Protein 1U9Y (pdb70)

Sequence (1096 aa):
MIVVSGSQSQNLAFKVAKLLNTKLTRVEYKRFPDNEIYVRIVDEINDDEAVIINTQKNQNDAIVETILLCDALRDEGVKKITLVAPYLAYARQDKKFNPGEAISIRALAKIYSNIVDKLITINPHETHIKDFFTIPFIYGDAVPKLAEYVKDKLNDPIVLAPDKGALEFAKTASKILNAEYDYLEIAPKTLDAKDRDVFIVDDIISTGGTMATAVKLLKEQGAKKIIAACVHPVLIGDALNKLYSAGVEEVVGTDTYLSEVSKVSVAEVIVDLLMIVVSGSQSQNLAFKVAKLLNTKLTRVEYKRFPDNEIYVRIVDEINDDEAVIINTQKNQNDAIVETILLCDALRDEGVKKITLVAPYLAYARQDKKFNPGEAISIRALAKIYSNIVDKLITINPHETHIKDFFTIPFIYGDAVPKLAEYVKDKLNDPIVLAPDKGALEFAKTASKILNAEYDYLEIAPKTLDAKDRDVFIVDDIISTGGTMATAVKLLKEQGAKKIIAACVHPVLIGDALNKLYSAGVEEVVGTDTYLSEVSKVSVAEVIVDLLMIVVSGSQSQNLAFKVAKLLNTKLTRVEYKRFPDNEIYVRIVDEINDDEAVIINTQKNQNDAIVETILLCDALRDEGVKKITLVAPYLAYARQDKKFNPGEAISIRALAKIYSNIVDKLITINPHETHIKDFFTIPFIYGDAVPKLAEYVKDKLNDPIVLAPDKGALEFAKTASKILNAEYDYLEIAPKTLDAKDRDVFIVDDIISTGGTMATAVKLLKEQGAKKIIAACVHPVLIGDALNKLYSAGVEEVVGTDTYLSEVSKVSVAEVIVDLLMIVVSGSQSQNLAFKVAKLLNTKLTRVEYKRFPDNEIYVRIVDEINDDEAVIINTQKNQNDAIVETILLCDALRDEGVKKITLVAPYLAYARQDKKFNPGEAISIRALAKIYSNIVDKLITINPHETHIKDFFTIPFIYGDAVPKLAEYVKDKLNDPIVLAPDKGALEFAKTASKILNAEYDYLEIAPKTLDAKDRDVFIVDDIISTGGTMATAVKLLKEQGAKKIIAACVHPVLIGDALNKLYSAGVEEVVGTDTYLSEVSKVSVAEVIVDLL

Structure (mmCIF, N/CA/C/O backbone):
data_1U9Y
#
_entry.id   1U9Y
#
_cell.length_a   71.011
_cell.length_b   138.280
_cell.length_c   138.360
_cell.angle_alpha   90.00
_cell.angle_beta   90.00
_cell.angle_gamma   90.00
#
_symmetry.space_group_name_H-M   'P 21 21 21'
#
loop_
_entity.id
_entity.type
_entity.pdbx_description
1 polymer 'Ribose-phosphate pyrophosphokinase'
2 water water
#
loop_
_atom_site.group_PDB
_atom_site.id
_atom_site.type_symbol
_atom_site.label_atom_id
_atom_site.label_alt_id
_atom_site.label_comp_id
_atom_site.label_asym_id
_atom_site.label_entity_id
_atom_site.label_seq_id
_atom_site.pdbx_PDB_ins_code
_atom_site.Cartn_x
_atom_site.Cartn_y
_atom_site.Cartn_z
_atom_site.occupancy
_atom_site.B_iso_or_equiv
_atom_site.auth_seq_id
_atom_site.auth_comp_id
_atom_site.auth_asym_id
_atom_site.auth_atom_id
_atom_site.pdbx_PDB_model_num
ATOM 1 N N . MET A 1 1 ? -19.591 19.082 31.138 1.00 50.75 1 MET A N 1
ATOM 2 C CA . MET A 1 1 ? -18.767 20.121 31.834 1.00 50.67 1 MET A CA 1
ATOM 3 C C . MET A 1 1 ? -19.194 21.509 31.379 1.00 48.80 1 MET A C 1
ATOM 4 O O . MET A 1 1 ? -19.058 21.848 30.193 1.00 49.60 1 MET A O 1
ATOM 9 N N . ILE A 1 2 ? -19.701 22.312 32.310 1.00 45.38 2 ILE A N 1
ATOM 10 C CA . ILE A 1 2 ? -20.100 23.679 31.997 1.00 41.30 2 ILE A CA 1
ATOM 11 C C . ILE A 1 2 ? -18.851 24.573 32.065 1.00 38.98 2 ILE A C 1
ATOM 12 O O . ILE A 1 2 ? -17.934 24.327 32.862 1.00 37.67 2 ILE A O 1
ATOM 17 N N . VAL A 1 3 ? -18.811 25.594 31.217 1.00 35.73 3 VAL A N 1
ATOM 18 C CA . VAL A 1 3 ? -17.700 26.534 31.211 1.00 32.41 3 VAL A CA 1
ATOM 19 C C . VAL A 1 3 ? -18.129 27.782 31.979 1.00 31.27 3 VAL A C 1
ATOM 20 O O . VAL A 1 3 ? -19.142 28.398 31.654 1.00 30.35 3 VAL A O 1
ATOM 24 N N . VAL A 1 4 ? -17.366 28.141 33.007 1.00 29.73 4 VAL A N 1
ATOM 25 C CA . VAL A 1 4 ? -17.674 29.320 33.820 1.00 28.45 4 VAL A CA 1
ATOM 26 C C . VAL A 1 4 ? -16.695 30.456 33.506 1.00 27.65 4 VAL A C 1
ATOM 27 O O . VAL A 1 4 ? -15.489 30.340 33.739 1.00 27.60 4 VAL A O 1
ATOM 31 N N . SER A 1 5 ? -17.226 31.550 32.971 1.00 26.35 5 SER A N 1
ATOM 32 C CA . SER A 1 5 ? -16.412 32.695 32.605 1.00 26.06 5 SER A CA 1
ATOM 33 C C . SER A 1 5 ? -15.965 33.540 33.775 1.00 26.22 5 SER A C 1
ATOM 34 O O . SER A 1 5 ? -16.764 33.904 34.639 1.00 27.68 5 SER A O 1
ATOM 37 N N . GLY A 1 6 ? -14.676 33.847 33.798 1.00 24.90 6 GLY A N 1
ATOM 38 C CA . GLY A 1 6 ? -14.148 34.718 34.824 1.00 24.01 6 GLY A CA 1
ATOM 39 C C . GLY A 1 6 ? -14.261 36.073 34.158 1.00 23.21 6 GLY A C 1
ATOM 40 O O . GLY A 1 6 ? -14.357 36.140 32.942 1.00 23.51 6 GLY A O 1
ATOM 41 N N . SER A 1 7 ? -14.256 37.152 34.918 1.00 23.13 7 SER A N 1
ATOM 42 C CA . SER A 1 7 ? -14.390 38.465 34.307 1.00 23.30 7 SER A CA 1
ATOM 43 C C . SER A 1 7 ? -13.217 38.851 33.413 1.00 23.22 7 SER A C 1
ATOM 44 O O . SER A 1 7 ? -13.347 39.724 32.565 1.00 21.74 7 SER A O 1
ATOM 47 N N . GLN A 1 8 ? -12.078 38.192 33.582 1.00 23.12 8 GLN A N 1
ATOM 48 C CA . GLN A 1 8 ? -10.900 38.541 32.799 1.00 23.78 8 GLN A CA 1
ATOM 49 C C . GLN A 1 8 ? -10.612 37.702 31.558 1.00 24.46 8 GLN A C 1
ATOM 50 O O . GLN A 1 8 ? -9.709 38.015 30.800 1.00 24.21 8 GLN A O 1
ATOM 56 N N . SER A 1 9 ? -11.397 36.652 31.341 1.00 25.52 9 SER A N 1
ATOM 57 C CA . SER A 1 9 ? -11.227 35.779 30.172 1.00 25.53 9 SER A CA 1
ATOM 58 C C . SER A 1 9 ? -12.563 35.483 29.508 1.00 25.26 9 SER A C 1
ATOM 59 O O . SER A 1 9 ? -12.818 34.355 29.120 1.00 25.30 9 SER A O 1
ATOM 62 N N . GLN A 1 10 ? -13.404 36.500 29.361 1.00 24.95 10 GLN A N 1
ATOM 63 C CA . GLN A 1 10 ? -14.712 36.310 28.757 1.00 24.88 10 GLN A CA 1
ATOM 64 C C . GLN A 1 10 ? -14.691 35.830 27.322 1.00 24.81 10 GLN A C 1
ATOM 65 O O . GLN A 1 10 ? -15.521 35.021 26.935 1.00 26.33 10 GLN A O 1
ATOM 71 N N . ASN A 1 11 ? -13.748 36.313 26.528 1.00 24.68 11 ASN A N 1
ATOM 72 C CA . ASN A 1 11 ? -13.670 35.881 25.144 1.00 23.90 11 ASN A CA 1
ATOM 73 C C . ASN A 1 11 ? -13.046 34.499 25.039 1.00 23.96 11 ASN A C 1
ATOM 74 O O . ASN A 1 11 ? -13.514 33.664 24.272 1.00 25.12 11 ASN A O 1
ATOM 79 N N . LEU A 1 12 ? -11.992 34.258 25.809 1.00 23.36 12 LEU A N 1
ATOM 80 C CA . LEU A 1 12 ? -11.324 32.965 25.784 1.00 23.33 12 LEU A CA 1
ATOM 81 C C . LEU A 1 12 ? -12.264 31.844 26.245 1.00 24.31 12 LEU A C 1
ATOM 82 O O . LEU A 1 12 ? -12.304 30.772 25.633 1.00 25.69 12 LEU A O 1
ATOM 87 N N . ALA A 1 13 ? -13.025 32.094 27.308 1.00 24.09 13 ALA A N 1
ATOM 88 C CA . ALA A 1 13 ? -13.965 31.109 27.834 1.00 24.45 13 ALA A CA 1
ATOM 89 C C . ALA A 1 13 ? -15.012 30.754 26.770 1.00 24.98 13 ALA A C 1
ATOM 90 O O . ALA A 1 13 ? -15.421 29.596 26.636 1.00 24.06 13 ALA A O 1
ATOM 92 N N . PHE A 1 14 ? -15.443 31.771 26.030 1.00 24.43 14 PHE A N 1
ATOM 93 C CA . PHE A 1 14 ? -16.425 31.630 24.961 1.00 24.02 14 PHE A CA 1
ATOM 94 C C . PHE A 1 14 ? -15.865 30.751 23.848 1.00 25.06 14 PHE A C 1
ATOM 95 O O . PHE A 1 14 ? -16.526 29.828 23.384 1.00 24.60 14 PHE A O 1
ATOM 103 N N . LYS A 1 15 ? -14.642 31.055 23.422 1.00 25.86 15 LYS A N 1
ATOM 104 C CA . LYS A 1 15 ? -13.985 30.303 22.370 1.00 26.28 15 LYS A CA 1
ATOM 105 C C . LYS A 1 15 ? -13.795 28.845 22.776 1.00 26.58 15 LYS A C 1
ATOM 106 O O . LYS A 1 15 ? -13.943 27.938 21.947 1.00 27.07 15 LYS A O 1
ATOM 112 N N . VAL A 1 16 ? -13.469 28.625 24.048 1.00 26.04 16 VAL A N 1
ATOM 113 C CA . VAL A 1 16 ? -13.258 27.276 24.558 1.00 26.04 16 VAL A CA 1
ATOM 114 C C . VAL A 1 16 ? -14.563 26.503 24.601 1.00 26.35 16 VAL A C 1
ATOM 115 O O . VAL A 1 16 ? -14.630 25.360 24.167 1.00 26.90 16 VAL A O 1
ATOM 119 N N . ALA A 1 17 ? -15.602 27.137 25.122 1.00 27.01 17 ALA A N 1
ATOM 120 C CA . ALA A 1 17 ? -16.906 26.507 25.207 1.00 27.60 17 ALA A CA 1
ATOM 121 C C . ALA A 1 17 ? -17.386 26.107 23.815 1.00 28.16 17 ALA A C 1
ATOM 122 O O . ALA A 1 17 ? -17.950 25.034 23.629 1.00 28.05 17 ALA A O 1
ATOM 124 N N . LYS A 1 18 ? -17.153 26.983 22.845 1.00 29.51 18 LYS A N 1
ATOM 125 C CA . LYS A 1 18 ? -17.549 26.757 21.456 1.00 30.85 18 LYS A CA 1
ATOM 126 C C . LYS A 1 18 ? -16.835 25.520 20.919 1.00 31.29 18 LYS A C 1
ATOM 127 O O . LYS A 1 18 ? -17.444 24.702 20.231 1.00 30.71 18 LYS A O 1
ATOM 133 N N . LEU A 1 19 ? -15.545 25.392 21.233 1.00 31.25 19 LEU A N 1
ATOM 134 C CA . LEU A 1 19 ? -14.773 24.237 20.803 1.00 31.46 19 LEU A CA 1
ATOM 135 C C . LEU A 1 19 ? -15.285 22.980 21.497 1.00 32.22 19 LEU A C 1
ATOM 136 O O . LEU A 1 19 ? -15.366 21.925 20.889 1.00 32.59 19 LEU A O 1
ATOM 141 N N . LEU A 1 20 ? -15.637 23.095 22.772 1.00 33.75 20 LEU A N 1
ATOM 142 C CA . LEU A 1 20 ? -16.155 21.963 23.531 1.00 35.18 20 LEU A CA 1
ATOM 143 C C . LEU A 1 20 ? -17.623 21.757 23.181 1.00 36.77 20 LEU A C 1
ATOM 144 O O . LEU A 1 20 ? -18.279 20.854 23.705 1.00 37.11 20 LEU A O 1
ATOM 149 N N . ASN A 1 21 ? -18.138 22.603 22.294 1.00 39.06 21 ASN A N 1
ATOM 150 C CA . ASN A 1 21 ? -19.541 22.530 21.891 1.00 41.41 21 ASN A CA 1
ATOM 151 C C . ASN A 1 21 ? -20.462 22.485 23.114 1.00 42.23 21 ASN A C 1
ATOM 152 O O . ASN A 1 21 ? -21.404 21.688 23.171 1.00 42.05 21 ASN A O 1
ATOM 157 N N . THR A 1 22 ? -20.166 23.344 24.092 1.00 43.47 22 THR A N 1
ATOM 158 C CA . THR A 1 22 ? -20.937 23.445 25.333 1.00 43.68 22 THR A CA 1
ATOM 159 C C . THR A 1 22 ? -21.609 24.810 25.442 1.00 43.79 22 THR A C 1
ATOM 160 O O . THR A 1 22 ? -21.085 25.818 24.967 1.00 42.86 22 THR A O 1
ATOM 164 N N . LYS A 1 23 ? -22.779 24.827 26.069 1.00 44.40 23 LYS A N 1
ATOM 165 C CA . LYS A 1 23 ? -23.531 26.063 26.270 1.00 44.77 23 LYS A CA 1
ATOM 166 C C . LYS A 1 23 ? -22.738 26.882 27.294 1.00 43.41 23 LYS A C 1
ATOM 167 O O . LYS A 1 23 ? -22.359 26.370 28.358 1.00 43.64 23 LYS A O 1
ATOM 173 N N . LEU A 1 24 ? -22.460 28.140 26.960 1.00 41.40 24 LEU A N 1
ATOM 174 C CA . LEU A 1 24 ? -21.685 29.007 27.844 1.00 38.52 24 LEU A CA 1
ATOM 175 C C . LEU A 1 24 ? -22.563 29.536 28.971 1.00 37.03 24 LEU A C 1
ATOM 176 O O . LEU A 1 24 ? -23.537 30.259 28.728 1.00 37.27 24 LEU A O 1
ATOM 181 N N . THR A 1 25 ? -22.217 29.165 30.200 1.00 34.74 25 THR A N 1
ATOM 182 C CA . THR A 1 25 ? -22.958 29.597 31.381 1.00 33.58 25 THR A CA 1
ATOM 183 C C . THR A 1 25 ? -22.909 31.116 31.575 1.00 33.09 25 THR A C 1
ATOM 184 O O . THR A 1 25 ? -21.844 31.729 31.478 1.00 32.23 25 THR A O 1
ATOM 188 N N . ARG A 1 26 ? -24.063 31.721 31.844 1.00 31.54 26 ARG A N 1
ATOM 189 C CA . ARG A 1 26 ? -24.132 33.164 32.079 1.00 30.09 26 ARG A CA 1
ATOM 190 C C . ARG A 1 26 ? -23.658 33.460 33.505 1.00 29.75 26 ARG A C 1
ATOM 191 O O . ARG A 1 26 ? -24.240 32.981 34.483 1.00 29.20 26 ARG A O 1
ATOM 199 N N . VAL A 1 27 ? -22.590 34.235 33.621 1.00 29.50 27 VAL A N 1
ATOM 200 C CA . VAL A 1 27 ? -22.057 34.558 34.932 1.00 29.91 27 VAL A CA 1
ATOM 201 C C . VAL A 1 27 ? -22.105 36.048 35.147 1.00 31.03 27 VAL A C 1
ATOM 202 O O . VAL A 1 27 ? -21.497 36.817 34.406 1.00 31.12 27 VAL A O 1
ATOM 206 N N . GLU A 1 28 ? -22.839 36.455 36.172 1.00 31.72 28 GLU A N 1
ATOM 207 C CA . GLU A 1 28 ? -22.980 37.864 36.483 1.00 31.47 28 GLU A CA 1
ATOM 208 C C . GLU A 1 28 ? -21.747 38.367 37.231 1.00 31.17 28 GLU A C 1
ATOM 209 O O . GLU A 1 28 ? -21.296 37.746 38.199 1.00 30.61 28 GLU A O 1
ATOM 215 N N . TYR A 1 29 ? -21.196 39.483 36.766 1.00 30.86 29 TYR A N 1
ATOM 216 C CA . TYR A 1 29 ? -20.030 40.089 37.407 1.00 31.45 29 TYR A CA 1
ATOM 217 C C . TYR A 1 29 ? -20.183 41.610 37.482 1.00 31.86 29 TYR A C 1
ATOM 218 O O . TYR A 1 29 ? -20.484 42.265 36.478 1.00 31.62 29 TYR A O 1
ATOM 227 N N . LYS A 1 30 ? -19.974 42.164 38.673 1.00 31.17 30 LYS A N 1
ATOM 228 C CA . LYS A 1 30 ? -20.061 43.602 38.861 1.00 31.77 30 LYS A CA 1
ATOM 229 C C . LYS A 1 30 ? -19.325 44.020 40.120 1.00 31.83 30 LYS A C 1
ATOM 230 O O . LYS A 1 30 ? -18.782 43.187 40.837 1.00 31.77 30 LYS A O 1
ATOM 236 N N . ARG A 1 31 ? -19.293 45.322 40.375 1.00 31.97 31 ARG A N 1
ATOM 237 C CA . ARG A 1 31 ? -18.626 45.858 41.558 1.00 31.36 31 ARG A CA 1
ATOM 238 C C . ARG A 1 31 ? -19.615 46.646 42.398 1.00 31.23 31 ARG A C 1
ATOM 239 O O . ARG A 1 31 ? -20.437 47.381 41.866 1.00 30.95 31 ARG A O 1
ATOM 247 N N . PHE A 1 32 ? -19.551 46.487 43.712 1.00 31.30 32 PHE A N 1
ATOM 248 C CA . PHE A 1 32 ? -20.434 47.248 44.578 1.00 31.71 32 PHE A CA 1
ATOM 249 C C . PHE A 1 32 ? -19.838 48.651 44.610 1.00 31.40 32 PHE A C 1
ATOM 250 O O . PHE A 1 32 ? -18.751 48.881 44.086 1.00 30.43 32 PHE A O 1
ATOM 258 N N . PRO A 1 33 ? -20.553 49.617 45.198 1.00 31.97 33 PRO A N 1
ATOM 259 C CA . PRO A 1 33 ? -19.977 50.968 45.249 1.00 31.86 33 PRO A CA 1
ATOM 260 C C . PRO A 1 33 ? -18.606 50.884 45.941 1.00 31.41 33 PRO A C 1
ATOM 261 O O . PRO A 1 33 ? -17.703 51.656 45.628 1.00 31.81 33 PRO A O 1
ATOM 265 N N . ASP A 1 34 ? -18.480 49.924 46.869 1.00 30.91 34 ASP A N 1
ATOM 266 C CA . ASP A 1 34 ? -17.245 49.623 47.618 1.00 29.71 34 ASP A CA 1
ATOM 267 C C . ASP A 1 34 ? -16.089 49.388 46.669 1.00 28.31 34 ASP A C 1
ATOM 268 O O . ASP A 1 34 ? -14.950 49.771 46.927 1.00 28.03 34 ASP A O 1
ATOM 273 N N . ASN A 1 35 ? -16.429 48.665 45.612 1.00 26.50 35 ASN A N 1
ATOM 274 C CA . ASN A 1 35 ? -15.538 48.213 44.570 1.00 26.04 35 ASN A CA 1
ATOM 275 C C . ASN A 1 35 ? -15.260 46.744 44.879 1.00 24.63 35 ASN A C 1
ATOM 276 O O . ASN A 1 35 ? -14.346 46.143 44.336 1.00 25.37 35 ASN A O 1
ATOM 281 N N . GLU A 1 36 ? -16.054 46.177 45.779 1.00 24.11 36 GLU A N 1
ATOM 282 C CA . GLU A 1 36 ? -15.921 44.771 46.120 1.00 24.31 36 GLU A CA 1
ATOM 283 C C . GLU A 1 36 ? -16.517 43.995 44.959 1.00 25.03 36 GLU A C 1
ATOM 284 O O . GLU A 1 36 ? -17.433 44.474 44.285 1.00 25.68 36 GLU A O 1
ATOM 290 N N . ILE A 1 37 ? -15.991 42.799 44.724 1.00 24.44 37 ILE A N 1
ATOM 291 C CA . ILE A 1 37 ? -16.465 41.969 43.635 1.00 23.79 37 ILE A CA 1
ATOM 292 C C . ILE A 1 37 ? -17.771 41.256 43.950 1.00 23.80 37 ILE A C 1
ATOM 293 O O . ILE A 1 37 ? -17.988 40.776 45.059 1.00 24.80 37 ILE A O 1
ATOM 298 N N . TYR A 1 38 ? -18.644 41.198 42.955 1.00 24.19 38 TYR A N 1
ATOM 299 C CA . TYR A 1 38 ? -19.911 40.497 43.082 1.00 25.02 38 TYR A CA 1
ATOM 300 C C . TYR A 1 38 ? -20.001 39.523 41.925 1.00 25.61 38 TYR A C 1
ATOM 301 O O . TYR A 1 38 ? -19.931 39.930 40.770 1.00 24.18 38 TYR A O 1
ATOM 310 N N . VAL A 1 39 ? -20.125 38.237 42.231 1.00 26.90 39 VAL A N 1
ATOM 311 C CA . VAL A 1 39 ? -20.265 37.241 41.179 1.00 28.26 39 VAL A CA 1
ATOM 312 C C . VAL A 1 39 ? -21.563 36.480 41.375 1.00 30.47 39 VAL A C 1
ATOM 313 O O . VAL A 1 39 ? -22.117 36.442 42.483 1.00 29.97 39 VAL A O 1
ATOM 317 N N . ARG A 1 40 ? -22.058 35.896 40.288 1.00 32.29 40 ARG A N 1
ATOM 318 C CA . ARG A 1 40 ? -23.292 35.138 40.340 1.00 33.09 40 ARG A CA 1
ATOM 319 C C . ARG A 1 40 ? -23.544 34.260 39.122 1.00 33.73 40 ARG A C 1
ATOM 320 O O . ARG A 1 40 ? -23.634 34.742 37.985 1.00 32.77 40 ARG A O 1
ATOM 328 N N . ILE A 1 41 ? -23.662 32.963 39.387 1.00 34.73 41 ILE A N 1
ATOM 329 C CA . ILE A 1 41 ? -23.939 31.977 38.358 1.00 35.17 41 ILE A CA 1
ATOM 330 C C . ILE A 1 41 ? -25.424 32.137 38.078 1.00 35.86 41 ILE A C 1
ATOM 331 O O . ILE A 1 41 ? -26.260 31.695 38.871 1.00 35.64 41 ILE A O 1
ATOM 336 N N . VAL A 1 42 ? -25.749 32.789 36.966 1.00 37.14 42 VAL A N 1
ATOM 337 C CA . VAL A 1 42 ? -27.143 33.022 36.606 1.00 38.25 42 VAL A CA 1
ATOM 338 C C . VAL A 1 42 ? -27.859 31.767 36.134 1.00 39.34 42 VAL A C 1
ATOM 339 O O . VAL A 1 42 ? -28.871 31.388 36.701 1.00 39.38 42 VAL A O 1
ATOM 343 N N . ASP A 1 43 ? -27.335 31.123 35.098 1.00 42.10 43 ASP A N 1
ATOM 344 C CA . ASP A 1 43 ? -27.952 29.904 34.578 1.00 45.04 43 ASP A CA 1
ATOM 345 C C . ASP A 1 43 ? -28.003 28.844 35.655 1.00 47.47 43 ASP A C 1
ATOM 346 O O . ASP A 1 43 ? -27.192 28.839 36.577 1.00 47.63 43 ASP A O 1
ATOM 351 N N . GLU A 1 44 ? -28.961 27.936 35.535 1.00 50.97 44 GLU A N 1
ATOM 352 C CA . GLU A 1 44 ? -29.090 26.871 36.514 1.00 53.93 44 GLU A CA 1
ATOM 353 C C . GLU A 1 44 ? -28.070 25.794 36.198 1.00 54.69 44 GLU A C 1
ATOM 354 O O . GLU A 1 44 ? -27.856 25.445 35.030 1.00 54.37 44 GLU A O 1
ATOM 360 N N . ILE A 1 45 ? -27.437 25.277 37.245 1.00 56.37 45 ILE A N 1
ATOM 361 C CA . ILE A 1 45 ? -26.415 24.254 37.076 1.00 58.62 45 ILE A CA 1
ATOM 362 C C . ILE A 1 45 ? -26.869 22.861 37.462 1.00 60.05 45 ILE A C 1
ATOM 363 O O . ILE A 1 45 ? -27.123 22.573 38.648 1.00 60.98 45 ILE A O 1
ATOM 368 N N . ASN A 1 46 ? -26.937 21.996 36.453 1.00 60.81 46 ASN A N 1
ATOM 369 C CA . ASN A 1 46 ? -27.338 20.606 36.639 1.00 61.09 46 ASN A CA 1
ATOM 370 C C . ASN A 1 46 ? -26.035 19.799 36.740 1.00 60.66 46 ASN A C 1
ATOM 371 O O . ASN A 1 46 ? -25.782 19.124 37.751 1.00 61.14 46 ASN A O 1
ATOM 376 N N . ASP A 1 47 ? -25.209 19.899 35.698 1.00 59.37 47 ASP A N 1
ATOM 377 C CA . ASP A 1 47 ? -23.917 19.213 35.635 1.00 57.96 47 ASP A CA 1
ATOM 378 C C . ASP A 1 47 ? -23.175 19.456 36.953 1.00 56.57 47 ASP A C 1
ATOM 379 O O . ASP A 1 47 ? -23.433 20.453 37.627 1.00 57.01 47 ASP A O 1
ATOM 384 N N . ASP A 1 48 ? -22.270 18.557 37.336 1.00 54.61 48 ASP A N 1
ATOM 385 C CA . ASP A 1 48 ? -21.523 18.749 38.580 1.00 53.28 48 ASP A CA 1
ATOM 386 C C . ASP A 1 48 ? -20.011 18.871 38.368 1.00 51.81 48 ASP A C 1
ATOM 387 O O . ASP A 1 48 ? -19.210 18.587 39.281 1.00 51.50 48 ASP A O 1
ATOM 392 N N . GLU A 1 49 ? -19.635 19.295 37.161 1.00 49.08 49 GLU A N 1
ATOM 393 C CA . GLU A 1 49 ? -18.236 19.516 36.797 1.00 46.54 49 GLU A CA 1
ATOM 394 C C . GLU A 1 49 ? -18.148 20.812 36.010 1.00 43.33 49 GLU A C 1
ATOM 395 O O . GLU A 1 49 ? -18.717 20.928 34.920 1.00 42.36 49 GLU A O 1
ATOM 401 N N . ALA A 1 50 ? -17.440 21.786 36.574 1.00 39.66 50 ALA A N 1
ATOM 402 C CA . ALA A 1 50 ? -17.298 23.076 35.928 1.00 36.46 50 ALA A CA 1
ATOM 403 C C . ALA A 1 50 ? -15.849 23.403 35.682 1.00 33.76 50 ALA A C 1
ATOM 404 O O . ALA A 1 50 ? -14.967 22.891 36.364 1.00 33.09 50 ALA A O 1
ATOM 406 N N . VAL A 1 51 ? -15.618 24.267 34.700 1.00 31.10 51 VAL A N 1
ATOM 407 C CA . VAL A 1 51 ? -14.281 24.723 34.357 1.00 27.40 51 VAL A CA 1
ATOM 408 C C . VAL A 1 51 ? -14.261 26.239 34.409 1.00 25.25 51 VAL A C 1
ATOM 409 O O . VAL A 1 51 ? -14.925 26.895 33.620 1.00 24.48 51 VAL A O 1
ATOM 413 N N . ILE A 1 52 ? -13.518 26.792 35.357 1.00 23.77 52 ILE A N 1
ATOM 414 C CA . ILE A 1 52 ? -13.403 28.240 35.480 1.00 22.86 52 ILE A CA 1
ATOM 415 C C . ILE A 1 52 ? -12.233 28.683 34.616 1.00 22.23 52 ILE A C 1
ATOM 416 O O . ILE A 1 52 ? -11.135 28.153 34.732 1.00 22.54 52 ILE A O 1
ATOM 421 N N . ILE A 1 53 ? -12.477 29.645 33.738 1.00 21.33 53 ILE A N 1
ATOM 422 C CA . ILE A 1 53 ? -11.431 30.169 32.880 1.00 20.78 53 ILE A CA 1
ATOM 423 C C . ILE A 1 53 ? -11.300 31.642 33.206 1.00 20.10 53 ILE A C 1
ATOM 424 O O . ILE A 1 53 ? -12.098 32.460 32.765 1.00 19.27 53 ILE A O 1
ATOM 429 N N . ASN A 1 54 ? -10.283 31.966 33.993 1.00 19.78 54 ASN A N 1
ATOM 430 C CA . ASN A 1 54 ? -10.057 33.340 34.419 1.00 20.16 54 ASN A CA 1
ATOM 431 C C . ASN A 1 54 ? -8.560 33.620 34.570 1.00 20.03 54 ASN A C 1
ATOM 432 O O . ASN A 1 54 ? -7.914 33.180 35.521 1.00 18.49 54 ASN A O 1
ATOM 437 N N . THR A 1 55 ? -8.018 34.361 33.614 1.00 20.01 55 THR A N 1
ATOM 438 C CA . THR A 1 55 ? -6.607 34.694 33.636 1.00 21.64 55 THR A CA 1
ATOM 439 C C . THR A 1 55 ? -6.369 35.766 34.694 1.00 21.93 55 THR A C 1
ATOM 440 O O . THR A 1 55 ? -7.315 36.404 35.153 1.00 22.28 55 THR A O 1
ATOM 444 N N . GLN A 1 56 ? -5.110 35.977 35.067 1.00 21.37 56 GLN A N 1
ATOM 445 C CA . GLN A 1 56 ? -4.794 36.922 36.125 1.00 20.24 56 GLN A CA 1
ATOM 446 C C . GLN A 1 56 ? -3.975 38.164 35.796 1.00 20.66 56 GLN A C 1
ATOM 447 O O . GLN A 1 56 ? -2.985 38.435 36.466 1.00 21.55 56 GLN A O 1
ATOM 453 N N . LYS A 1 57 ? -4.383 38.923 34.781 1.00 20.15 57 LYS A N 1
ATOM 454 C CA . LYS A 1 57 ? -3.670 40.152 34.433 1.00 19.65 57 LYS A CA 1
ATOM 455 C C . LYS A 1 57 ? -3.776 41.087 35.649 1.00 20.50 57 LYS A C 1
ATOM 456 O O . LYS A 1 57 ? -2.786 41.687 36.089 1.00 20.70 57 LYS A O 1
ATOM 462 N N . ASN A 1 58 ? -4.986 41.222 36.176 1.00 19.11 58 ASN A N 1
ATOM 463 C CA . ASN A 1 58 ? -5.182 42.006 37.380 1.00 20.32 58 ASN A CA 1
ATOM 464 C C . ASN A 1 58 ? -5.138 40.921 38.441 1.00 20.24 58 ASN A C 1
ATOM 465 O O . ASN A 1 58 ? -6.147 40.333 38.796 1.00 20.21 58 ASN A O 1
ATOM 470 N N . GLN A 1 59 ? -3.929 40.656 38.910 1.00 20.21 59 GLN A N 1
ATOM 471 C CA . GLN A 1 59 ? -3.633 39.603 39.867 1.00 20.15 59 GLN A CA 1
ATOM 472 C C . GLN A 1 59 ? -4.532 39.376 41.082 1.00 19.90 59 GLN A C 1
ATOM 473 O O . GLN A 1 59 ? -5.197 38.344 41.179 1.00 20.26 59 GLN A O 1
ATOM 479 N N . ASN A 1 60 ? -4.548 40.319 42.011 1.00 18.89 60 ASN A N 1
ATOM 480 C CA . ASN A 1 60 ? -5.347 40.161 43.214 1.00 18.31 60 ASN A CA 1
ATOM 481 C C . ASN A 1 60 ? -6.841 40.069 42.968 1.00 18.76 60 ASN A C 1
ATOM 482 O O . ASN A 1 60 ? -7.547 39.436 43.745 1.00 19.81 60 ASN A O 1
ATOM 487 N N . ASP A 1 61 ? -7.327 40.697 41.899 1.00 18.87 61 ASP A N 1
ATOM 488 C CA . ASP A 1 61 ? -8.747 40.649 41.583 1.00 19.17 61 ASP A CA 1
ATOM 489 C C . ASP A 1 61 ? -9.109 39.250 41.122 1.00 19.27 61 ASP A C 1
ATOM 490 O O . ASP A 1 61 ? -10.141 38.717 41.498 1.00 20.36 61 ASP A O 1
ATOM 495 N N . ALA A 1 62 ? -8.244 38.659 40.308 1.00 18.74 62 ALA A N 1
ATOM 496 C CA . ALA A 1 62 ? -8.463 37.321 39.775 1.00 18.36 62 ALA A CA 1
ATOM 497 C C . ALA A 1 62 ? -8.480 36.269 40.875 1.00 17.49 62 ALA A C 1
ATOM 498 O O . ALA A 1 62 ? -9.263 35.323 40.834 1.00 16.64 62 ALA A O 1
ATOM 500 N N . ILE A 1 63 ? -7.601 36.440 41.852 1.00 16.88 63 ILE A N 1
ATOM 501 C CA . ILE A 1 63 ? -7.505 35.520 42.965 1.00 16.15 63 ILE A CA 1
ATOM 502 C C . ILE A 1 63 ? -8.786 35.565 43.798 1.00 18.02 63 ILE A C 1
ATOM 503 O O . ILE A 1 63 ? -9.387 34.530 44.084 1.00 18.54 63 ILE A O 1
ATOM 508 N N . VAL A 1 64 ? -9.230 36.758 44.166 1.00 17.40 64 VAL A N 1
ATOM 509 C CA . VAL A 1 64 ? -10.438 36.862 44.961 1.00 17.79 64 VAL A CA 1
ATOM 510 C C . VAL A 1 64 ? -11.676 36.448 44.180 1.00 19.30 64 VAL A C 1
ATOM 511 O O . VAL A 1 64 ? -12.543 35.760 44.713 1.00 20.15 64 VAL A O 1
ATOM 515 N N . GLU A 1 65 ? -11.765 36.858 42.921 1.00 20.24 65 GLU A N 1
ATOM 516 C CA . GLU A 1 65 ? -12.918 36.494 42.110 1.00 21.63 65 GLU A CA 1
ATOM 517 C C . GLU A 1 65 ? -13.021 34.976 41.963 1.00 22.22 65 GLU A C 1
ATOM 518 O O . GLU A 1 65 ? -14.116 34.416 41.953 1.00 22.87 65 GLU A O 1
ATOM 524 N N . THR A 1 66 ? -11.874 34.316 41.845 1.00 22.83 66 THR A N 1
ATOM 525 C CA . THR A 1 66 ? -11.837 32.863 41.699 1.00 23.19 66 THR A CA 1
ATOM 526 C C . THR A 1 66 ? -12.313 32.192 42.994 1.00 23.32 66 THR A C 1
ATOM 527 O O . THR A 1 66 ? -13.094 31.244 42.958 1.00 23.61 66 THR A O 1
ATOM 531 N N . ILE A 1 67 ? -11.844 32.702 44.130 1.00 22.61 67 ILE A N 1
ATOM 532 C CA . ILE A 1 67 ? -12.221 32.184 45.439 1.00 23.42 67 ILE A CA 1
ATOM 533 C C . ILE A 1 67 ? -13.740 32.268 45.616 1.00 24.59 67 ILE A C 1
ATOM 534 O O . ILE A 1 67 ? -14.374 31.311 46.072 1.00 24.53 67 ILE A O 1
ATOM 539 N N . LEU A 1 68 ? -14.315 33.418 45.257 1.00 24.24 68 LEU A N 1
ATOM 540 C CA . LEU A 1 68 ? -15.753 33.627 45.359 1.00 23.19 68 LEU A CA 1
ATOM 541 C C . LEU A 1 68 ? -16.529 32.715 44.411 1.00 23.44 68 LEU A C 1
ATOM 542 O O . LEU A 1 68 ? -17.556 32.165 44.793 1.00 23.77 68 LEU A O 1
ATOM 547 N N . LEU A 1 69 ? -16.047 32.554 43.179 1.00 23.64 69 LEU A N 1
ATOM 548 C CA . LEU A 1 69 ? -16.724 31.687 42.208 1.00 24.77 69 LEU A CA 1
ATOM 549 C C . LEU A 1 69 ? -16.754 30.223 42.654 1.00 25.47 69 LEU A C 1
ATOM 550 O O . LEU A 1 69 ? -17.743 29.522 42.438 1.00 25.16 69 LEU A O 1
ATOM 555 N N . CYS A 1 70 ? -15.667 29.764 43.269 1.00 24.70 70 CYS A N 1
ATOM 556 C CA . CYS A 1 70 ? -15.590 28.387 43.733 1.00 25.45 70 CYS A CA 1
ATOM 557 C C . CYS A 1 70 ? -16.623 28.148 44.819 1.00 26.94 70 CYS A C 1
ATOM 558 O O . CYS A 1 70 ? -17.306 27.116 44.838 1.00 27.74 70 CYS A O 1
ATOM 561 N N . ASP A 1 71 ? -16.740 29.110 45.726 1.00 27.01 71 ASP A N 1
ATOM 562 C CA . ASP A 1 71 ? -17.711 29.014 46.799 1.00 27.38 71 ASP A CA 1
ATOM 563 C C . ASP A 1 71 ? -19.119 28.931 46.197 1.00 28.14 71 ASP A C 1
ATOM 564 O O . ASP A 1 71 ? -19.939 28.113 46.613 1.00 28.34 71 ASP A O 1
ATOM 569 N N . ALA A 1 72 ? -19.383 29.780 45.208 1.00 28.35 72 ALA A N 1
ATOM 570 C CA . ALA A 1 72 ? -20.679 29.816 44.545 1.00 29.26 72 ALA A CA 1
ATOM 571 C C . ALA A 1 72 ? -21.002 28.504 43.834 1.00 30.47 72 ALA A C 1
ATOM 572 O O . ALA A 1 72 ? -22.144 28.047 43.847 1.00 31.23 72 ALA A O 1
ATOM 574 N N . LEU A 1 73 ? -19.996 27.900 43.213 1.00 31.30 73 LEU A N 1
ATOM 575 C CA . LEU A 1 73 ? -20.202 26.648 42.504 1.00 31.94 73 LEU A CA 1
ATOM 576 C C . LEU A 1 73 ? -20.448 25.485 43.464 1.00 32.36 73 LEU A C 1
ATOM 577 O O . LEU A 1 73 ? -21.385 24.705 43.266 1.00 32.77 73 LEU A O 1
ATOM 582 N N . ARG A 1 74 ? -19.625 25.372 44.504 1.00 32.10 74 ARG A N 1
ATOM 583 C CA . ARG A 1 74 ? -19.788 24.294 45.480 1.00 32.52 74 ARG A CA 1
ATOM 584 C C . ARG A 1 74 ? -21.171 24.354 46.106 1.00 33.96 74 ARG A C 1
ATOM 585 O O . ARG A 1 74 ? -21.853 23.342 46.241 1.00 34.28 74 ARG A O 1
ATOM 593 N N . ASP A 1 75 ? -21.573 25.561 46.490 1.00 36.98 75 ASP A N 1
ATOM 594 C CA . ASP A 1 75 ? -22.865 25.798 47.126 1.00 38.23 75 ASP A CA 1
ATOM 595 C C . ASP A 1 75 ? -24.002 25.550 46.153 1.00 38.97 75 ASP A C 1
ATOM 596 O O . ASP A 1 75 ? -25.162 25.837 46.448 1.00 40.18 75 ASP A O 1
ATOM 601 N N . GLU A 1 76 ? -23.676 25.012 44.988 1.00 38.66 76 GLU A N 1
ATOM 602 C CA . GLU A 1 76 ? -24.703 24.745 44.008 1.00 39.26 76 GLU A CA 1
ATOM 603 C C . GLU A 1 76 ? -24.610 23.328 43.464 1.00 39.15 76 GLU A C 1
ATOM 604 O O . GLU A 1 76 ? -25.174 23.019 42.418 1.00 38.77 76 GLU A O 1
ATOM 610 N N . GLY A 1 77 ? -23.872 22.480 44.174 1.00 39.39 77 GLY A N 1
ATOM 611 C CA . GLY A 1 77 ? -23.742 21.095 43.772 1.00 39.55 77 GLY A CA 1
ATOM 612 C C . GLY A 1 77 ? -22.500 20.639 43.030 1.00 39.60 77 GLY A C 1
ATOM 613 O O . GLY A 1 77 ? -22.211 19.445 43.035 1.00 40.19 77 GLY A O 1
ATOM 614 N N . VAL A 1 78 ? -21.767 21.549 42.396 1.00 39.39 78 VAL A N 1
ATOM 615 C CA . VAL A 1 78 ? -20.576 21.153 41.633 1.00 39.57 78 VAL A CA 1
ATOM 616 C C . VAL A 1 78 ? -19.566 20.331 42.444 1.00 39.90 78 VAL A C 1
ATOM 617 O O . VAL A 1 78 ? -19.042 20.799 43.459 1.00 39.91 78 VAL A O 1
ATOM 621 N N . LYS A 1 79 ? -19.296 19.108 41.986 1.00 40.10 79 LYS A N 1
ATOM 622 C CA . LYS A 1 79 ? -18.362 18.210 42.673 1.00 40.62 79 LYS A CA 1
ATOM 623 C C . LYS A 1 79 ? -16.900 18.396 42.275 1.00 40.20 79 LYS A C 1
ATOM 624 O O . LYS A 1 79 ? -15.998 18.206 43.105 1.00 39.09 79 LYS A O 1
ATOM 630 N N . LYS A 1 80 ? -16.663 18.739 41.005 1.00 38.83 80 LYS A N 1
ATOM 631 C CA . LYS A 1 80 ? -15.299 18.936 40.511 1.00 36.95 80 LYS A CA 1
ATOM 632 C C . LYS A 1 80 ? -15.136 20.288 39.815 1.00 34.94 80 LYS A C 1
ATOM 633 O O . LYS A 1 80 ? -15.884 20.622 38.890 1.00 35.37 80 LYS A O 1
ATOM 639 N N . ILE A 1 81 ? -14.168 21.072 40.275 1.00 32.26 81 ILE A N 1
ATOM 640 C CA . ILE A 1 81 ? -13.902 22.377 39.682 1.00 30.09 81 ILE A CA 1
ATOM 641 C C . ILE A 1 81 ? -12.475 22.421 39.143 1.00 29.12 81 ILE A C 1
ATOM 642 O O . ILE A 1 81 ? -11.510 22.204 39.883 1.00 26.93 81 ILE A O 1
ATOM 647 N N . THR A 1 82 ? -12.342 22.700 37.854 1.00 27.98 82 THR A N 1
ATOM 648 C CA . THR A 1 82 ? -11.024 22.806 37.245 1.00 27.65 82 THR A CA 1
ATOM 649 C C . THR A 1 82 ? -10.792 24.277 36.966 1.00 26.38 82 THR A C 1
ATOM 650 O O . THR A 1 82 ? -11.648 24.935 36.369 1.00 26.11 82 THR A O 1
ATOM 654 N N . LEU A 1 83 ? -9.655 24.801 37.418 1.00 25.05 83 LEU A N 1
ATOM 655 C CA . LEU A 1 83 ? -9.339 26.209 37.177 1.00 24.17 83 LEU A CA 1
ATOM 656 C C . LEU A 1 83 ? -8.324 26.384 36.058 1.00 23.95 83 LEU A C 1
ATOM 657 O O . LEU A 1 83 ? -7.219 25.830 36.105 1.00 23.19 83 LEU A O 1
ATOM 662 N N . VAL A 1 84 ? -8.719 27.142 35.043 1.00 23.42 84 VAL A N 1
ATOM 663 C CA . VAL A 1 84 ? -7.823 27.451 33.948 1.00 24.41 84 VAL A CA 1
ATOM 664 C C . VAL A 1 84 ? -7.429 28.924 34.093 1.00 23.99 84 VAL A C 1
ATOM 665 O O . VAL A 1 84 ? -8.252 29.825 33.931 1.00 23.88 84 VAL A O 1
ATOM 669 N N . ALA A 1 85 ? -6.172 29.150 34.452 1.00 23.75 85 ALA A N 1
ATOM 670 C CA . ALA A 1 85 ? -5.632 30.496 34.593 1.00 23.13 85 ALA A CA 1
ATOM 671 C C . ALA A 1 85 ? -4.545 30.607 33.527 1.00 22.74 85 ALA A C 1
ATOM 672 O O . ALA A 1 85 ? -3.373 30.329 33.796 1.00 22.75 85 ALA A O 1
ATOM 674 N N . PRO A 1 86 ? -4.926 30.991 32.292 1.00 22.81 86 PRO A N 1
ATOM 675 C CA . PRO A 1 86 ? -3.995 31.138 31.162 1.00 22.93 86 PRO A CA 1
ATOM 676 C C . PRO A 1 86 ? -2.689 31.770 31.625 1.00 21.89 86 PRO A C 1
ATOM 677 O O . PRO A 1 86 ? -1.621 31.218 31.430 1.00 21.50 86 PRO A O 1
ATOM 681 N N . TYR A 1 87 ? -2.795 32.943 32.228 1.00 22.52 87 TYR A N 1
ATOM 682 C CA . TYR A 1 87 ? -1.638 33.604 32.794 1.00 23.33 87 TYR A CA 1
ATOM 683 C C . TYR A 1 87 ? -1.821 33.466 34.306 1.00 22.86 87 TYR A C 1
ATOM 684 O O . TYR A 1 87 ? -2.823 33.916 34.850 1.00 22.23 87 TYR A O 1
ATOM 693 N N . LEU A 1 88 ? -0.874 32.816 34.970 1.00 23.01 88 LEU A N 1
ATOM 694 C CA . LEU A 1 88 ? -0.931 32.642 36.413 1.00 22.90 88 LEU A CA 1
ATOM 695 C C . LEU A 1 88 ? 0.020 33.648 37.057 1.00 23.43 88 LEU A C 1
ATOM 696 O O . LEU A 1 88 ? 1.214 33.682 36.741 1.00 23.72 88 LEU A O 1
ATOM 701 N N . ALA A 1 89 ? -0.521 34.474 37.947 1.00 23.39 89 ALA A N 1
ATOM 702 C CA . ALA A 1 89 ? 0.258 35.488 38.645 1.00 23.74 89 ALA A CA 1
ATOM 703 C C . ALA A 1 89 ? 0.971 34.945 39.884 1.00 24.15 89 ALA A C 1
ATOM 704 O O . ALA A 1 89 ? 0.673 33.859 40.360 1.00 23.07 89 ALA A O 1
ATOM 706 N N . TYR A 1 90 ? 1.922 35.723 40.389 1.00 26.46 90 TYR A N 1
ATOM 707 C CA . TYR A 1 90 ? 2.688 35.379 41.582 1.00 28.51 90 TYR A CA 1
ATOM 708 C C . TYR A 1 90 ? 3.406 34.042 41.489 1.00 30.93 90 TYR A C 1
ATOM 709 O O . TYR A 1 90 ? 3.766 33.458 42.510 1.00 31.16 90 TYR A O 1
ATOM 718 N N . ALA A 1 91 ? 3.629 33.563 40.270 1.00 34.35 91 ALA A N 1
ATOM 719 C CA . ALA A 1 91 ? 4.290 32.273 40.080 1.00 37.45 91 ALA A CA 1
ATOM 720 C C . ALA A 1 91 ? 5.642 32.398 39.392 1.00 40.18 91 ALA A C 1
ATOM 721 O O . ALA A 1 91 ? 6.186 31.414 38.907 1.00 39.98 91 ALA A O 1
ATOM 723 N N . ARG A 1 92 ? 6.193 33.603 39.361 1.00 44.22 92 ARG A N 1
ATOM 724 C CA . ARG A 1 92 ? 7.467 33.795 38.702 1.00 48.26 92 ARG A CA 1
ATOM 725 C C . ARG A 1 92 ? 8.641 33.151 39.424 1.00 49.92 92 ARG A C 1
ATOM 726 O O . ARG A 1 92 ? 9.547 32.617 38.777 1.00 50.97 92 ARG A O 1
ATOM 734 N N . GLN A 1 93 ? 8.633 33.176 40.755 1.00 51.43 93 GLN A N 1
ATOM 735 C CA . GLN A 1 93 ? 9.752 32.605 41.503 1.00 52.40 93 GLN A CA 1
ATOM 736 C C . GLN A 1 93 ? 9.543 31.257 42.212 1.00 51.69 93 GLN A C 1
ATOM 737 O O . GLN A 1 93 ? 8.444 30.882 42.606 1.00 51.23 93 GLN A O 1
ATOM 743 N N . ASP A 1 94 ? 10.649 30.546 42.360 1.00 52.34 94 ASP A N 1
ATOM 744 C CA . ASP A 1 94 ? 10.702 29.216 42.957 1.00 53.17 94 ASP A CA 1
ATOM 745 C C . ASP A 1 94 ? 10.984 29.272 44.451 1.00 52.39 94 ASP A C 1
ATOM 746 O O . ASP A 1 94 ? 10.560 28.395 45.207 1.00 52.30 94 ASP A O 1
ATOM 751 N N . LYS A 1 95 ? 11.711 30.301 44.871 1.00 51.80 95 LYS A N 1
ATOM 752 C CA . LYS A 1 95 ? 12.089 30.422 46.271 1.00 51.26 95 LYS A CA 1
ATOM 753 C C . LYS A 1 95 ? 12.381 31.849 46.705 1.00 49.72 95 LYS A C 1
ATOM 754 O O . LYS A 1 95 ? 12.093 32.809 45.979 1.00 49.78 95 LYS A O 1
ATOM 760 N N . LYS A 1 96 ? 12.968 31.979 47.892 1.00 47.40 96 LYS A N 1
ATOM 761 C CA . LYS A 1 96 ? 13.307 33.288 48.422 1.00 45.93 96 LYS A CA 1
ATOM 762 C C . LYS A 1 96 ? 14.664 33.754 47.906 1.00 45.20 96 LYS A C 1
ATOM 763 O O . LYS A 1 96 ? 15.570 32.950 47.716 1.00 44.53 96 LYS A O 1
ATOM 769 N N . PHE A 1 97 ? 14.790 35.056 47.677 1.00 45.07 97 PHE A N 1
ATOM 770 C CA . PHE A 1 97 ? 16.041 35.638 47.214 1.00 44.61 97 PHE A CA 1
ATOM 771 C C . PHE A 1 97 ? 16.574 36.527 48.333 1.00 44.35 97 PHE A C 1
ATOM 772 O O . PHE A 1 97 ? 17.556 37.265 48.149 1.00 44.82 97 PHE A O 1
ATOM 780 N N . ASN A 1 98 ? 15.912 36.460 49.490 1.00 42.64 98 ASN A N 1
ATOM 781 C CA . ASN A 1 98 ? 16.295 37.254 50.657 1.00 41.06 98 ASN A CA 1
ATOM 782 C C . ASN A 1 98 ? 15.563 36.729 51.859 1.00 40.05 98 ASN A C 1
ATOM 783 O O . ASN A 1 98 ? 14.437 36.234 51.753 1.00 40.12 98 ASN A O 1
ATOM 788 N N . PRO A 1 99 ? 16.196 36.818 53.029 1.00 39.15 99 PRO A N 1
ATOM 789 C CA . PRO A 1 99 ? 15.529 36.333 54.238 1.00 37.69 99 PRO A CA 1
ATOM 790 C C . PRO A 1 99 ? 14.362 37.279 54.524 1.00 36.78 99 PRO A C 1
ATOM 791 O O . PRO A 1 99 ? 14.407 38.451 54.147 1.00 35.95 99 PRO A O 1
ATOM 795 N N . GLY A 1 100 ? 13.316 36.764 55.161 1.00 35.79 100 GLY A N 1
ATOM 796 C CA . GLY A 1 100 ? 12.159 37.587 55.465 1.00 34.22 100 GLY A CA 1
ATOM 797 C C . GLY A 1 100 ? 11.149 37.657 54.331 1.00 33.30 100 GLY A C 1
ATOM 798 O O . GLY A 1 100 ? 10.066 38.231 54.481 1.00 32.95 100 GLY A O 1
ATOM 799 N N . GLU A 1 101 ? 11.503 37.079 53.187 1.00 31.85 101 GLU A N 1
ATOM 800 C CA . GLU A 1 101 ? 10.605 37.081 52.046 1.00 30.84 101 GLU A CA 1
ATOM 801 C C . GLU A 1 101 ? 9.618 35.933 52.118 1.00 30.01 101 GLU A C 1
ATOM 802 O O . GLU A 1 101 ? 9.714 35.048 52.963 1.00 29.89 101 GLU A O 1
ATOM 808 N N . ALA A 1 102 ? 8.665 35.956 51.206 1.00 28.80 102 ALA A N 1
ATOM 809 C CA . ALA A 1 102 ? 7.670 34.910 51.131 1.00 28.79 102 ALA A CA 1
ATOM 810 C C . ALA A 1 102 ? 7.865 34.218 49.795 1.00 28.42 102 ALA A C 1
ATOM 811 O O . ALA A 1 102 ? 8.570 34.720 48.927 1.00 27.20 102 ALA A O 1
ATOM 813 N N . ILE A 1 103 ? 7.274 33.043 49.649 1.00 28.66 103 ILE A N 1
ATOM 814 C CA . ILE A 1 103 ? 7.316 32.338 48.379 1.00 29.04 103 ILE A CA 1
ATOM 815 C C . ILE A 1 103 ? 5.836 32.401 47.996 1.00 28.92 103 ILE A C 1
ATOM 816 O O . ILE A 1 103 ? 5.038 31.534 48.376 1.00 29.23 103 ILE A O 1
ATOM 821 N N . SER A 1 104 ? 5.486 33.463 47.271 1.00 27.62 104 SER A N 1
ATOM 822 C CA . SER A 1 104 ? 4.109 33.731 46.871 1.00 27.58 104 SER A CA 1
ATOM 823 C C . SER A 1 104 ? 3.330 32.584 46.242 1.00 26.15 104 SER A C 1
ATOM 824 O O . SER A 1 104 ? 2.179 32.337 46.612 1.00 26.11 104 SER A O 1
ATOM 827 N N . ILE A 1 105 ? 3.948 31.871 45.307 1.00 25.74 105 ILE A N 1
ATOM 828 C CA . ILE A 1 105 ? 3.262 30.760 44.659 1.00 25.42 105 ILE A CA 1
ATOM 829 C C . ILE A 1 105 ? 3.020 29.627 45.651 1.00 25.02 105 ILE A C 1
ATOM 830 O O . ILE A 1 105 ? 2.058 28.880 45.518 1.00 25.61 105 ILE A O 1
ATOM 835 N N . ARG A 1 106 ? 3.886 29.515 46.652 1.00 24.16 106 ARG A N 1
ATOM 836 C CA . ARG A 1 106 ? 3.727 28.490 47.668 1.00 25.84 106 ARG A CA 1
ATOM 837 C C . ARG A 1 106 ? 2.455 28.764 48.483 1.00 26.58 106 ARG A C 1
ATOM 838 O O . ARG A 1 106 ? 1.633 27.865 48.699 1.00 27.23 106 ARG A O 1
ATOM 846 N N . ALA A 1 107 ? 2.305 30.013 48.926 1.00 25.31 107 ALA A N 1
ATOM 847 C CA . ALA A 1 107 ? 1.157 30.431 49.717 1.00 24.75 107 ALA A CA 1
ATOM 848 C C . ALA A 1 107 ? -0.158 30.306 48.946 1.00 25.57 107 ALA A C 1
ATOM 849 O O . ALA A 1 107 ? -1.188 29.925 49.506 1.00 25.47 107 ALA A O 1
ATOM 851 N N . LEU A 1 108 ? -0.124 30.629 47.657 1.00 25.07 108 LEU A N 1
ATOM 852 C CA . LEU A 1 108 ? -1.322 30.556 46.840 1.00 24.46 108 LEU A CA 1
ATOM 853 C C . LEU A 1 108 ? -1.653 29.126 46.413 1.00 25.48 108 LEU A C 1
ATOM 854 O O . LEU A 1 108 ? -2.827 28.774 46.257 1.00 26.09 108 LEU A O 1
ATOM 859 N N . ALA A 1 109 ? -0.624 28.300 46.229 1.00 26.47 109 ALA A N 1
ATOM 860 C CA . ALA A 1 109 ? -0.839 26.911 45.836 1.00 27.60 109 ALA A CA 1
ATOM 861 C C . ALA A 1 109 ? -1.676 26.232 46.917 1.00 27.49 109 ALA A C 1
ATOM 862 O O . ALA A 1 109 ? -2.521 25.392 46.618 1.00 26.88 109 ALA A O 1
ATOM 864 N N . LYS A 1 110 ? -1.435 26.609 48.172 1.00 28.14 110 LYS A N 1
ATOM 865 C CA . LYS A 1 110 ? -2.176 26.054 49.301 1.00 30.21 110 LYS A CA 1
ATOM 866 C C . LYS A 1 110 ? -3.654 26.371 49.186 1.00 30.10 110 LYS A C 1
ATOM 867 O O . LYS A 1 110 ? -4.503 25.515 49.433 1.00 31.34 110 LYS A O 1
ATOM 873 N N . ILE A 1 111 ? -3.965 27.599 48.803 1.00 29.14 111 ILE A N 1
ATOM 874 C CA . ILE A 1 111 ? -5.344 27.998 48.640 1.00 28.32 111 ILE A CA 1
ATOM 875 C C . ILE A 1 111 ? -5.960 27.288 47.433 1.00 28.29 111 ILE A C 1
ATOM 876 O O . ILE A 1 111 ? -7.083 26.804 47.512 1.00 28.81 111 ILE A O 1
ATOM 881 N N . TYR A 1 112 ? -5.227 27.224 46.323 1.00 28.04 112 TYR A N 1
ATOM 882 C CA . TYR A 1 112 ? -5.722 26.559 45.113 1.00 28.45 112 TYR A CA 1
ATOM 883 C C . TYR A 1 112 ? -6.030 25.086 45.353 1.00 28.92 112 TYR A C 1
ATOM 884 O O . TYR A 1 112 ? -7.067 24.581 44.932 1.00 28.17 112 TYR A O 1
ATOM 893 N N . SER A 1 113 ? -5.120 24.410 46.042 1.00 29.84 113 SER A N 1
ATOM 894 C CA . SER A 1 113 ? -5.256 22.989 46.342 1.00 31.29 113 SER A CA 1
ATOM 895 C C . SER A 1 113 ? -6.480 22.712 47.198 1.00 32.70 113 SER A C 1
ATOM 896 O O . SER A 1 113 ? -6.970 21.582 47.265 1.00 33.03 113 SER A O 1
ATOM 899 N N . ASN A 1 114 ? -6.976 23.756 47.845 1.00 33.76 114 ASN A N 1
ATOM 900 C CA . ASN A 1 114 ? -8.137 23.643 48.714 1.00 34.13 114 ASN A CA 1
ATOM 901 C C . ASN A 1 114 ? -9.436 24.013 48.010 1.00 33.35 114 ASN A C 1
ATOM 902 O O . ASN A 1 114 ? -10.474 23.412 48.289 1.00 32.86 114 ASN A O 1
ATOM 907 N N . ILE A 1 115 ? -9.403 24.971 47.083 1.00 32.76 115 ILE A N 1
ATOM 908 C CA . ILE A 1 115 ? -10.651 25.358 46.407 1.00 31.27 115 ILE A CA 1
ATOM 909 C C . ILE A 1 115 ? -10.932 24.725 45.041 1.00 30.45 115 ILE A C 1
ATOM 910 O O . ILE A 1 115 ? -12.076 24.724 44.587 1.00 29.73 115 ILE A O 1
ATOM 915 N N . VAL A 1 116 ? -9.904 24.196 44.384 1.00 30.35 116 VAL A N 1
ATOM 916 C CA . VAL A 1 116 ? -10.112 23.532 43.097 1.00 30.73 116 VAL A CA 1
ATOM 917 C C . VAL A 1 116 ? -9.461 22.151 43.073 1.00 30.63 116 VAL A C 1
ATOM 918 O O . VAL A 1 116 ? -8.553 21.873 43.842 1.00 31.62 116 VAL A O 1
ATOM 922 N N . ASP A 1 117 ? -9.939 21.294 42.182 1.00 30.80 117 ASP A N 1
ATOM 923 C CA . ASP A 1 117 ? -9.446 19.936 42.066 1.00 31.40 117 ASP A CA 1
ATOM 924 C C . ASP A 1 117 ? -8.363 19.805 41.015 1.00 32.66 117 ASP A C 1
ATOM 925 O O . ASP A 1 117 ? -7.643 18.806 40.974 1.00 34.12 117 ASP A O 1
ATOM 930 N N . LYS A 1 118 ? -8.237 20.815 40.166 1.00 32.90 118 LYS A N 1
ATOM 931 C CA . LYS A 1 118 ? -7.245 20.784 39.103 1.00 32.78 118 LYS A CA 1
ATOM 932 C C . LYS A 1 118 ? -6.933 22.194 38.632 1.00 31.79 118 LYS A C 1
ATOM 933 O O . LYS A 1 118 ? -7.820 23.044 38.540 1.00 31.77 118 LYS A O 1
ATOM 939 N N . LEU A 1 119 ? -5.668 22.445 38.333 1.00 30.93 119 LEU A N 1
ATOM 940 C C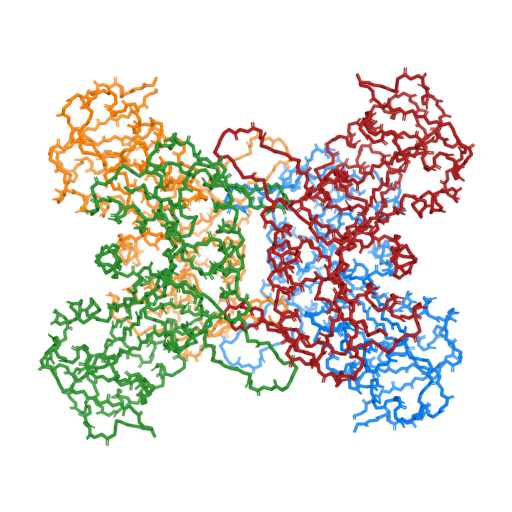A . LEU A 1 119 ? -5.262 23.761 37.870 1.00 30.03 119 LEU A CA 1
ATOM 941 C C . LEU A 1 119 ? -4.485 23.668 36.562 1.00 29.13 119 LEU A C 1
ATOM 942 O O . LEU A 1 119 ? -3.515 22.925 36.460 1.00 29.53 119 LEU A O 1
ATOM 947 N N . ILE A 1 120 ? -4.929 24.417 35.562 1.00 27.32 120 ILE A N 1
ATOM 948 C CA . ILE A 1 120 ? -4.268 24.447 34.264 1.00 26.61 120 ILE A CA 1
ATOM 949 C C . ILE A 1 120 ? -3.746 25.860 33.981 1.00 26.32 120 ILE A C 1
ATOM 950 O O . ILE A 1 120 ? -4.409 26.851 34.284 1.00 26.71 120 ILE A O 1
ATOM 955 N N . THR A 1 121 ? -2.551 25.958 33.418 1.00 25.48 121 THR A N 1
ATOM 956 C CA . THR A 1 121 ? -1.997 27.262 33.090 1.00 25.74 121 THR A CA 1
ATOM 957 C C . THR A 1 121 ? -1.150 27.122 31.829 1.00 26.09 121 THR A C 1
ATOM 958 O O . THR A 1 121 ? -0.724 26.020 31.486 1.00 25.87 121 THR A O 1
ATOM 962 N N . ILE A 1 122 ? -0.930 28.227 31.127 1.00 26.02 122 ILE A N 1
ATOM 963 C CA . ILE A 1 122 ? -0.149 28.181 29.899 1.00 26.08 122 ILE A CA 1
ATOM 964 C C . ILE A 1 122 ? 1.255 28.761 30.072 1.00 27.22 122 ILE A C 1
ATOM 965 O O . ILE A 1 122 ? 1.430 29.860 30.593 1.00 26.63 122 ILE A O 1
ATOM 970 N N . ASN A 1 123 ? 2.250 28.004 29.625 1.00 28.05 123 ASN A N 1
ATOM 971 C CA . ASN A 1 123 ? 3.647 28.412 29.700 1.00 28.47 123 ASN A CA 1
ATOM 972 C C . ASN A 1 123 ? 4.088 29.110 30.978 1.00 30.10 123 ASN A C 1
ATOM 973 O O . ASN A 1 123 ? 4.371 30.302 30.972 1.00 30.20 123 ASN A O 1
ATOM 978 N N . PRO A 1 124 ? 4.163 28.371 32.095 1.00 32.16 124 PRO A N 1
ATOM 979 C CA . PRO A 1 124 ? 4.590 28.948 33.372 1.00 33.27 124 PRO A CA 1
ATOM 980 C C . PRO A 1 124 ? 6.056 29.297 33.218 1.00 34.80 124 PRO A C 1
ATOM 981 O O . PRO A 1 124 ? 6.758 28.678 32.426 1.00 35.15 124 PRO A O 1
ATOM 985 N N . HIS A 1 125 ? 6.533 30.277 33.963 1.00 37.74 125 HIS A N 1
ATOM 986 C CA . HIS A 1 125 ? 7.935 30.637 33.845 1.00 41.43 125 HIS A CA 1
ATOM 987 C C . HIS A 1 125 ? 8.770 29.552 34.503 1.00 43.64 125 HIS A C 1
ATOM 988 O O . HIS A 1 125 ? 9.777 29.105 33.959 1.00 44.97 125 HIS A O 1
ATOM 995 N N . GLU A 1 126 ? 8.332 29.122 35.679 1.00 45.98 126 GLU A N 1
ATOM 996 C CA . GLU A 1 126 ? 9.032 28.106 36.463 1.00 47.07 126 GLU A CA 1
ATOM 997 C C . GLU A 1 126 ? 8.187 26.834 36.516 1.00 47.36 126 GLU A C 1
ATOM 998 O O . GLU A 1 126 ? 7.101 26.813 37.108 1.00 47.35 126 GLU A O 1
ATOM 1004 N N . THR A 1 127 ? 8.676 25.769 35.899 1.00 47.54 127 THR A N 1
ATOM 1005 C CA . THR A 1 127 ? 7.944 24.508 35.903 1.00 47.26 127 THR A CA 1
ATOM 1006 C C . THR A 1 127 ? 7.899 23.833 37.273 1.00 46.64 127 THR A C 1
ATOM 1007 O O . THR A 1 127 ? 6.996 23.042 37.543 1.00 45.96 127 THR A O 1
ATOM 1011 N N . HIS A 1 128 ? 8.855 24.145 38.143 1.00 46.29 128 HIS A N 1
ATOM 1012 C CA . HIS A 1 128 ? 8.894 23.505 39.453 1.00 46.21 128 HIS A CA 1
ATOM 1013 C C . HIS A 1 128 ? 7.848 23.979 40.450 1.00 45.00 128 HIS A C 1
ATOM 1014 O O . HIS A 1 128 ? 7.620 23.311 41.462 1.00 44.55 128 HIS A O 1
ATOM 1021 N N . ILE A 1 129 ? 7.197 25.107 40.177 1.00 43.14 129 ILE A N 1
ATOM 1022 C CA . ILE A 1 129 ? 6.195 25.600 41.108 1.00 41.29 129 ILE A CA 1
ATOM 1023 C C . ILE A 1 129 ? 5.135 24.529 41.387 1.00 41.22 129 ILE A C 1
ATOM 1024 O O . ILE A 1 129 ? 4.442 24.582 42.405 1.00 41.35 129 ILE A O 1
ATOM 1029 N N . LYS A 1 130 ? 5.015 23.544 40.504 1.00 40.51 130 LYS A N 1
ATOM 1030 C CA . LYS A 1 130 ? 4.021 22.487 40.707 1.00 40.99 130 LYS A CA 1
ATOM 1031 C C . LYS A 1 130 ? 4.273 21.682 41.979 1.00 40.03 130 LYS A C 1
ATOM 1032 O O . LYS A 1 130 ? 3.360 21.070 42.532 1.00 40.11 130 LYS A O 1
ATOM 1038 N N . ASP A 1 131 ? 5.512 21.679 42.447 1.00 39.00 131 ASP A N 1
ATOM 1039 C CA . ASP A 1 131 ? 5.846 20.924 43.644 1.00 37.93 131 ASP A CA 1
ATOM 1040 C C . ASP A 1 131 ? 5.099 21.425 44.872 1.00 36.10 131 ASP A C 1
ATOM 1041 O O . ASP A 1 131 ? 4.975 20.707 45.863 1.00 36.99 131 ASP A O 1
ATOM 1046 N N . PHE A 1 132 ? 4.587 22.650 44.805 1.00 33.85 132 PHE A N 1
ATOM 1047 C CA . PHE A 1 132 ? 3.864 23.239 45.925 1.00 30.66 132 PHE A CA 1
ATOM 1048 C C . PHE A 1 132 ? 2.386 22.869 45.924 1.00 31.04 132 PHE A C 1
ATOM 1049 O O . PHE A 1 132 ? 1.688 23.086 46.909 1.00 31.65 132 PHE A O 1
ATOM 1057 N N . PHE A 1 133 ? 1.905 22.309 44.822 1.00 30.47 133 PHE A N 1
ATOM 1058 C CA . PHE A 1 133 ? 0.500 21.934 44.719 1.00 30.28 133 PHE A CA 1
ATOM 1059 C C . PHE A 1 133 ? 0.219 20.502 45.156 1.00 30.14 133 PHE A C 1
ATOM 1060 O O . PHE A 1 133 ? 1.050 19.622 44.971 1.00 31.80 133 PHE A O 1
ATOM 1068 N N . THR A 1 134 ? -0.954 20.276 45.740 1.00 28.94 134 THR A N 1
ATOM 1069 C CA . THR A 1 134 ? -1.349 18.944 46.165 1.00 28.40 134 THR A CA 1
ATOM 1070 C C . THR A 1 134 ? -2.550 18.509 45.333 1.00 28.38 134 THR A C 1
ATOM 1071 O O . THR A 1 134 ? -3.325 17.636 45.725 1.00 28.64 134 THR A O 1
ATOM 1075 N N . ILE A 1 135 ? -2.706 19.157 44.185 1.00 27.66 135 ILE A N 1
ATOM 1076 C CA . ILE A 1 135 ? -3.753 18.808 43.235 1.00 26.44 135 ILE A CA 1
ATOM 1077 C C . ILE A 1 135 ? -3.021 18.791 41.903 1.00 26.45 135 ILE A C 1
ATOM 1078 O O . ILE A 1 135 ? -1.906 19.307 41.805 1.00 26.10 135 ILE A O 1
ATOM 1083 N N . PRO A 1 136 ? -3.624 18.191 40.866 1.00 26.16 136 PRO A N 1
ATOM 1084 C CA . PRO A 1 136 ? -3.001 18.128 39.540 1.00 26.22 136 PRO A CA 1
ATOM 1085 C C . PRO A 1 136 ? -2.667 19.526 38.998 1.00 27.18 136 PRO A C 1
ATOM 1086 O O . PRO A 1 136 ? -3.520 20.411 38.938 1.00 27.65 136 PRO A O 1
ATOM 1090 N N . PHE A 1 137 ? -1.420 19.725 38.606 1.00 28.41 137 PHE A N 1
ATOM 1091 C CA . PHE A 1 137 ? -0.988 21.005 38.060 1.00 29.09 137 PHE A CA 1
ATOM 1092 C C . PHE A 1 137 ? -0.549 20.788 36.617 1.00 29.45 137 PHE A C 1
ATOM 1093 O O . PHE A 1 137 ? 0.572 20.356 36.358 1.00 30.24 137 PHE A O 1
ATOM 1101 N N . ILE A 1 138 ? -1.446 21.094 35.684 1.00 31.02 138 ILE A N 1
ATOM 1102 C CA . ILE A 1 138 ? -1.199 20.910 34.260 1.00 31.89 138 ILE A CA 1
ATOM 1103 C C . ILE A 1 138 ? -0.818 22.215 33.563 1.00 33.16 138 ILE A C 1
ATOM 1104 O O . ILE A 1 138 ? -1.403 23.266 33.832 1.00 32.86 138 ILE A O 1
ATOM 1109 N N . TYR A 1 139 ? 0.166 22.140 32.669 1.00 34.12 139 TYR A N 1
ATOM 1110 C CA . TYR A 1 139 ? 0.599 23.305 31.913 1.00 35.33 139 TYR A CA 1
ATOM 1111 C C . TYR A 1 139 ? 0.694 22.997 30.422 1.00 35.24 139 TYR A C 1
ATOM 1112 O O . TYR A 1 139 ? 1.272 21.990 30.012 1.00 36.00 139 TYR A O 1
ATOM 1121 N N . GLY A 1 140 ? 0.088 23.864 29.613 1.00 34.52 140 GLY A N 1
ATOM 1122 C CA . GLY A 1 140 ? 0.108 23.685 28.173 1.00 32.52 140 GLY A CA 1
ATOM 1123 C C . GLY A 1 140 ? 1.131 24.624 27.569 1.00 32.08 140 GLY A C 1
ATOM 1124 O O . GLY A 1 140 ? 1.581 25.567 28.232 1.00 32.87 140 GLY A O 1
ATOM 1125 N N . ASP A 1 141 ? 1.512 24.363 26.322 1.00 30.57 141 ASP A N 1
ATOM 1126 C CA . ASP A 1 141 ? 2.487 25.190 25.626 1.00 29.22 141 ASP A CA 1
ATOM 1127 C C . ASP A 1 141 ? 1.868 25.858 24.399 1.00 28.30 141 ASP A C 1
ATOM 1128 O O . ASP A 1 141 ? 1.303 25.196 23.521 1.00 28.10 141 ASP A O 1
ATOM 1133 N N . ALA A 1 142 ? 1.977 27.181 24.349 1.00 27.35 142 ALA A N 1
ATOM 1134 C CA . ALA A 1 142 ? 1.421 27.947 23.247 1.00 25.87 142 ALA A CA 1
ATOM 1135 C C . ALA A 1 142 ? 2.475 28.364 22.219 1.00 24.73 142 ALA A C 1
ATOM 1136 O O . ALA A 1 142 ? 2.139 28.965 21.205 1.00 23.53 142 ALA A O 1
ATOM 1138 N N . VAL A 1 143 ? 3.742 28.045 22.478 1.00 23.85 143 VAL A N 1
ATOM 1139 C CA . VAL A 1 143 ? 4.807 28.396 21.541 1.00 24.16 143 VAL A CA 1
ATOM 1140 C C . VAL A 1 143 ? 4.527 27.848 20.132 1.00 25.26 143 VAL A C 1
ATOM 1141 O O . VAL A 1 143 ? 4.750 28.537 19.144 1.00 25.39 143 VAL A O 1
ATOM 1145 N N . PRO A 1 144 ? 4.043 26.597 20.023 1.00 25.91 144 PRO A N 1
ATOM 1146 C CA . PRO A 1 144 ? 3.752 26.044 18.701 1.00 25.87 144 PRO A CA 1
ATOM 1147 C C . PRO A 1 144 ? 2.795 26.926 17.901 1.00 26.57 144 PRO A C 1
ATOM 1148 O O . PRO A 1 144 ? 2.939 27.068 16.690 1.00 26.86 144 PRO A O 1
ATOM 1152 N N . LYS A 1 145 ? 1.823 27.515 18.590 1.00 27.44 145 LYS A N 1
ATOM 1153 C CA . LYS A 1 145 ? 0.842 28.383 17.955 1.00 28.61 145 LYS A CA 1
ATOM 1154 C C . LYS A 1 145 ? 1.475 29.691 17.494 1.00 28.64 145 LYS A C 1
ATOM 1155 O O . LYS A 1 145 ? 1.057 30.276 16.502 1.00 29.46 145 LYS A O 1
ATOM 1161 N N . LEU A 1 146 ? 2.477 30.158 18.220 1.00 27.71 146 LEU A N 1
ATOM 1162 C CA . LEU A 1 146 ? 3.138 31.388 17.843 1.00 27.49 146 LEU A CA 1
ATOM 1163 C C . LEU A 1 146 ? 3.954 31.111 16.592 1.00 27.65 146 LEU A C 1
ATOM 1164 O O . LEU A 1 146 ? 3.948 31.895 15.643 1.00 27.23 146 LEU A O 1
ATOM 1169 N N . ALA A 1 147 ? 4.645 29.977 16.599 1.00 28.86 147 ALA A N 1
ATOM 1170 C CA . ALA A 1 147 ? 5.480 29.569 15.478 1.00 29.13 147 ALA A CA 1
ATOM 1171 C C . ALA A 1 147 ? 4.641 29.472 14.214 1.00 29.90 147 ALA A C 1
ATOM 1172 O O . ALA A 1 147 ? 5.041 29.954 13.159 1.00 29.57 147 ALA A O 1
ATOM 1174 N N . GLU A 1 148 ? 3.468 28.857 14.332 1.00 31.27 148 GLU A N 1
ATOM 1175 C CA . GLU A 1 148 ? 2.571 28.701 13.197 1.00 32.89 148 GLU A CA 1
ATOM 1176 C C . GLU A 1 148 ? 2.101 30.046 12.638 1.00 32.48 148 GLU A C 1
ATOM 1177 O O . GLU A 1 148 ? 1.792 30.158 11.452 1.00 33.26 148 GLU A O 1
ATOM 1183 N N . TYR A 1 149 ? 2.080 31.069 13.488 1.00 31.74 149 TYR A N 1
ATOM 1184 C CA . TYR A 1 149 ? 1.645 32.403 13.085 1.00 31.11 149 TYR A CA 1
ATOM 1185 C C . TYR A 1 149 ? 2.678 33.144 12.235 1.00 32.57 149 TYR A C 1
ATOM 1186 O O . TYR A 1 149 ? 2.321 33.956 11.379 1.00 32.69 149 TYR A O 1
ATOM 1195 N N . VAL A 1 150 ? 3.955 32.860 12.467 1.00 33.80 150 VAL A N 1
ATOM 1196 C CA . VAL A 1 150 ? 5.022 33.542 11.751 1.00 35.91 150 VAL A CA 1
ATOM 1197 C C . VAL A 1 150 ? 5.648 32.827 10.556 1.00 38.23 150 VAL A C 1
ATOM 1198 O O . VAL A 1 150 ? 6.222 33.482 9.682 1.00 38.10 150 VAL A O 1
ATOM 1202 N N . LYS A 1 151 ? 5.551 31.498 10.503 1.00 40.66 151 LYS A N 1
ATOM 1203 C CA . LYS A 1 151 ? 6.154 30.750 9.389 1.00 43.07 151 LYS A CA 1
ATOM 1204 C C . LYS A 1 151 ? 5.612 31.298 8.078 1.00 42.60 151 LYS A C 1
ATOM 1205 O O . LYS A 1 151 ? 6.204 31.178 7.009 1.00 41.64 151 LYS A O 1
ATOM 1211 N N . ASP A 1 152 ? 4.459 31.915 8.211 1.00 43.39 152 ASP A N 1
ATOM 1212 C CA . ASP A 1 152 ? 3.748 32.528 7.117 1.00 44.12 152 ASP A CA 1
ATOM 1213 C C . ASP A 1 152 ? 4.429 33.844 6.670 1.00 44.11 152 ASP A C 1
ATOM 1214 O O . ASP A 1 152 ? 4.377 34.198 5.498 1.00 43.02 152 ASP A O 1
ATOM 1219 N N . LYS A 1 153 ? 5.081 34.557 7.597 1.00 43.33 153 LYS A N 1
ATOM 1220 C CA . LYS A 1 153 ? 5.697 35.839 7.258 1.00 42.00 153 LYS A CA 1
ATOM 1221 C C . LYS A 1 153 ? 7.196 36.046 7.515 1.00 42.34 153 LYS A C 1
ATOM 1222 O O . LYS A 1 153 ? 7.659 37.180 7.702 1.00 41.24 153 LYS A O 1
ATOM 1228 N N . LEU A 1 154 ? 7.957 34.960 7.532 1.00 42.43 154 LEU A N 1
ATOM 1229 C CA . LEU A 1 154 ? 9.403 35.056 7.710 1.00 42.95 154 LEU A CA 1
ATOM 1230 C C . LEU A 1 154 ? 10.076 34.167 6.667 1.00 43.68 154 LEU A C 1
ATOM 1231 O O . LEU A 1 154 ? 9.595 33.070 6.364 1.00 43.79 154 LEU A O 1
ATOM 1236 N N . ASN A 1 155 ? 11.185 34.648 6.115 1.00 44.28 155 ASN A N 1
ATOM 1237 C CA . ASN A 1 155 ? 11.902 33.914 5.080 1.00 44.96 155 ASN A CA 1
ATOM 1238 C C . ASN A 1 155 ? 13.116 33.173 5.631 1.00 44.47 155 ASN A C 1
ATOM 1239 O O . ASN A 1 155 ? 14.143 33.781 5.928 1.00 44.52 155 ASN A O 1
ATOM 1244 N N . ASP A 1 156 ? 12.991 31.856 5.769 1.00 44.14 156 ASP A N 1
ATOM 1245 C CA . ASP A 1 156 ? 14.084 31.029 6.283 1.00 43.65 156 ASP A CA 1
ATOM 1246 C C . ASP A 1 156 ? 14.717 31.748 7.468 1.00 42.58 156 ASP A C 1
ATOM 1247 O O . ASP A 1 156 ? 15.883 32.139 7.429 1.00 41.81 156 ASP A O 1
ATOM 1252 N N . PRO A 1 157 ? 13.945 31.931 8.547 1.00 42.02 157 PRO A N 1
ATOM 1253 C CA . PRO A 1 157 ? 14.431 32.614 9.747 1.00 40.51 157 PRO A CA 1
ATOM 1254 C C . PRO A 1 157 ? 15.279 31.785 10.699 1.00 39.09 157 PRO A C 1
ATOM 1255 O O . PRO A 1 157 ? 15.305 30.558 10.644 1.00 38.66 157 PRO A O 1
ATOM 1259 N N . ILE A 1 158 ? 15.966 32.498 11.579 1.00 38.36 158 ILE A N 1
ATOM 1260 C CA . ILE A 1 158 ? 16.787 31.913 12.630 1.00 37.78 158 ILE A CA 1
ATOM 1261 C C . ILE A 1 158 ? 15.930 32.143 13.871 1.00 36.64 158 ILE A C 1
ATOM 1262 O O . ILE A 1 158 ? 15.498 33.269 14.119 1.00 37.05 158 ILE A O 1
ATOM 1267 N N . VAL A 1 159 ? 15.662 31.102 14.641 1.00 34.47 159 VAL A N 1
ATOM 1268 C CA . VAL A 1 159 ? 14.859 31.291 15.839 1.00 33.74 159 VAL A CA 1
ATOM 1269 C C . VAL A 1 159 ? 15.774 31.540 17.026 1.00 33.23 159 VAL A C 1
ATOM 1270 O O . VAL A 1 159 ? 16.596 30.701 17.357 1.00 34.45 159 VAL A O 1
ATOM 1274 N N . LEU A 1 160 ? 15.633 32.698 17.663 1.00 32.88 160 LEU A N 1
ATOM 1275 C CA . LEU A 1 160 ? 16.482 33.043 18.799 1.00 33.16 160 LEU A CA 1
ATOM 1276 C C . LEU A 1 160 ? 15.790 33.166 20.142 1.00 33.35 160 LEU A C 1
ATOM 1277 O O . LEU A 1 160 ? 14.671 33.663 20.234 1.00 34.26 160 LEU A O 1
ATOM 1282 N N . ALA A 1 161 ? 16.470 32.721 21.187 1.00 32.78 161 ALA A N 1
ATOM 1283 C CA . ALA A 1 161 ? 15.949 32.854 22.541 1.00 34.23 161 ALA A CA 1
ATOM 1284 C C . ALA A 1 161 ? 16.704 34.076 23.096 1.00 35.77 161 ALA A C 1
ATOM 1285 O O . ALA A 1 161 ? 17.927 34.175 22.954 1.00 34.51 161 ALA A O 1
ATOM 1287 N N . PRO A 1 162 ? 15.982 35.032 23.716 1.00 37.37 162 PRO A N 1
ATOM 1288 C CA . PRO A 1 162 ? 16.577 36.249 24.285 1.00 37.87 162 PRO A CA 1
ATOM 1289 C C . PRO A 1 162 ? 17.732 35.960 25.250 1.00 38.81 162 PRO A C 1
ATOM 1290 O O . PRO A 1 162 ? 18.603 36.815 25.476 1.00 37.79 162 PRO A O 1
ATOM 1294 N N . ASP A 1 163 ? 17.712 34.754 25.820 1.00 39.89 163 ASP A N 1
ATOM 1295 C CA . ASP A 1 163 ? 18.743 34.278 26.738 1.00 40.95 163 ASP A CA 1
ATOM 1296 C C . ASP A 1 163 ? 18.696 32.757 26.822 1.00 40.94 163 ASP A C 1
ATOM 1297 O O . ASP A 1 163 ? 17.777 32.130 26.298 1.00 40.79 163 ASP A O 1
ATOM 1302 N N . LYS A 1 164 ? 19.687 32.161 27.472 1.00 41.85 164 LYS A N 1
ATOM 1303 C CA . LYS A 1 164 ? 19.744 30.707 27.585 1.00 42.57 164 LYS A CA 1
ATOM 1304 C C . LYS A 1 164 ? 18.453 30.136 28.184 1.00 41.65 164 LYS A C 1
ATOM 1305 O O . LYS A 1 164 ? 17.944 29.111 27.715 1.00 41.49 164 LYS A O 1
ATOM 1311 N N . GLY A 1 165 ? 17.922 30.820 29.198 1.00 40.87 165 GLY A N 1
ATOM 1312 C CA . GLY A 1 165 ? 16.703 30.378 29.857 1.00 40.76 165 GLY A CA 1
ATOM 1313 C C . GLY A 1 165 ? 15.551 30.002 28.940 1.00 40.65 165 GLY A C 1
ATOM 1314 O O . GLY A 1 165 ? 14.812 29.052 29.218 1.00 40.20 165 GLY A O 1
ATOM 1315 N N . ALA A 1 166 ? 15.407 30.736 27.840 1.00 39.42 166 ALA A N 1
ATOM 1316 C CA . ALA A 1 166 ? 14.332 30.489 26.885 1.00 39.23 166 ALA A CA 1
ATOM 1317 C C . ALA A 1 166 ? 14.723 29.622 25.693 1.00 38.89 166 ALA A C 1
ATOM 1318 O O . ALA A 1 166 ? 14.022 29.614 24.678 1.00 38.40 166 ALA A O 1
ATOM 1320 N N . LEU A 1 167 ? 15.825 28.888 25.804 1.00 38.73 167 LEU A N 1
ATOM 1321 C CA . LEU A 1 167 ? 16.267 28.064 24.690 1.00 38.91 167 LEU A CA 1
ATOM 1322 C C . LEU A 1 167 ? 15.230 27.048 24.231 1.00 38.51 167 LEU A C 1
ATOM 1323 O O . LEU A 1 167 ? 15.117 26.761 23.046 1.00 37.74 167 LEU A O 1
ATOM 1328 N N . GLU A 1 168 ? 14.454 26.513 25.161 1.00 39.19 168 GLU A N 1
ATOM 1329 C CA . GLU A 1 168 ? 13.458 25.512 24.791 1.00 40.03 168 GLU A CA 1
ATOM 1330 C C . GLU A 1 168 ? 12.339 26.033 23.913 1.00 38.66 168 GLU A C 1
ATOM 1331 O O . GLU A 1 168 ? 11.826 25.318 23.051 1.00 38.45 168 GLU A O 1
ATOM 1337 N N . PHE A 1 169 ? 11.960 27.281 24.133 1.00 37.23 169 PHE A N 1
ATOM 1338 C CA . PHE A 1 169 ? 10.908 27.891 23.347 1.00 35.95 169 PHE A CA 1
ATOM 1339 C C . PHE A 1 169 ? 11.423 28.018 21.927 1.00 35.82 169 PHE A C 1
ATOM 1340 O O . PHE A 1 169 ? 10.710 27.709 20.964 1.00 35.56 169 PHE A O 1
ATOM 1348 N N . ALA A 1 170 ? 12.676 28.450 21.803 1.00 35.29 170 ALA A N 1
ATOM 1349 C CA . ALA A 1 170 ? 13.300 28.604 20.495 1.00 35.21 170 ALA A CA 1
ATOM 1350 C C . ALA A 1 170 ? 13.380 27.250 19.801 1.00 34.93 170 ALA A C 1
ATOM 1351 O O . ALA A 1 170 ? 13.103 27.143 18.610 1.00 34.77 170 ALA A O 1
ATOM 1353 N N . LYS A 1 171 ? 13.747 26.214 20.548 1.00 35.24 171 LYS A N 1
ATOM 1354 C CA . LYS A 1 171 ? 13.846 24.882 19.970 1.00 36.84 171 LYS A CA 1
ATOM 1355 C C . LYS A 1 171 ? 12.482 24.397 19.482 1.00 36.10 171 LYS A C 1
ATOM 1356 O O . LYS A 1 171 ? 12.359 23.886 18.365 1.00 37.71 171 LYS A O 1
ATOM 1362 N N . THR A 1 172 ? 11.460 24.563 20.318 1.00 34.23 172 THR A N 1
ATOM 1363 C CA . THR A 1 172 ? 10.103 24.157 19.961 1.00 33.21 172 THR A CA 1
ATOM 1364 C C . THR A 1 172 ? 9.658 24.825 18.668 1.00 33.44 172 THR A C 1
ATOM 1365 O O . THR A 1 172 ? 9.244 24.163 17.719 1.00 33.10 172 THR A O 1
ATOM 1369 N N . ALA A 1 173 ? 9.739 26.149 18.639 1.00 34.34 173 ALA A N 1
ATOM 1370 C CA . ALA A 1 173 ? 9.349 26.906 17.455 1.00 35.67 173 ALA A CA 1
ATOM 1371 C C . ALA A 1 173 ? 10.220 26.486 16.282 1.00 36.28 173 ALA A C 1
ATOM 1372 O O . ALA A 1 173 ? 9.739 26.338 15.152 1.00 36.59 173 ALA A O 1
ATOM 1374 N N . SER A 1 174 ? 11.504 26.293 16.572 1.00 36.74 174 SER A N 1
ATOM 1375 C CA . SER A 1 174 ? 12.495 25.901 15.583 1.00 37.60 174 SER A CA 1
ATOM 1376 C C . SER A 1 174 ? 12.068 24.665 14.805 1.00 38.18 174 SER A C 1
ATOM 1377 O O . SER A 1 174 ? 12.173 24.616 13.576 1.00 38.41 174 SER A O 1
ATOM 1380 N N . LYS A 1 175 ? 11.583 23.665 15.529 1.00 38.68 175 LYS A N 1
ATOM 1381 C CA . LYS A 1 175 ? 11.137 22.438 14.906 1.00 39.50 175 LYS A CA 1
ATOM 1382 C C . LYS A 1 175 ? 9.974 22.683 13.939 1.00 39.64 175 LYS A C 1
ATOM 1383 O O . LYS A 1 175 ? 9.988 22.198 12.807 1.00 40.21 175 LYS A O 1
ATOM 1389 N N . ILE A 1 176 ? 8.982 23.452 14.380 1.00 39.12 176 ILE A N 1
ATOM 1390 C CA . ILE A 1 176 ? 7.814 23.755 13.558 1.00 38.65 176 ILE A CA 1
ATOM 1391 C C . ILE A 1 176 ? 8.150 24.560 12.307 1.00 39.06 176 ILE A C 1
ATOM 1392 O O . ILE A 1 176 ? 7.486 24.424 11.277 1.00 39.08 176 ILE A O 1
ATOM 1397 N N . LEU A 1 177 ? 9.178 25.395 12.399 1.00 39.53 177 LEU A N 1
ATOM 1398 C CA . LEU A 1 177 ? 9.594 26.221 11.266 1.00 41.06 177 LEU A CA 1
ATOM 1399 C C . LEU A 1 177 ? 10.701 25.577 10.407 1.00 41.95 177 LEU A C 1
ATOM 1400 O O . LEU A 1 177 ? 11.063 26.108 9.356 1.00 42.56 177 LEU A O 1
ATOM 1405 N N . ASN A 1 178 ? 11.232 24.439 10.853 1.00 43.17 178 ASN A N 1
ATOM 1406 C CA . ASN A 1 178 ? 12.301 23.747 10.131 1.00 45.30 178 ASN A CA 1
ATOM 1407 C C . ASN A 1 178 ? 13.477 24.714 9.987 1.00 45.35 178 ASN A C 1
ATOM 1408 O O . ASN A 1 178 ? 14.127 24.785 8.943 1.00 45.73 178 ASN A O 1
ATOM 1413 N N . ALA A 1 179 ? 13.746 25.460 11.048 1.00 44.82 179 ALA A N 1
ATOM 1414 C CA . ALA A 1 179 ? 14.822 26.439 11.032 1.00 44.83 179 ALA A CA 1
ATOM 1415 C C . ALA A 1 179 ? 15.855 26.112 12.087 1.00 44.36 179 ALA A C 1
ATOM 1416 O O . ALA A 1 179 ? 15.651 25.225 12.899 1.00 44.22 179 ALA A O 1
ATOM 1418 N N . GLU A 1 180 ? 16.969 26.834 12.067 1.00 44.40 180 GLU A N 1
ATOM 1419 C CA . GLU A 1 180 ? 18.028 26.634 13.050 1.00 44.59 180 GLU A CA 1
ATOM 1420 C C . GLU A 1 180 ? 17.645 27.482 14.254 1.00 44.14 180 GLU A C 1
ATOM 1421 O O . GLU A 1 180 ? 16.793 28.368 14.149 1.00 43.55 180 GLU A O 1
ATOM 1427 N N . TYR A 1 181 ? 18.270 27.224 15.396 1.00 43.81 181 TYR A N 1
ATOM 1428 C CA . TYR A 1 181 ? 17.971 28.008 16.583 1.00 43.45 181 TYR A CA 1
ATOM 1429 C C . TYR A 1 181 ? 19.201 28.176 17.468 1.00 43.37 181 TYR A C 1
ATOM 1430 O O . TYR A 1 181 ? 20.134 27.373 17.430 1.00 43.52 181 TYR A O 1
ATOM 1439 N N . ASP A 1 182 ? 19.191 29.229 18.275 1.00 43.10 182 ASP A N 1
ATOM 1440 C CA . ASP A 1 182 ? 20.308 29.535 19.147 1.00 42.57 182 ASP A CA 1
ATOM 1441 C C . ASP A 1 182 ? 19.783 30.465 20.242 1.00 43.06 182 ASP A C 1
ATOM 1442 O O . ASP A 1 182 ? 18.570 30.638 20.389 1.00 42.40 182 ASP A O 1
ATOM 1447 N N . TYR A 1 183 ? 20.693 31.071 20.998 1.00 43.59 183 TYR A N 1
ATOM 1448 C CA . TYR A 1 183 ? 20.308 31.977 22.068 1.00 44.83 183 TYR A CA 1
ATOM 1449 C C . TYR A 1 183 ? 21.416 32.995 22.342 1.00 45.57 183 TYR A C 1
ATOM 1450 O O . TYR A 1 183 ? 22.602 32.666 22.272 1.00 46.06 183 TYR A O 1
ATOM 1459 N N . LEU A 1 184 ? 21.039 34.230 22.661 1.00 45.98 184 LEU A N 1
ATOM 1460 C CA . LEU A 1 184 ? 22.034 35.260 22.956 1.00 46.28 184 LEU A CA 1
ATOM 1461 C C . LEU A 1 184 ? 22.707 34.879 24.282 1.00 46.89 184 LEU A C 1
ATOM 1462 O O . LEU A 1 184 ? 22.023 34.472 25.225 1.00 46.66 184 LEU A O 1
ATOM 1467 N N . GLU A 1 185 ? 24.037 34.995 24.353 1.00 47.60 185 GLU A N 1
ATOM 1468 C CA . GLU A 1 185 ? 24.768 34.638 25.572 1.00 48.37 185 GLU A CA 1
ATOM 1469 C C . GLU A 1 185 ? 25.086 35.845 26.455 1.00 48.02 185 GLU A C 1
ATOM 1470 O O . GLU A 1 185 ? 25.627 36.854 25.983 1.00 46.78 185 GLU A O 1
ATOM 1476 N N . ILE A 1 196 ? 27.412 40.281 24.487 1.00 46.61 196 ILE A N 1
ATOM 1477 C CA . ILE A 1 196 ? 26.087 39.807 24.073 1.00 47.76 196 ILE A CA 1
ATOM 1478 C C . ILE A 1 196 ? 25.996 39.550 22.571 1.00 47.07 196 ILE A C 1
ATOM 1479 O O . ILE A 1 196 ? 26.313 40.433 21.779 1.00 46.28 196 ILE A O 1
ATOM 1484 N N . ALA A 1 197 ? 25.542 38.348 22.204 1.00 46.79 197 ALA A N 1
ATOM 1485 C CA . ALA A 1 197 ? 25.366 37.935 20.805 1.00 46.49 197 ALA A CA 1
ATOM 1486 C C . ALA A 1 197 ? 24.970 36.463 20.768 1.00 45.90 197 ALA A C 1
ATOM 1487 O O . ALA A 1 197 ? 25.102 35.752 21.775 1.00 46.65 197 ALA A O 1
ATOM 1489 N N . PRO A 1 198 ? 24.459 35.985 19.623 1.00 45.07 198 PRO A N 1
ATOM 1490 C CA . PRO A 1 198 ? 24.085 34.571 19.595 1.00 45.48 198 PRO A CA 1
ATOM 1491 C C . PRO A 1 198 ? 25.302 33.703 19.903 1.00 45.84 198 PRO A C 1
ATOM 1492 O O . PRO A 1 198 ? 26.416 34.028 19.485 1.00 46.34 198 PRO A O 1
ATOM 1496 N N . LYS A 1 199 ? 25.086 32.614 20.640 1.00 45.98 199 LYS A N 1
ATOM 1497 C CA . LYS A 1 199 ? 26.172 31.718 21.026 1.00 46.19 199 LYS A CA 1
ATOM 1498 C C . LYS A 1 199 ? 26.915 31.115 19.847 1.00 45.72 199 LYS A C 1
ATOM 1499 O O . LYS A 1 199 ? 28.139 30.982 19.878 1.00 46.16 199 LYS A O 1
ATOM 1505 N N . THR A 1 200 ? 26.175 30.768 18.800 1.00 45.09 200 THR A N 1
ATOM 1506 C CA . THR A 1 200 ? 26.759 30.100 17.645 1.00 44.03 200 THR A CA 1
ATOM 1507 C C . THR A 1 200 ? 26.407 30.680 16.287 1.00 43.96 200 THR A C 1
ATOM 1508 O O . THR A 1 200 ? 27.289 30.909 15.467 1.00 43.97 200 THR A O 1
ATOM 1512 N N . LEU A 1 201 ? 25.115 30.893 16.044 1.00 43.83 201 LEU A N 1
ATOM 1513 C CA . LEU A 1 201 ? 24.656 31.392 14.754 1.00 43.00 201 LEU A CA 1
ATOM 1514 C C . LEU A 1 201 ? 25.038 32.836 14.503 1.00 42.93 201 LEU A C 1
ATOM 1515 O O . LEU A 1 201 ? 25.549 33.521 15.392 1.00 43.38 201 LEU A O 1
ATOM 1520 N N . ASP A 1 202 ? 24.787 33.288 13.277 1.00 42.71 202 ASP A N 1
ATOM 1521 C CA . ASP A 1 202 ? 25.105 34.646 12.852 1.00 42.15 202 ASP A CA 1
ATOM 1522 C C . ASP A 1 202 ? 23.898 35.175 12.084 1.00 42.11 202 ASP A C 1
ATOM 1523 O O . ASP A 1 202 ? 23.431 34.544 11.131 1.00 42.70 202 ASP A O 1
ATOM 1528 N N . ALA A 1 203 ? 23.404 36.338 12.499 1.00 41.68 203 ALA A N 1
ATOM 1529 C CA . ALA A 1 203 ? 22.226 36.953 11.892 1.00 40.90 203 ALA A CA 1
ATOM 1530 C C . ALA A 1 203 ? 22.445 37.785 10.629 1.00 40.50 203 ALA A C 1
ATOM 1531 O O . ALA A 1 203 ? 21.487 38.315 10.070 1.00 39.54 203 ALA A O 1
ATOM 1533 N N . LYS A 1 204 ? 23.688 37.913 10.180 1.00 40.97 204 LYS A N 1
ATOM 1534 C CA . LYS A 1 204 ? 23.973 38.697 8.977 1.00 42.04 204 LYS A CA 1
ATOM 1535 C C . LYS A 1 204 ? 23.052 38.256 7.836 1.00 41.76 204 LYS A C 1
ATOM 1536 O O . LYS A 1 204 ? 22.976 37.071 7.501 1.00 41.59 204 LYS A O 1
ATOM 1542 N N . ASP A 1 205 ? 22.333 39.219 7.271 1.00 41.60 205 ASP A N 1
ATOM 1543 C CA . ASP A 1 205 ? 21.390 38.983 6.169 1.00 42.13 205 ASP A CA 1
ATOM 1544 C C . ASP A 1 205 ? 20.360 37.873 6.373 1.00 41.10 205 ASP A C 1
ATOM 1545 O O . ASP A 1 205 ? 20.038 37.130 5.445 1.00 41.12 205 ASP A O 1
ATOM 1550 N N . ARG A 1 206 ? 19.816 37.775 7.577 1.00 40.23 206 ARG A N 1
ATOM 1551 C CA . ARG A 1 206 ? 18.820 36.751 7.858 1.00 38.15 206 ARG A CA 1
ATOM 1552 C C . ARG A 1 206 ? 17.583 37.237 8.616 1.00 36.10 206 ARG A C 1
ATOM 1553 O O . ARG A 1 206 ? 17.645 38.198 9.386 1.00 35.35 206 ARG A O 1
ATOM 1561 N N . ASP A 1 207 ? 16.457 36.575 8.365 1.00 34.48 207 ASP A N 1
ATOM 1562 C CA . ASP A 1 207 ? 15.222 36.906 9.050 1.00 34.08 207 ASP A CA 1
ATOM 1563 C C . ASP A 1 207 ? 15.336 36.284 10.431 1.00 33.79 207 ASP A C 1
ATOM 1564 O O . ASP A 1 207 ? 15.947 35.231 10.589 1.00 33.20 207 ASP A O 1
ATOM 1569 N N . VAL A 1 208 ? 14.759 36.938 11.436 1.00 34.16 208 VAL A N 1
ATOM 1570 C CA . VAL A 1 208 ? 14.840 36.437 12.801 1.00 32.77 208 VAL A CA 1
ATOM 1571 C C . VAL A 1 208 ? 13.520 36.370 13.567 1.00 32.54 208 VAL A C 1
ATOM 1572 O O . VAL A 1 208 ? 12.706 37.296 13.538 1.00 33.06 208 VAL A O 1
ATOM 1576 N N . PHE A 1 209 ? 13.327 35.252 14.259 1.00 32.00 209 PHE A N 1
ATOM 1577 C CA . PHE A 1 209 ? 12.142 35.030 15.073 1.00 30.91 209 PHE A CA 1
ATOM 1578 C C . PHE A 1 209 ? 12.613 34.923 16.519 1.00 30.30 209 PHE A C 1
ATOM 1579 O O . PHE A 1 209 ? 13.155 33.903 16.929 1.00 29.96 209 PHE A O 1
ATOM 1587 N N . ILE A 1 210 ? 12.442 35.997 17.278 1.00 29.43 210 ILE A N 1
ATOM 1588 C CA . ILE A 1 210 ? 12.837 35.996 18.675 1.00 29.66 210 ILE A CA 1
ATOM 1589 C C . ILE A 1 210 ? 11.611 35.550 19.455 1.00 29.50 210 ILE A C 1
ATOM 1590 O O . ILE A 1 210 ? 10.536 36.122 19.304 1.00 29.27 210 ILE A O 1
ATOM 1595 N N . VAL A 1 211 ? 11.768 34.521 20.279 1.00 29.22 211 VAL A N 1
ATOM 1596 C CA . VAL A 1 211 ? 10.643 34.012 21.048 1.00 30.26 211 VAL A CA 1
ATOM 1597 C C . VAL A 1 211 ? 10.991 33.795 22.513 1.00 30.66 211 VAL A C 1
ATOM 1598 O O . VAL A 1 211 ? 12.062 33.286 22.846 1.00 32.70 211 VAL A O 1
ATOM 1602 N N . ASP A 1 212 ? 10.075 34.189 23.385 1.00 29.78 212 ASP A N 1
ATOM 1603 C CA . ASP A 1 212 ? 10.269 34.053 24.814 1.00 29.37 212 ASP A CA 1
ATOM 1604 C C . ASP A 1 212 ? 8.892 33.802 25.409 1.00 28.79 212 ASP A C 1
ATOM 1605 O O . ASP A 1 212 ? 7.894 33.856 24.703 1.00 27.34 212 ASP A O 1
ATOM 1610 N N . ASP A 1 213 ? 8.829 33.509 26.699 1.00 28.78 213 ASP A N 1
ATOM 1611 C CA . ASP A 1 213 ? 7.538 33.279 27.321 1.00 28.76 213 ASP A CA 1
ATOM 1612 C C . ASP A 1 213 ? 6.903 34.613 27.750 1.00 29.31 213 ASP A C 1
ATOM 1613 O O . ASP A 1 213 ? 5.685 34.780 27.663 1.00 29.23 213 ASP A O 1
ATOM 1618 N N . ILE A 1 214 ? 7.729 35.571 28.174 1.00 29.23 214 ILE A N 1
ATOM 1619 C CA . ILE A 1 214 ? 7.221 36.866 28.610 1.00 30.12 214 ILE A CA 1
ATOM 1620 C C . ILE A 1 214 ? 8.048 38.044 28.117 1.00 31.31 214 ILE A C 1
ATOM 1621 O O . ILE A 1 214 ? 9.252 37.938 27.897 1.00 32.48 214 ILE A O 1
ATOM 1626 N N . ILE A 1 215 ? 7.370 39.172 27.960 1.00 32.70 215 ILE A N 1
ATOM 1627 C CA . ILE A 1 215 ? 7.982 40.436 27.576 1.00 33.69 215 ILE A CA 1
ATOM 1628 C C . ILE A 1 215 ? 7.268 41.469 28.449 1.00 34.70 215 ILE A C 1
ATOM 1629 O O . ILE A 1 215 ? 6.130 41.846 28.168 1.00 34.89 215 ILE A O 1
ATOM 1634 N N . SER A 1 216 ? 7.928 41.888 29.526 1.00 36.62 216 SER A N 1
ATOM 1635 C CA . SER A 1 216 ? 7.371 42.871 30.466 1.00 38.53 216 SER A CA 1
ATOM 1636 C C . SER A 1 216 ? 7.798 44.276 30.102 1.00 38.75 216 SER A C 1
ATOM 1637 O O . SER A 1 216 ? 7.067 45.035 29.472 1.00 38.89 216 SER A O 1
ATOM 1640 N N . THR A 1 217 ? 9.007 44.588 30.552 1.00 39.52 217 THR A N 1
ATOM 1641 C CA . THR A 1 217 ? 9.685 45.858 30.363 1.00 39.63 217 THR A CA 1
ATOM 1642 C C . THR A 1 217 ? 10.120 46.075 28.920 1.00 39.62 217 THR A C 1
ATOM 1643 O O . THR A 1 217 ? 10.065 47.196 28.407 1.00 39.50 217 THR A O 1
ATOM 1647 N N . GLY A 1 218 ? 10.571 45.001 28.280 1.00 39.56 218 GLY A N 1
ATOM 1648 C CA . GLY A 1 218 ? 11.023 45.098 26.908 1.00 40.91 218 GLY A CA 1
ATOM 1649 C C . GLY A 1 218 ? 12.526 45.290 26.747 1.00 41.72 218 GLY A C 1
ATOM 1650 O O . GLY A 1 218 ? 13.032 45.204 25.626 1.00 41.63 218 GLY A O 1
ATOM 1651 N N . GLY A 1 219 ? 13.243 45.548 27.846 1.00 42.92 219 GLY A N 1
ATOM 1652 C CA . GLY A 1 219 ? 14.689 45.740 27.771 1.00 43.36 219 GLY A CA 1
ATOM 1653 C C . GLY A 1 219 ? 15.442 44.587 27.113 1.00 43.63 219 GLY A C 1
ATOM 1654 O O . GLY A 1 219 ? 16.150 44.784 26.121 1.00 42.56 219 GLY A O 1
ATOM 1655 N N . THR A 1 220 ? 15.296 43.388 27.679 1.00 44.29 220 THR A N 1
ATOM 1656 C CA . THR A 1 220 ? 15.930 42.183 27.152 1.00 45.83 220 THR A CA 1
ATOM 1657 C C . THR A 1 220 ? 15.677 42.102 25.649 1.00 47.05 220 THR A C 1
ATOM 1658 O O . THR A 1 220 ? 16.598 41.913 24.848 1.00 47.69 220 THR A O 1
ATOM 1662 N N . MET A 1 221 ? 14.411 42.243 25.281 1.00 47.80 221 MET A N 1
ATOM 1663 C CA . MET A 1 221 ? 14.006 42.214 23.889 1.00 48.37 221 MET A CA 1
ATOM 1664 C C . MET A 1 221 ? 14.610 43.349 23.051 1.00 47.79 221 MET A C 1
ATOM 1665 O O . MET A 1 221 ? 15.359 43.090 22.105 1.00 47.87 221 MET A O 1
ATOM 1670 N N . ALA A 1 222 ? 14.281 44.596 23.392 1.00 46.76 222 ALA A N 1
ATOM 1671 C CA . ALA A 1 222 ? 14.770 45.760 22.650 1.00 45.66 222 ALA A CA 1
ATOM 1672 C C . ALA A 1 222 ? 16.265 45.692 22.439 1.00 45.26 222 ALA A C 1
ATOM 1673 O O . ALA A 1 222 ? 16.777 46.093 21.393 1.00 45.07 222 ALA A O 1
ATOM 1675 N N . THR A 1 223 ? 16.963 45.184 23.443 1.00 45.24 223 THR A N 1
ATOM 1676 C CA . THR A 1 223 ? 18.408 45.052 23.382 1.00 45.40 223 THR A CA 1
ATOM 1677 C C . THR A 1 223 ? 18.799 44.069 22.272 1.00 44.72 223 THR A C 1
ATOM 1678 O O . THR A 1 223 ? 19.587 44.390 21.373 1.00 44.29 223 THR A O 1
ATOM 1682 N N . ALA A 1 224 ? 18.233 42.871 22.339 1.00 43.55 224 ALA A N 1
ATOM 1683 C CA . ALA A 1 224 ? 18.495 41.847 21.338 1.00 42.43 224 ALA A CA 1
ATOM 1684 C C . ALA A 1 224 ? 18.228 42.364 19.913 1.00 41.76 224 ALA A C 1
ATOM 1685 O O . ALA A 1 224 ? 19.013 42.118 18.999 1.00 41.50 224 ALA A O 1
ATOM 1687 N N . VAL A 1 225 ? 17.121 43.081 19.732 1.00 40.56 225 VAL A N 1
ATOM 1688 C CA . VAL A 1 225 ? 16.751 43.611 18.425 1.00 39.67 225 VAL A CA 1
ATOM 1689 C C . VAL A 1 225 ? 17.737 44.632 17.875 1.00 39.98 225 VAL A C 1
ATOM 1690 O O . VAL A 1 225 ? 18.121 44.561 16.710 1.00 38.50 225 VAL A O 1
ATOM 1694 N N . LYS A 1 226 ? 18.130 45.593 18.703 1.00 41.33 226 LYS A N 1
ATOM 1695 C CA . LYS A 1 226 ? 19.079 46.610 18.260 1.00 42.70 226 LYS A CA 1
ATOM 1696 C C . LYS A 1 226 ? 20.382 45.943 17.797 1.00 42.32 226 LYS A C 1
ATOM 1697 O O . LYS A 1 226 ? 20.896 46.241 16.713 1.00 41.83 226 LYS A O 1
ATOM 1703 N N . LEU A 1 227 ? 20.897 45.025 18.611 1.00 41.82 227 LEU A N 1
ATOM 1704 C CA . LEU A 1 227 ? 22.117 44.306 18.272 1.00 42.18 227 LEU A CA 1
ATOM 1705 C C . LEU A 1 227 ? 21.950 43.544 16.956 1.00 41.47 227 LEU A C 1
ATOM 1706 O O . LEU A 1 227 ? 22.697 43.768 15.995 1.00 41.09 227 LEU A O 1
ATOM 1711 N N . LEU A 1 228 ? 20.968 42.647 16.922 1.00 40.05 228 LEU A N 1
ATOM 1712 C CA . LEU A 1 228 ? 20.692 41.859 15.732 1.00 39.22 228 LEU A CA 1
ATOM 1713 C C . LEU A 1 228 ? 20.620 42.739 14.491 1.00 38.90 228 LEU A C 1
ATOM 1714 O O . LEU A 1 228 ? 21.116 42.365 13.430 1.00 38.40 228 LEU A O 1
ATOM 1719 N N . LYS A 1 229 ? 19.994 43.903 14.614 1.00 38.85 229 LYS A N 1
ATOM 1720 C CA . LYS A 1 229 ? 19.905 44.808 13.477 1.00 39.47 229 LYS A CA 1
ATOM 1721 C C . LYS A 1 229 ? 21.317 45.208 13.061 1.00 40.63 229 LYS A C 1
ATOM 1722 O O . LYS A 1 229 ? 21.639 45.291 11.878 1.00 40.30 229 LYS A O 1
ATOM 1728 N N . GLU A 1 230 ? 22.167 45.434 14.051 1.00 41.92 230 GLU A N 1
ATOM 1729 C CA . GLU A 1 230 ? 23.539 45.820 13.780 1.00 43.77 230 GLU A CA 1
ATOM 1730 C C . GLU A 1 230 ? 24.349 44.711 13.139 1.00 43.35 230 GLU A C 1
ATOM 1731 O O . GLU A 1 230 ? 25.298 44.971 12.395 1.00 43.89 230 GLU A O 1
ATOM 1737 N N . GLN A 1 231 ? 23.979 43.473 13.437 1.00 42.12 231 GLN A N 1
ATOM 1738 C CA . GLN A 1 231 ? 24.662 42.325 12.874 1.00 40.04 231 GLN A CA 1
ATOM 1739 C C . GLN A 1 231 ? 24.071 42.037 11.497 1.00 39.20 231 GLN A C 1
ATOM 1740 O O . GLN A 1 231 ? 24.279 40.974 10.928 1.00 38.52 231 GLN A O 1
ATOM 1746 N N . GLY A 1 232 ? 23.324 43.007 10.978 1.00 38.32 232 GLY A N 1
ATOM 1747 C CA . GLY A 1 232 ? 22.717 42.876 9.668 1.00 38.51 232 GLY A CA 1
ATOM 1748 C C . GLY A 1 232 ? 21.519 41.953 9.570 1.00 39.34 232 GLY A C 1
ATOM 1749 O O . GLY A 1 232 ? 21.343 41.272 8.550 1.00 39.13 232 GLY A O 1
ATOM 1750 N N . ALA A 1 233 ? 20.694 41.911 10.618 1.00 39.67 233 ALA A N 1
ATOM 1751 C CA . ALA A 1 233 ? 19.502 41.058 10.597 1.00 38.72 233 ALA A CA 1
ATOM 1752 C C . ALA A 1 233 ? 18.495 41.725 9.681 1.00 38.32 233 ALA A C 1
ATOM 1753 O O . ALA A 1 233 ? 18.454 42.949 9.573 1.00 37.45 233 ALA A O 1
ATOM 1755 N N . LYS A 1 234 ? 17.683 40.928 9.011 1.00 38.46 234 LYS A N 1
ATOM 1756 C CA . LYS A 1 234 ? 16.689 41.504 8.125 1.00 39.01 234 LYS A CA 1
ATOM 1757 C C . LYS A 1 234 ? 15.352 41.698 8.856 1.00 37.64 234 LYS A C 1
ATOM 1758 O O . LYS A 1 234 ? 15.263 42.505 9.790 1.00 37.08 234 LYS A O 1
ATOM 1764 N N . LYS A 1 235 ? 14.316 40.979 8.438 1.00 36.17 235 LYS A N 1
ATOM 1765 C CA . LYS A 1 235 ? 13.013 41.104 9.089 1.00 34.81 235 LYS A CA 1
ATOM 1766 C C . LYS A 1 235 ? 13.013 40.373 10.446 1.00 33.03 235 LYS A C 1
ATOM 1767 O O . LYS A 1 235 ? 13.320 39.181 10.526 1.00 31.25 235 LYS A O 1
ATOM 1773 N N . ILE A 1 236 ? 12.689 41.108 11.511 1.00 31.59 236 ILE A N 1
ATOM 1774 C CA . ILE A 1 236 ? 12.659 40.549 12.864 1.00 29.77 236 ILE A CA 1
ATOM 1775 C C . ILE A 1 236 ? 11.265 40.579 13.474 1.00 29.07 236 ILE A C 1
ATOM 1776 O O . ILE A 1 236 ? 10.620 41.625 13.527 1.00 28.33 236 ILE A O 1
ATOM 1781 N N . ILE A 1 237 ? 10.805 39.417 13.925 1.00 27.83 237 ILE A N 1
ATOM 1782 C CA . ILE A 1 237 ? 9.514 39.317 14.575 1.00 26.48 237 ILE A CA 1
ATOM 1783 C C . ILE A 1 237 ? 9.752 38.815 15.987 1.00 25.92 237 ILE A C 1
ATOM 1784 O O . ILE A 1 237 ? 10.472 37.849 16.202 1.00 26.55 237 ILE A O 1
ATOM 1789 N N . ALA A 1 238 ? 9.156 39.499 16.950 1.00 25.54 238 ALA A N 1
ATOM 1790 C CA . ALA A 1 238 ? 9.274 39.123 18.350 1.00 24.37 238 ALA A CA 1
ATOM 1791 C C . ALA A 1 238 ? 7.934 38.580 18.850 1.00 23.95 238 ALA A C 1
ATOM 1792 O O . ALA A 1 238 ? 6.899 39.243 18.743 1.00 22.72 238 ALA A O 1
ATOM 1794 N N . ALA A 1 239 ? 7.962 37.362 19.378 1.00 23.87 239 ALA A N 1
ATOM 1795 C CA . ALA A 1 239 ? 6.754 36.738 19.907 1.00 24.30 239 ALA A CA 1
ATOM 1796 C C . ALA A 1 239 ? 6.950 36.301 21.359 1.00 23.71 239 ALA A C 1
ATOM 1797 O O . ALA A 1 239 ? 8.054 35.979 21.786 1.00 23.11 239 ALA A O 1
ATOM 1799 N N . CYS A 1 240 ? 5.864 36.322 22.114 1.00 23.21 240 CYS A N 1
ATOM 1800 C CA . CYS A 1 240 ? 5.884 35.907 23.506 1.00 23.87 240 CYS A CA 1
ATOM 1801 C C . CYS A 1 240 ? 4.517 35.314 23.819 1.00 23.32 240 CYS A C 1
ATOM 1802 O O . CYS A 1 240 ? 3.546 35.578 23.108 1.00 23.85 240 CYS A O 1
ATOM 1805 N N . VAL A 1 241 ? 4.432 34.504 24.866 1.00 22.56 241 VAL A N 1
ATOM 1806 C CA . VAL A 1 241 ? 3.151 33.926 25.215 1.00 22.08 241 VAL A CA 1
ATOM 1807 C C . VAL A 1 241 ? 2.346 34.937 26.021 1.00 22.32 241 VAL A C 1
ATOM 1808 O O . VAL A 1 241 ? 1.178 35.180 25.743 1.00 22.75 241 VAL A O 1
ATOM 1812 N N . HIS A 1 242 ? 2.989 35.545 27.005 1.00 21.18 242 HIS A N 1
ATOM 1813 C CA . HIS A 1 242 ? 2.324 36.516 27.853 1.00 20.16 242 HIS A CA 1
ATOM 1814 C C . HIS A 1 242 ? 2.810 37.920 27.545 1.00 19.82 242 HIS A C 1
ATOM 1815 O O . HIS A 1 242 ? 3.837 38.361 28.056 1.00 20.80 242 HIS A O 1
ATOM 1822 N N . PRO A 1 243 ? 2.068 38.644 26.696 1.00 19.22 243 PRO A N 1
ATOM 1823 C CA . PRO A 1 243 ? 2.419 40.009 26.308 1.00 18.55 243 PRO A CA 1
ATOM 1824 C C . PRO A 1 243 ? 2.083 41.038 27.373 1.00 19.38 243 PRO A C 1
ATOM 1825 O O . PRO A 1 243 ? 1.201 41.869 27.185 1.00 19.39 243 PRO A O 1
ATOM 1829 N N . VAL A 1 244 ? 2.800 40.979 28.490 1.00 21.09 244 VAL A N 1
ATOM 1830 C CA . VAL A 1 244 ? 2.576 41.906 29.596 1.00 22.04 244 VAL A CA 1
ATOM 1831 C C . VAL A 1 244 ? 2.822 43.344 29.148 1.00 23.58 244 VAL A C 1
ATOM 1832 O O . VAL A 1 244 ? 2.101 44.263 29.568 1.00 24.52 244 VAL A O 1
ATOM 1836 N N . LEU A 1 245 ? 3.834 43.517 28.294 1.00 22.87 245 LEU A N 1
ATOM 1837 C CA . LEU A 1 245 ? 4.199 44.807 27.704 1.00 22.74 245 LEU A CA 1
ATOM 1838 C C . LEU A 1 245 ? 3.832 46.048 28.527 1.00 23.39 245 LEU A C 1
ATOM 1839 O O . LEU A 1 245 ? 2.927 46.812 28.184 1.00 24.06 245 LEU A O 1
ATOM 1844 N N . ILE A 1 246 ? 4.570 46.248 29.605 1.00 23.62 246 ILE A N 1
ATOM 1845 C CA . ILE A 1 246 ? 4.350 47.356 30.507 1.00 23.27 246 ILE A CA 1
ATOM 1846 C C . ILE A 1 246 ? 4.798 48.688 29.951 1.00 23.65 246 ILE A C 1
ATOM 1847 O O . ILE A 1 246 ? 5.817 48.783 29.272 1.00 25.21 246 ILE A O 1
ATOM 1852 N N . GLY A 1 247 ? 4.027 49.721 30.264 1.00 22.90 247 GLY A N 1
ATOM 1853 C CA . GLY A 1 247 ? 4.355 51.062 29.832 1.00 22.60 247 GLY A CA 1
ATOM 1854 C C . GLY A 1 247 ? 4.612 51.257 28.356 1.00 23.10 247 GLY A C 1
ATOM 1855 O O . GLY A 1 247 ? 3.754 50.976 27.527 1.00 24.03 247 GLY A O 1
ATOM 1856 N N . ASP A 1 248 ? 5.798 51.748 28.025 1.00 23.13 248 ASP A N 1
ATOM 1857 C CA . ASP A 1 248 ? 6.142 52.009 26.635 1.00 23.93 248 ASP A CA 1
ATOM 1858 C C . ASP A 1 248 ? 6.911 50.871 25.992 1.00 24.40 248 ASP A C 1
ATOM 1859 O O . ASP A 1 248 ? 7.630 51.074 25.023 1.00 25.01 248 ASP A O 1
ATOM 1864 N N . ALA A 1 249 ? 6.748 49.670 26.534 1.00 24.37 249 ALA A N 1
ATOM 1865 C CA . ALA A 1 249 ? 7.426 48.488 26.022 1.00 23.84 249 ALA A CA 1
ATOM 1866 C C . ALA A 1 249 ? 7.309 48.324 24.502 1.00 23.90 249 ALA A C 1
ATOM 1867 O O . ALA A 1 249 ? 8.316 48.133 23.815 1.00 23.39 249 ALA A O 1
ATOM 1869 N N . LEU A 1 250 ? 6.089 48.400 23.975 1.00 23.91 250 LEU A N 1
ATOM 1870 C CA . LEU A 1 250 ? 5.881 48.250 22.540 1.00 24.68 250 LEU A CA 1
ATOM 1871 C C . LEU A 1 250 ? 6.607 49.289 21.703 1.00 24.54 250 LEU A C 1
ATOM 1872 O O . LEU A 1 250 ? 7.184 48.959 20.673 1.00 24.14 250 LEU A O 1
ATOM 1877 N N . ASN A 1 251 ? 6.572 50.544 22.135 1.00 24.76 251 ASN A N 1
ATOM 1878 C CA . ASN A 1 251 ? 7.248 51.598 21.396 1.00 26.80 251 ASN A CA 1
ATOM 1879 C C . ASN A 1 251 ? 8.742 51.354 21.390 1.00 26.58 251 ASN A C 1
ATOM 1880 O O . ASN A 1 251 ? 9.417 51.628 20.404 1.00 26.05 251 ASN A O 1
ATOM 1885 N N . LYS A 1 252 ? 9.241 50.834 22.505 1.00 27.37 252 LYS A N 1
ATOM 1886 C CA . LYS A 1 252 ? 10.655 50.529 22.677 1.00 28.01 252 LYS A CA 1
ATOM 1887 C C . LYS A 1 252 ? 11.091 49.493 21.629 1.00 28.45 252 LYS A C 1
ATOM 1888 O O . LYS A 1 252 ? 12.100 49.669 20.944 1.00 28.55 252 LYS A O 1
ATOM 1894 N N . LEU A 1 253 ? 10.317 48.419 21.497 1.00 27.96 253 LEU A N 1
ATOM 1895 C CA . LEU A 1 253 ? 10.621 47.364 20.529 1.00 27.23 253 LEU A CA 1
ATOM 1896 C C . LEU A 1 253 ? 10.514 47.832 19.079 1.00 27.29 253 LEU A C 1
ATOM 1897 O O . LEU A 1 253 ? 11.385 47.534 18.256 1.00 27.34 253 LEU A O 1
ATOM 1902 N N . TYR A 1 254 ? 9.439 48.548 18.766 1.00 26.22 254 TYR A N 1
ATOM 1903 C CA . TYR A 1 254 ? 9.225 49.058 17.422 1.00 27.01 254 TYR A CA 1
ATOM 1904 C C . TYR A 1 254 ? 10.367 49.977 16.987 1.00 28.47 254 TYR A C 1
ATOM 1905 O O . TYR A 1 254 ? 10.805 49.930 15.835 1.00 28.32 254 TYR A O 1
ATOM 1914 N N . SER A 1 255 ? 10.847 50.809 17.912 1.00 29.61 255 SER A N 1
ATOM 1915 C CA . SER A 1 255 ? 11.940 51.733 17.627 1.00 29.68 255 SER A CA 1
ATOM 1916 C C . SER A 1 255 ? 13.231 50.966 17.417 1.00 29.38 255 SER A C 1
ATOM 1917 O O . SER A 1 255 ? 14.028 51.323 16.559 1.00 29.19 255 SER A O 1
ATOM 1920 N N . ALA A 1 256 ? 13.439 49.918 18.208 1.00 29.15 256 ALA A N 1
ATOM 1921 C CA . ALA A 1 256 ? 14.641 49.113 18.069 1.00 29.28 256 ALA A CA 1
ATOM 1922 C C . ALA A 1 256 ? 14.638 48.543 16.659 1.00 30.10 256 ALA A C 1
ATOM 1923 O O . ALA A 1 256 ? 15.675 48.133 16.146 1.00 30.41 256 ALA A O 1
ATOM 1925 N N . GLY A 1 257 ? 13.456 48.519 16.041 1.00 30.83 257 GLY A N 1
ATOM 1926 C CA . GLY A 1 257 ? 13.338 48.021 14.686 1.00 29.96 257 GLY A CA 1
ATOM 1927 C C . GLY A 1 257 ? 12.639 46.700 14.433 1.00 30.08 257 GLY A C 1
ATOM 1928 O O . GLY A 1 257 ? 12.862 46.122 13.379 1.00 29.57 257 GLY A O 1
ATOM 1929 N N . VAL A 1 258 ? 11.810 46.200 15.349 1.00 30.84 258 VAL A N 1
ATOM 1930 C CA . VAL A 1 258 ? 11.128 44.930 15.066 1.00 31.48 258 VAL A CA 1
ATOM 1931 C C . VAL A 1 258 ? 10.061 45.132 14.002 1.00 31.65 258 VAL A C 1
ATOM 1932 O O . VAL A 1 258 ? 9.443 46.189 13.909 1.00 30.92 258 VAL A O 1
ATOM 1936 N N . GLU A 1 259 ? 9.863 44.100 13.197 1.00 32.32 259 GLU A N 1
ATOM 1937 C CA . GLU A 1 259 ? 8.884 44.128 12.126 1.00 33.68 259 GLU A CA 1
ATOM 1938 C C . GLU A 1 259 ? 7.483 43.988 12.710 1.00 32.43 259 GLU A C 1
ATOM 1939 O O . GLU A 1 259 ? 6.514 44.537 12.181 1.00 32.40 259 GLU A O 1
ATOM 1945 N N . GLU A 1 260 ? 7.393 43.235 13.802 1.00 30.59 260 GLU A N 1
ATOM 1946 C CA . GLU A 1 260 ? 6.129 42.994 14.470 1.00 29.32 260 GLU A CA 1
ATOM 1947 C C . GLU A 1 260 ? 6.312 42.294 15.810 1.00 27.83 260 GLU A C 1
ATOM 1948 O O . GLU A 1 260 ? 7.269 41.559 16.017 1.00 27.96 260 GLU A O 1
ATOM 1954 N N . VAL A 1 261 ? 5.397 42.571 16.727 1.00 26.27 261 VAL A N 1
ATOM 1955 C CA . VAL A 1 261 ? 5.383 41.938 18.035 1.00 24.39 261 VAL A CA 1
ATOM 1956 C C . VAL A 1 261 ? 4.034 41.224 18.110 1.00 23.41 261 VAL A C 1
ATOM 1957 O O . VAL A 1 261 ? 3.004 41.789 17.758 1.00 23.12 261 VAL A O 1
ATOM 1961 N N . VAL A 1 262 ? 4.049 39.969 18.531 1.00 21.63 262 VAL A N 1
ATOM 1962 C CA . VAL A 1 262 ? 2.822 39.207 18.626 1.00 21.18 262 VAL A CA 1
ATOM 1963 C C . VAL A 1 262 ? 2.775 38.409 19.914 1.00 20.72 262 VAL A C 1
ATOM 1964 O O . VAL A 1 262 ? 3.785 37.863 20.350 1.00 21.21 262 VAL A O 1
ATOM 1968 N N . GLY A 1 263 ? 1.595 38.365 20.524 1.00 19.87 263 GLY A N 1
ATOM 1969 C CA . GLY A 1 263 ? 1.409 37.619 21.757 1.00 19.00 263 GLY A CA 1
ATOM 1970 C C . GLY A 1 263 ? 0.130 36.810 21.691 1.00 19.52 263 GLY A C 1
ATOM 1971 O O . GLY A 1 263 ? -0.531 36.761 20.653 1.00 19.18 263 GLY A O 1
ATOM 1972 N N . THR A 1 264 ? -0.227 36.164 22.792 1.00 20.15 264 THR A N 1
ATOM 1973 C CA . THR A 1 264 ? -1.446 35.369 22.826 1.00 21.27 264 THR A CA 1
ATOM 1974 C C . THR A 1 264 ? -2.497 36.062 23.691 1.00 22.06 264 THR A C 1
ATOM 1975 O O . THR A 1 264 ? -2.256 37.131 24.246 1.00 21.64 264 THR A O 1
ATOM 1979 N N . ASP A 1 265 ? -3.662 35.440 23.803 1.00 22.92 265 ASP A N 1
ATOM 1980 C CA . ASP A 1 265 ? -4.735 35.998 24.600 1.00 23.44 265 ASP A CA 1
ATOM 1981 C C . ASP A 1 265 ? -4.775 35.501 26.056 1.00 24.75 265 ASP A C 1
ATOM 1982 O O . ASP A 1 265 ? -5.845 35.432 26.659 1.00 25.71 265 ASP A O 1
ATOM 1987 N N . THR A 1 266 ? -3.616 35.152 26.615 1.00 24.47 266 THR A N 1
ATOM 1988 C CA . THR A 1 266 ? -3.564 34.730 28.017 1.00 24.70 266 THR A CA 1
ATOM 1989 C C . THR A 1 266 ? -3.536 36.010 28.839 1.00 24.17 266 THR A C 1
ATOM 1990 O O . THR A 1 266 ? -3.977 36.040 29.976 1.00 23.97 266 THR A O 1
ATOM 1994 N N . TYR A 1 267 ? -3.004 37.066 28.233 1.00 24.36 267 TYR A N 1
ATOM 1995 C CA . TYR A 1 267 ? -2.862 38.373 28.873 1.00 23.65 267 TYR A CA 1
ATOM 1996 C C . TYR A 1 267 ? -3.202 39.428 27.822 1.00 23.22 267 TYR A C 1
ATOM 1997 O O . TYR A 1 267 ? -2.524 39.539 26.803 1.00 22.82 267 TYR A O 1
ATOM 2006 N N . LEU A 1 268 ? -4.243 40.208 28.084 1.00 23.14 268 LEU A N 1
ATOM 2007 C CA . LEU A 1 268 ? -4.693 41.229 27.150 1.00 23.25 268 LEU A CA 1
ATOM 2008 C C . LEU A 1 268 ? -3.697 42.349 26.827 1.00 23.67 268 LEU A C 1
ATOM 2009 O O . LEU A 1 268 ? -3.227 43.076 27.711 1.00 22.94 268 LEU A O 1
ATOM 2014 N N . SER A 1 269 ? -3.389 42.480 25.540 1.00 23.61 269 SER A N 1
ATOM 2015 C CA . SER A 1 269 ? -2.478 43.513 25.060 1.00 23.66 269 SER A CA 1
ATOM 2016 C C . SER A 1 269 ? -2.939 43.946 23.679 1.00 23.56 269 SER A C 1
ATOM 2017 O O . SER A 1 269 ? -3.842 43.344 23.110 1.00 24.84 269 SER A O 1
ATOM 2020 N N . GLU A 1 270 ? -2.314 44.986 23.142 1.00 23.88 270 GLU A N 1
ATOM 2021 C CA . GLU A 1 270 ? -2.656 45.480 21.821 1.00 22.66 270 GLU A CA 1
ATOM 2022 C C . GLU A 1 270 ? -2.205 44.522 20.740 1.00 22.11 270 GLU A C 1
ATOM 2023 O O . GLU A 1 270 ? -2.515 44.727 19.577 1.00 22.96 270 GLU A O 1
ATOM 2029 N N . VAL A 1 271 ? -1.475 43.476 21.119 1.00 22.10 271 VAL A N 1
ATOM 2030 C CA . VAL A 1 271 ? -0.997 42.494 20.147 1.00 22.28 271 VAL A CA 1
ATOM 2031 C C . VAL A 1 271 ? -1.351 41.037 20.473 1.00 23.28 271 VAL A C 1
ATOM 2032 O O . VAL A 1 271 ? -0.694 40.114 19.998 1.00 24.74 271 VAL A O 1
ATOM 2036 N N . SER A 1 272 ? -2.378 40.832 21.284 1.00 23.72 272 SER A N 1
ATOM 2037 C CA . SER A 1 272 ? -2.816 39.485 21.632 1.00 23.90 272 SER A CA 1
ATOM 2038 C C . SER A 1 272 ? -3.565 38.884 20.435 1.00 25.01 272 SER A C 1
ATOM 2039 O O . SER A 1 272 ? -4.779 38.722 20.466 1.00 23.58 272 SER A O 1
ATOM 2042 N N . LYS A 1 273 ? -2.818 38.557 19.384 1.00 26.56 273 LYS A N 1
ATOM 2043 C CA . LYS A 1 273 ? -3.361 38.001 18.144 1.00 26.68 273 LYS A CA 1
ATOM 2044 C C . LYS A 1 273 ? -3.605 36.493 18.130 1.00 26.80 273 LYS A C 1
ATOM 2045 O O . LYS A 1 273 ? -4.552 36.028 17.510 1.00 28.25 273 LYS A O 1
ATOM 2051 N N . VAL A 1 274 ? -2.742 35.730 18.788 1.00 26.28 274 VAL A N 1
ATOM 2052 C CA . VAL A 1 274 ? -2.881 34.283 18.801 1.00 25.89 274 VAL A CA 1
ATOM 2053 C C . VAL A 1 274 ? -3.717 33.797 19.982 1.00 26.03 274 VAL A C 1
ATOM 2054 O O . VAL A 1 274 ? -3.578 34.293 21.090 1.00 27.00 274 VAL A O 1
ATOM 2058 N N . SER A 1 275 ? -4.592 32.830 19.734 1.00 25.62 275 SER A N 1
ATOM 2059 C CA . SER A 1 275 ? -5.445 32.279 20.784 1.00 25.63 275 SER A CA 1
ATOM 2060 C C . SER A 1 275 ? -4.901 30.975 21.365 1.00 25.43 275 SER A C 1
ATOM 2061 O O . SER A 1 275 ? -4.254 30.185 20.667 1.00 24.51 275 SER A O 1
ATOM 2064 N N . VAL A 1 276 ? -5.170 30.752 22.649 1.00 24.46 276 VAL A N 1
ATOM 2065 C CA . VAL A 1 276 ? -4.717 29.539 23.317 1.00 23.84 276 VAL A CA 1
ATOM 2066 C C . VAL A 1 276 ? -5.905 28.621 23.584 1.00 23.53 276 VAL A C 1
ATOM 2067 O O . VAL A 1 276 ? -5.788 27.620 24.285 1.00 25.46 276 VAL A O 1
ATOM 2071 N N . ALA A 1 277 ? -7.049 28.969 23.008 1.00 22.86 277 ALA A N 1
ATOM 2072 C CA . ALA A 1 277 ? -8.265 28.195 23.182 1.00 23.63 277 ALA A CA 1
ATOM 2073 C C . ALA A 1 277 ? -8.056 26.711 22.896 1.00 24.74 277 ALA A C 1
ATOM 2074 O O . ALA A 1 277 ? -8.376 25.865 23.721 1.00 23.75 277 ALA A O 1
ATOM 2076 N N . GLU A 1 278 ? -7.524 26.400 21.717 1.00 26.73 278 GLU A N 1
ATOM 2077 C CA . GLU A 1 278 ? -7.281 25.018 21.344 1.00 28.00 278 GLU A CA 1
ATOM 2078 C C . GLU A 1 278 ? -6.320 24.351 22.316 1.00 27.67 278 GLU A C 1
ATOM 2079 O O . GLU A 1 278 ? -6.509 23.194 22.684 1.00 28.19 278 GLU A O 1
ATOM 2085 N N . VAL A 1 279 ? -5.293 25.087 22.728 1.00 26.79 279 VAL A N 1
ATOM 2086 C CA . VAL A 1 279 ? -4.291 24.562 23.644 1.00 26.48 279 VAL A CA 1
ATOM 2087 C C . VAL A 1 279 ? -4.938 24.155 24.954 1.00 27.29 279 VAL A C 1
ATOM 2088 O O . VAL A 1 279 ? -4.577 23.136 25.547 1.00 26.72 279 VAL A O 1
ATOM 2092 N N . ILE A 1 280 ? -5.902 24.963 25.392 1.00 27.30 280 ILE A N 1
ATOM 2093 C CA . ILE A 1 280 ? -6.627 24.709 26.632 1.00 27.78 280 ILE A CA 1
ATOM 2094 C C . ILE A 1 280 ? -7.575 23.525 26.453 1.00 27.79 280 ILE A C 1
ATOM 2095 O O . ILE A 1 280 ? -7.665 22.653 27.313 1.00 28.09 280 ILE A O 1
ATOM 2100 N N . VAL A 1 281 ? -8.274 23.496 25.330 1.00 28.26 281 VAL A N 1
ATOM 2101 C CA . VAL A 1 281 ? -9.207 22.420 25.060 1.00 30.41 281 VAL A CA 1
ATOM 2102 C C . VAL A 1 281 ? -8.538 21.054 25.122 1.00 32.43 281 VAL A C 1
ATOM 2103 O O . VAL A 1 281 ? -9.148 20.088 25.581 1.00 33.32 281 VAL A O 1
ATOM 2107 N N . ASP A 1 282 ? -7.283 20.971 24.683 1.00 33.87 282 ASP A N 1
ATOM 2108 C CA . ASP A 1 282 ? -6.566 19.700 24.698 1.00 35.31 282 ASP A CA 1
ATOM 2109 C C . ASP A 1 282 ? -6.144 19.238 26.071 1.00 34.64 282 ASP A C 1
ATOM 2110 O O . ASP A 1 282 ? -5.857 18.068 26.258 1.00 35.35 282 ASP A O 1
ATOM 2115 N N . LEU A 1 283 ? -6.096 20.155 27.027 1.00 34.31 283 LEU A N 1
ATOM 2116 C CA . LEU A 1 283 ? -5.688 19.817 28.383 1.00 34.52 283 LEU A CA 1
ATOM 2117 C C . LEU A 1 283 ? -6.896 19.480 29.252 1.00 35.45 283 LEU A C 1
ATOM 2118 O O . LEU A 1 283 ? -6.752 19.090 30.423 1.00 36.13 283 LEU A O 1
ATOM 2123 N N . LEU A 1 284 ? -8.088 19.629 28.681 1.00 35.22 284 LEU A N 1
ATOM 2124 C CA . LEU A 1 284 ? -9.313 19.347 29.418 1.00 35.81 284 LEU A CA 1
ATOM 2125 C C . LEU A 1 284 ? -9.722 17.882 29.299 1.00 36.97 284 LEU A C 1
ATOM 2126 O O . LEU A 1 284 ? -8.937 17.100 28.719 1.00 39.20 284 LEU A O 1
ATOM 2132 N N . MET B 1 1 ? 5.636 39.604 71.641 1.00 49.39 1 MET B N 1
ATOM 2133 C CA . MET B 1 1 ? 4.822 39.674 70.382 1.00 50.43 1 MET B CA 1
ATOM 2134 C C . MET B 1 1 ? 5.274 40.846 69.508 1.00 49.32 1 MET B C 1
ATOM 2135 O O . MET B 1 1 ? 5.162 42.013 69.915 1.00 50.54 1 MET B O 1
ATOM 2140 N N . ILE B 1 2 ? 5.772 40.543 68.311 1.00 47.47 2 ILE B N 1
ATOM 2141 C CA . ILE B 1 2 ? 6.214 41.583 67.383 1.00 44.03 2 ILE B CA 1
ATOM 2142 C C . ILE B 1 2 ? 4.992 42.051 66.603 1.00 41.94 2 ILE B C 1
ATOM 2143 O O . ILE B 1 2 ? 4.089 41.258 66.316 1.00 41.90 2 ILE B O 1
ATOM 2148 N N . VAL B 1 3 ? 4.967 43.336 66.273 1.00 39.14 3 VAL B N 1
ATOM 2149 C CA . VAL B 1 3 ? 3.874 43.919 65.502 1.00 36.28 3 VAL B CA 1
ATOM 2150 C C . VAL B 1 3 ? 4.309 44.013 64.040 1.00 35.02 3 VAL B C 1
ATOM 2151 O O . VAL B 1 3 ? 5.331 44.624 63.725 1.00 34.23 3 VAL B O 1
ATOM 2155 N N . VAL B 1 4 ? 3.537 43.396 63.151 1.00 33.60 4 VAL B N 1
ATOM 2156 C CA . VAL B 1 4 ? 3.846 43.410 61.725 1.00 32.13 4 VAL B CA 1
ATOM 2157 C C . VAL B 1 4 ? 2.884 44.333 60.988 1.00 30.96 4 VAL B C 1
ATOM 2158 O O . VAL B 1 4 ? 1.679 44.085 60.935 1.00 30.79 4 VAL B O 1
ATOM 2162 N N . SER B 1 5 ? 3.428 45.403 60.425 1.00 30.75 5 SER B N 1
ATOM 2163 C CA . SER B 1 5 ? 2.627 46.380 59.697 1.00 30.60 5 SER B CA 1
ATOM 2164 C C . SER B 1 5 ? 2.188 45.915 58.325 1.00 30.13 5 SER B C 1
ATOM 2165 O O . SER B 1 5 ? 2.990 45.411 57.535 1.00 31.32 5 SER B O 1
ATOM 2168 N N . GLY B 1 6 ? 0.903 46.091 58.051 1.00 28.09 6 GLY B N 1
ATOM 2169 C CA . GLY B 1 6 ? 0.380 45.778 56.742 1.00 26.59 6 GLY B CA 1
ATOM 2170 C C . GLY B 1 6 ? 0.527 47.110 56.034 1.00 25.43 6 GLY B C 1
ATOM 2171 O O . GLY B 1 6 ? 0.642 48.141 56.697 1.00 24.78 6 GLY B O 1
ATOM 2172 N N . SER B 1 7 ? 0.531 47.116 54.709 1.00 25.11 7 SER B N 1
ATOM 2173 C CA . SER B 1 7 ? 0.699 48.373 53.986 1.00 23.56 7 SER B CA 1
ATOM 2174 C C . SER B 1 7 ? -0.456 49.346 54.187 1.00 22.50 7 SER B C 1
ATOM 2175 O O . SER B 1 7 ? -0.294 50.542 53.992 1.00 22.50 7 SER B O 1
ATOM 2178 N N . GLN B 1 8 ? -1.613 48.845 54.598 1.00 21.12 8 GLN B N 1
ATOM 2179 C CA . GLN B 1 8 ? -2.768 49.705 54.769 1.00 22.11 8 GLN B CA 1
ATOM 2180 C C . GLN B 1 8 ? -3.053 50.238 56.178 1.00 23.31 8 GLN B C 1
ATOM 2181 O O . GLN B 1 8 ? -3.959 51.053 56.357 1.00 23.31 8 GLN B O 1
ATOM 2187 N N . SER B 1 9 ? -2.279 49.795 57.167 1.00 23.91 9 SER B N 1
ATOM 2188 C CA . SER B 1 9 ? -2.446 50.248 58.552 1.00 23.61 9 SER B CA 1
ATOM 2189 C C . SER B 1 9 ? -1.096 50.585 59.183 1.00 24.24 9 SER B C 1
ATOM 2190 O O . SER B 1 9 ? -0.831 50.229 60.327 1.00 25.20 9 SER B O 1
ATOM 2193 N N . GLN B 1 10 ? -0.242 51.274 58.442 1.00 23.89 10 GLN B N 1
ATOM 2194 C CA . GLN B 1 10 ? 1.070 51.624 58.955 1.00 23.66 10 GLN B CA 1
ATOM 2195 C C . GLN B 1 10 ? 1.056 52.517 60.187 1.00 24.34 10 GLN B C 1
ATOM 2196 O O . GLN B 1 10 ? 1.878 52.337 61.079 1.00 24.88 10 GLN B O 1
ATOM 2202 N N . ASN B 1 11 ? 0.125 53.466 60.255 1.00 24.98 11 ASN B N 1
ATOM 2203 C CA . ASN B 1 11 ? 0.058 54.349 61.408 1.00 25.11 11 ASN B CA 1
ATOM 2204 C C . ASN B 1 11 ? -0.595 53.653 62.597 1.00 25.87 11 ASN B C 1
ATOM 2205 O O . ASN B 1 11 ? -0.147 53.796 63.733 1.00 26.71 11 ASN B O 1
ATOM 2210 N N . LEU B 1 12 ? -1.646 52.891 62.335 1.00 25.62 12 LEU B N 1
ATOM 2211 C CA . LEU B 1 12 ? -2.340 52.182 63.398 1.00 25.52 12 LEU B CA 1
ATOM 2212 C C . LEU B 1 12 ? -1.433 51.131 64.047 1.00 26.41 12 LEU B C 1
ATOM 2213 O O . LEU B 1 12 ? -1.419 50.980 65.272 1.00 26.17 12 LEU B O 1
ATOM 2218 N N . ALA B 1 13 ? -0.674 50.412 63.224 1.00 26.99 13 ALA B N 1
ATOM 2219 C CA . ALA B 1 13 ? 0.247 49.391 63.720 1.00 26.87 13 ALA B CA 1
ATOM 2220 C C . ALA B 1 13 ? 1.295 50.042 64.627 1.00 26.79 13 ALA B C 1
ATOM 2221 O O . ALA B 1 13 ? 1.678 49.479 65.650 1.00 26.94 13 ALA B O 1
ATOM 2223 N N . PHE B 1 14 ? 1.752 51.226 64.228 1.00 26.04 14 PHE B N 1
ATOM 2224 C CA . PHE B 1 14 ? 2.737 51.990 64.974 1.00 26.35 14 PHE B CA 1
ATOM 2225 C C . PHE B 1 14 ? 2.178 52.394 66.342 1.00 27.08 14 PHE B C 1
ATOM 2226 O O . PHE B 1 14 ? 2.827 52.221 67.372 1.00 26.96 14 PHE B O 1
ATOM 2234 N N . LYS B 1 15 ? 0.970 52.943 66.337 1.00 27.26 15 LYS B N 1
ATOM 2235 C CA . LYS B 1 15 ? 0.317 53.373 67.562 1.00 27.86 15 LYS B CA 1
ATOM 2236 C C . LYS B 1 15 ? 0.094 52.206 68.516 1.00 28.42 15 LYS B C 1
ATOM 2237 O O . LYS B 1 15 ? 0.230 52.353 69.740 1.00 28.69 15 LYS B O 1
ATOM 2243 N N . VAL B 1 16 ? -0.250 51.051 67.954 1.00 27.71 16 VAL B N 1
ATOM 2244 C CA . VAL B 1 16 ? -0.484 49.854 68.752 1.00 27.30 16 VAL B CA 1
ATOM 2245 C C . VAL B 1 16 ? 0.811 49.352 69.361 1.00 27.37 16 VAL B C 1
ATOM 2246 O O . VAL B 1 16 ? 0.867 49.040 70.547 1.00 27.36 16 VAL B O 1
ATOM 2250 N N . ALA B 1 17 ? 1.855 49.283 68.545 1.00 28.32 17 ALA B N 1
ATOM 2251 C CA . ALA B 1 17 ? 3.154 48.820 69.005 1.00 28.91 17 ALA B CA 1
ATOM 2252 C C . ALA B 1 17 ? 3.629 49.711 70.148 1.00 30.28 17 ALA B C 1
ATOM 2253 O O . ALA B 1 17 ? 4.166 49.228 71.139 1.00 30.18 17 ALA B O 1
ATOM 2255 N N . LYS B 1 18 ? 3.408 51.013 69.999 1.00 31.92 18 LYS B N 1
ATOM 2256 C CA . LYS B 1 18 ? 3.819 51.998 70.989 1.00 33.41 18 LYS B CA 1
ATOM 2257 C C . LYS B 1 18 ? 3.114 51.713 72.301 1.00 34.08 18 LYS B C 1
ATOM 2258 O O . LYS B 1 18 ? 3.726 51.754 73.374 1.00 35.39 18 LYS B O 1
ATOM 2264 N N . LEU B 1 19 ? 1.823 51.419 72.216 1.00 33.76 19 LEU B N 1
ATOM 2265 C CA . LEU B 1 19 ? 1.050 51.117 73.409 1.00 33.60 19 LEU B CA 1
ATOM 2266 C C . LEU B 1 19 ? 1.526 49.814 74.033 1.00 34.62 19 LEU B C 1
ATOM 2267 O O . LEU B 1 19 ? 1.573 49.687 75.252 1.00 35.63 19 LEU B O 1
ATOM 2272 N N . LEU B 1 20 ? 1.876 48.840 73.200 1.00 35.30 20 LEU B N 1
ATOM 2273 C CA . LEU B 1 20 ? 2.360 47.554 73.698 1.00 35.80 20 LEU B CA 1
ATOM 2274 C C . LEU B 1 20 ? 3.834 47.689 74.072 1.00 36.69 20 LEU B C 1
ATOM 2275 O O . LEU B 1 20 ? 4.469 46.730 74.505 1.00 36.42 20 LEU B O 1
ATOM 2280 N N . ASN B 1 21 ? 4.370 48.890 73.901 1.00 38.37 21 ASN B N 1
ATOM 2281 C CA . ASN B 1 21 ? 5.771 49.150 74.192 1.00 40.33 21 ASN B CA 1
ATOM 2282 C C . ASN B 1 21 ? 6.674 48.110 73.517 1.00 40.43 21 ASN B C 1
ATOM 2283 O O . ASN B 1 21 ? 7.605 47.588 74.129 1.00 39.37 21 ASN B O 1
ATOM 2288 N N . THR B 1 22 ? 6.377 47.822 72.250 1.00 41.21 22 THR B N 1
ATOM 2289 C CA . THR B 1 22 ? 7.133 46.865 71.451 1.00 41.41 22 THR B CA 1
ATOM 2290 C C . THR B 1 22 ? 7.828 47.559 70.287 1.00 42.05 22 THR B C 1
ATOM 2291 O O . THR B 1 22 ? 7.329 48.552 69.737 1.00 42.22 22 THR B O 1
ATOM 2295 N N . LYS B 1 23 ? 8.991 47.034 69.916 1.00 42.70 23 LYS B N 1
ATOM 2296 C CA . LYS B 1 23 ? 9.756 47.581 68.801 1.00 43.30 23 LYS B CA 1
ATOM 2297 C C . LYS B 1 23 ? 8.960 47.236 67.530 1.00 41.97 23 LYS B C 1
ATOM 2298 O O . LYS B 1 23 ? 8.571 46.072 67.315 1.00 41.85 23 LYS B O 1
ATOM 2304 N N . LEU B 1 24 ? 8.694 48.248 66.709 1.00 39.32 24 LEU B N 1
ATOM 2305 C CA . LEU B 1 24 ? 7.935 48.037 65.479 1.00 37.93 24 LEU B CA 1
ATOM 2306 C C . LEU B 1 24 ? 8.812 47.404 64.389 1.00 37.79 24 LEU B C 1
ATOM 2307 O O . LEU B 1 24 ? 9.800 48.010 63.943 1.00 37.57 24 LEU B O 1
ATOM 2312 N N . THR B 1 25 ? 8.446 46.189 63.974 1.00 36.85 25 THR B N 1
ATOM 2313 C CA . THR B 1 25 ? 9.178 45.454 62.942 1.00 36.54 25 THR B CA 1
ATOM 2314 C C . THR B 1 25 ? 9.146 46.159 61.592 1.00 35.79 25 THR B C 1
ATOM 2315 O O . THR B 1 25 ? 8.083 46.574 61.133 1.00 36.88 25 THR B O 1
ATOM 2319 N N . ARG B 1 26 ? 10.303 46.283 60.952 1.00 34.42 26 ARG B N 1
ATOM 2320 C CA . ARG B 1 26 ? 10.391 46.928 59.644 1.00 33.89 26 ARG B CA 1
ATOM 2321 C C . ARG B 1 26 ? 9.897 45.952 58.576 1.00 34.52 26 ARG B C 1
ATOM 2322 O O . ARG B 1 26 ? 10.482 44.875 58.384 1.00 34.86 26 ARG B O 1
ATOM 2330 N N . VAL B 1 27 ? 8.817 46.317 57.888 1.00 33.87 27 VAL B N 1
ATOM 2331 C CA . VAL B 1 27 ? 8.280 45.450 56.849 1.00 32.74 27 VAL B CA 1
ATOM 2332 C C . VAL B 1 27 ? 8.346 46.121 55.502 1.00 31.83 27 VAL B C 1
ATOM 2333 O O . VAL B 1 27 ? 7.733 47.162 55.296 1.00 32.31 27 VAL B O 1
ATOM 2337 N N . GLU B 1 28 ? 9.095 45.517 54.588 1.00 31.21 28 GLU B N 1
ATOM 2338 C CA . GLU B 1 28 ? 9.243 46.066 53.248 1.00 31.45 28 GLU B CA 1
ATOM 2339 C C . GLU B 1 28 ? 7.997 45.781 52.400 1.00 31.15 28 GLU B C 1
ATOM 2340 O O . GLU B 1 28 ? 7.500 44.653 52.355 1.00 29.83 28 GLU B O 1
ATOM 2346 N N . TYR B 1 29 ? 7.481 46.819 51.750 1.00 31.22 29 TYR B N 1
ATOM 2347 C CA . TYR B 1 29 ? 6.314 46.676 50.885 1.00 32.00 29 TYR B CA 1
ATOM 2348 C C . TYR B 1 29 ? 6.484 47.485 49.610 1.00 31.65 29 TYR B C 1
ATOM 2349 O O . TYR B 1 29 ? 6.803 48.672 49.661 1.00 32.26 29 TYR B O 1
ATOM 2358 N N . LYS B 1 30 ? 6.269 46.843 48.469 1.00 31.59 30 LYS B N 1
ATOM 2359 C CA . LYS B 1 30 ? 6.384 47.525 47.183 1.00 31.85 30 LYS B CA 1
ATOM 2360 C C . LYS B 1 30 ? 5.641 46.758 46.103 1.00 31.02 30 LYS B C 1
ATOM 2361 O O . LYS B 1 30 ? 5.087 45.689 46.359 1.00 30.85 30 LYS B O 1
ATOM 2367 N N . ARG B 1 31 ? 5.623 47.312 44.898 1.00 30.29 31 ARG B N 1
ATOM 2368 C CA . ARG B 1 31 ? 4.944 46.673 43.778 1.00 30.03 31 ARG B CA 1
ATOM 2369 C C . ARG B 1 31 ? 5.927 46.423 42.654 1.00 30.18 31 ARG B C 1
ATOM 2370 O O . ARG B 1 31 ? 6.760 47.268 42.363 1.00 31.11 31 ARG B O 1
ATOM 2378 N N . PHE B 1 32 ? 5.847 45.259 42.027 1.00 30.32 32 PHE B N 1
ATOM 2379 C CA . PHE B 1 32 ? 6.733 44.981 40.904 1.00 30.52 32 PHE B CA 1
ATOM 2380 C C . PHE B 1 32 ? 6.154 45.778 39.737 1.00 30.63 32 PHE B C 1
ATOM 2381 O O . PHE B 1 32 ? 5.064 46.353 39.842 1.00 29.30 32 PHE B O 1
ATOM 2389 N N . PRO B 1 33 ? 6.880 45.843 38.613 1.00 30.89 33 PRO B N 1
ATOM 2390 C CA . PRO B 1 33 ? 6.324 46.595 37.482 1.00 30.93 33 PRO B CA 1
ATOM 2391 C C . PRO B 1 33 ? 4.940 46.021 37.151 1.00 30.98 33 PRO B C 1
ATOM 2392 O O . PRO B 1 33 ? 4.047 46.750 36.723 1.00 32.18 33 PRO B O 1
ATOM 2396 N N . ASP B 1 34 ? 4.792 44.712 37.372 1.00 30.79 34 ASP B N 1
ATOM 2397 C CA . ASP B 1 34 ? 3.546 43.953 37.174 1.00 29.68 34 ASP B CA 1
ATOM 2398 C C . ASP B 1 34 ? 2.403 44.622 37.910 1.00 28.47 34 ASP B C 1
ATOM 2399 O O . ASP B 1 34 ? 1.270 44.684 37.438 1.00 26.58 34 ASP B O 1
ATOM 2404 N N . ASN B 1 35 ? 2.747 45.039 39.121 1.00 27.47 35 ASN B N 1
ATOM 2405 C CA . ASN B 1 35 ? 1.862 45.648 40.094 1.00 27.10 35 ASN B CA 1
ATOM 2406 C C . ASN B 1 35 ? 1.561 44.553 41.106 1.00 26.38 35 ASN B C 1
ATOM 2407 O O . ASN B 1 35 ? 0.646 44.669 41.911 1.00 26.99 35 ASN B O 1
ATOM 2412 N N . GLU B 1 36 ? 2.336 43.471 41.044 1.00 25.75 36 GLU B N 1
ATOM 2413 C CA . GLU B 1 36 ? 2.179 42.381 41.998 1.00 24.88 36 GLU B CA 1
ATOM 2414 C C . GLU B 1 36 ? 2.783 42.872 43.301 1.00 24.49 36 GLU B C 1
ATOM 2415 O O . GLU B 1 36 ? 3.723 43.679 43.301 1.00 22.91 36 GLU B O 1
ATOM 2421 N N . ILE B 1 37 ? 2.233 42.391 44.407 1.00 23.89 37 ILE B N 1
ATOM 2422 C CA . ILE B 1 37 ? 2.709 42.781 45.723 1.00 23.98 37 ILE B CA 1
ATOM 2423 C C . ILE B 1 37 ? 3.996 42.071 46.116 1.00 24.23 37 ILE B C 1
ATOM 2424 O O . ILE B 1 37 ? 4.189 40.892 45.834 1.00 23.87 37 ILE B O 1
ATOM 2429 N N . TYR B 1 38 ? 4.882 42.824 46.754 1.00 25.23 38 TYR B N 1
ATOM 2430 C CA . TYR B 1 38 ? 6.133 42.296 47.260 1.00 25.70 38 TYR B CA 1
ATOM 2431 C C . TYR B 1 38 ? 6.214 42.669 48.730 1.00 26.28 38 TYR B C 1
ATOM 2432 O O . TYR B 1 38 ? 6.160 43.853 49.078 1.00 25.36 38 TYR B O 1
ATOM 2441 N N . VAL B 1 39 ? 6.316 41.670 49.595 1.00 26.75 39 VAL B N 1
ATOM 2442 C CA . VAL B 1 39 ? 6.457 41.949 51.013 1.00 28.38 39 VAL B CA 1
ATOM 2443 C C . VAL B 1 39 ? 7.747 41.337 51.533 1.00 30.16 39 VAL B C 1
ATOM 2444 O O . VAL B 1 39 ? 8.289 40.404 50.935 1.00 30.98 39 VAL B O 1
ATOM 2448 N N . ARG B 1 40 ? 8.247 41.878 52.638 1.00 31.19 40 ARG B N 1
ATOM 2449 C CA . ARG B 1 40 ? 9.470 41.367 53.231 1.00 32.87 40 ARG B CA 1
ATOM 2450 C C . ARG B 1 40 ? 9.735 41.837 54.657 1.00 34.00 40 ARG B C 1
ATOM 2451 O O . ARG B 1 40 ? 9.873 43.041 54.923 1.00 34.19 40 ARG B O 1
ATOM 2459 N N . ILE B 1 41 ? 9.807 40.870 55.568 1.00 33.99 41 ILE B N 1
ATOM 2460 C CA . ILE B 1 41 ? 10.089 41.138 56.970 1.00 33.89 41 ILE B CA 1
ATOM 2461 C C . ILE B 1 41 ? 11.579 41.437 57.000 1.00 35.50 41 ILE B C 1
ATOM 2462 O O . ILE B 1 41 ? 12.393 40.522 56.896 1.00 36.42 41 ILE B O 1
ATOM 2467 N N . VAL B 1 42 ? 11.936 42.713 57.116 1.00 36.99 42 VAL B N 1
ATOM 2468 C CA . VAL B 1 42 ? 13.339 43.114 57.130 1.00 39.18 42 VAL B CA 1
ATOM 2469 C C . VAL B 1 42 ? 14.063 42.775 58.425 1.00 41.58 42 VAL B C 1
ATOM 2470 O O . VAL B 1 42 ? 15.090 42.104 58.397 1.00 41.57 42 VAL B O 1
ATOM 2474 N N . ASP B 1 43 ? 13.537 43.247 59.554 1.00 44.42 43 ASP B N 1
ATOM 2475 C CA . ASP B 1 43 ? 14.138 42.953 60.851 1.00 47.04 43 ASP B CA 1
ATOM 2476 C C . ASP B 1 43 ? 14.150 41.453 61.098 1.00 49.01 43 ASP B C 1
ATOM 2477 O O . ASP B 1 43 ? 13.315 40.721 60.578 1.00 48.36 43 ASP B O 1
ATOM 2482 N N . GLU B 1 44 ? 15.096 41.002 61.908 1.00 52.19 44 GLU B N 1
ATOM 2483 C CA . GLU B 1 44 ? 15.190 39.589 62.219 1.00 55.56 44 GLU B CA 1
ATOM 2484 C C . GLU B 1 44 ? 14.151 39.245 63.276 1.00 55.96 44 GLU B C 1
ATOM 2485 O O . GLU B 1 44 ? 13.939 40.005 64.221 1.00 55.80 44 GLU B O 1
ATOM 2491 N N . ILE B 1 45 ? 13.494 38.107 63.097 1.00 57.01 45 ILE B N 1
ATOM 2492 C CA . ILE B 1 45 ? 12.462 37.679 64.024 1.00 58.95 45 ILE B CA 1
ATOM 2493 C C . ILE B 1 45 ? 12.895 36.537 64.923 1.00 60.80 45 ILE B C 1
ATOM 2494 O O . ILE B 1 45 ? 13.130 35.399 64.456 1.00 61.77 45 ILE B O 1
ATOM 2499 N N . ASN B 1 46 ? 12.971 36.849 66.215 1.00 61.61 46 ASN B N 1
ATOM 2500 C CA . ASN B 1 46 ? 13.354 35.884 67.238 1.00 62.08 46 ASN B CA 1
ATOM 2501 C C . ASN B 1 46 ? 12.041 35.360 67.837 1.00 61.74 46 ASN B C 1
ATOM 2502 O O . ASN B 1 46 ? 11.777 34.138 67.817 1.00 61.97 46 ASN B O 1
ATOM 2507 N N . ASP B 1 47 ? 11.225 36.289 68.354 1.00 60.22 47 ASP B N 1
ATOM 2508 C CA . ASP B 1 47 ? 9.921 35.963 68.941 1.00 58.64 47 ASP B CA 1
ATOM 2509 C C . ASP B 1 47 ? 9.156 35.041 67.970 1.00 56.66 47 ASP B C 1
ATOM 2510 O O . ASP B 1 47 ? 9.413 35.063 66.762 1.00 56.22 47 ASP B O 1
ATOM 2515 N N . ASP B 1 48 ? 8.238 34.222 68.479 1.00 54.43 48 ASP B N 1
ATOM 2516 C CA . ASP B 1 48 ? 7.482 33.336 67.595 1.00 52.68 48 ASP B CA 1
ATOM 2517 C C . ASP B 1 48 ? 5.978 33.607 67.607 1.00 50.76 48 ASP B C 1
ATOM 2518 O O . ASP B 1 48 ? 5.169 32.725 67.296 1.00 50.25 48 ASP B O 1
ATOM 2523 N N . GLU B 1 49 ? 5.617 34.836 67.965 1.00 48.57 49 GLU B N 1
ATOM 2524 C CA . GLU B 1 49 ? 4.221 35.283 67.993 1.00 46.90 49 GLU B CA 1
ATOM 2525 C C . GLU B 1 49 ? 4.151 36.681 67.389 1.00 44.71 49 GLU B C 1
ATOM 2526 O O . GLU B 1 49 ? 4.722 37.638 67.924 1.00 45.74 49 GLU B O 1
ATOM 2532 N N . ALA B 1 50 ? 3.467 36.799 66.260 1.00 41.57 50 ALA B N 1
ATOM 2533 C CA . ALA B 1 50 ? 3.356 38.087 65.596 1.00 38.62 50 ALA B CA 1
ATOM 2534 C C . ALA B 1 50 ? 1.908 38.510 65.477 1.00 36.83 50 ALA B C 1
ATOM 2535 O O . ALA B 1 50 ? 0.988 37.686 65.532 1.00 36.28 50 ALA B O 1
ATOM 2537 N N . VAL B 1 51 ? 1.712 39.812 65.332 1.00 34.14 51 VAL B N 1
ATOM 2538 C CA . VAL B 1 51 ? 0.382 40.359 65.158 1.00 31.46 51 VAL B CA 1
ATOM 2539 C C . VAL B 1 51 ? 0.388 41.196 63.886 1.00 30.33 51 VAL B C 1
ATOM 2540 O O . VAL B 1 51 ? 1.089 42.202 63.811 1.00 30.34 51 VAL B O 1
ATOM 2544 N N . ILE B 1 52 ? -0.369 40.762 62.881 1.00 27.98 52 ILE B N 1
ATOM 2545 C CA . ILE B 1 52 ? -0.466 41.499 61.630 1.00 27.52 52 ILE B CA 1
ATOM 2546 C C . ILE B 1 52 ? -1.619 42.488 61.747 1.00 26.84 52 ILE B C 1
ATOM 2547 O O . ILE B 1 52 ? -2.734 42.109 62.077 1.00 27.13 52 ILE B O 1
ATOM 2552 N N . ILE B 1 53 ? -1.340 43.760 61.492 1.00 25.46 53 ILE B N 1
ATOM 2553 C CA . ILE B 1 53 ? -2.374 44.780 61.554 1.00 23.43 53 ILE B CA 1
ATOM 2554 C C . ILE B 1 53 ? -2.482 45.365 60.160 1.00 21.77 53 ILE B C 1
ATOM 2555 O O . ILE B 1 53 ? -1.660 46.176 59.743 1.00 19.84 53 ILE B O 1
ATOM 2560 N N . ASN B 1 54 ? -3.502 44.923 59.435 1.00 21.65 54 ASN B N 1
ATOM 2561 C CA . ASN B 1 54 ? -3.717 45.374 58.071 1.00 22.14 54 ASN B CA 1
ATOM 2562 C C . ASN B 1 54 ? -5.212 45.455 57.757 1.00 22.81 54 ASN B C 1
ATOM 2563 O O . ASN B 1 54 ? -5.879 44.443 57.568 1.00 22.09 54 ASN B O 1
ATOM 2568 N N . THR B 1 55 ? -5.733 46.677 57.711 1.00 23.50 55 THR B N 1
ATOM 2569 C CA . THR B 1 55 ? -7.142 46.886 57.413 1.00 24.27 55 THR B CA 1
ATOM 2570 C C . THR B 1 55 ? -7.380 46.641 55.923 1.00 24.31 55 THR B C 1
ATOM 2571 O O . THR B 1 55 ? -6.434 46.610 55.137 1.00 25.18 55 THR B O 1
ATOM 2575 N N . GLN B 1 56 ? -8.640 46.489 55.529 1.00 23.48 56 GLN B N 1
ATOM 2576 C CA . GLN B 1 56 ? -8.946 46.181 54.143 1.00 22.49 56 GLN B CA 1
ATOM 2577 C C . GLN B 1 56 ? -9.741 47.185 53.318 1.00 22.88 56 GLN B C 1
ATOM 2578 O O . GLN B 1 56 ? -10.726 46.816 52.691 1.00 22.96 56 GLN B O 1
ATOM 2584 N N . LYS B 1 57 ? -9.323 48.448 53.311 1.00 22.74 57 LYS B N 1
ATOM 2585 C CA . LYS B 1 57 ? -10.013 49.452 52.501 1.00 22.05 57 LYS B CA 1
ATOM 2586 C C . LYS B 1 57 ? -9.905 49.002 51.027 1.00 21.90 57 LYS B C 1
ATOM 2587 O O . LYS B 1 57 ? -10.881 49.018 50.291 1.00 21.27 57 LYS B O 1
ATOM 2593 N N . ASN B 1 58 ? -8.702 48.626 50.603 1.00 21.64 58 ASN B N 1
ATOM 2594 C CA . ASN B 1 58 ? -8.509 48.102 49.261 1.00 22.16 58 ASN B CA 1
ATOM 2595 C C . ASN B 1 58 ? -8.585 46.611 49.539 1.00 22.44 58 ASN B C 1
ATOM 2596 O O . ASN B 1 58 ? -7.588 45.962 49.837 1.00 23.29 58 ASN B O 1
ATOM 2601 N N . GLN B 1 59 ? -9.804 46.097 49.467 1.00 20.97 59 GLN B N 1
ATOM 2602 C CA . GLN B 1 59 ? -10.113 44.718 49.777 1.00 20.06 59 GLN B CA 1
ATOM 2603 C C . GLN B 1 59 ? -9.233 43.588 49.261 1.00 19.76 59 GLN B C 1
ATOM 2604 O O . GLN B 1 59 ? -8.585 42.906 50.045 1.00 19.45 59 GLN B O 1
ATOM 2610 N N . ASN B 1 60 ? -9.216 43.372 47.953 1.00 19.43 60 ASN B N 1
ATOM 2611 C CA . ASN B 1 60 ? -8.431 42.277 47.393 1.00 18.36 60 ASN B CA 1
ATOM 2612 C C . ASN B 1 60 ? -6.934 42.396 47.624 1.00 18.56 60 ASN B C 1
ATOM 2613 O O . ASN B 1 60 ? -6.241 41.383 47.721 1.00 18.14 60 ASN B O 1
ATOM 2618 N N . ASP B 1 61 ? -6.433 43.624 47.719 1.00 17.86 61 ASP B N 1
ATOM 2619 C CA . ASP B 1 61 ? -5.012 43.827 47.963 1.00 19.35 61 ASP B CA 1
ATOM 2620 C C . ASP B 1 61 ? -4.665 43.393 49.381 1.00 20.17 61 ASP B C 1
ATOM 2621 O O . ASP B 1 61 ? -3.640 42.763 49.610 1.00 21.51 61 ASP B O 1
ATOM 2626 N N . ALA B 1 62 ? -5.529 43.734 50.328 1.00 20.06 62 ALA B N 1
ATOM 2627 C CA . ALA B 1 62 ? -5.326 43.385 51.729 1.00 20.38 62 ALA B CA 1
ATOM 2628 C C . ALA B 1 62 ? -5.329 41.875 51.944 1.00 20.40 62 ALA B C 1
ATOM 2629 O O . ALA B 1 62 ? -4.549 41.343 52.742 1.00 20.36 62 ALA B O 1
ATOM 2631 N N . ILE B 1 63 ? -6.213 41.190 51.231 1.00 19.68 63 ILE B N 1
ATOM 2632 C CA . ILE B 1 63 ? -6.334 39.747 51.336 1.00 18.43 63 ILE B CA 1
ATOM 2633 C C . ILE B 1 63 ? -5.063 39.063 50.830 1.00 19.82 63 ILE B C 1
ATOM 2634 O O . ILE B 1 63 ? -4.483 38.222 51.520 1.00 19.52 63 ILE B O 1
ATOM 2639 N N . VAL B 1 64 ? -4.609 39.438 49.641 1.00 20.46 64 VAL B N 1
ATOM 2640 C CA . VAL B 1 64 ? -3.410 38.829 49.096 1.00 20.54 64 VAL B CA 1
ATOM 2641 C C . VAL B 1 64 ? -2.171 39.216 49.893 1.00 22.03 64 VAL B C 1
ATOM 2642 O O . VAL B 1 64 ? -1.312 38.369 50.157 1.00 22.69 64 VAL B O 1
ATOM 2646 N N . GLU B 1 65 ? -2.069 40.483 50.283 1.00 21.66 65 GLU B N 1
ATOM 2647 C CA . GLU B 1 65 ? -0.918 40.915 51.054 1.00 22.45 65 GLU B CA 1
ATOM 2648 C C . GLU B 1 65 ? -0.833 40.139 52.368 1.00 23.37 65 GLU B C 1
ATOM 2649 O O . GLU B 1 65 ? 0.251 39.779 52.812 1.00 24.85 65 GLU B O 1
ATOM 2655 N N . THR B 1 66 ? -1.982 39.885 52.983 1.00 23.21 66 THR B N 1
ATOM 2656 C CA . THR B 1 66 ? -2.038 39.156 54.245 1.00 23.12 66 THR B CA 1
ATOM 2657 C C . THR B 1 66 ? -1.592 37.704 54.048 1.00 24.73 66 THR B C 1
ATOM 2658 O O . THR B 1 66 ? -0.826 37.165 54.854 1.00 24.60 66 THR B O 1
ATOM 2662 N N . ILE B 1 67 ? -2.070 37.083 52.969 1.00 24.54 67 ILE B N 1
ATOM 2663 C CA . ILE B 1 67 ? -1.706 35.707 52.633 1.00 23.55 67 ILE B CA 1
ATOM 2664 C C . ILE B 1 67 ? -0.183 35.585 52.475 1.00 23.78 67 ILE B C 1
ATOM 2665 O O . ILE B 1 67 ? 0.432 34.657 52.998 1.00 23.43 67 ILE B O 1
ATOM 2670 N N . LEU B 1 68 ? 0.415 36.534 51.761 1.00 23.63 68 LEU B N 1
ATOM 2671 C CA . LEU B 1 68 ? 1.854 36.539 51.537 1.00 22.67 68 LEU B CA 1
ATOM 2672 C C . LEU B 1 68 ? 2.641 36.761 52.828 1.00 23.39 68 LEU B C 1
ATOM 2673 O O . LEU B 1 68 ? 3.657 36.117 53.054 1.00 23.28 68 LEU B O 1
ATOM 2678 N N . LEU B 1 69 ? 2.174 37.674 53.674 1.00 24.14 69 LEU B N 1
ATOM 2679 C CA . LEU B 1 69 ? 2.842 37.961 54.940 1.00 24.36 69 LEU B CA 1
ATOM 2680 C C . LEU B 1 69 ? 2.830 36.746 55.875 1.00 25.25 69 LEU B C 1
ATOM 2681 O O . LEU B 1 69 ? 3.803 36.486 56.583 1.00 25.14 69 LEU B O 1
ATOM 2686 N N . CYS B 1 70 ? 1.724 36.013 55.890 1.00 25.04 70 CYS B N 1
ATOM 2687 C CA . CYS B 1 70 ? 1.622 34.841 56.747 1.00 26.35 70 CYS B CA 1
ATOM 2688 C C . CYS B 1 70 ? 2.645 33.797 56.316 1.00 27.72 70 CYS B C 1
ATOM 2689 O O . CYS B 1 70 ? 3.311 33.184 57.149 1.00 27.35 70 CYS B O 1
ATOM 2692 N N . ASP B 1 71 ? 2.767 33.606 55.008 1.00 29.12 71 ASP B N 1
ATOM 2693 C CA . ASP B 1 71 ? 3.722 32.653 54.469 1.00 29.30 71 ASP B CA 1
ATOM 2694 C C . ASP B 1 71 ? 5.138 33.069 54.885 1.00 29.36 71 ASP B C 1
ATOM 2695 O O . ASP B 1 71 ? 5.944 32.237 55.302 1.00 29.80 71 ASP B O 1
ATOM 2700 N N . ALA B 1 72 ? 5.428 34.362 54.772 1.00 29.22 72 ALA B N 1
ATOM 2701 C CA . ALA B 1 72 ? 6.737 34.901 55.125 1.00 29.86 72 ALA B CA 1
ATOM 2702 C C . ALA B 1 72 ? 7.055 34.727 56.617 1.00 30.85 72 ALA B C 1
ATOM 2703 O O . ALA B 1 72 ? 8.194 34.437 56.987 1.00 30.16 72 ALA B O 1
ATOM 2705 N N . LEU B 1 73 ? 6.050 34.912 57.470 1.00 31.17 73 LEU B N 1
ATOM 2706 C CA . LEU B 1 73 ? 6.243 34.756 58.904 1.00 31.15 73 LEU B CA 1
ATOM 2707 C C . LEU B 1 73 ? 6.449 33.287 59.296 1.00 32.65 73 LEU B C 1
ATOM 2708 O O . LEU B 1 73 ? 7.360 32.978 60.064 1.00 33.67 73 LEU B O 1
ATOM 2713 N N . ARG B 1 74 ? 5.614 32.387 58.776 1.00 32.90 74 ARG B N 1
ATOM 2714 C CA . ARG B 1 74 ? 5.742 30.968 59.093 1.00 33.17 74 ARG B CA 1
ATOM 2715 C C . ARG B 1 74 ? 7.120 30.471 58.686 1.00 34.75 74 ARG B C 1
ATOM 2716 O O . ARG B 1 74 ? 7.783 29.755 59.443 1.00 35.64 74 ARG B O 1
ATOM 2724 N N . ASP B 1 75 ? 7.538 30.858 57.483 1.00 36.50 75 ASP B N 1
ATOM 2725 C CA . ASP B 1 75 ? 8.817 30.436 56.919 1.00 37.93 75 ASP B CA 1
ATOM 2726 C C . ASP B 1 75 ? 9.957 31.063 57.684 1.00 39.09 75 ASP B C 1
ATOM 2727 O O . ASP B 1 75 ? 11.121 30.993 57.271 1.00 39.91 75 ASP B O 1
ATOM 2732 N N . GLU B 1 76 ? 9.627 31.683 58.807 1.00 39.85 76 GLU B N 1
ATOM 2733 C CA . GLU B 1 76 ? 10.658 32.323 59.599 1.00 40.81 76 GLU B CA 1
ATOM 2734 C C . GLU B 1 76 ? 10.560 31.953 61.066 1.00 40.44 76 GLU B C 1
ATOM 2735 O O . GLU B 1 76 ? 11.143 32.613 61.926 1.00 40.66 76 GLU B O 1
ATOM 2741 N N . GLY B 1 77 ? 9.800 30.900 61.346 1.00 39.81 77 GLY B N 1
ATOM 2742 C CA . GLY B 1 77 ? 9.675 30.432 62.709 1.00 38.91 77 GLY B CA 1
ATOM 2743 C C . GLY B 1 77 ? 8.446 30.791 63.508 1.00 39.41 77 GLY B C 1
ATOM 2744 O O . GLY B 1 77 ? 8.159 30.100 64.480 1.00 39.71 77 GLY B O 1
ATOM 2745 N N . VAL B 1 78 ? 7.722 31.838 63.124 1.00 38.89 78 VAL B N 1
ATOM 2746 C CA . VAL B 1 78 ? 6.530 32.257 63.870 1.00 38.66 78 VAL B CA 1
ATOM 2747 C C . VAL B 1 78 ? 5.494 31.149 64.063 1.00 38.21 78 VAL B C 1
ATOM 2748 O O . VAL B 1 78 ? 4.952 30.625 63.098 1.00 38.16 78 VAL B O 1
ATOM 2752 N N . LYS B 1 79 ? 5.213 30.814 65.321 1.00 38.78 79 LYS B N 1
ATOM 2753 C CA . LYS B 1 79 ? 4.260 29.753 65.654 1.00 38.47 79 LYS B CA 1
ATOM 2754 C C . LYS B 1 79 ? 2.809 30.215 65.719 1.00 37.33 79 LYS B C 1
ATOM 2755 O O . LYS B 1 79 ? 1.901 29.464 65.366 1.00 36.77 79 LYS B O 1
ATOM 2761 N N . LYS B 1 80 ? 2.591 31.439 66.194 1.00 36.09 80 LYS B N 1
ATOM 2762 C CA . LYS B 1 80 ? 1.239 31.981 66.310 1.00 34.65 80 LYS B CA 1
ATOM 2763 C C . LYS B 1 80 ? 1.110 33.336 65.603 1.00 33.30 80 LYS B C 1
ATOM 2764 O O . LYS B 1 80 ? 1.899 34.260 65.851 1.00 31.87 80 LYS B O 1
ATOM 2770 N N . ILE B 1 81 ? 0.126 33.440 64.710 1.00 31.48 81 ILE B N 1
ATOM 2771 C CA . ILE B 1 81 ? -0.112 34.681 63.975 1.00 31.11 81 ILE B CA 1
ATOM 2772 C C . ILE B 1 81 ? -1.522 35.167 64.231 1.00 30.75 81 ILE B C 1
ATOM 2773 O O . ILE B 1 81 ? -2.488 34.454 63.971 1.00 31.31 81 ILE B O 1
ATOM 2778 N N . THR B 1 82 ? -1.639 36.379 64.754 1.00 29.88 82 THR B N 1
ATOM 2779 C CA . THR B 1 82 ? -2.944 36.965 65.009 1.00 28.85 82 THR B CA 1
ATOM 2780 C C . THR B 1 82 ? -3.143 38.064 63.975 1.00 28.23 82 THR B C 1
ATOM 2781 O O . THR B 1 82 ? -2.283 38.926 63.797 1.00 28.32 82 THR B O 1
ATOM 2785 N N . LEU B 1 83 ? -4.271 38.018 63.280 1.00 27.00 83 LEU B N 1
ATOM 2786 C CA . LEU B 1 83 ? -4.572 39.032 62.275 1.00 25.85 83 LEU B CA 1
ATOM 2787 C C . LEU B 1 83 ? -5.577 40.059 62.779 1.00 24.99 83 LEU B C 1
ATOM 2788 O O . LEU B 1 83 ? -6.681 39.717 63.199 1.00 24.27 83 LEU B O 1
ATOM 2793 N N . VAL B 1 84 ? -5.172 41.320 62.745 1.00 24.43 84 VAL B N 1
ATOM 2794 C CA . VAL B 1 84 ? -6.045 42.402 63.137 1.00 23.98 84 VAL B CA 1
ATOM 2795 C C . VAL B 1 84 ? -6.415 43.155 61.857 1.00 24.29 84 VAL B C 1
ATOM 2796 O O . VAL B 1 84 ? -5.583 43.813 61.232 1.00 24.75 84 VAL B O 1
ATOM 2800 N N . ALA B 1 85 ? -7.668 43.006 61.453 1.00 24.34 85 ALA B N 1
ATOM 2801 C CA . ALA B 1 85 ? -8.198 43.680 60.279 1.00 24.48 85 ALA B CA 1
ATOM 2802 C C . ALA B 1 85 ? -9.268 44.641 60.800 1.00 24.13 85 ALA B C 1
ATOM 2803 O O . ALA B 1 85 ? -10.446 44.289 60.848 1.00 23.83 85 ALA B O 1
ATOM 2805 N N . PRO B 1 86 ? -8.862 45.861 61.208 1.00 24.25 86 PRO B N 1
ATOM 2806 C CA . PRO B 1 86 ? -9.775 46.882 61.737 1.00 24.46 86 PRO B CA 1
ATOM 2807 C C . PRO B 1 86 ? -11.062 46.889 60.929 1.00 24.73 86 PRO B C 1
ATOM 2808 O O . PRO B 1 86 ? -12.153 46.741 61.473 1.00 25.59 86 PRO B O 1
ATOM 2812 N N . TYR B 1 87 ? -10.931 47.076 59.624 1.00 24.10 87 TYR B N 1
ATOM 2813 C CA . TYR B 1 87 ? -12.090 47.020 58.756 1.00 25.18 87 TYR B CA 1
ATOM 2814 C C . TYR B 1 87 ? -11.956 45.707 57.987 1.00 24.70 87 TYR B C 1
ATOM 2815 O O . TYR B 1 87 ? -10.977 45.498 57.282 1.00 25.08 87 TYR B O 1
ATOM 2824 N N . LEU B 1 88 ? -12.928 44.820 58.139 1.00 24.66 88 LEU B N 1
ATOM 2825 C CA . LEU B 1 88 ? -12.894 43.543 57.437 1.00 24.93 88 LEU B CA 1
ATOM 2826 C C . LEU B 1 88 ? -13.834 43.604 56.235 1.00 24.61 88 LEU B C 1
ATOM 2827 O O . LEU B 1 88 ? -15.027 43.869 56.377 1.00 23.13 88 LEU B O 1
ATOM 2832 N N . ALA B 1 89 ? -13.280 43.371 55.050 1.00 24.32 89 ALA B N 1
ATOM 2833 C CA . ALA B 1 89 ? -14.058 43.410 53.820 1.00 25.15 89 ALA B CA 1
ATOM 2834 C C . ALA B 1 89 ? -14.781 42.098 53.534 1.00 25.92 89 ALA B C 1
ATOM 2835 O O . ALA B 1 89 ? -14.494 41.068 54.139 1.00 26.74 89 ALA B O 1
ATOM 2837 N N . TYR B 1 90 ? -15.725 42.153 52.604 1.00 26.70 90 TYR B N 1
ATOM 2838 C CA . TYR B 1 90 ? -16.506 40.991 52.202 1.00 28.70 90 TYR B CA 1
ATOM 2839 C C . TYR B 1 90 ? -17.243 40.307 53.345 1.00 30.53 90 TYR B C 1
ATOM 2840 O O . TYR B 1 90 ? -17.629 39.143 53.228 1.00 30.61 90 TYR B O 1
ATOM 2849 N N . ALA B 1 91 ? -17.457 41.027 54.440 1.00 33.23 91 ALA B N 1
ATOM 2850 C CA . ALA B 1 91 ? -18.136 40.452 55.599 1.00 35.75 91 ALA B CA 1
ATOM 2851 C C . ALA B 1 91 ? -19.482 41.101 55.882 1.00 38.21 91 ALA B C 1
ATOM 2852 O O . ALA B 1 91 ? -20.041 40.930 56.959 1.00 39.69 91 ALA B O 1
ATOM 2854 N N . ARG B 1 92 ? -20.015 41.835 54.917 1.00 41.68 92 ARG B N 1
ATOM 2855 C CA . ARG B 1 92 ? -21.287 42.500 55.128 1.00 45.43 92 ARG B CA 1
ATOM 2856 C C . ARG B 1 92 ? -22.490 41.565 55.237 1.00 47.02 92 ARG B C 1
ATOM 2857 O O . ARG B 1 92 ? -23.399 41.812 56.035 1.00 47.52 92 ARG B O 1
ATOM 2865 N N . GLN B 1 93 ? -22.498 40.487 54.460 1.00 48.48 93 GLN B N 1
ATOM 2866 C CA . GLN B 1 93 ? -23.635 39.578 54.483 1.00 49.77 93 GLN B CA 1
ATOM 2867 C C . GLN B 1 93 ? -23.453 38.221 55.161 1.00 49.79 93 GLN B C 1
ATOM 2868 O O . GLN B 1 93 ? -22.356 37.668 55.238 1.00 50.00 93 GLN B O 1
ATOM 2874 N N . ASP B 1 94 ? -24.573 37.705 55.651 1.00 50.19 94 ASP B N 1
ATOM 2875 C CA . ASP B 1 94 ? -24.645 36.450 56.390 1.00 50.36 94 ASP B CA 1
ATOM 2876 C C . ASP B 1 94 ? -24.942 35.265 55.476 1.00 49.60 94 ASP B C 1
ATOM 2877 O O . ASP B 1 94 ? -24.549 34.125 55.751 1.00 49.07 94 ASP B O 1
ATOM 2882 N N . LYS B 1 95 ? -25.653 35.539 54.390 1.00 48.61 95 LYS B N 1
ATOM 2883 C CA . LYS B 1 95 ? -26.051 34.477 53.483 1.00 47.90 95 LYS B CA 1
ATOM 2884 C C . LYS B 1 95 ? -26.335 34.960 52.064 1.00 46.44 95 LYS B C 1
ATOM 2885 O O . LYS B 1 95 ? -26.029 36.098 51.708 1.00 45.77 95 LYS B O 1
ATOM 2891 N N . LYS B 1 96 ? -26.926 34.079 51.260 1.00 45.42 96 LYS B N 1
ATOM 2892 C CA . LYS B 1 96 ? -27.261 34.406 49.884 1.00 44.30 96 LYS B CA 1
ATOM 2893 C C . LYS B 1 96 ? -28.598 35.116 49.786 1.00 43.61 96 LYS B C 1
ATOM 2894 O O . LYS B 1 96 ? -29.524 34.821 50.543 1.00 43.44 96 LYS B O 1
ATOM 2900 N N . PHE B 1 97 ? -28.693 36.060 48.858 1.00 43.05 97 PHE B N 1
ATOM 2901 C CA . PHE B 1 97 ? -29.929 36.804 48.646 1.00 43.19 97 PHE B CA 1
ATOM 2902 C C . PHE B 1 97 ? -30.466 36.421 47.276 1.00 42.52 97 PHE B C 1
ATOM 2903 O O . PHE B 1 97 ? -31.428 37.000 46.781 1.00 43.09 97 PHE B O 1
ATOM 2911 N N . ASN B 1 98 ? -29.824 35.439 46.661 1.00 41.65 98 ASN B N 1
ATOM 2912 C CA . ASN B 1 98 ? -30.217 34.959 45.336 1.00 40.34 98 ASN B CA 1
ATOM 2913 C C . ASN B 1 98 ? -29.507 33.650 45.062 1.00 39.55 98 ASN B C 1
ATOM 2914 O O . ASN B 1 98 ? -28.379 33.429 45.516 1.00 39.58 98 ASN B O 1
ATOM 2919 N N . PRO B 1 99 ? -30.159 32.756 44.317 1.00 38.55 99 PRO B N 1
ATOM 2920 C CA . PRO B 1 99 ? -29.516 31.475 44.014 1.00 38.26 99 PRO B CA 1
ATOM 2921 C C . PRO B 1 99 ? -28.328 31.752 43.086 1.00 37.02 99 PRO B C 1
ATOM 2922 O O . PRO B 1 99 ? -28.344 32.733 42.340 1.00 37.23 99 PRO B O 1
ATOM 2926 N N . GLY B 1 100 ? -27.299 30.909 43.149 1.00 35.66 100 GLY B N 1
ATOM 2927 C CA . GLY B 1 100 ? -26.124 31.120 42.317 1.00 33.77 100 GLY B CA 1
ATOM 2928 C C . GLY B 1 100 ? -25.094 32.073 42.923 1.00 33.09 100 GLY B C 1
ATOM 2929 O O . GLY B 1 100 ? -24.004 32.263 42.376 1.00 31.96 100 GLY B O 1
ATOM 2930 N N . GLU B 1 101 ? -25.437 32.688 44.050 1.00 31.59 101 GLU B N 1
ATOM 2931 C CA . GLU B 1 101 ? -24.523 33.606 44.700 1.00 30.66 101 GLU B CA 1
ATOM 2932 C C . GLU B 1 101 ? -23.559 32.848 45.592 1.00 31.12 101 GLU B C 1
ATOM 2933 O O . GLU B 1 101 ? -23.680 31.633 45.802 1.00 32.09 101 GLU B O 1
ATOM 2939 N N . ALA B 1 102 ? -22.598 33.586 46.122 1.00 29.26 102 ALA B N 1
ATOM 2940 C CA . ALA B 1 102 ? -21.625 33.022 47.024 1.00 28.16 102 ALA B CA 1
ATOM 2941 C C . ALA B 1 102 ? -21.809 33.709 48.371 1.00 27.69 102 ALA B C 1
ATOM 2942 O O . ALA B 1 102 ? -22.499 34.720 48.474 1.00 28.49 102 ALA B O 1
ATOM 2944 N N . ILE B 1 103 ? -21.230 33.135 49.412 1.00 27.51 103 ILE B N 1
ATOM 2945 C CA . ILE B 1 103 ? -21.266 33.764 50.713 1.00 27.73 103 ILE B CA 1
ATOM 2946 C C . ILE B 1 103 ? -19.780 34.088 50.885 1.00 28.22 103 ILE B C 1
ATOM 2947 O O . ILE B 1 103 ? -18.999 33.268 51.370 1.00 27.65 103 ILE B O 1
ATOM 2952 N N . SER B 1 104 ? -19.404 35.286 50.437 1.00 28.14 104 SER B N 1
ATOM 2953 C CA . SER B 1 104 ? -18.020 35.750 50.464 1.00 29.11 104 SER B CA 1
ATOM 2954 C C . SER B 1 104 ? -17.251 35.596 51.784 1.00 29.49 104 SER B C 1
ATOM 2955 O O . SER B 1 104 ? -16.087 35.166 51.782 1.00 29.53 104 SER B O 1
ATOM 2958 N N . ILE B 1 105 ? -17.880 35.942 52.905 1.00 29.10 105 ILE B N 1
ATOM 2959 C CA . ILE B 1 105 ? -17.197 35.819 54.179 1.00 28.91 105 ILE B CA 1
ATOM 2960 C C . ILE B 1 105 ? -16.973 34.347 54.527 1.00 29.20 105 ILE B C 1
ATOM 2961 O O . ILE B 1 105 ? -16.006 34.004 55.214 1.00 29.39 105 ILE B O 1
ATOM 2966 N N . ARG B 1 106 ? -17.856 33.478 54.035 1.00 28.77 106 ARG B N 1
ATOM 2967 C CA . ARG B 1 106 ? -17.734 32.039 54.271 1.00 28.51 106 ARG B CA 1
ATOM 2968 C C . ARG B 1 106 ? -16.481 31.501 53.578 1.00 28.66 106 ARG B C 1
ATOM 2969 O O . ARG B 1 106 ? -15.691 30.763 54.175 1.00 30.22 106 ARG B O 1
ATOM 2977 N N . ALA B 1 107 ? -16.306 31.882 52.317 1.00 27.31 107 ALA B N 1
ATOM 2978 C CA . ALA B 1 107 ? -15.158 31.456 51.525 1.00 26.29 107 ALA B CA 1
ATOM 2979 C C . ALA B 1 107 ? -13.843 31.984 52.091 1.00 26.32 107 ALA B C 1
ATOM 2980 O O . ALA B 1 107 ? -12.837 31.281 52.112 1.00 26.46 107 ALA B O 1
ATOM 2982 N N . LEU B 1 108 ? -13.852 33.225 52.560 1.00 26.06 108 LEU B N 1
ATOM 2983 C CA . LEU B 1 108 ? -12.641 33.822 53.104 1.00 25.35 108 LEU B CA 1
ATOM 2984 C C . LEU B 1 108 ? -12.331 33.327 54.516 1.00 25.86 108 LEU B C 1
ATOM 2985 O O . LEU B 1 108 ? -11.165 33.200 54.893 1.00 25.35 108 LEU B O 1
ATOM 2990 N N . ALA B 1 109 ? -13.370 33.038 55.292 1.00 26.76 109 ALA B N 1
ATOM 2991 C CA . ALA B 1 109 ? -13.170 32.540 56.648 1.00 28.73 109 ALA B CA 1
ATOM 2992 C C . ALA B 1 109 ? -12.350 31.248 56.578 1.00 29.26 109 ALA B C 1
ATOM 2993 O O . ALA B 1 109 ? -11.502 30.985 57.439 1.00 28.98 109 ALA B O 1
ATOM 2995 N N . LYS B 1 110 ? -12.606 30.452 55.540 1.00 29.93 110 LYS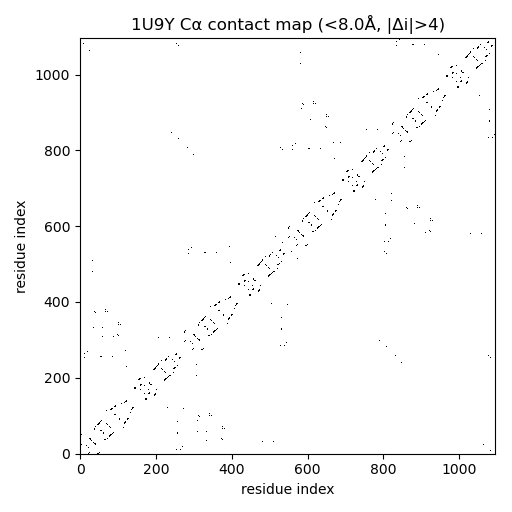 B N 1
ATOM 2996 C CA . LYS B 1 110 ? -11.889 29.197 55.332 1.00 31.38 110 LYS B CA 1
ATOM 2997 C C . LYS B 1 110 ? -10.406 29.445 55.148 1.00 30.64 110 LYS B C 1
ATOM 2998 O O . LYS B 1 110 ? -9.572 28.723 55.695 1.00 31.57 110 LYS B O 1
ATOM 3004 N N . ILE B 1 111 ? -10.074 30.473 54.385 1.00 29.70 111 ILE B N 1
ATOM 3005 C CA . ILE B 1 111 ? -8.683 30.809 54.167 1.00 28.87 111 ILE B CA 1
ATOM 3006 C C . ILE B 1 111 ? -8.075 31.378 55.456 1.00 29.28 111 ILE B C 1
ATOM 3007 O O . ILE B 1 111 ? -6.965 31.014 55.833 1.00 30.50 111 ILE B O 1
ATOM 3012 N N . TYR B 1 112 ? -8.801 32.257 56.139 1.00 28.58 112 TYR B N 1
ATOM 3013 C CA . TYR B 1 112 ? -8.300 32.846 57.382 1.00 28.59 112 TYR B CA 1
ATOM 3014 C C . TYR B 1 112 ? -8.020 31.801 58.456 1.00 29.25 112 TYR B C 1
ATOM 3015 O O . TYR B 1 112 ? -6.993 31.857 59.142 1.00 28.02 112 TYR B O 1
ATOM 3024 N N . SER B 1 113 ? -8.948 30.856 58.597 1.00 29.49 113 SER B N 1
ATOM 3025 C CA . SER B 1 113 ? -8.826 29.780 59.578 1.00 30.75 113 SER B CA 1
ATOM 3026 C C . SER B 1 113 ? -7.604 28.906 59.316 1.00 31.12 113 SER B C 1
ATOM 3027 O O . SER B 1 113 ? -7.116 28.212 60.204 1.00 30.88 113 SER B O 1
ATOM 3030 N N . ASN B 1 114 ? -7.114 28.953 58.087 1.00 31.91 114 ASN B N 1
ATOM 3031 C CA . ASN B 1 114 ? -5.961 28.164 57.695 1.00 33.09 114 ASN B CA 1
ATOM 3032 C C . ASN B 1 114 ? -4.646 28.939 57.804 1.00 32.44 114 ASN B C 1
ATOM 3033 O O . ASN B 1 114 ? -3.624 28.353 58.137 1.00 33.26 114 ASN B O 1
ATOM 3038 N N . ILE B 1 115 ? -4.650 30.246 57.558 1.00 31.73 115 ILE B N 1
ATOM 3039 C CA . ILE B 1 115 ? -3.385 30.984 57.639 1.00 30.35 115 ILE B CA 1
ATOM 3040 C C . ILE B 1 115 ? -3.105 31.718 58.950 1.00 29.09 115 ILE B C 1
ATOM 3041 O O . ILE B 1 115 ? -1.962 32.048 59.235 1.00 27.51 115 ILE B O 1
ATOM 3046 N N . VAL B 1 116 ? -4.133 31.975 59.750 1.00 29.36 116 VAL B N 1
ATOM 3047 C CA . VAL B 1 116 ? -3.909 32.636 61.035 1.00 30.40 116 VAL B CA 1
ATOM 3048 C C . VAL B 1 116 ? -4.581 31.862 62.169 1.00 30.98 116 VAL B C 1
ATOM 3049 O O . VAL B 1 116 ? -5.504 31.079 61.944 1.00 30.25 116 VAL B O 1
ATOM 3053 N N . ASP B 1 117 ? -4.098 32.088 63.385 1.00 32.00 117 ASP B N 1
ATOM 3054 C CA . ASP B 1 117 ? -4.613 31.405 64.564 1.00 33.01 117 ASP B CA 1
ATOM 3055 C C . ASP B 1 117 ? -5.687 32.202 65.284 1.00 32.93 117 ASP B C 1
ATOM 3056 O O . ASP B 1 117 ? -6.413 31.664 66.115 1.00 33.13 117 ASP B O 1
ATOM 3061 N N . LYS B 1 118 ? -5.789 33.485 64.956 1.00 33.28 118 LYS B N 1
ATOM 3062 C CA . LYS B 1 118 ? -6.765 34.354 65.592 1.00 32.88 118 LYS B CA 1
ATOM 3063 C C . LYS B 1 118 ? -7.051 35.562 64.710 1.00 32.05 118 LYS B C 1
ATOM 3064 O O . LYS B 1 118 ? -6.143 36.119 64.083 1.00 32.65 118 LYS B O 1
ATOM 3070 N N . LEU B 1 119 ? -8.311 35.972 64.670 1.00 30.53 119 LEU B N 1
ATOM 3071 C CA . LEU B 1 119 ? -8.704 37.113 63.866 1.00 29.55 119 LEU B CA 1
ATOM 3072 C C . LEU B 1 119 ? -9.457 38.139 64.701 1.00 28.95 119 LEU B C 1
ATOM 3073 O O . LEU B 1 119 ? -10.426 37.809 65.378 1.00 28.56 119 LEU B O 1
ATOM 3078 N N . ILE B 1 120 ? -9.002 39.383 64.648 1.00 28.34 120 ILE B N 1
ATOM 3079 C CA . ILE B 1 120 ? -9.640 40.472 65.379 1.00 28.66 120 ILE B CA 1
ATOM 3080 C C . ILE B 1 120 ? -10.137 41.524 64.382 1.00 29.00 120 ILE B C 1
ATOM 3081 O O . ILE B 1 120 ? -9.462 41.827 63.400 1.00 30.41 120 ILE B O 1
ATOM 3086 N N . THR B 1 121 ? -11.327 42.061 64.619 1.00 27.69 121 THR B N 1
ATOM 3087 C CA . THR B 1 121 ? -11.862 43.101 63.754 1.00 25.96 121 THR B CA 1
ATOM 3088 C C . THR B 1 121 ? -12.705 44.068 64.593 1.00 25.03 121 THR B C 1
ATOM 3089 O O . THR B 1 121 ? -13.166 43.720 65.666 1.00 24.22 121 THR B O 1
ATOM 3093 N N . ILE B 1 122 ? -12.881 45.290 64.112 1.00 25.29 122 ILE B N 1
ATOM 3094 C CA . ILE B 1 122 ? -13.642 46.284 64.854 1.00 26.07 122 ILE B CA 1
ATOM 3095 C C . ILE B 1 122 ? -15.034 46.512 64.279 1.00 27.63 122 ILE B C 1
ATOM 3096 O O . ILE B 1 122 ? -15.199 46.744 63.078 1.00 27.55 122 ILE B O 1
ATOM 3101 N N . ASN B 1 123 ? -16.034 46.445 65.153 1.00 28.70 123 ASN B N 1
ATOM 3102 C CA . ASN B 1 123 ? -17.428 46.651 64.779 1.00 29.43 123 ASN B CA 1
ATOM 3103 C C . ASN B 1 123 ? -17.870 46.029 63.462 1.00 31.15 123 ASN B C 1
ATOM 3104 O O . ASN B 1 123 ? -18.108 46.740 62.485 1.00 30.77 123 ASN B O 1
ATOM 3109 N N . PRO B 1 124 ? -17.995 44.689 63.422 1.00 32.76 124 PRO B N 1
ATOM 3110 C CA . PRO B 1 124 ? -18.427 43.996 62.203 1.00 34.03 124 PRO B CA 1
ATOM 3111 C C . PRO B 1 124 ? -19.883 44.362 61.984 1.00 34.89 124 PRO B C 1
ATOM 3112 O O . PRO B 1 124 ? -20.596 44.668 62.934 1.00 35.42 124 PRO B O 1
ATOM 3116 N N . HIS B 1 125 ? -20.339 44.342 60.746 1.00 36.69 125 HIS B N 1
ATOM 3117 C CA . HIS B 1 125 ? -21.736 44.660 60.505 1.00 39.07 125 HIS B CA 1
ATOM 3118 C C . HIS B 1 125 ? -22.624 43.499 60.982 1.00 40.64 125 HIS B C 1
ATOM 3119 O O . HIS B 1 125 ? -23.673 43.709 61.596 1.00 41.49 125 HIS B O 1
ATOM 3126 N N . GLU B 1 126 ? -22.191 42.276 60.683 1.00 41.81 126 GLU B N 1
ATOM 3127 C CA . GLU B 1 126 ? 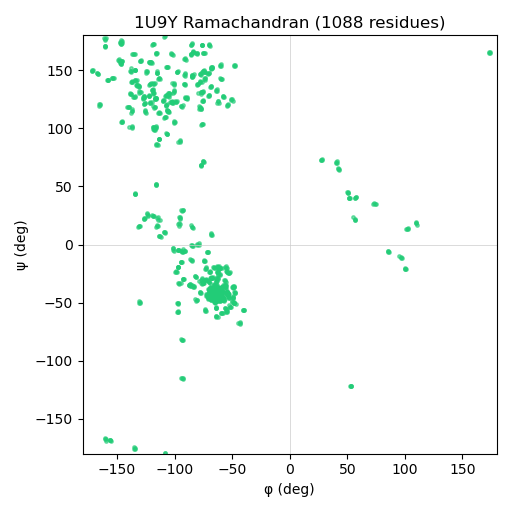-22.914 41.062 61.043 1.00 42.55 126 GLU B CA 1
ATOM 3128 C C . GLU B 1 126 ? -22.099 40.274 62.058 1.00 43.19 126 GLU B C 1
ATOM 3129 O O . GLU B 1 126 ? -21.015 39.774 61.735 1.00 43.84 126 GLU B O 1
ATOM 3135 N N . THR B 1 127 ? -22.612 40.155 63.279 1.00 43.21 127 THR B N 1
ATOM 3136 C CA . THR B 1 127 ? -21.899 39.423 64.315 1.00 43.56 127 THR B CA 1
ATOM 3137 C C . THR B 1 127 ? -21.873 37.922 64.073 1.00 43.74 127 THR B C 1
ATOM 3138 O O . THR B 1 127 ? -20.976 37.233 64.558 1.00 44.71 127 THR B O 1
ATOM 3142 N N . HIS B 1 128 ? -22.836 37.413 63.314 1.00 44.03 128 HIS B N 1
ATOM 3143 C CA . HIS B 1 128 ? -22.892 35.972 63.063 1.00 46.37 128 HIS B CA 1
ATOM 3144 C C . HIS B 1 128 ? -21.854 35.405 62.099 1.00 46.52 128 HIS B C 1
ATOM 3145 O O . HIS B 1 128 ? -21.658 34.188 62.054 1.00 47.06 128 HIS B O 1
ATOM 3152 N N . ILE B 1 129 ? -21.169 36.266 61.350 1.00 46.49 129 ILE B N 1
ATOM 3153 C CA . ILE B 1 129 ? -20.169 35.770 60.418 1.00 45.94 129 ILE B CA 1
ATOM 3154 C C . ILE B 1 129 ? -19.126 34.902 61.128 1.00 46.40 129 ILE B C 1
ATOM 3155 O O . ILE B 1 129 ? -18.451 34.098 60.482 1.00 46.05 129 ILE B O 1
ATOM 3160 N N . LYS B 1 130 ? -19.004 35.043 62.451 1.00 47.05 130 LYS B N 1
ATOM 3161 C CA . LYS B 1 130 ? -18.019 34.255 63.213 1.00 47.20 130 LYS B CA 1
ATOM 3162 C C . LYS B 1 130 ? -18.311 32.749 63.138 1.00 46.08 130 LYS B C 1
ATOM 3163 O O . LYS B 1 130 ? -17.419 31.912 63.312 1.00 45.36 130 LYS B O 1
ATOM 3169 N N . ASP B 1 131 ? -19.560 32.402 62.866 1.00 45.00 131 ASP B N 1
ATOM 3170 C CA . ASP B 1 131 ? -19.921 30.993 62.787 1.00 44.72 131 ASP B CA 1
ATOM 3171 C C . ASP B 1 131 ? -19.180 30.256 61.667 1.00 43.22 131 ASP B C 1
ATOM 3172 O O . ASP B 1 131 ? -19.077 29.024 61.680 1.00 43.23 131 ASP B O 1
ATOM 3177 N N . PHE B 1 132 ? -18.655 31.008 60.701 1.00 41.27 132 PHE B N 1
ATOM 3178 C CA . PHE B 1 132 ? -17.942 30.415 59.573 1.00 37.19 132 PHE B CA 1
ATOM 3179 C C . PHE B 1 132 ? -16.472 30.163 59.886 1.00 37.24 132 PHE B C 1
ATOM 3180 O O . PHE B 1 132 ? -15.799 29.452 59.145 1.00 37.84 132 PHE B O 1
ATOM 3188 N N . PHE B 1 133 ? -15.972 30.743 60.977 1.00 36.35 133 PHE B N 1
ATOM 3189 C CA . PHE B 1 133 ? -14.566 30.578 61.343 1.00 35.11 133 PHE B CA 1
ATOM 3190 C C . PHE B 1 133 ? -14.317 29.392 62.255 1.00 34.86 133 PHE B C 1
ATOM 3191 O O . PHE B 1 133 ? -15.165 29.039 63.067 1.00 36.63 133 PHE B O 1
ATOM 3199 N N . THR B 1 134 ? -13.155 28.770 62.115 1.00 33.98 134 THR B N 1
ATOM 3200 C CA . THR B 1 134 ? -12.793 27.640 62.969 1.00 32.51 134 THR B CA 1
ATOM 3201 C C . THR B 1 134 ? -11.587 28.036 63.810 1.00 32.31 134 THR B C 1
ATOM 3202 O O . THR B 1 134 ? -10.819 27.190 64.262 1.00 32.24 134 THR B O 1
ATOM 3206 N N . ILE B 1 135 ? -11.419 29.344 63.977 1.00 31.47 135 ILE B N 1
ATOM 3207 C CA . ILE B 1 135 ? -10.352 29.900 64.802 1.00 30.39 135 ILE B CA 1
ATOM 3208 C C . ILE B 1 135 ? -11.064 30.984 65.581 1.00 30.38 135 ILE B C 1
ATOM 3209 O O . ILE B 1 135 ? -12.178 31.378 65.219 1.00 30.45 135 ILE B O 1
ATOM 3214 N N . PRO B 1 136 ? -10.449 31.472 66.663 1.00 30.19 136 PRO B N 1
ATOM 3215 C CA . PRO B 1 136 ? -11.053 32.528 67.479 1.00 31.45 136 PRO B CA 1
ATOM 3216 C C . PRO B 1 136 ? -11.342 33.785 66.646 1.00 32.41 136 PRO B C 1
ATOM 3217 O O . PRO B 1 136 ? -10.460 34.298 65.963 1.00 32.33 136 PRO B O 1
ATOM 3221 N N . PHE B 1 137 ? -12.579 34.265 66.703 1.00 34.09 137 PHE B N 1
ATOM 3222 C CA . PHE B 1 137 ? -12.978 35.457 65.967 1.00 35.24 137 PHE B CA 1
ATOM 3223 C C . PHE B 1 137 ? -13.415 36.509 66.978 1.00 35.66 137 PHE B C 1
ATOM 3224 O O . PHE B 1 137 ? -14.550 36.495 67.453 1.00 35.50 137 PHE B O 1
ATOM 3232 N N . ILE B 1 138 ? -12.504 37.422 67.292 1.00 36.87 138 ILE B N 1
ATOM 3233 C CA . ILE B 1 138 ? -12.755 38.482 68.263 1.00 38.40 138 ILE B CA 1
ATOM 3234 C C . ILE B 1 138 ? -13.097 39.817 67.598 1.00 39.14 138 ILE B C 1
ATOM 3235 O O . ILE B 1 138 ? -12.483 40.199 66.601 1.00 38.98 138 ILE B O 1
ATOM 3240 N N . TYR B 1 139 ? -14.078 40.523 68.157 1.00 40.15 139 TYR B N 1
ATOM 3241 C CA . TYR B 1 139 ? -14.470 41.832 67.641 1.00 40.94 139 TYR B CA 1
ATOM 3242 C C . TYR B 1 139 ? -14.536 42.863 68.762 1.00 39.79 139 TYR B C 1
ATOM 3243 O O . TYR B 1 139 ? -15.107 42.606 69.820 1.00 40.46 139 TYR B O 1
ATOM 3252 N N . GLY B 1 140 ? -13.907 44.017 68.531 1.00 38.45 140 GLY B N 1
ATOM 3253 C CA . GLY B 1 140 ? -13.902 45.095 69.504 1.00 35.69 140 GLY B CA 1
ATOM 3254 C C . GLY B 1 140 ? -14.915 46.150 69.087 1.00 35.17 140 GLY B C 1
ATOM 3255 O O . GLY B 1 140 ? -15.357 46.162 67.931 1.00 34.51 140 GLY B O 1
ATOM 3256 N N . ASP B 1 141 ? -15.290 47.027 70.021 1.00 33.84 141 ASP B N 1
ATOM 3257 C CA . ASP B 1 141 ? -16.259 48.088 69.751 1.00 32.03 141 ASP B CA 1
ATOM 3258 C C . ASP B 1 141 ? -15.618 49.459 69.903 1.00 31.42 141 ASP B C 1
ATOM 3259 O O . ASP B 1 141 ? -15.034 49.783 70.942 1.00 32.73 141 ASP B O 1
ATOM 3264 N N . ALA B 1 142 ? -15.726 50.270 68.860 1.00 30.16 142 ALA B N 1
ATOM 3265 C CA . ALA B 1 142 ? -15.133 51.601 68.882 1.00 28.82 142 ALA B CA 1
ATOM 3266 C C . ALA B 1 142 ? -16.153 52.699 69.157 1.00 28.20 142 ALA B C 1
ATOM 3267 O O . ALA B 1 142 ? -15.786 53.864 69.303 1.00 27.97 142 ALA B O 1
ATOM 3269 N N . VAL B 1 143 ? -17.430 52.333 69.243 1.00 28.01 143 VAL B N 1
ATOM 3270 C CA . VAL B 1 143 ? -18.479 53.315 69.508 1.00 27.22 143 VAL B CA 1
ATOM 3271 C C . VAL B 1 143 ? -18.179 54.137 70.770 1.00 27.91 143 VAL B C 1
ATOM 3272 O O . VAL B 1 143 ? -18.361 55.349 70.781 1.00 27.33 143 VAL B O 1
ATOM 3276 N N . PRO B 1 144 ? -17.709 53.488 71.849 1.00 28.63 144 PRO B N 1
ATOM 3277 C CA . PRO B 1 144 ? -17.404 54.242 73.068 1.00 29.03 144 PRO B CA 1
ATOM 3278 C C . PRO B 1 144 ? -16.413 55.381 72.821 1.00 29.37 144 PRO B C 1
ATOM 3279 O O . PRO B 1 144 ? -16.516 56.452 73.420 1.00 30.15 144 PRO B O 1
ATOM 3283 N N . LYS B 1 145 ? -15.450 55.144 71.935 1.00 30.12 145 LYS B N 1
ATOM 3284 C CA . LYS B 1 145 ? -14.445 56.155 71.602 1.00 29.38 145 LYS B CA 1
ATOM 3285 C C . LYS B 1 145 ? -15.050 57.295 70.799 1.00 28.46 145 LYS B C 1
ATOM 3286 O O . LYS B 1 145 ? -14.606 58.432 70.890 1.00 26.99 145 LYS B O 1
ATOM 3292 N N . LEU B 1 146 ? -16.059 56.991 69.998 1.00 28.03 146 LEU B N 1
ATOM 3293 C CA . LEU B 1 146 ? -16.703 58.034 69.215 1.00 28.45 146 LEU B CA 1
ATOM 3294 C C . LEU B 1 146 ? -17.508 58.915 70.166 1.00 28.34 146 LEU B C 1
ATOM 3295 O O . LEU B 1 146 ? -17.471 60.141 70.077 1.00 27.83 146 LEU B O 1
ATOM 3300 N N . ALA B 1 147 ? -18.222 58.268 71.083 1.00 28.52 147 ALA B N 1
ATOM 3301 C CA . ALA B 1 147 ? -19.043 58.954 72.066 1.00 28.43 147 ALA B CA 1
ATOM 3302 C C . ALA B 1 147 ? -18.175 59.914 72.862 1.00 29.56 147 ALA B C 1
ATOM 3303 O O . ALA B 1 147 ? -18.531 61.077 73.049 1.00 29.43 147 ALA B O 1
ATOM 3305 N N . GLU B 1 148 ? -17.027 59.425 73.320 1.00 30.54 148 GLU B N 1
ATOM 3306 C CA . GLU B 1 148 ? -16.104 60.243 74.096 1.00 32.79 148 GLU B CA 1
ATOM 3307 C C . GLU B 1 148 ? -15.593 61.463 73.323 1.00 33.32 148 GLU B C 1
ATOM 3308 O O . GLU B 1 148 ? -15.221 62.481 73.918 1.00 34.92 148 GLU B O 1
ATOM 3314 N N . TYR B 1 149 ? -15.595 61.373 71.999 1.00 32.51 149 TYR B N 1
ATOM 3315 C CA . TYR B 1 149 ? -15.129 62.462 71.157 1.00 31.46 149 TYR B CA 1
ATOM 3316 C C . TYR B 1 149 ? -16.141 63.592 71.039 1.00 32.34 149 TYR B C 1
ATOM 3317 O O . TYR B 1 149 ? -15.760 64.750 70.873 1.00 32.12 149 TYR B O 1
ATOM 3326 N N . VAL B 1 150 ? -17.425 63.260 71.123 1.00 33.63 150 VAL B N 1
ATOM 3327 C CA . VAL B 1 150 ? -18.473 64.267 70.974 1.00 35.02 150 VAL B CA 1
ATOM 3328 C C . VAL B 1 150 ? -19.090 64.841 72.249 1.00 36.87 150 VAL B C 1
ATOM 3329 O O . VAL B 1 150 ? -19.632 65.944 72.216 1.00 37.15 150 VAL B O 1
ATOM 3333 N N . LYS B 1 151 ? -19.024 64.112 73.362 1.00 39.52 151 LYS B N 1
ATOM 3334 C CA . LYS B 1 151 ? -19.623 64.603 74.616 1.00 43.26 151 LYS B CA 1
ATOM 3335 C C . LYS B 1 151 ? -19.067 65.974 74.936 1.00 43.00 151 LYS B C 1
ATOM 3336 O O . LYS B 1 151 ? -19.664 66.772 75.653 1.00 42.42 151 LYS B O 1
ATOM 3342 N N . ASP B 1 152 ? -17.900 66.207 74.369 1.00 43.66 152 ASP B N 1
ATOM 3343 C CA . ASP B 1 152 ? -17.156 67.436 74.496 1.00 43.91 152 ASP B CA 1
ATOM 3344 C C . ASP B 1 152 ? -17.805 68.570 73.680 1.00 43.71 152 ASP B C 1
ATOM 3345 O O . ASP B 1 152 ? -17.715 69.740 74.067 1.00 43.30 152 ASP B O 1
ATOM 3350 N N . LYS B 1 153 ? -18.470 68.230 72.566 1.00 42.42 153 LYS B N 1
ATOM 3351 C CA . LYS B 1 153 ? -19.066 69.252 71.704 1.00 41.16 153 LYS B CA 1
ATOM 3352 C C . LYS B 1 153 ? -20.557 69.190 71.371 1.00 40.75 153 LYS B C 1
ATOM 3353 O O . LYS B 1 153 ? -20.992 69.681 70.325 1.00 39.34 153 LYS B O 1
ATOM 3359 N N . LEU B 1 154 ? -21.344 68.592 72.255 1.00 40.96 154 LEU B N 1
ATOM 3360 C CA . LEU B 1 154 ? -22.789 68.538 72.061 1.00 40.95 154 LEU B CA 1
ATOM 3361 C C . LEU B 1 154 ? -23.451 68.896 73.386 1.00 41.95 154 LEU B C 1
ATOM 3362 O O . LEU B 1 154 ? -22.969 68.505 74.461 1.00 42.85 154 LEU B O 1
ATOM 3367 N N . ASN B 1 155 ? -24.547 69.648 73.313 1.00 42.31 155 ASN B N 1
ATOM 3368 C CA . ASN B 1 155 ? -25.269 70.081 74.505 1.00 42.15 155 ASN B CA 1
ATOM 3369 C C . ASN B 1 155 ? -26.508 69.225 74.764 1.00 41.29 155 ASN B C 1
ATOM 3370 O O . ASN B 1 155 ? -27.516 69.353 74.059 1.00 40.81 155 ASN B O 1
ATOM 3375 N N . ASP B 1 156 ? -26.423 68.352 75.777 1.00 40.34 156 ASP B N 1
ATOM 3376 C CA . ASP B 1 156 ? -27.533 67.468 76.139 1.00 39.38 156 ASP B CA 1
ATOM 3377 C C . ASP B 1 156 ? -28.146 66.926 74.845 1.00 39.17 156 ASP B C 1
ATOM 3378 O O . ASP B 1 156 ? -29.292 67.228 74.499 1.00 38.35 156 ASP B O 1
ATOM 3383 N N . PRO B 1 157 ? -27.380 66.116 74.107 1.00 38.17 157 PRO B N 1
ATOM 3384 C CA . PRO B 1 157 ? -27.871 65.557 72.850 1.00 37.06 157 PRO B CA 1
ATOM 3385 C C . PRO B 1 157 ? -28.751 64.318 72.971 1.00 36.77 157 PRO B C 1
ATOM 3386 O O . PRO B 1 157 ? -28.807 63.667 74.013 1.00 36.35 157 PRO B O 1
ATOM 3390 N N . ILE B 1 158 ? -29.437 64.021 71.873 1.00 35.85 158 ILE B N 1
ATOM 3391 C CA . ILE B 1 158 ? -30.284 62.845 71.741 1.00 34.85 158 ILE B CA 1
ATOM 3392 C C . ILE B 1 158 ? -29.431 61.962 70.842 1.00 33.97 158 ILE B C 1
ATOM 3393 O O . ILE B 1 158 ? -28.972 62.420 69.794 1.00 33.65 158 ILE B O 1
ATOM 3398 N N . VAL B 1 159 ? -29.193 60.720 71.238 1.00 33.07 159 VAL B N 1
ATOM 3399 C CA . VAL B 1 159 ? -28.401 59.836 70.401 1.00 32.02 159 VAL B CA 1
ATOM 3400 C C . VAL B 1 159 ? -29.328 59.025 69.514 1.00 31.61 159 VAL B C 1
ATOM 3401 O O . VAL B 1 159 ? -30.155 58.269 70.006 1.00 31.51 159 VAL B O 1
ATOM 3405 N N . LEU B 1 160 ? -29.188 59.190 68.204 1.00 31.61 160 LEU B N 1
ATOM 3406 C CA . LEU B 1 160 ? -30.032 58.476 67.257 1.00 33.08 160 LEU B CA 1
ATOM 3407 C C . LEU B 1 160 ? -29.349 57.433 66.392 1.00 33.60 160 LEU B C 1
ATOM 3408 O O . LEU B 1 160 ? -28.217 57.617 65.948 1.00 32.65 160 LEU B O 1
ATOM 3413 N N . ALA B 1 161 ? -30.056 56.337 66.146 1.00 34.68 161 ALA B N 1
ATOM 3414 C CA . ALA B 1 161 ? -29.553 55.296 65.261 1.00 35.97 161 ALA B CA 1
ATOM 3415 C C . ALA B 1 161 ? -30.299 55.558 63.945 1.00 36.77 161 ALA B C 1
ATOM 3416 O O . ALA B 1 161 ? -31.514 55.743 63.958 1.00 35.98 161 ALA B O 1
ATOM 3418 N N . PRO B 1 162 ? -29.579 55.596 62.799 1.00 38.16 162 PRO B N 1
ATOM 3419 C CA . PRO B 1 162 ? -30.173 55.844 61.473 1.00 38.15 162 PRO B CA 1
ATOM 3420 C C . PRO B 1 162 ? -31.345 54.903 61.162 1.00 37.69 162 PRO B C 1
ATOM 3421 O O . PRO B 1 162 ? -32.224 55.219 60.354 1.00 37.00 162 PRO B O 1
ATOM 3425 N N . ASP B 1 163 ? -31.336 53.745 61.811 1.00 37.30 163 ASP B N 1
ATOM 3426 C CA . ASP B 1 163 ? -32.382 52.748 61.657 1.00 39.27 163 ASP B CA 1
ATOM 3427 C C . ASP B 1 163 ? -32.361 51.787 62.844 1.00 39.92 163 ASP B C 1
ATOM 3428 O O . ASP B 1 163 ? -31.444 51.807 63.652 1.00 39.49 163 ASP B O 1
ATOM 3433 N N . LYS B 1 164 ? -33.377 50.945 62.955 1.00 41.78 164 LYS B N 1
ATOM 3434 C CA . LYS B 1 164 ? -33.451 50.012 64.073 1.00 43.18 164 LYS B CA 1
ATOM 3435 C C . LYS B 1 164 ? -32.186 49.159 64.202 1.00 43.95 164 LYS B C 1
ATOM 3436 O O . LYS B 1 164 ? -31.699 48.917 65.313 1.00 43.74 164 LYS B O 1
ATOM 3442 N N . GLY B 1 165 ? -31.653 48.709 63.064 1.00 44.27 165 GLY B N 1
ATOM 3443 C CA . GLY B 1 165 ? -30.458 47.880 63.073 1.00 42.58 165 GLY B CA 1
ATOM 3444 C C . GLY B 1 165 ? -29.300 48.409 63.907 1.00 41.75 165 GLY B C 1
ATOM 3445 O O . GLY B 1 165 ? -28.576 47.632 64.530 1.00 40.65 165 GLY B O 1
ATOM 3446 N N . ALA B 1 166 ? -29.127 49.730 63.932 1.00 41.06 166 ALA B N 1
ATOM 3447 C CA . ALA B 1 166 ? -28.025 50.347 64.679 1.00 39.91 166 ALA B CA 1
ATOM 3448 C C . ALA B 1 166 ? -28.408 50.822 66.077 1.00 39.06 166 ALA B C 1
ATOM 3449 O O . ALA B 1 166 ? -27.680 51.601 66.691 1.00 38.21 166 ALA B O 1
ATOM 3451 N N . LEU B 1 167 ? -29.536 50.354 66.592 1.00 38.99 167 LEU B N 1
ATOM 3452 C CA . LEU B 1 167 ? -29.976 50.788 67.913 1.00 38.97 167 LEU B CA 1
ATOM 3453 C C . LEU B 1 167 ? -28.946 50.541 69.024 1.00 39.29 167 LEU B C 1
ATOM 3454 O O . LEU B 1 167 ? -28.828 51.335 69.961 1.00 38.10 167 LEU B O 1
ATOM 3459 N N . GLU B 1 168 ? -28.197 49.450 68.927 1.00 39.88 168 GLU B N 1
ATOM 3460 C CA . GLU B 1 168 ? -27.211 49.151 69.956 1.00 39.89 168 GLU B CA 1
ATOM 3461 C C . GLU B 1 168 ? -26.073 50.153 70.029 1.00 39.14 168 GLU B C 1
ATOM 3462 O O . GLU B 1 168 ? -25.552 50.440 71.112 1.00 38.98 168 GLU B O 1
ATOM 3468 N N . PHE B 1 169 ? -25.676 50.678 68.878 1.00 37.61 169 PHE B N 1
ATOM 3469 C CA . PHE B 1 169 ? -24.611 51.653 68.853 1.00 36.54 169 PHE B CA 1
ATOM 3470 C C . PHE B 1 169 ? -25.114 52.887 69.586 1.00 35.59 169 PHE B C 1
ATOM 3471 O O . PHE B 1 169 ? -24.415 53.464 70.411 1.00 34.59 169 PHE B O 1
ATOM 3479 N N . ALA B 1 170 ? -26.351 53.273 69.295 1.00 35.77 170 ALA B N 1
ATOM 3480 C CA . ALA B 1 170 ? -26.946 54.446 69.924 1.00 34.90 170 ALA B CA 1
ATOM 3481 C C . ALA B 1 170 ? -27.022 54.246 71.432 1.00 34.63 170 ALA B C 1
ATOM 3482 O O . ALA B 1 170 ? -26.709 55.144 72.203 1.00 32.90 170 ALA B O 1
ATOM 3484 N N . LYS B 1 171 ? -27.430 53.054 71.850 1.00 35.87 171 LYS B N 1
ATOM 3485 C CA . LYS B 1 171 ? -27.542 52.753 73.271 1.00 36.41 171 LYS B CA 1
ATOM 3486 C C . LYS B 1 171 ? -26.173 52.837 73.949 1.00 36.25 171 LYS B C 1
ATOM 3487 O O . LYS B 1 171 ? -26.029 53.449 75.011 1.00 36.06 171 LYS B O 1
ATOM 3493 N N . THR B 1 172 ? -25.166 52.225 73.332 1.00 35.77 172 THR B N 1
ATOM 3494 C CA . THR B 1 172 ? -23.812 52.248 73.877 1.00 34.33 172 THR B CA 1
ATOM 3495 C C . THR B 1 172 ? -23.343 53.683 74.069 1.00 34.55 172 THR B C 1
ATOM 3496 O O . THR B 1 172 ? -22.923 54.067 75.155 1.00 34.66 172 THR B O 1
ATOM 3500 N N . ALA B 1 173 ? -23.409 54.474 73.007 1.00 34.43 173 ALA B N 1
ATOM 3501 C CA . ALA B 1 173 ? -22.987 55.864 73.073 1.00 35.15 173 ALA B CA 1
ATOM 3502 C C . ALA B 1 173 ? -23.842 56.598 74.085 1.00 36.35 173 ALA B C 1
ATOM 3503 O O . ALA B 1 173 ? -23.344 57.428 74.858 1.00 35.34 173 ALA B O 1
ATOM 3505 N N . SER B 1 174 ? -25.133 56.275 74.073 1.00 37.57 174 SER B N 1
ATOM 3506 C CA . SER B 1 174 ? -26.104 56.893 74.964 1.00 38.41 174 SER B CA 1
ATOM 3507 C C . SER B 1 174 ? -25.677 56.790 76.418 1.00 39.66 174 SER B C 1
ATOM 3508 O O . SER B 1 174 ? -25.761 57.757 77.185 1.00 39.42 174 SER B O 1
ATOM 3511 N N . LYS B 1 175 ? -25.211 55.610 76.802 1.00 40.39 175 LYS B N 1
ATOM 3512 C CA . LYS B 1 175 ? -24.788 55.400 78.176 1.00 41.62 175 LYS B CA 1
ATOM 3513 C C . LYS B 1 175 ? -23.608 56.307 78.545 1.00 41.74 175 LYS B C 1
ATOM 3514 O O . LYS B 1 175 ? -23.604 56.944 79.603 1.00 42.72 175 LYS B O 1
ATOM 3520 N N . ILE B 1 176 ? -22.615 56.381 77.664 1.00 41.35 176 ILE B N 1
ATOM 3521 C CA . ILE B 1 176 ? -21.428 57.203 77.903 1.00 40.20 176 ILE B CA 1
ATOM 3522 C C . ILE B 1 176 ? -21.733 58.702 77.982 1.00 40.97 176 ILE B C 1
ATOM 3523 O O . ILE B 1 176 ? -21.076 59.447 78.706 1.00 39.96 176 ILE B O 1
ATOM 3528 N N . LEU B 1 177 ? -22.738 59.142 77.238 1.00 42.11 177 LEU B N 1
ATOM 3529 C CA . LEU B 1 177 ? -23.123 60.550 77.227 1.00 41.81 177 LEU B CA 1
ATOM 3530 C C . LEU B 1 177 ? -24.221 60.880 78.248 1.00 42.92 177 LEU B C 1
ATOM 3531 O O . LEU B 1 177 ? -24.567 62.050 78.424 1.00 43.90 177 LEU B O 1
ATOM 3536 N N . ASN B 1 178 ? -24.773 59.861 78.909 1.00 42.98 178 ASN B N 1
ATOM 3537 C CA . ASN B 1 178 ? -25.849 60.082 79.878 1.00 43.20 178 ASN B CA 1
ATOM 3538 C C . ASN B 1 178 ? -27.006 60.792 79.177 1.00 42.89 178 ASN B C 1
ATOM 3539 O O . ASN B 1 178 ? -27.620 61.700 79.738 1.00 42.87 178 ASN B O 1
ATOM 3544 N N . ALA B 1 179 ? -27.289 60.370 77.947 1.00 42.95 179 ALA B N 1
ATOM 3545 C CA . ALA B 1 179 ? -28.354 60.957 77.148 1.00 42.85 179 ALA B CA 1
ATOM 3546 C C . ALA B 1 179 ? -29.404 59.918 76.810 1.00 42.85 179 ALA B C 1
ATOM 3547 O O . ALA B 1 179 ? -29.212 58.739 77.078 1.00 44.19 179 ALA B O 1
ATOM 3549 N N . GLU B 1 180 ? -30.508 60.363 76.215 1.00 43.22 180 GLU B N 1
ATOM 3550 C CA . GLU B 1 180 ? -31.589 59.465 75.804 1.00 43.07 180 GLU B CA 1
ATOM 3551 C C . GLU B 1 180 ? -31.209 58.962 74.411 1.00 42.47 180 GLU B C 1
ATOM 3552 O O . GLU B 1 180 ? -30.354 59.553 73.746 1.00 41.23 180 GLU B O 1
ATOM 3558 N N . TYR B 1 181 ? -31.844 57.885 73.964 1.00 41.94 181 TYR B N 1
ATOM 3559 C CA . TYR B 1 181 ? -31.554 57.360 72.642 1.00 41.69 181 TYR B CA 1
ATOM 3560 C C . TYR B 1 181 ? -32.793 56.756 71.993 1.00 41.81 181 TYR B C 1
ATOM 3561 O O . TYR B 1 181 ? -33.726 56.336 72.678 1.00 42.24 181 TYR B O 1
ATOM 3570 N N . ASP B 1 182 ? -32.788 56.714 70.664 1.00 41.74 182 ASP B N 1
ATOM 3571 C CA . ASP B 1 182 ? -33.917 56.202 69.905 1.00 41.97 182 ASP B CA 1
ATOM 3572 C C . ASP B 1 182 ? -33.391 55.832 68.512 1.00 42.29 182 ASP B C 1
ATOM 3573 O O . ASP B 1 182 ? -32.176 55.774 68.297 1.00 40.89 182 ASP B O 1
ATOM 3578 N N . TYR B 1 183 ? -34.303 55.593 67.572 1.00 42.84 183 TYR B N 1
ATOM 3579 C CA . TYR B 1 183 ? -33.920 55.240 66.216 1.00 44.24 183 TYR B CA 1
ATOM 3580 C C . TYR B 1 183 ? -35.019 55.636 65.242 1.00 44.90 183 TYR B C 1
ATOM 3581 O O . TYR B 1 183 ? -36.204 55.533 65.571 1.00 44.85 183 TYR B O 1
ATOM 3590 N N . LEU B 1 184 ? -34.632 56.090 64.050 1.00 45.23 184 LEU B N 1
ATOM 3591 C CA . LEU B 1 184 ? -35.611 56.474 63.044 1.00 45.99 184 LEU B CA 1
ATOM 3592 C C . LEU B 1 184 ? -36.301 55.184 62.587 1.00 47.15 184 LEU B C 1
ATOM 3593 O O . LEU B 1 184 ? -35.627 54.166 62.391 1.00 47.20 184 LEU B O 1
ATOM 3598 N N . GLU B 1 185 ? -37.630 55.218 62.443 1.00 48.29 185 GLU B N 1
ATOM 3599 C CA . GLU B 1 185 ? -38.389 54.031 62.024 1.00 49.21 185 GLU B CA 1
ATOM 3600 C C . GLU B 1 185 ? -38.706 54.011 60.525 1.00 48.99 185 GLU B C 1
ATOM 3601 O O . GLU B 1 185 ? -39.229 54.984 59.977 1.00 48.93 185 GLU B O 1
ATOM 3607 N N . ILE B 1 196 ? -40.927 58.174 58.033 1.00 44.72 196 ILE B N 1
ATOM 3608 C CA . ILE B 1 196 ? -39.609 58.244 58.661 1.00 45.27 196 ILE B CA 1
ATOM 3609 C C . ILE B 1 196 ? -39.520 59.326 59.733 1.00 44.90 196 ILE B C 1
ATOM 3610 O O . ILE B 1 196 ? -39.841 60.487 59.480 1.00 44.96 196 ILE B O 1
ATOM 3615 N N . ALA B 1 197 ? -39.063 58.924 60.919 1.00 44.72 197 ALA B N 1
ATOM 3616 C CA . ALA B 1 197 ? -38.879 59.815 62.072 1.00 43.92 197 ALA B CA 1
ATOM 3617 C C . ALA B 1 197 ? -38.489 58.983 63.304 1.00 43.46 197 ALA B C 1
ATOM 3618 O O . ALA B 1 197 ? -38.599 57.749 63.301 1.00 43.10 197 ALA B O 1
ATOM 3620 N N . PRO B 1 198 ? -37.994 59.639 64.365 1.00 42.90 198 PRO B N 1
ATOM 3621 C CA . PRO B 1 198 ? -37.634 58.830 65.530 1.00 42.55 198 PRO B CA 1
ATOM 3622 C C . PRO B 1 198 ? -38.867 58.101 66.053 1.00 43.58 198 PRO B C 1
ATOM 3623 O O . PRO B 1 198 ? -39.977 58.642 66.022 1.00 44.18 198 PRO B O 1
ATOM 3627 N N . LYS B 1 199 ? -38.675 56.867 66.519 1.00 43.77 199 LYS B N 1
ATOM 3628 C CA . LYS B 1 199 ? -39.779 56.054 67.018 1.00 44.52 199 LYS B CA 1
ATOM 3629 C C . LYS B 1 199 ? -40.517 56.681 68.201 1.00 44.51 199 LYS B C 1
ATOM 3630 O O . LYS B 1 199 ? -41.747 56.608 68.290 1.00 44.56 199 LYS B O 1
ATOM 3636 N N . THR B 1 200 ? -39.763 57.304 69.101 1.00 43.90 200 THR B N 1
ATOM 3637 C CA . THR B 1 200 ? -40.338 57.882 70.306 1.00 42.94 200 THR B CA 1
ATOM 3638 C C . THR B 1 200 ? -39.956 59.316 70.628 1.00 42.52 200 THR B C 1
ATOM 3639 O O . THR B 1 200 ? -40.823 60.132 70.930 1.00 42.76 200 THR B O 1
ATOM 3643 N N . LEU B 1 201 ? -38.659 59.614 70.592 1.00 41.57 201 LEU B N 1
ATOM 3644 C CA . LEU B 1 201 ? -38.175 60.949 70.922 1.00 40.72 201 LEU B CA 1
ATOM 3645 C C . LEU B 1 201 ? -38.527 62.002 69.890 1.00 40.71 201 LEU B C 1
ATOM 3646 O O . LEU B 1 201 ? -39.034 61.683 68.812 1.00 41.40 201 LEU B O 1
ATOM 3651 N N . ASP B 1 202 ? -38.256 63.257 70.236 1.00 40.06 202 ASP B N 1
ATOM 3652 C CA . ASP B 1 202 ? -38.544 64.393 69.370 1.00 41.00 202 ASP B CA 1
ATOM 3653 C C . ASP B 1 202 ? -37.319 65.307 69.371 1.00 40.28 202 ASP B C 1
ATOM 3654 O O . ASP B 1 202 ? -36.834 65.703 70.433 1.00 40.24 202 ASP B O 1
ATOM 3659 N N . ALA B 1 203 ? -36.836 65.648 68.179 1.00 39.23 203 ALA B N 1
ATOM 3660 C CA . ALA B 1 203 ? -35.644 66.472 68.032 1.00 39.15 203 ALA B CA 1
ATOM 3661 C C . ALA B 1 203 ? -35.832 67.992 68.061 1.00 39.22 203 ALA B C 1
ATOM 3662 O O . ALA B 1 203 ? -34.860 68.748 67.942 1.00 37.71 203 ALA B O 1
ATOM 3664 N N . LYS B 1 204 ? -37.069 68.446 68.213 1.00 39.98 204 LYS B N 1
ATOM 3665 C CA . LYS B 1 204 ? -37.324 69.881 68.274 1.00 41.23 204 LYS B CA 1
ATOM 3666 C C . LYS B 1 204 ? -36.391 70.526 69.314 1.00 40.97 204 LYS B C 1
ATOM 3667 O O . LYS B 1 204 ? -36.345 70.108 70.473 1.00 40.06 204 LYS B O 1
ATOM 3673 N N . ASP B 1 205 ? -35.638 71.529 68.872 1.00 41.22 205 ASP B N 1
ATOM 3674 C CA . ASP B 1 205 ? -34.688 72.279 69.706 1.00 42.29 205 ASP B CA 1
ATOM 3675 C C . ASP B 1 205 ? -33.679 71.459 70.497 1.00 40.70 205 ASP B C 1
ATOM 3676 O O . ASP B 1 205 ? -33.366 71.790 71.642 1.00 40.77 205 ASP B O 1
ATOM 3681 N N . ARG B 1 206 ? -33.149 70.408 69.881 1.00 38.54 206 ARG B N 1
ATOM 3682 C CA . ARG B 1 206 ? -32.179 69.565 70.554 1.00 35.87 206 ARG B CA 1
ATOM 3683 C C . ARG B 1 206 ? -30.969 69.205 69.716 1.00 34.42 206 ARG B C 1
ATOM 3684 O O . ARG B 1 206 ? -31.051 69.138 68.487 1.00 32.71 206 ARG B O 1
ATOM 3692 N N . ASP B 1 207 ? -29.839 69.010 70.394 1.00 33.47 207 ASP B N 1
ATOM 3693 C CA . ASP B 1 207 ? -28.599 68.619 69.732 1.00 32.82 207 ASP B CA 1
ATOM 3694 C C . ASP B 1 207 ? -28.738 67.136 69.446 1.00 32.37 207 ASP B C 1
ATOM 3695 O O . ASP B 1 207 ? -29.386 66.408 70.213 1.00 32.18 207 ASP B O 1
ATOM 3700 N N . VAL B 1 208 ? -28.154 66.688 68.337 1.00 31.26 208 VAL B N 1
ATOM 3701 C CA . VAL B 1 208 ? -28.262 65.287 67.962 1.00 30.97 208 VAL B CA 1
ATOM 3702 C C . VAL B 1 208 ? -26.951 64.596 67.592 1.00 30.87 208 VAL B C 1
ATOM 3703 O O . VAL B 1 208 ? -26.114 65.139 66.876 1.00 30.07 208 VAL B O 1
ATOM 3707 N N . PHE B 1 209 ? -26.793 63.379 68.098 1.00 29.85 209 PHE B N 1
ATOM 3708 C CA . PHE B 1 209 ? -25.622 62.566 67.817 1.00 28.47 209 PHE B CA 1
ATOM 3709 C C . PHE B 1 209 ? -26.105 61.332 67.063 1.00 28.18 209 PHE B C 1
ATOM 3710 O O . PHE B 1 209 ? -26.653 60.410 67.658 1.00 28.15 209 PHE B O 1
ATOM 3718 N N . ILE B 1 210 ? -25.938 61.338 65.746 1.00 27.83 210 ILE B N 1
ATOM 3719 C CA . ILE B 1 210 ? -26.344 60.203 64.928 1.00 28.71 210 ILE B CA 1
ATOM 3720 C C . ILE B 1 210 ? -25.139 59.276 64.856 1.00 28.29 210 ILE B C 1
ATOM 3721 O O . ILE B 1 210 ? -24.042 59.701 64.507 1.00 28.03 210 ILE B O 1
ATOM 3726 N N . VAL B 1 211 ? -25.332 58.015 65.209 1.00 27.30 211 VAL B N 1
ATOM 3727 C CA . VAL B 1 211 ? -24.225 57.082 65.187 1.00 28.48 211 VAL B CA 1
ATOM 3728 C C . VAL B 1 211 ? -24.591 55.776 64.509 1.00 29.05 211 VAL B C 1
ATOM 3729 O O . VAL B 1 211 ? -25.660 55.227 64.729 1.00 29.85 211 VAL B O 1
ATOM 3733 N N . ASP B 1 212 ? -23.685 55.292 63.673 1.00 29.84 212 ASP B N 1
ATOM 3734 C CA . ASP B 1 212 ? -23.886 54.045 62.949 1.00 30.53 212 ASP B CA 1
ATOM 3735 C C . ASP B 1 212 ? -22.524 53.376 62.815 1.00 30.38 212 ASP B C 1
ATOM 3736 O O . ASP B 1 212 ? -21.512 53.939 63.212 1.00 30.64 212 ASP B O 1
ATOM 3741 N N . ASP B 1 213 ? -22.483 52.169 62.276 1.00 30.12 213 ASP B N 1
ATOM 3742 C CA . ASP B 1 213 ? -21.205 51.495 62.130 1.00 30.10 213 ASP B CA 1
ATOM 3743 C C . ASP B 1 213 ? -20.555 51.892 60.811 1.00 30.46 213 ASP B C 1
ATOM 3744 O O . ASP B 1 213 ? -19.336 52.029 60.729 1.00 30.67 213 ASP B O 1
ATOM 3749 N N . ILE B 1 214 ? -21.374 52.105 59.785 1.00 31.66 214 ILE B N 1
ATOM 3750 C CA . ILE B 1 214 ? -20.861 52.491 58.476 1.00 32.41 214 ILE B CA 1
ATOM 3751 C C . ILE B 1 214 ? -21.678 53.577 57.792 1.00 33.12 214 ILE B C 1
ATOM 3752 O O . ILE B 1 214 ? -22.894 53.678 57.970 1.00 33.19 214 ILE B O 1
ATOM 3757 N N . ILE B 1 215 ? -20.975 54.374 56.995 1.00 34.63 215 ILE B N 1
ATOM 3758 C CA . ILE B 1 215 ? -21.556 55.437 56.184 1.00 35.95 215 ILE B CA 1
ATOM 3759 C C . ILE B 1 215 ? -20.834 55.309 54.833 1.00 37.30 215 ILE B C 1
ATOM 3760 O O . ILE B 1 215 ? -19.680 55.735 54.693 1.00 37.90 215 ILE B O 1
ATOM 3765 N N . SER B 1 216 ? -21.501 54.685 53.860 1.00 38.61 216 SER B N 1
ATOM 3766 C CA . SER B 1 216 ? -20.936 54.473 52.523 1.00 39.79 216 SER B CA 1
ATOM 3767 C C . SER B 1 216 ? -21.336 55.592 51.589 1.00 40.24 216 SER B C 1
ATOM 3768 O O . SER B 1 216 ? -20.579 56.529 51.344 1.00 40.06 216 SER B O 1
ATOM 3771 N N . THR B 1 217 ? -22.551 55.434 51.068 1.00 41.56 217 THR B N 1
ATOM 3772 C CA . THR B 1 217 ? -23.211 56.340 50.136 1.00 41.90 217 THR B CA 1
ATOM 3773 C C . THR B 1 217 ? -23.622 57.652 50.791 1.00 41.91 217 THR B C 1
ATOM 3774 O O . THR B 1 217 ? -23.535 58.719 50.177 1.00 41.57 217 THR B O 1
ATOM 3778 N N . GLY B 1 218 ? -24.092 57.556 52.031 1.00 42.14 218 GLY B N 1
ATOM 3779 C CA . GLY B 1 218 ? -24.521 58.738 52.746 1.00 42.89 218 GLY B CA 1
ATOM 3780 C C . GLY B 1 218 ? -26.018 58.998 52.690 1.00 43.76 218 GLY B C 1
ATOM 3781 O O . GLY B 1 218 ? -26.507 59.852 53.428 1.00 44.52 218 GLY B O 1
ATOM 3782 N N . GLY B 1 219 ? -26.746 58.276 51.834 1.00 44.19 219 GLY B N 1
ATOM 3783 C CA . GLY B 1 219 ? -28.191 58.470 51.721 1.00 44.68 219 GLY B CA 1
ATOM 3784 C C . GLY B 1 219 ? -28.951 58.345 53.035 1.00 45.10 219 GLY B C 1
ATOM 3785 O O . GLY B 1 219 ? -29.643 59.262 53.466 1.00 44.22 219 GLY B O 1
ATOM 3786 N N . THR B 1 220 ? -28.825 57.190 53.671 1.00 46.84 220 THR B N 1
ATOM 3787 C CA . THR B 1 220 ? -29.473 56.938 54.953 1.00 48.37 220 THR B CA 1
ATOM 3788 C C . THR B 1 220 ? -29.190 58.116 55.887 1.00 49.05 220 THR B C 1
ATOM 3789 O O . THR B 1 220 ? -30.106 58.670 56.517 1.00 49.59 220 THR B O 1
ATOM 3793 N N . MET B 1 221 ? -27.913 58.483 55.971 1.00 48.82 221 MET B N 1
ATOM 3794 C CA . MET B 1 221 ? -27.484 59.586 56.813 1.00 48.61 221 MET B CA 1
ATOM 3795 C C . MET B 1 221 ? -28.051 60.933 56.385 1.00 47.51 221 MET B C 1
ATOM 3796 O O . MET B 1 221 ? -28.773 61.570 57.149 1.00 48.35 221 MET B O 1
ATOM 3801 N N . ALA B 1 222 ? -27.723 61.367 55.168 1.00 46.06 222 ALA B N 1
ATOM 3802 C CA . ALA B 1 222 ? -28.183 62.660 54.654 1.00 44.51 222 ALA B CA 1
ATOM 3803 C C . ALA B 1 222 ? -29.675 62.824 54.831 1.00 43.46 222 ALA B C 1
ATOM 3804 O O . ALA B 1 222 ? -30.166 63.914 55.121 1.00 43.77 222 ALA B O 1
ATOM 3806 N N . THR B 1 223 ? -30.394 61.726 54.664 1.00 42.99 223 THR B N 1
ATOM 3807 C CA . THR B 1 223 ? -31.849 61.723 54.811 1.00 42.50 223 THR B CA 1
ATOM 3808 C C . THR B 1 223 ? -32.242 62.066 56.253 1.00 41.07 223 THR B C 1
ATOM 3809 O O . THR B 1 223 ? -33.014 62.983 56.505 1.00 40.00 223 THR B O 1
ATOM 3813 N N . ALA B 1 224 ? -31.690 61.312 57.189 1.00 40.21 224 ALA B N 1
ATOM 3814 C CA . ALA B 1 224 ? -31.955 61.524 58.594 1.00 39.78 224 ALA B CA 1
ATOM 3815 C C . ALA B 1 224 ? -31.666 62.964 59.006 1.00 39.14 224 ALA B C 1
ATOM 3816 O O . ALA B 1 224 ? -32.441 63.552 59.762 1.00 39.34 224 ALA B O 1
ATOM 3818 N N . VAL B 1 225 ? -30.558 63.522 58.509 1.00 37.79 225 VAL B N 1
ATOM 3819 C CA . VAL B 1 225 ? -30.151 64.887 58.842 1.00 36.94 225 VAL B CA 1
ATOM 3820 C C . VAL B 1 225 ? -31.116 65.939 58.329 1.00 37.21 225 VAL B C 1
ATOM 3821 O O . VAL B 1 225 ? -31.497 66.846 59.069 1.00 36.94 225 VAL B O 1
ATOM 3825 N N . LYS B 1 226 ? -31.506 65.826 57.062 1.00 38.16 226 LYS B N 1
ATOM 3826 C CA . LYS B 1 226 ? -32.436 66.786 56.485 1.00 39.46 226 LYS B CA 1
ATOM 3827 C C . LYS B 1 226 ? -33.733 66.811 57.285 1.00 39.17 226 LYS B C 1
ATOM 3828 O O . LYS B 1 226 ? -34.222 67.880 57.647 1.00 39.61 226 LYS B O 1
ATOM 3834 N N . LEU B 1 227 ? -34.269 65.630 57.576 1.00 38.74 227 LEU B N 1
ATOM 3835 C CA . LEU B 1 227 ? -35.497 65.509 58.351 1.00 39.02 227 LEU B CA 1
ATOM 3836 C C . LEU B 1 227 ? -35.331 66.133 59.729 1.00 38.17 227 LEU B C 1
ATOM 3837 O O . LEU B 1 227 ? -36.070 67.056 60.095 1.00 38.25 227 LEU B O 1
ATOM 3842 N N . LEU B 1 228 ? -34.359 65.625 60.483 1.00 36.61 228 LEU B N 1
ATOM 3843 C CA . LEU B 1 228 ? -34.076 66.137 61.816 1.00 35.90 228 LEU B CA 1
ATOM 3844 C C . LEU B 1 228 ? -33.988 67.664 61.827 1.00 35.51 228 LEU B C 1
ATOM 3845 O O . LEU B 1 228 ? -34.494 68.314 62.734 1.00 34.55 228 LEU B O 1
ATOM 3850 N N . LYS B 1 229 ? -33.340 68.232 60.818 1.00 36.02 229 LYS B N 1
ATOM 3851 C CA . LYS B 1 229 ? -33.225 69.676 60.736 1.00 37.80 229 LYS B CA 1
ATOM 3852 C C . LYS B 1 229 ? -34.621 70.279 60.644 1.00 39.58 229 LYS B C 1
ATOM 3853 O O . LYS B 1 229 ? -34.916 71.318 61.248 1.00 38.71 229 LYS B O 1
ATOM 3859 N N . GLU B 1 230 ? -35.485 69.605 59.898 1.00 41.07 230 GLU B N 1
ATOM 3860 C CA . GLU B 1 230 ? -36.843 70.073 59.720 1.00 43.85 230 GLU B CA 1
ATOM 3861 C C . GLU B 1 230 ? -37.669 69.971 60.984 1.00 43.55 230 GLU B C 1
ATOM 3862 O O . GLU B 1 230 ? -38.616 70.733 61.185 1.00 43.83 230 GLU B O 1
ATOM 3868 N N . GLN B 1 231 ? -37.316 69.010 61.826 1.00 43.31 231 GLN B N 1
ATOM 3869 C CA . GLN B 1 231 ? -38.011 68.817 63.087 1.00 43.11 231 GLN B CA 1
ATOM 3870 C C . GLN B 1 231 ? -37.407 69.758 64.129 1.00 42.76 231 GLN B C 1
ATOM 3871 O O . GLN B 1 231 ? -37.628 69.600 65.331 1.00 43.53 231 GLN B O 1
ATOM 3877 N N . GLY B 1 232 ? -36.639 70.732 63.646 1.00 41.49 232 GLY B N 1
ATOM 3878 C CA . GLY B 1 232 ? -36.016 71.705 64.520 1.00 41.04 232 GLY B CA 1
ATOM 3879 C C . GLY B 1 232 ? -34.826 71.214 65.318 1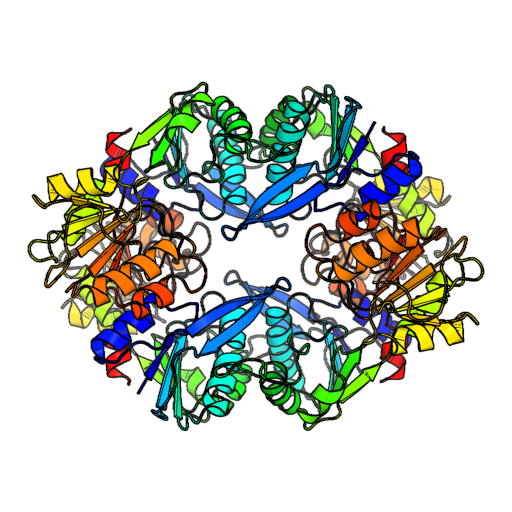.00 40.71 232 GLY B C 1
ATOM 3880 O O . GLY B 1 232 ? -34.642 71.631 66.460 1.00 41.17 232 GLY B O 1
ATOM 3881 N N . ALA B 1 233 ? -34.018 70.330 64.743 1.00 39.89 233 ALA B N 1
ATOM 3882 C CA . ALA B 1 233 ? -32.845 69.836 65.456 1.00 39.01 233 ALA B CA 1
ATOM 3883 C C . ALA B 1 233 ? -31.817 70.946 65.436 1.00 38.52 233 ALA B C 1
ATOM 3884 O O . ALA B 1 233 ? -31.769 71.727 64.491 1.00 38.17 233 ALA B O 1
ATOM 3886 N N . LYS B 1 234 ? -31.000 71.027 66.477 1.00 38.43 234 LYS B N 1
ATOM 3887 C CA . LYS B 1 234 ? -29.986 72.064 66.527 1.00 38.48 234 LYS B CA 1
ATOM 3888 C C . LYS B 1 234 ? -28.663 71.546 65.953 1.00 37.76 234 LYS B C 1
ATOM 3889 O O . LYS B 1 234 ? -28.591 71.223 64.763 1.00 37.65 234 LYS B O 1
ATOM 3895 N N . LYS B 1 235 ? -27.623 71.457 66.778 1.00 36.46 235 LYS B N 1
ATOM 3896 C CA . LYS B 1 235 ? -26.329 70.978 66.307 1.00 34.94 235 LYS B CA 1
ATOM 3897 C C . LYS B 1 235 ? -26.356 69.456 66.128 1.00 33.72 235 LYS B C 1
ATOM 3898 O O . LYS B 1 235 ? -26.677 68.716 67.060 1.00 33.70 235 LYS B O 1
ATOM 3904 N N . ILE B 1 236 ? -26.038 68.997 64.917 1.00 31.56 236 ILE B N 1
ATOM 3905 C CA . ILE B 1 236 ? -26.031 67.571 64.602 1.00 29.01 236 ILE B CA 1
ATOM 3906 C C . ILE B 1 236 ? -24.644 67.058 64.232 1.00 28.29 236 ILE B C 1
ATOM 3907 O O . ILE B 1 236 ? -23.989 67.593 63.338 1.00 28.31 236 ILE B O 1
ATOM 3912 N N . ILE B 1 237 ? -24.200 66.016 64.928 1.00 26.96 237 ILE B N 1
ATOM 3913 C CA . ILE B 1 237 ? -22.921 65.394 64.632 1.00 25.33 237 ILE B CA 1
ATOM 3914 C C . ILE B 1 237 ? -23.174 63.947 64.226 1.00 24.05 237 ILE B C 1
ATOM 3915 O O . ILE B 1 237 ? -23.899 63.217 64.892 1.00 22.57 237 ILE B O 1
ATOM 3920 N N . ALA B 1 238 ? -22.583 63.553 63.108 1.00 23.81 238 ALA B N 1
ATOM 3921 C CA . ALA B 1 238 ? -22.730 62.202 62.596 1.00 23.07 238 ALA B CA 1
ATOM 3922 C C . ALA B 1 238 ? -21.413 61.452 62.747 1.00 22.52 238 ALA B C 1
ATOM 3923 O O . ALA B 1 238 ? -20.373 61.888 62.267 1.00 21.76 238 ALA B O 1
ATOM 3925 N N . ALA B 1 239 ? -21.465 60.323 63.441 1.00 23.06 239 ALA B N 1
ATOM 3926 C CA . ALA B 1 239 ? -20.278 59.504 63.648 1.00 23.81 239 ALA B CA 1
ATOM 3927 C C . ALA B 1 239 ? -20.494 58.072 63.163 1.00 23.59 239 ALA B C 1
ATOM 3928 O O . ALA B 1 239 ? -21.606 57.542 63.198 1.00 22.54 239 ALA B O 1
ATOM 3930 N N . CYS B 1 240 ? -19.414 57.461 62.697 1.00 23.50 240 CYS B N 1
ATOM 3931 C CA . CYS B 1 240 ? -19.447 56.088 62.221 1.00 24.59 240 CYS B CA 1
ATOM 3932 C C . CYS B 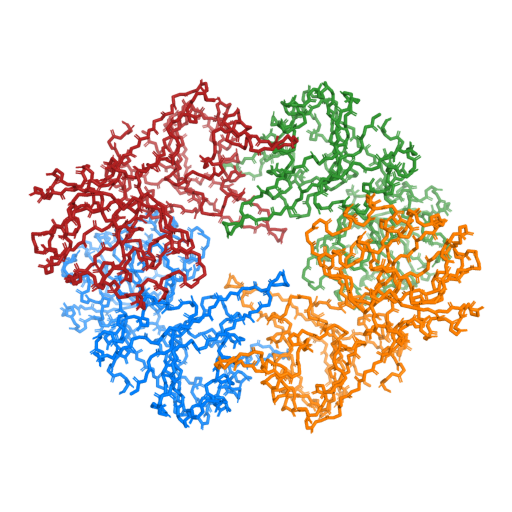1 240 ? -18.099 55.469 62.534 1.00 24.40 240 CYS B C 1
ATOM 3933 O O . CYS B 1 240 ? -17.120 56.186 62.733 1.00 25.11 240 CYS B O 1
ATOM 3936 N N . VAL B 1 241 ? -18.043 54.143 62.604 1.00 23.68 241 VAL B N 1
ATOM 3937 C CA . VAL B 1 241 ? -16.778 53.491 62.880 1.00 22.92 241 VAL B CA 1
ATOM 3938 C C . VAL B 1 241 ? -15.984 53.409 61.582 1.00 22.24 241 VAL B C 1
ATOM 3939 O O . VAL B 1 241 ? -14.818 53.781 61.538 1.00 22.27 241 VAL B O 1
ATOM 3943 N N . HIS B 1 242 ? -16.632 52.950 60.521 1.00 19.93 242 HIS B N 1
ATOM 3944 C CA . HIS B 1 242 ? -15.967 52.812 59.236 1.00 19.43 242 HIS B CA 1
ATOM 3945 C C . HIS B 1 242 ? -16.418 53.891 58.261 1.00 19.50 242 HIS B C 1
ATOM 3946 O O . HIS B 1 242 ? -17.442 53.753 57.600 1.00 18.87 242 HIS B O 1
ATOM 3953 N N . PRO B 1 243 ? -15.650 54.990 58.168 1.00 18.62 243 PRO B N 1
ATOM 3954 C CA . PRO B 1 243 ? -15.971 56.104 57.276 1.00 18.68 243 PRO B CA 1
ATOM 3955 C C . PRO B 1 243 ? -15.636 55.825 55.817 1.00 20.08 243 PRO B C 1
ATOM 3956 O O . PRO B 1 243 ? -14.739 56.434 55.245 1.00 21.73 243 PRO B O 1
ATOM 3960 N N . VAL B 1 244 ? -16.376 54.906 55.214 1.00 20.60 244 VAL B N 1
ATOM 3961 C CA . VAL B 1 244 ? -16.149 54.539 53.828 1.00 20.82 244 VAL B CA 1
ATOM 3962 C C . VAL B 1 244 ? -16.357 55.743 52.932 1.00 22.13 244 VAL B C 1
ATOM 3963 O O . VAL B 1 244 ? -15.619 55.938 51.971 1.00 22.39 244 VAL B O 1
ATOM 3967 N N . LEU B 1 245 ? -17.359 56.548 53.273 1.00 23.62 245 LEU B N 1
ATOM 3968 C CA . LEU B 1 245 ? -17.702 57.783 52.563 1.00 24.87 245 LEU B CA 1
ATOM 3969 C C . LEU B 1 245 ? -17.335 57.820 51.077 1.00 26.13 245 LEU B C 1
ATOM 3970 O O . LEU B 1 245 ? -16.411 58.528 50.654 1.00 27.64 245 LEU B O 1
ATOM 3975 N N . ILE B 1 246 ? -18.088 57.069 50.288 1.00 26.26 246 ILE B N 1
ATOM 3976 C CA . ILE B 1 246 ? -17.866 56.975 48.859 1.00 25.76 246 ILE B CA 1
ATOM 3977 C C . ILE B 1 246 ? -18.283 58.211 48.089 1.00 25.58 246 ILE B C 1
ATOM 3978 O O . ILE B 1 246 ? -19.299 58.835 48.385 1.00 25.87 246 ILE B O 1
ATOM 3983 N N . GLY B 1 247 ? -17.485 58.544 47.083 1.00 25.22 247 GLY B N 1
ATOM 3984 C CA . GLY B 1 247 ? -17.780 59.682 46.237 1.00 25.93 247 GLY B CA 1
ATOM 3985 C C . GLY B 1 247 ? -18.015 61.007 46.928 1.00 25.70 247 GLY B C 1
ATOM 3986 O O . GLY B 1 247 ? -17.145 61.506 47.635 1.00 26.34 247 GLY B O 1
ATOM 3987 N N . ASP B 1 248 ? -19.191 61.587 46.713 1.00 25.57 248 ASP B N 1
ATOM 3988 C CA . ASP B 1 248 ? -19.517 62.877 47.303 1.00 24.90 248 ASP B CA 1
ATOM 3989 C C . ASP B 1 248 ? -20.290 62.759 48.609 1.00 24.49 248 ASP B C 1
ATOM 3990 O O . ASP B 1 248 ? -20.978 63.688 49.018 1.00 25.25 248 ASP B O 1
ATOM 3995 N N . ALA B 1 249 ? -20.158 61.617 49.268 1.00 23.69 249 ALA B N 1
ATOM 3996 C CA . ALA B 1 249 ? -20.855 61.365 50.517 1.00 23.05 249 ALA B CA 1
ATOM 3997 C C . ALA B 1 249 ? -20.719 62.506 51.529 1.00 23.13 249 ALA B C 1
ATOM 3998 O O . ALA B 1 249 ? -21.717 62.974 52.074 1.00 22.01 249 ALA B O 1
ATOM 4000 N N . LEU B 1 250 ? -19.491 62.952 51.780 1.00 23.44 250 LEU B N 1
ATOM 4001 C CA . LEU B 1 250 ? -19.265 64.030 52.736 1.00 24.40 250 LEU B CA 1
ATOM 4002 C C . LEU B 1 250 ? -19.972 65.327 52.376 1.00 25.41 250 LEU B C 1
ATOM 4003 O O . LEU B 1 250 ? -20.557 65.972 53.240 1.00 24.45 250 LEU B O 1
ATOM 4008 N N . ASN B 1 251 ? -19.919 65.714 51.106 1.00 26.49 251 ASN B N 1
ATOM 4009 C CA . ASN B 1 251 ? -20.575 66.940 50.672 1.00 27.06 251 ASN B CA 1
ATOM 4010 C C . ASN B 1 251 ? -22.077 66.822 50.868 1.00 27.54 251 ASN B C 1
ATOM 4011 O O . ASN B 1 251 ? -22.746 67.794 51.218 1.00 27.32 251 ASN B O 1
ATOM 4016 N N . LYS B 1 252 ? -22.590 65.618 50.637 1.00 27.44 252 LYS B N 1
ATOM 4017 C CA . LYS B 1 252 ? -24.004 65.320 50.779 1.00 27.73 252 LYS B CA 1
ATOM 4018 C C . LYS B 1 252 ? -24.442 65.580 52.223 1.00 27.05 252 LYS B C 1
ATOM 4019 O O . LYS B 1 252 ? -25.438 66.252 52.463 1.00 26.59 252 LYS B O 1
ATOM 4025 N N . LEU B 1 253 ? -23.681 65.058 53.178 1.00 27.27 253 LEU B N 1
ATOM 4026 C CA . LEU B 1 253 ? -23.990 65.234 54.594 1.00 28.45 253 LEU B CA 1
ATOM 4027 C C . LEU B 1 253 ? -23.865 66.686 55.062 1.00 28.84 253 LEU B C 1
ATOM 4028 O O . LEU B 1 253 ? -24.733 67.194 55.779 1.00 30.07 253 LEU B O 1
ATOM 4033 N N . TYR B 1 254 ? -22.779 67.343 54.667 1.00 28.25 254 TYR B N 1
ATOM 4034 C CA . TYR B 1 254 ? -22.539 68.730 55.034 1.00 27.58 254 TYR B CA 1
ATOM 4035 C C . TYR B 1 254 ? -23.664 69.634 54.521 1.00 28.66 254 TYR B C 1
ATOM 4036 O O . TYR B 1 254 ? -24.095 70.568 55.212 1.00 28.38 254 TYR B O 1
ATOM 4045 N N . SER B 1 255 ? -24.137 69.358 53.309 1.00 28.67 255 SER B N 1
ATOM 4046 C CA . SER B 1 255 ? -25.213 70.149 52.723 1.00 29.76 255 SER B CA 1
ATOM 4047 C C . SER B 1 255 ? -26.511 69.903 53.465 1.00 30.10 255 SER B C 1
ATOM 4048 O O . SER B 1 255 ? -27.293 70.827 53.668 1.00 31.52 255 SER B O 1
ATOM 4051 N N . ALA B 1 256 ? -26.742 68.656 53.860 1.00 29.73 256 ALA B N 1
ATOM 4052 C CA . ALA B 1 256 ? -27.951 68.319 54.593 1.00 29.39 256 ALA B CA 1
ATOM 4053 C C . ALA B 1 256 ? -27.943 69.139 55.882 1.00 30.05 256 ALA B C 1
ATOM 4054 O O . ALA B 1 256 ? -28.979 69.334 56.525 1.00 30.29 256 ALA B O 1
ATOM 4056 N N . GLY B 1 257 ? -26.757 69.607 56.257 1.00 30.17 257 GLY B N 1
ATOM 4057 C CA . GLY B 1 257 ? -26.629 70.422 57.445 1.00 29.80 257 GLY B CA 1
ATOM 4058 C C . GLY B 1 257 ? -25.932 69.860 58.666 1.00 29.72 257 GLY B C 1
ATOM 4059 O O . GLY B 1 257 ? -26.126 70.406 59.739 1.00 30.01 257 GLY B O 1
ATOM 4060 N N . VAL B 1 258 ? -25.129 68.803 58.551 1.00 30.23 258 VAL B N 1
ATOM 4061 C CA . VAL B 1 258 ? -24.459 68.287 59.753 1.00 31.19 258 VAL B CA 1
ATOM 4062 C C . VAL B 1 258 ? -23.372 69.241 60.211 1.00 30.53 258 VAL B C 1
ATOM 4063 O O . VAL B 1 258 ? -22.728 69.893 59.405 1.00 29.93 258 VAL B O 1
ATOM 4067 N N . GLU B 1 259 ? -23.184 69.307 61.520 1.00 30.47 259 GLU B N 1
ATOM 4068 C CA . GLU B 1 259 ? -22.188 70.173 62.124 1.00 30.86 259 GLU B CA 1
ATOM 4069 C C . GLU B 1 259 ? -20.808 69.582 61.905 1.00 29.36 259 GLU B C 1
ATOM 4070 O O . GLU B 1 259 ? -19.825 70.297 61.757 1.00 28.15 259 GLU B O 1
ATOM 4076 N N . GLU B 1 260 ? -20.748 68.259 61.892 1.00 28.86 260 GLU B N 1
ATOM 4077 C CA . GLU B 1 260 ? -19.489 67.558 61.700 1.00 28.00 260 GLU B CA 1
ATOM 4078 C C . GLU B 1 260 ? -19.692 66.058 61.511 1.00 27.07 260 GLU B C 1
ATOM 4079 O O . GLU B 1 260 ? -20.651 65.472 62.018 1.00 26.66 260 GLU B O 1
ATOM 4085 N N . VAL B 1 261 ? -18.789 65.455 60.742 1.00 26.05 261 VAL B N 1
ATOM 4086 C CA . VAL B 1 261 ? -18.803 64.019 60.498 1.00 24.24 261 VAL B CA 1
ATOM 4087 C C . VAL B 1 261 ? -17.476 63.524 61.045 1.00 23.13 261 VAL B C 1
ATOM 4088 O O . VAL B 1 261 ? -16.442 64.136 60.812 1.00 23.45 261 VAL B O 1
ATOM 4092 N N . VAL B 1 262 ? -17.512 62.443 61.810 1.00 22.31 262 VAL B N 1
ATOM 4093 C CA . VAL B 1 262 ? -16.291 61.900 62.389 1.00 21.96 262 VAL B CA 1
ATOM 4094 C C . VAL B 1 262 ? -16.272 60.384 62.292 1.00 21.05 262 VAL B C 1
ATOM 4095 O O . VAL B 1 262 ? -17.294 59.728 62.469 1.00 20.97 262 VAL B O 1
ATOM 4099 N N . GLY B 1 263 ? -15.097 59.844 61.978 1.00 20.28 263 GLY B N 1
ATOM 4100 C CA . GLY B 1 263 ? -14.929 58.409 61.855 1.00 19.89 263 GLY B CA 1
ATOM 4101 C C . GLY B 1 263 ? -13.670 57.973 62.566 1.00 20.74 263 GLY B C 1
ATOM 4102 O O . GLY B 1 263 ? -13.006 58.779 63.217 1.00 20.54 263 GLY B O 1
ATOM 4103 N N . THR B 1 264 ? -13.339 56.693 62.460 1.00 21.87 264 THR B N 1
ATOM 4104 C CA . THR B 1 264 ? -12.133 56.168 63.101 1.00 22.16 264 THR B CA 1
ATOM 4105 C C . THR B 1 264 ? -11.090 55.838 62.042 1.00 23.40 264 THR B C 1
ATOM 4106 O O . THR B 1 264 ? -11.330 56.002 60.842 1.00 23.70 264 THR B O 1
ATOM 4110 N N . ASP B 1 265 ? -9.932 55.372 62.488 1.00 23.99 265 ASP B N 1
ATOM 4111 C CA . ASP B 1 265 ? -8.859 55.038 61.575 1.00 24.56 265 ASP B CA 1
ATOM 4112 C C . ASP B 1 265 ? -8.843 53.573 61.135 1.00 25.56 265 ASP B C 1
ATOM 4113 O O . ASP B 1 265 ? -7.780 53.027 60.850 1.00 26.73 265 ASP B O 1
ATOM 4118 N N . THR B 1 266 ? -10.015 52.938 61.084 1.00 25.46 266 THR B N 1
ATOM 4119 C CA . THR B 1 266 ? -10.098 51.551 60.618 1.00 26.43 266 THR B CA 1
ATOM 4120 C C . THR B 1 266 ? -10.120 51.614 59.094 1.00 26.10 266 THR B C 1
ATOM 4121 O O . THR B 1 266 ? -9.706 50.683 58.414 1.00 26.68 266 THR B O 1
ATOM 4125 N N . TYR B 1 267 ? -10.614 52.732 58.579 1.00 25.48 267 TYR B N 1
ATOM 4126 C CA . TYR B 1 267 ? -10.745 52.955 57.149 1.00 25.10 267 TYR B CA 1
ATOM 4127 C C . TYR B 1 267 ? -10.378 54.416 56.910 1.00 25.46 267 TYR B C 1
ATOM 4128 O O . TYR B 1 267 ? -11.036 55.320 57.422 1.00 25.59 267 TYR B O 1
ATOM 4137 N N . LEU B 1 268 ? -9.328 54.642 56.125 1.00 25.28 268 LEU B N 1
ATOM 4138 C CA . LEU B 1 268 ? -8.860 55.992 55.842 1.00 24.27 268 LEU B CA 1
ATOM 4139 C C . LEU B 1 268 ? -9.840 56.916 55.113 1.00 23.93 268 LEU B C 1
ATOM 4140 O O . LEU B 1 268 ? -10.319 56.611 54.023 1.00 24.02 268 LEU B O 1
ATOM 4145 N N . SER B 1 269 ? -10.125 58.056 55.738 1.00 23.72 269 SER B N 1
ATOM 4146 C CA . SER B 1 269 ? -11.010 59.073 55.170 1.00 23.57 269 SER B CA 1
ATOM 4147 C C . SER B 1 269 ? -10.513 60.443 55.612 1.00 23.40 269 SER B C 1
ATOM 4148 O O . SER B 1 269 ? -9.589 60.551 56.408 1.00 23.36 269 SER B O 1
ATOM 4151 N N . GLU B 1 270 ? -11.128 61.490 55.088 1.00 24.56 270 GLU B N 1
ATOM 4152 C CA . GLU B 1 270 ? -10.761 62.848 55.456 1.00 24.42 270 GLU B CA 1
ATOM 4153 C C . GLU B 1 270 ? -11.216 63.173 56.873 1.00 24.01 270 GLU B C 1
ATOM 4154 O O . GLU B 1 270 ? -10.883 64.227 57.400 1.00 23.60 270 GLU B O 1
ATOM 4160 N N . VAL B 1 271 ? -11.969 62.268 57.492 1.00 23.31 271 VAL B N 1
ATOM 4161 C CA . VAL B 1 271 ? -12.447 62.501 58.851 1.00 24.45 271 VAL B CA 1
ATOM 4162 C C . VAL B 1 271 ? -12.125 61.384 59.846 1.00 26.05 271 VAL B C 1
ATOM 4163 O O . VAL B 1 271 ? -12.799 61.250 60.871 1.00 26.55 271 VAL B O 1
ATOM 4167 N N . SER B 1 272 ? -11.104 60.585 59.547 1.00 27.07 272 SER B N 1
ATOM 4168 C CA . SER B 1 272 ? -10.684 59.512 60.439 1.00 27.37 272 SER B CA 1
ATOM 4169 C C . SER B 1 272 ? -9.934 60.127 61.625 1.00 27.49 272 SER B C 1
ATOM 4170 O O . SER B 1 272 ? -8.719 59.996 61.736 1.00 27.55 272 SER B O 1
ATOM 4173 N N . LYS B 1 273 ? -10.673 60.795 62.507 1.00 28.08 273 LYS B N 1
ATOM 4174 C CA . LYS B 1 273 ? -10.119 61.469 63.678 1.00 27.88 273 LYS B CA 1
ATOM 4175 C C . LYS B 1 273 ? -9.887 60.601 64.912 1.00 27.66 273 LYS B C 1
ATOM 4176 O O . LYS B 1 273 ? -8.926 60.802 65.643 1.00 28.71 273 LYS B O 1
ATOM 4182 N N . VAL B 1 274 ? -10.771 59.649 65.156 1.00 26.78 274 VAL B N 1
ATOM 4183 C CA . VAL B 1 274 ? -10.653 58.809 66.333 1.00 26.27 274 VAL B CA 1
ATOM 4184 C C . VAL B 1 274 ? -9.853 57.548 66.045 1.00 27.00 274 VAL B C 1
ATOM 4185 O O . VAL B 1 274 ? -10.016 56.936 64.999 1.00 28.12 274 VAL B O 1
ATOM 4189 N N . SER B 1 275 ? -8.977 57.171 66.971 1.00 26.73 275 SER B N 1
ATOM 4190 C CA . SER B 1 275 ? -8.162 55.978 66.808 1.00 26.21 275 SER B CA 1
ATOM 4191 C C . SER B 1 275 ? -8.740 54.759 67.525 1.00 25.69 275 SER B C 1
ATOM 4192 O O . SER B 1 275 ? -9.403 54.881 68.549 1.00 25.60 275 SER B O 1
ATOM 4195 N N . VAL B 1 276 ? -8.487 53.580 66.972 1.00 25.50 276 VAL B N 1
ATOM 4196 C CA . VAL B 1 276 ? -8.968 52.341 67.573 1.00 25.99 276 VAL B CA 1
ATOM 4197 C C . VAL B 1 276 ? -7.794 51.564 68.161 1.00 26.25 276 VAL B C 1
ATOM 4198 O O . VAL B 1 276 ? -7.938 50.410 68.552 1.00 27.16 276 VAL B O 1
ATOM 4202 N N . ALA B 1 277 ? -6.638 52.218 68.234 1.00 25.58 277 ALA B N 1
ATOM 4203 C CA . ALA B 1 277 ? -5.438 51.601 68.771 1.00 26.00 277 ALA B CA 1
ATOM 4204 C C . ALA B 1 277 ? -5.674 50.982 70.141 1.00 27.86 277 ALA B C 1
ATOM 4205 O O . ALA B 1 277 ? -5.380 49.801 70.346 1.00 28.28 277 ALA B O 1
ATOM 4207 N N . GLU B 1 278 ? -6.200 51.773 71.077 1.00 29.29 278 GLU B N 1
ATOM 4208 C CA . GLU B 1 278 ? -6.453 51.279 72.428 1.00 30.41 278 GLU B CA 1
ATOM 4209 C C . GLU B 1 278 ? -7.443 50.127 72.414 1.00 30.62 278 GLU B C 1
ATOM 4210 O O . GLU B 1 278 ? -7.291 49.152 73.157 1.00 31.14 278 GLU B O 1
ATOM 4216 N N . VAL B 1 279 ? -8.458 50.238 71.564 1.00 30.02 279 VAL B N 1
ATOM 4217 C CA . VAL B 1 279 ? -9.475 49.203 71.455 1.00 29.70 279 VAL B CA 1
ATOM 4218 C C . VAL B 1 279 ? -8.840 47.881 71.030 1.00 30.38 279 VAL B C 1
ATOM 4219 O O . VAL B 1 279 ? -9.208 46.816 71.529 1.00 30.37 279 VAL B O 1
ATOM 4223 N N . ILE B 1 280 ? -7.884 47.964 70.107 1.00 30.55 280 ILE B N 1
ATOM 4224 C CA . ILE B 1 280 ? -7.177 46.793 69.607 1.00 31.14 280 ILE B CA 1
ATOM 4225 C C . ILE B 1 280 ? -6.244 46.235 70.690 1.00 32.62 280 ILE B C 1
ATOM 4226 O O . ILE B 1 280 ? -6.194 45.029 70.922 1.00 32.75 280 ILE B O 1
ATOM 4231 N N . VAL B 1 281 ? -5.510 47.118 71.356 1.00 33.13 281 VAL B N 1
ATOM 4232 C CA . VAL B 1 281 ? -4.590 46.702 72.400 1.00 34.08 281 VAL B CA 1
ATOM 4233 C C . VAL B 1 281 ? -5.287 45.879 73.480 1.00 36.12 281 VAL B C 1
ATOM 4234 O O . VAL B 1 281 ? -4.702 44.941 74.024 1.00 36.65 281 VAL B O 1
ATOM 4238 N N . ASP B 1 282 ? -6.538 46.209 73.786 1.00 37.88 282 ASP B N 1
ATOM 4239 C CA . ASP B 1 282 ? -7.269 45.472 74.814 1.00 39.60 282 ASP B CA 1
ATOM 4240 C C . ASP B 1 282 ? -7.710 44.083 74.383 1.00 40.03 282 ASP B C 1
ATOM 4241 O O . ASP B 1 282 ? -7.985 43.223 75.222 1.00 40.88 282 ASP B O 1
ATOM 4246 N N . LEU B 1 283 ? -7.784 43.855 73.079 1.00 39.37 283 LEU B N 1
ATOM 4247 C CA . LEU B 1 283 ? -8.210 42.558 72.580 1.00 39.08 283 LEU B CA 1
ATOM 4248 C C . LEU B 1 283 ? -7.023 41.625 72.365 1.00 39.44 283 LEU B C 1
ATOM 4249 O O . LEU B 1 283 ? -7.197 40.448 72.039 1.00 39.92 283 LEU B O 1
ATOM 4254 N N . LEU B 1 284 ? -5.815 42.151 72.553 1.00 39.56 284 LEU B N 1
ATOM 4255 C CA . LEU B 1 284 ? -4.604 41.359 72.364 1.00 39.84 284 LEU B CA 1
ATOM 4256 C C . LEU B 1 284 ? -4.225 40.584 73.621 1.00 41.25 284 LEU B C 1
ATOM 4257 O O . LEU B 1 284 ? -5.015 40.621 74.596 1.00 42.24 284 LEU B O 1
ATOM 4263 N N . MET C 1 1 ? -19.285 85.006 48.229 1.00 49.83 1 MET C N 1
ATOM 4264 C CA . MET C 1 1 ? -18.472 83.971 47.522 1.00 50.14 1 MET C CA 1
ATOM 4265 C C . MET C 1 1 ? -18.931 82.586 47.956 1.00 48.16 1 MET C C 1
ATOM 4266 O O . MET C 1 1 ? -18.835 82.247 49.143 1.00 49.25 1 MET C O 1
ATOM 4271 N N . ILE C 1 2 ? -19.413 81.786 47.008 1.00 44.62 2 ILE C N 1
ATOM 4272 C CA . ILE C 1 2 ? -19.841 80.424 47.316 1.00 40.96 2 ILE C CA 1
ATOM 4273 C C . ILE C 1 2 ? -18.612 79.511 47.261 1.00 38.03 2 ILE C C 1
ATOM 4274 O O . ILE C 1 2 ? -17.701 79.738 46.461 1.00 37.69 2 ILE C O 1
ATOM 4279 N N . VAL C 1 3 ? -18.590 78.494 48.120 1.00 34.77 3 VAL C N 1
ATOM 4280 C CA . VAL C 1 3 ? -17.497 77.534 48.153 1.00 31.42 3 VAL C CA 1
ATOM 4281 C C . VAL C 1 3 ? -17.918 76.293 47.376 1.00 30.03 3 VAL C C 1
ATOM 4282 O O . VAL C 1 3 ? -18.936 75.679 47.679 1.00 29.29 3 VAL C O 1
ATOM 4286 N N . VAL C 1 4 ? -17.140 75.936 46.362 1.00 28.62 4 VAL C N 1
ATOM 4287 C CA . VAL C 1 4 ? -17.439 74.758 45.551 1.00 28.09 4 VAL C CA 1
ATOM 4288 C C . VAL C 1 4 ? -16.477 73.605 45.883 1.00 28.06 4 VAL C C 1
ATOM 4289 O O . VAL C 1 4 ? -15.263 73.700 45.665 1.00 27.19 4 VAL C O 1
ATOM 4293 N N . SER C 1 5 ? -17.030 72.523 46.425 1.00 27.06 5 SER C N 1
ATOM 4294 C CA . SER C 1 5 ? -16.242 71.358 46.798 1.00 26.24 5 SER C CA 1
ATOM 4295 C C . SER C 1 5 ? -15.791 70.507 45.632 1.00 26.62 5 SER C C 1
ATOM 4296 O O . SER C 1 5 ? -16.580 70.145 44.758 1.00 27.61 5 SER C O 1
ATOM 4299 N N . GLY C 1 6 ? -14.505 70.190 45.625 1.00 25.80 6 GLY C N 1
ATOM 4300 C CA . GLY C 1 6 ? -13.971 69.314 44.612 1.00 24.16 6 GLY C CA 1
ATOM 4301 C C . GLY C 1 6 ? -14.118 67.962 45.285 1.00 23.76 6 GLY C C 1
ATOM 4302 O O . GLY C 1 6 ? -14.244 67.901 46.505 1.00 22.82 6 GLY C O 1
ATOM 4303 N N . SER C 1 7 ? -14.100 66.878 44.524 1.00 23.96 7 SER C N 1
ATOM 4304 C CA . SER C 1 7 ? -14.263 65.561 45.122 1.00 22.71 7 SER C CA 1
ATOM 4305 C C . SER C 1 7 ? -13.110 65.155 46.029 1.00 22.08 7 SER C C 1
ATOM 4306 O O . SER C 1 7 ? -13.264 64.274 46.868 1.00 21.66 7 SER C O 1
ATOM 4309 N N . GLN C 1 8 ? -11.960 65.801 45.882 1.00 21.01 8 GLN C N 1
ATOM 4310 C CA . GLN C 1 8 ? -10.815 65.438 46.693 1.00 21.45 8 GLN C CA 1
ATOM 4311 C C . GLN C 1 8 ? -10.546 66.275 47.946 1.00 22.82 8 GLN C C 1
ATOM 4312 O O . GLN C 1 8 ? -9.653 65.943 48.728 1.00 23.29 8 GLN C O 1
ATOM 4318 N N . SER C 1 9 ? -11.325 67.339 48.148 1.00 22.45 9 SER C N 1
ATOM 4319 C CA . SER C 1 9 ? -11.172 68.208 49.318 1.00 22.62 9 SER C CA 1
ATOM 4320 C C . SER C 1 9 ? -12.520 68.518 49.959 1.00 22.35 9 SER C C 1
ATOM 4321 O O . SER C 1 9 ? -12.791 69.655 50.329 1.00 22.35 9 SER C O 1
ATOM 4324 N N . GLN C 1 10 ? -13.360 67.506 50.104 1.00 21.91 10 GLN C N 1
ATOM 4325 C CA . GLN C 1 10 ? -14.677 67.715 50.676 1.00 22.38 10 GLN C CA 1
ATOM 4326 C C . GLN C 1 10 ? -14.686 68.197 52.115 1.00 22.66 10 GLN C C 1
ATOM 4327 O O . GLN C 1 10 ? -15.526 69.011 52.488 1.00 24.08 10 GLN C O 1
ATOM 4333 N N . ASN C 1 11 ? -13.756 67.718 52.926 1.00 22.48 11 ASN C N 1
ATOM 4334 C CA . ASN C 1 11 ? -13.704 68.150 54.309 1.00 21.58 11 ASN C CA 1
ATOM 4335 C C . ASN C 1 11 ? -13.062 69.526 54.422 1.00 21.99 11 ASN C C 1
ATOM 4336 O O . ASN C 1 11 ? -13.512 70.370 55.192 1.00 23.57 11 ASN C O 1
ATOM 4341 N N . LEU C 1 12 ? -12.007 69.756 53.658 1.00 21.13 12 LEU C N 1
ATOM 4342 C CA . LEU C 1 12 ? -11.323 71.033 53.705 1.00 21.68 12 LEU C CA 1
ATOM 4343 C C . LEU C 1 12 ? -12.229 72.168 53.220 1.00 22.10 12 LEU C C 1
ATOM 4344 O O . LEU C 1 12 ? -12.240 73.259 53.795 1.00 21.72 12 LEU C O 1
ATOM 4349 N N . ALA C 1 13 ? -12.991 71.906 52.166 1.00 22.27 13 ALA C N 1
ATOM 4350 C CA . ALA C 1 13 ? -13.902 72.904 51.618 1.00 23.45 13 ALA C CA 1
ATOM 4351 C C . ALA C 1 13 ? -14.962 73.271 52.656 1.00 23.70 13 ALA C C 1
ATOM 4352 O O . ALA C 1 13 ? -15.363 74.429 52.783 1.00 22.65 13 ALA C O 1
ATOM 4354 N N . PHE C 1 14 ? -15.414 72.260 53.385 1.00 23.80 14 PHE C N 1
ATOM 4355 C CA . PHE C 1 14 ? -16.412 72.414 54.432 1.00 24.04 14 PHE C CA 1
ATOM 4356 C C . PHE C 1 14 ? -15.861 73.290 55.558 1.00 24.64 14 PHE C C 1
ATOM 4357 O O . PHE C 1 14 ? -16.518 74.229 56.010 1.00 24.09 14 PHE C O 1
ATOM 4365 N N . LYS C 1 15 ? -14.653 72.968 56.011 1.00 25.54 15 LYS C N 1
ATOM 4366 C CA . LYS C 1 15 ? -14.001 73.723 57.075 1.00 26.11 15 LYS C CA 1
ATOM 4367 C C . LYS C 1 15 ? -13.787 75.181 56.674 1.00 26.35 15 LYS C C 1
ATOM 4368 O O . LYS C 1 15 ? -13.947 76.087 57.493 1.00 28.31 15 LYS C O 1
ATOM 4374 N N . VAL C 1 16 ? -13.432 75.403 55.414 1.00 25.28 16 VAL C N 1
ATOM 4375 C CA . VAL C 1 16 ? -13.202 76.749 54.912 1.00 24.76 16 VAL C CA 1
ATOM 4376 C C . VAL C 1 16 ? -14.506 77.534 54.857 1.00 25.89 16 VAL C C 1
ATOM 4377 O O . VAL C 1 16 ? -14.582 78.675 55.313 1.00 25.16 16 VAL C O 1
ATOM 4381 N N . ALA C 1 17 ? -15.533 76.910 54.297 1.00 27.06 17 ALA C N 1
ATOM 4382 C CA . ALA C 1 17 ? -16.840 77.536 54.190 1.00 28.39 17 ALA C CA 1
ATOM 4383 C C . ALA C 1 17 ? -17.342 77.946 55.572 1.00 29.31 17 ALA C C 1
ATOM 4384 O O . ALA C 1 17 ? -17.916 79.018 55.742 1.00 29.28 17 ALA C O 1
ATOM 4386 N N . LYS C 1 18 ? -17.117 77.077 56.552 1.00 30.55 18 LYS C N 1
ATOM 4387 C CA . LYS C 1 18 ? -17.538 77.311 57.926 1.00 31.38 18 LYS C CA 1
ATOM 4388 C C . LYS C 1 18 ? -16.830 78.539 58.460 1.00 31.21 18 LYS C C 1
ATOM 4389 O O . LYS C 1 18 ? -17.444 79.380 59.106 1.00 30.76 18 LYS C O 1
ATOM 4395 N N . LEU C 1 19 ? -15.536 78.645 58.185 1.00 31.40 19 LEU C N 1
ATOM 4396 C CA . LEU C 1 19 ? -14.765 79.801 58.626 1.00 32.06 19 LEU C CA 1
ATOM 4397 C C . LEU C 1 19 ? -15.248 81.067 57.918 1.00 32.08 19 LEU C C 1
ATOM 4398 O O . LEU C 1 19 ? -15.333 82.124 58.523 1.00 32.30 19 LEU C O 1
ATOM 4403 N N . LEU C 1 20 ? -15.564 80.956 56.635 1.00 33.16 20 LEU C N 1
ATOM 4404 C CA . LEU C 1 20 ? -16.055 82.096 55.871 1.00 34.44 20 LEU C CA 1
ATOM 4405 C C . LEU C 1 20 ? -17.526 82.314 56.185 1.00 36.34 20 LEU C C 1
ATOM 4406 O O . LEU C 1 20 ? -18.161 83.212 55.632 1.00 36.24 20 LEU C O 1
ATOM 4411 N N . ASN C 1 21 ? -18.065 81.482 57.068 1.00 38.76 21 ASN C N 1
ATOM 4412 C CA . ASN C 1 21 ? -19.472 81.568 57.436 1.00 41.55 21 ASN C CA 1
ATOM 4413 C C . ASN C 1 21 ? -20.358 81.622 56.182 1.00 42.74 21 ASN C C 1
ATOM 4414 O O . ASN C 1 21 ? -21.289 82.437 56.090 1.00 43.91 21 ASN C O 1
ATOM 4419 N N . THR C 1 22 ? -20.051 80.755 55.218 1.00 43.28 22 THR C N 1
ATOM 4420 C CA . THR C 1 22 ? -20.807 80.664 53.973 1.00 43.32 22 THR C CA 1
ATOM 4421 C C . THR C 1 22 ? -21.502 79.309 53.863 1.00 43.72 22 THR C C 1
ATOM 4422 O O . THR C 1 22 ? -21.016 78.293 54.377 1.00 42.70 22 THR C O 1
ATOM 4426 N N . LYS C 1 23 ? -22.647 79.305 53.190 1.00 44.48 23 LYS C N 1
ATOM 4427 C CA . LYS C 1 23 ? -23.415 78.080 52.982 1.00 45.30 23 LYS C CA 1
ATOM 4428 C C . LYS C 1 23 ? -22.613 77.245 51.976 1.00 43.86 23 LYS C C 1
ATOM 4429 O O . LYS C 1 23 ? -22.221 77.738 50.908 1.00 44.82 23 LYS C O 1
ATOM 4435 N N . LEU C 1 24 ? -22.349 75.993 52.324 1.00 41.09 24 LEU C N 1
ATOM 4436 C CA . LEU C 1 24 ? -21.576 75.124 51.448 1.00 38.54 24 LEU C CA 1
ATOM 4437 C C . LEU C 1 24 ? -22.442 74.606 50.298 1.00 37.37 24 LEU C C 1
ATOM 4438 O O . LEU C 1 24 ? -23.435 73.899 50.518 1.00 37.95 24 LEU C O 1
ATOM 4443 N N . THR C 1 25 ? -22.062 74.962 49.075 1.00 34.90 25 THR C N 1
ATOM 4444 C CA . THR C 1 25 ? -22.782 74.535 47.876 1.00 33.35 25 THR C CA 1
ATOM 4445 C C . THR C 1 25 ? -22.747 73.018 47.673 1.00 31.87 25 THR C C 1
ATOM 4446 O O . THR C 1 25 ? -21.690 72.392 47.781 1.00 32.15 25 THR C O 1
ATOM 4450 N N . ARG C 1 26 ? -23.903 72.431 47.379 1.00 29.82 26 ARG C N 1
ATOM 4451 C CA . ARG C 1 26 ? -23.995 70.996 47.139 1.00 27.62 26 ARG C CA 1
ATOM 4452 C C . ARG C 1 26 ? -23.489 70.698 45.729 1.00 27.98 26 ARG C C 1
ATOM 4453 O O . ARG C 1 26 ? -24.056 71.178 44.742 1.00 27.37 26 ARG C O 1
ATOM 4461 N N . VAL C 1 27 ? -22.417 69.915 45.635 1.00 27.46 27 VAL C N 1
ATOM 4462 C CA . VAL C 1 27 ? -21.858 69.573 44.338 1.00 26.90 27 VAL C CA 1
ATOM 4463 C C . VAL C 1 27 ? -21.920 68.081 44.107 1.00 27.15 27 VAL C C 1
ATOM 4464 O O . VAL C 1 27 ? -21.316 67.305 44.833 1.00 26.76 27 VAL C O 1
ATOM 4468 N N . GLU C 1 28 ? -22.658 67.686 43.081 1.00 28.46 28 GLU C N 1
ATOM 4469 C CA . GLU C 1 28 ? -22.803 66.281 42.755 1.00 29.42 28 GLU C CA 1
ATOM 4470 C C . GLU C 1 28 ? -21.551 65.761 42.039 1.00 29.33 28 GLU C C 1
ATOM 4471 O O . GLU C 1 28 ? -21.058 66.379 41.098 1.00 28.65 28 GLU C O 1
ATOM 4477 N N . TYR C 1 29 ? -21.031 64.634 42.505 1.00 30.15 29 TYR C N 1
ATOM 4478 C CA . TYR C 1 29 ? -19.860 64.015 41.895 1.00 30.86 29 TYR C CA 1
ATOM 4479 C C . TYR C 1 29 ? -20.035 62.496 41.818 1.00 31.28 29 TYR C C 1
ATOM 4480 O O . TYR C 1 29 ? -20.383 61.840 42.799 1.00 31.09 29 TYR C O 1
ATOM 4489 N N . LYS C 1 30 ? -19.796 61.941 40.639 1.00 31.99 30 LYS C N 1
ATOM 4490 C CA . LYS C 1 30 ? -19.902 60.505 40.448 1.00 32.94 30 LYS C CA 1
ATOM 4491 C C . LYS C 1 30 ? -19.147 60.084 39.190 1.00 32.58 30 LYS C C 1
ATOM 4492 O O . LYS C 1 30 ? -18.594 60.921 38.476 1.00 31.64 30 LYS C O 1
ATOM 4498 N N . ARG C 1 31 ? -19.122 58.780 38.935 1.00 31.56 31 ARG C N 1
ATOM 4499 C CA . ARG C 1 31 ? -18.436 58.239 37.778 1.00 30.39 31 ARG C CA 1
ATOM 4500 C C . ARG C 1 31 ? -19.408 57.465 36.924 1.00 29.87 31 ARG C C 1
ATOM 4501 O O . ARG C 1 31 ? -20.228 56.731 37.442 1.00 30.36 31 ARG C O 1
ATOM 4509 N N . PHE C 1 32 ? -19.330 57.629 35.613 1.00 30.44 32 PHE C N 1
ATOM 4510 C CA . PHE C 1 32 ? -20.204 56.870 34.734 1.00 31.11 32 PHE C CA 1
ATOM 4511 C C . PHE C 1 32 ? -19.613 55.461 34.710 1.00 31.04 32 PHE C C 1
ATOM 4512 O O . PHE C 1 32 ? -18.522 55.224 35.248 1.00 29.70 32 PHE C O 1
ATOM 4520 N N . PRO C 1 33 ? -20.325 54.504 34.104 1.00 30.87 33 PRO C N 1
ATOM 4521 C CA . PRO C 1 33 ? -19.770 53.147 34.057 1.00 31.25 33 PRO C CA 1
ATOM 4522 C C . PRO C 1 33 ? -18.390 53.206 33.400 1.00 30.99 33 PRO C C 1
ATOM 4523 O O . PRO C 1 33 ? -17.513 52.408 33.721 1.00 32.01 33 PRO C O 1
ATOM 4527 N N . ASP C 1 34 ? -18.227 54.163 32.480 1.00 31.15 34 ASP C N 1
ATOM 4528 C CA . ASP C 1 34 ? -16.975 54.440 31.750 1.00 30.63 34 ASP C CA 1
ATOM 4529 C C . ASP C 1 34 ? -15.839 54.667 32.730 1.00 29.52 34 ASP C C 1
ATOM 4530 O O . ASP C 1 34 ? -14.701 54.282 32.502 1.00 29.28 34 ASP C O 1
ATOM 4535 N N . ASN C 1 35 ? -16.196 55.387 33.783 1.00 27.78 35 ASN C N 1
ATOM 4536 C CA . ASN C 1 35 ? -15.319 55.831 34.841 1.00 26.59 35 ASN C CA 1
ATOM 4537 C C . ASN C 1 35 ? -15.014 57.300 34.532 1.00 25.71 35 ASN C C 1
ATOM 4538 O O . ASN C 1 35 ? -14.100 57.893 35.102 1.00 25.68 35 ASN C O 1
ATOM 4543 N N . GLU C 1 36 ? -15.781 57.878 33.608 1.00 24.35 36 GLU C N 1
ATOM 4544 C CA . GLU C 1 36 ? -15.626 59.289 33.278 1.00 24.02 36 GLU C CA 1
ATOM 4545 C C . GLU C 1 36 ? -16.239 60.072 34.423 1.00 23.09 36 GLU C C 1
ATOM 4546 O O . GLU C 1 36 ? -17.187 59.617 35.053 1.00 23.13 36 GLU C O 1
ATOM 4552 N N . ILE C 1 37 ? -15.686 61.246 34.690 1.00 22.05 37 ILE C N 1
ATOM 4553 C CA . ILE C 1 37 ? -16.178 62.088 35.762 1.00 21.41 37 ILE C CA 1
ATOM 4554 C C . ILE C 1 37 ? -17.474 62.821 35.409 1.00 21.56 37 ILE C C 1
ATOM 4555 O O . ILE C 1 37 ? -17.659 63.302 34.290 1.00 21.43 37 ILE C O 1
ATOM 4560 N N . TYR C 1 38 ? -18.375 62.886 36.381 1.00 21.32 38 TYR C N 1
ATOM 4561 C CA . TYR C 1 38 ? -19.620 63.607 36.226 1.00 22.52 38 TYR C CA 1
ATOM 4562 C C . TYR C 1 38 ? -19.717 64.588 37.381 1.00 23.30 38 TYR C C 1
ATOM 4563 O O . TYR C 1 38 ? -19.669 64.190 38.538 1.00 22.56 38 TYR C O 1
ATOM 4572 N N . VAL C 1 39 ? -19.831 65.871 37.074 1.00 24.43 39 VAL C N 1
ATOM 4573 C CA . VAL C 1 39 ? -19.979 66.859 38.125 1.00 25.69 39 VAL C CA 1
ATOM 4574 C C . VAL C 1 39 ? -21.263 67.636 37.918 1.00 27.42 39 VAL C C 1
ATOM 4575 O O . VAL C 1 39 ? -21.785 67.701 36.805 1.00 27.72 39 VAL C O 1
ATOM 4579 N N . ARG C 1 40 ? -21.777 68.214 38.998 1.00 28.79 40 ARG C N 1
ATOM 4580 C CA . ARG C 1 40 ? -22.994 68.995 38.918 1.00 29.84 40 ARG C CA 1
ATOM 4581 C C . ARG C 1 40 ? -23.264 69.889 40.121 1.00 30.06 40 ARG C C 1
ATOM 4582 O O . ARG C 1 40 ? -23.385 69.412 41.247 1.00 29.25 40 ARG C O 1
ATOM 4590 N N . ILE C 1 41 ? -23.357 71.189 39.855 1.00 30.47 41 ILE C N 1
ATOM 4591 C CA . ILE C 1 41 ? -23.648 72.184 40.875 1.00 31.13 41 ILE C CA 1
ATOM 4592 C C . ILE C 1 41 ? -25.143 72.034 41.122 1.00 32.56 41 ILE C C 1
ATOM 4593 O O . ILE C 1 41 ? -25.959 72.462 40.309 1.00 32.20 41 ILE C O 1
ATOM 4598 N N . VAL C 1 42 ? -25.501 71.399 42.233 1.00 34.41 42 VAL C N 1
ATOM 4599 C CA . VAL C 1 42 ? -26.903 71.178 42.558 1.00 36.23 42 VAL C CA 1
ATOM 4600 C C . VAL C 1 42 ? -27.621 72.437 43.028 1.00 37.59 42 VAL C C 1
ATOM 4601 O O . VAL C 1 42 ? -28.629 72.825 42.452 1.00 36.66 42 VAL C O 1
ATOM 4605 N N . ASP C 1 43 ? -27.111 73.069 44.077 1.00 40.74 43 ASP C N 1
ATOM 4606 C CA . ASP C 1 43 ? -27.731 74.288 44.578 1.00 44.50 43 ASP C CA 1
ATOM 4607 C C . ASP C 1 43 ? -27.746 75.348 43.489 1.00 47.24 43 ASP C C 1
ATOM 4608 O O . ASP C 1 43 ? -26.914 75.333 42.579 1.00 47.65 43 ASP C O 1
ATOM 4613 N N . GLU C 1 44 ? -28.687 76.279 43.590 1.00 50.51 44 GLU C N 1
ATOM 4614 C CA . GLU C 1 44 ? -28.777 77.354 42.611 1.00 53.17 44 GLU C CA 1
ATOM 4615 C C . GLU C 1 44 ? -27.758 78.419 42.952 1.00 53.85 44 GLU C C 1
ATOM 4616 O O . GLU C 1 44 ? -27.564 78.758 44.125 1.00 53.58 44 GLU C O 1
ATOM 4622 N N . ILE C 1 45 ? -27.089 78.926 41.922 1.00 55.47 45 ILE C N 1
ATOM 4623 C CA . ILE C 1 45 ? -26.058 79.932 42.120 1.00 57.14 45 ILE C CA 1
ATOM 4624 C C . ILE C 1 45 ? -26.488 81.328 41.712 1.00 58.29 45 ILE C C 1
ATOM 4625 O O . ILE C 1 45 ? -26.715 81.610 40.528 1.00 58.35 45 ILE C O 1
ATOM 4630 N N . ASN C 1 46 ? -26.568 82.197 42.713 1.00 59.30 46 ASN C N 1
ATOM 4631 C CA . ASN C 1 46 ? -26.942 83.590 42.518 1.00 60.14 46 ASN C CA 1
ATOM 4632 C C . ASN C 1 46 ? -25.623 84.376 42.446 1.00 59.57 46 ASN C C 1
ATOM 4633 O O . ASN C 1 46 ? -25.339 85.041 41.446 1.00 59.77 46 ASN C O 1
ATOM 4638 N N . ASP C 1 47 ? -24.821 84.269 43.505 1.00 58.78 47 ASP C N 1
ATOM 4639 C CA . ASP C 1 47 ? -23.518 84.933 43.600 1.00 57.59 47 ASP C CA 1
ATOM 4640 C C . ASP C 1 47 ? -22.741 84.682 42.296 1.00 56.13 47 ASP C C 1
ATOM 4641 O O . ASP C 1 47 ? -22.987 83.689 41.609 1.00 56.12 47 ASP C O 1
ATOM 4646 N N . ASP C 1 48 ? -21.820 85.571 41.942 1.00 54.08 48 ASP C N 1
ATOM 4647 C CA . ASP C 1 48 ? -21.049 85.373 40.713 1.00 52.87 48 ASP C CA 1
ATOM 4648 C C . ASP C 1 48 ? -19.536 85.240 40.950 1.00 51.33 48 ASP C C 1
ATOM 4649 O O . ASP C 1 48 ? -18.718 85.525 40.050 1.00 49.95 48 ASP C O 1
ATOM 4654 N N . GLU C 1 49 ? -19.186 84.812 42.168 1.00 48.59 49 GLU C N 1
ATOM 4655 C CA . GLU C 1 49 ? -17.806 84.572 42.573 1.00 45.52 49 GLU C CA 1
ATOM 4656 C C . GLU C 1 49 ? -17.754 83.267 43.357 1.00 42.74 49 GLU C C 1
ATOM 4657 O O . GLU C 1 49 ? -18.345 83.148 44.439 1.00 42.84 49 GLU C O 1
ATOM 4663 N N . ALA C 1 50 ? -17.057 82.282 42.801 1.00 38.52 50 ALA C N 1
ATOM 4664 C CA . ALA C 1 50 ? -16.947 80.994 43.452 1.00 34.98 50 ALA C CA 1
ATOM 4665 C C . ALA C 1 50 ? -15.502 80.650 43.736 1.00 32.18 50 ALA C C 1
ATOM 4666 O O . ALA C 1 50 ? -14.587 81.164 43.097 1.00 31.44 50 ALA C O 1
ATOM 4668 N N . VAL C 1 51 ? -15.312 79.778 44.716 1.00 29.36 51 VAL C N 1
ATOM 4669 C CA . VAL C 1 51 ? -13.990 79.314 45.080 1.00 26.80 51 VAL C CA 1
ATOM 4670 C C . VAL C 1 51 ? -14.006 77.795 45.024 1.00 25.06 51 VAL C C 1
ATOM 4671 O O . VAL C 1 51 ? -14.732 77.155 45.777 1.00 23.31 51 VAL C O 1
ATOM 4675 N N . ILE C 1 52 ? -13.225 77.229 44.109 1.00 23.39 52 ILE C N 1
ATOM 4676 C CA . ILE C 1 52 ? -13.129 75.781 43.982 1.00 21.48 52 ILE C CA 1
ATOM 4677 C C . ILE C 1 52 ? -11.986 75.324 44.873 1.00 21.01 52 ILE C C 1
ATOM 4678 O O . ILE C 1 52 ? -10.876 75.839 44.786 1.00 22.17 52 ILE C O 1
ATOM 4683 N N . ILE C 1 53 ? -12.265 74.370 45.745 1.00 20.44 53 ILE C N 1
ATOM 4684 C CA . ILE C 1 53 ? -11.237 73.833 46.618 1.00 19.83 53 ILE C CA 1
ATOM 4685 C C . ILE C 1 53 ? -11.109 72.357 46.284 1.00 19.33 53 ILE C C 1
ATOM 4686 O O . ILE C 1 53 ? -11.930 71.539 46.700 1.00 18.32 53 ILE C O 1
ATOM 4691 N N . ASN C 1 54 ? -10.082 72.031 45.508 1.00 18.34 54 ASN C N 1
ATOM 4692 C CA . ASN C 1 54 ? -9.861 70.658 45.094 1.00 19.60 54 ASN C CA 1
ATOM 4693 C C . ASN C 1 54 ? -8.369 70.348 44.993 1.00 20.13 54 ASN C C 1
ATOM 4694 O O . ASN C 1 54 ? -7.698 70.777 44.068 1.00 21.04 54 ASN C O 1
ATOM 4699 N N . THR C 1 55 ? -7.858 69.599 45.961 1.00 20.24 55 THR C N 1
ATOM 4700 C CA . THR C 1 55 ? -6.452 69.238 45.973 1.00 20.46 55 THR C CA 1
ATOM 4701 C C . THR C 1 55 ? -6.203 68.164 44.909 1.00 21.03 55 THR C C 1
ATOM 4702 O O . THR C 1 55 ? -7.144 67.540 44.424 1.00 20.84 55 THR C O 1
ATOM 4706 N N . GLN C 1 56 ? -4.939 67.935 44.565 1.00 21.16 56 GLN C N 1
ATOM 4707 C CA . GLN C 1 56 ? -4.617 66.986 43.511 1.00 21.06 56 GLN C CA 1
ATOM 4708 C C . GLN C 1 56 ? -3.822 65.725 43.853 1.00 21.11 56 GLN C C 1
ATOM 4709 O O . GLN C 1 56 ? -2.828 65.434 43.196 1.00 20.83 56 GLN C O 1
ATOM 4715 N N . LYS C 1 57 ? -4.262 64.969 44.858 1.00 20.30 57 LYS C N 1
ATOM 4716 C CA . LYS C 1 57 ? -3.569 63.739 45.223 1.00 18.80 57 LYS C CA 1
ATOM 4717 C C . LYS C 1 57 ? -3.657 62.803 44.013 1.00 19.29 57 LYS C C 1
ATOM 4718 O O . LYS C 1 57 ? -2.676 62.182 43.612 1.00 17.95 57 LYS C O 1
ATOM 4724 N N . ASN C 1 58 ? -4.850 62.690 43.446 1.00 19.71 58 ASN C N 1
ATOM 4725 C CA . ASN C 1 58 ? -5.033 61.893 42.243 1.00 20.54 58 ASN C CA 1
ATOM 4726 C C . ASN C 1 58 ? -4.961 62.968 41.182 1.00 20.68 58 ASN C C 1
ATOM 4727 O O . ASN C 1 58 ? -5.961 63.556 40.800 1.00 21.12 58 ASN C O 1
ATOM 4732 N N . GLN C 1 59 ? -3.738 63.220 40.742 1.00 21.01 59 GLN C N 1
ATOM 4733 C CA . GLN C 1 59 ? -3.409 64.271 39.793 1.00 21.04 59 GLN C CA 1
ATOM 4734 C C . GLN C 1 59 ? -4.277 64.520 38.573 1.00 20.49 59 GLN C C 1
ATOM 4735 O O . GLN C 1 59 ? -4.926 65.558 38.472 1.00 18.94 59 GLN C O 1
ATOM 4741 N N . ASN C 1 60 ? -4.282 63.578 37.640 1.00 20.84 60 ASN C N 1
ATOM 4742 C CA . ASN C 1 60 ? -5.056 63.747 36.422 1.00 19.68 60 ASN C CA 1
ATOM 4743 C C . ASN C 1 60 ? -6.553 63.859 36.639 1.00 19.88 60 ASN C C 1
ATOM 4744 O O . ASN C 1 60 ? -7.239 64.508 35.858 1.00 21.34 60 ASN C O 1
ATOM 4749 N N . ASP C 1 61 ? -7.064 63.242 37.700 1.00 19.48 61 ASP C N 1
ATOM 4750 C CA . ASP C 1 61 ? -8.492 63.311 37.979 1.00 18.78 61 ASP C CA 1
ATOM 4751 C C . ASP C 1 61 ? -8.850 64.715 38.429 1.00 18.85 61 ASP C C 1
ATOM 4752 O O . ASP C 1 61 ? -9.869 65.255 38.037 1.00 18.09 61 ASP C O 1
ATOM 4757 N N . ALA C 1 62 ? -7.987 65.298 39.252 1.00 18.62 62 ALA C N 1
ATOM 4758 C CA . ALA C 1 62 ? -8.194 66.635 39.794 1.00 18.72 62 ALA C CA 1
ATOM 4759 C C . ALA C 1 62 ? -8.184 67.692 38.703 1.00 18.45 62 ALA C C 1
ATOM 4760 O O . ALA C 1 62 ? -8.963 68.646 38.739 1.00 17.70 62 ALA C O 1
ATOM 4762 N N . ILE C 1 63 ? -7.286 67.514 37.739 1.00 18.36 63 ILE C N 1
ATOM 4763 C CA . ILE C 1 63 ? -7.155 68.432 36.624 1.00 16.68 63 ILE C CA 1
ATOM 4764 C C . ILE C 1 63 ? -8.415 68.399 35.759 1.00 17.82 63 ILE C C 1
ATOM 4765 O O . ILE C 1 63 ? -8.986 69.437 35.448 1.00 18.48 63 ILE C O 1
ATOM 4770 N N . VAL C 1 64 ? -8.869 67.211 35.389 1.00 17.47 64 VAL C N 1
ATOM 4771 C CA . VAL C 1 64 ? -10.060 67.121 34.568 1.00 17.97 64 VAL C CA 1
ATOM 4772 C C . VAL C 1 64 ? -11.308 67.559 35.317 1.00 18.13 64 VAL C C 1
ATOM 4773 O O . VAL C 1 64 ? -12.138 68.265 34.765 1.00 18.19 64 VAL C O 1
ATOM 4777 N N . GLU C 1 65 ? -11.443 67.148 36.570 1.00 19.65 65 GLU C N 1
ATOM 4778 C CA . GLU C 1 65 ? -12.610 67.529 37.357 1.00 20.28 65 GLU C CA 1
ATOM 4779 C C . GLU C 1 65 ? -12.691 69.053 37.504 1.00 20.63 65 GLU C C 1
ATOM 4780 O O . GLU C 1 65 ? -13.770 69.634 37.467 1.00 20.56 65 GLU C O 1
ATOM 4786 N N . THR C 1 66 ? -11.541 69.694 37.661 1.00 21.18 66 THR C N 1
ATOM 4787 C CA . THR C 1 66 ? -11.484 71.141 37.801 1.00 21.72 66 THR C CA 1
ATOM 4788 C C . THR C 1 66 ? -11.919 71.819 36.501 1.00 22.20 66 THR C C 1
ATOM 4789 O O . THR C 1 66 ? -12.689 72.783 36.522 1.00 22.26 66 THR C O 1
ATOM 4793 N N . ILE C 1 67 ? -11.429 71.304 35.374 1.00 21.67 67 ILE C N 1
ATOM 4794 C CA . ILE C 1 67 ? -11.776 71.824 34.055 1.00 20.73 67 ILE C CA 1
ATOM 4795 C C . ILE C 1 67 ? -13.295 71.766 33.855 1.00 21.63 67 ILE C C 1
ATOM 4796 O O . ILE C 1 67 ? -13.904 72.739 33.421 1.00 22.51 67 ILE C O 1
ATOM 4801 N N . LEU C 1 68 ? -13.897 70.622 34.179 1.00 21.46 68 LEU C N 1
ATOM 4802 C CA . LEU C 1 68 ? -15.332 70.432 34.051 1.00 20.27 68 LEU C CA 1
ATOM 4803 C C . LEU C 1 68 ? -16.124 71.348 34.980 1.00 20.41 68 LEU C C 1
ATOM 4804 O O . LEU C 1 68 ? -17.140 71.896 34.578 1.00 19.88 68 LEU C O 1
ATOM 4809 N N . LEU C 1 69 ? -15.666 71.510 36.219 1.00 21.37 69 LEU C N 1
ATOM 4810 C CA . LEU C 1 69 ? -16.347 72.384 37.182 1.00 22.31 69 LEU C CA 1
ATOM 4811 C C . LEU C 1 69 ? -16.345 73.852 36.736 1.00 22.88 69 LEU C C 1
ATOM 4812 O O . LEU C 1 69 ? -17.325 74.562 36.920 1.00 23.08 69 LEU C O 1
ATOM 4817 N N . CYS C 1 70 ? -15.240 74.303 36.152 1.00 23.44 70 CYS C N 1
ATOM 4818 C CA . CYS C 1 70 ? -15.141 75.681 35.696 1.00 24.14 70 CYS C CA 1
ATOM 4819 C C . CYS C 1 70 ? -16.148 75.930 34.581 1.00 25.11 70 CYS C C 1
ATOM 4820 O O . CYS C 1 70 ? -16.811 76.966 34.541 1.00 24.38 70 CYS C O 1
ATOM 4823 N N . ASP C 1 71 ? -16.260 74.969 33.676 1.00 25.71 71 ASP C N 1
ATOM 4824 C CA . ASP C 1 71 ? -17.200 75.079 32.580 1.00 26.82 71 ASP C CA 1
ATOM 4825 C C . ASP C 1 71 ? -18.612 75.181 33.155 1.00 27.79 71 ASP C C 1
ATOM 4826 O O . ASP C 1 71 ? -19.408 76.018 32.729 1.00 29.08 71 ASP C O 1
ATOM 4831 N N . ALA C 1 72 ? -18.911 74.333 34.136 1.00 27.70 72 ALA C N 1
ATOM 4832 C CA . ALA C 1 72 ? -20.224 74.313 34.769 1.00 27.11 72 ALA C CA 1
ATOM 4833 C C . ALA C 1 72 ? -20.549 75.627 35.469 1.00 27.45 72 ALA C C 1
ATOM 4834 O O . ALA C 1 72 ? -21.677 76.099 35.418 1.00 27.79 72 ALA C O 1
ATOM 4836 N N . LEU C 1 73 ? -19.561 76.212 36.130 1.00 28.17 73 LEU C N 1
ATOM 4837 C CA . LEU C 1 73 ? -19.761 77.469 36.833 1.00 28.86 73 LEU C CA 1
ATOM 4838 C C . LEU C 1 73 ? -19.968 78.640 35.866 1.00 29.82 73 LEU C C 1
ATOM 4839 O O . LEU C 1 73 ? -20.880 79.447 36.052 1.00 29.10 73 LEU C O 1
ATOM 4844 N N . ARG C 1 74 ? -19.131 78.730 34.834 1.00 31.07 74 ARG C N 1
ATOM 4845 C CA . ARG C 1 74 ? -19.247 79.807 33.857 1.00 31.58 74 ARG C CA 1
ATOM 4846 C C . ARG C 1 74 ? -20.605 79.770 33.197 1.00 33.20 74 ARG C C 1
ATOM 4847 O O . ARG C 1 74 ? -21.258 80.801 33.037 1.00 33.95 74 ARG C O 1
ATOM 4855 N N . ASP C 1 75 ? -21.020 78.565 32.816 1.00 35.59 75 ASP C N 1
ATOM 4856 C CA . ASP C 1 75 ? -22.297 78.352 32.140 1.00 37.18 75 ASP C CA 1
ATOM 4857 C C . ASP C 1 75 ? -23.448 78.616 33.085 1.00 38.65 75 ASP C C 1
ATOM 4858 O O . ASP C 1 75 ? -24.609 78.345 32.761 1.00 40.38 75 ASP C O 1
ATOM 4863 N N . GLU C 1 76 ? -23.136 79.146 34.259 1.00 39.01 76 GLU C N 1
ATOM 4864 C CA . GLU C 1 76 ? -24.177 79.426 35.221 1.00 39.43 76 GLU C CA 1
ATOM 4865 C C . GLU C 1 76 ? -24.082 80.844 35.771 1.00 38.77 76 GLU C C 1
ATOM 4866 O O . GLU C 1 76 ? -24.672 81.166 36.805 1.00 38.50 76 GLU C O 1
ATOM 4872 N N . GLY C 1 77 ? -23.317 81.681 35.079 1.00 37.96 77 GLY C N 1
ATOM 4873 C CA . GLY C 1 77 ? -23.195 83.065 35.482 1.00 37.45 77 GLY C CA 1
ATOM 4874 C C . GLY C 1 77 ? -21.974 83.506 36.259 1.00 37.94 77 GLY C C 1
ATOM 4875 O O . GLY C 1 77 ? -21.690 84.703 36.271 1.00 37.92 77 GLY C O 1
ATOM 4876 N N . VAL C 1 78 ? -21.256 82.584 36.905 1.00 37.48 78 VAL C N 1
ATOM 4877 C CA . VAL C 1 78 ? -20.075 82.960 37.692 1.00 37.40 78 VAL C CA 1
ATOM 4878 C C . VAL C 1 78 ? -19.039 83.785 36.903 1.00 37.42 78 VAL C C 1
ATOM 4879 O O . VAL C 1 78 ? -18.515 83.333 35.886 1.00 37.48 78 VAL C O 1
ATOM 4883 N N . LYS C 1 79 ? -18.749 84.995 37.385 1.00 37.28 79 LYS C N 1
ATOM 4884 C CA . LYS C 1 79 ? -17.804 85.890 36.720 1.00 37.49 79 LYS C CA 1
ATOM 4885 C C . LYS C 1 79 ? -16.359 85.687 37.134 1.00 36.49 79 LYS C C 1
ATOM 4886 O O . LYS C 1 79 ? -15.451 85.865 36.321 1.00 35.83 79 LYS C O 1
ATOM 4892 N N . LYS C 1 80 ? -16.147 85.340 38.401 1.00 35.38 80 LYS C N 1
ATOM 4893 C CA . LYS C 1 80 ? -14.801 85.115 38.924 1.00 34.43 80 LYS C CA 1
ATOM 4894 C C . LYS C 1 80 ? -14.679 83.755 39.623 1.00 32.78 80 LYS C C 1
ATOM 4895 O O . LYS C 1 80 ? -15.461 83.430 40.516 1.00 32.80 80 LYS C O 1
ATOM 4901 N N . ILE C 1 81 ? -13.701 82.959 39.203 1.00 31.00 81 ILE C N 1
ATOM 4902 C CA . ILE C 1 81 ? -13.471 81.648 39.798 1.00 28.12 81 ILE C CA 1
ATOM 4903 C C . ILE C 1 81 ? -12.063 81.597 40.355 1.00 27.93 81 ILE C C 1
ATOM 4904 O O . ILE C 1 81 ? -11.085 81.821 39.633 1.00 27.52 81 ILE C O 1
ATOM 4909 N N . THR C 1 82 ? -11.961 81.314 41.645 1.00 26.60 82 THR C N 1
ATOM 4910 C CA . THR C 1 82 ? -10.659 81.187 42.281 1.00 26.20 82 THR C CA 1
ATOM 4911 C C . THR C 1 82 ? -10.448 79.705 42.554 1.00 25.63 82 THR C C 1
ATOM 4912 O O . THR C 1 82 ? -11.319 79.056 43.127 1.00 25.83 82 THR C O 1
ATOM 4916 N N . LEU C 1 83 ? -9.311 79.167 42.122 1.00 24.80 83 LEU C N 1
ATOM 4917 C CA . LEU C 1 83 ? -9.008 77.762 42.367 1.00 24.19 83 LEU C CA 1
ATOM 4918 C C . LEU C 1 83 ? -8.019 77.573 43.512 1.00 24.18 83 LEU C C 1
ATOM 4919 O O . LEU C 1 83 ? -6.904 78.114 43.494 1.00 24.38 83 LEU C O 1
ATOM 4924 N N . VAL C 1 84 ? -8.442 76.811 44.513 1.00 23.79 84 VAL C N 1
ATOM 4925 C CA . VAL C 1 84 ? -7.572 76.493 45.628 1.00 24.19 84 VAL C CA 1
ATOM 4926 C C . VAL C 1 84 ? -7.196 75.019 45.496 1.00 23.58 84 VAL C C 1
ATOM 4927 O O . VAL C 1 84 ? -8.031 74.130 45.651 1.00 23.14 84 VAL C O 1
ATOM 4931 N N . ALA C 1 85 ? -5.938 74.778 45.161 1.00 23.09 85 ALA C N 1
ATOM 4932 C CA . ALA C 1 85 ? -5.406 73.426 45.029 1.00 21.68 85 ALA C CA 1
ATOM 4933 C C . ALA C 1 85 ? -4.338 73.292 46.119 1.00 20.72 85 ALA C C 1
ATOM 4934 O O . ALA C 1 85 ? -3.158 73.535 45.862 1.00 19.75 85 ALA C O 1
ATOM 4936 N N . PRO C 1 86 ? -4.748 72.923 47.353 1.00 20.73 86 PRO C N 1
ATOM 4937 C CA . PRO C 1 86 ? -3.843 72.760 48.506 1.00 20.96 86 PRO C CA 1
ATOM 4938 C C . PRO C 1 86 ? -2.542 72.108 48.068 1.00 21.74 86 PRO C C 1
ATOM 4939 O O . PRO C 1 86 ? -1.465 72.649 48.284 1.00 20.84 86 PRO C O 1
ATOM 4943 N N . TYR C 1 87 ? -2.655 70.934 47.462 1.00 22.24 87 TYR C N 1
ATOM 4944 C CA . TYR C 1 87 ? -1.493 70.257 46.912 1.00 23.57 87 TYR C CA 1
ATOM 4945 C C . TYR C 1 87 ? -1.626 70.402 45.392 1.00 23.90 87 TYR C C 1
ATOM 4946 O O . TYR C 1 87 ? -2.620 69.977 44.804 1.00 23.73 87 TYR C O 1
ATOM 4955 N N . LEU C 1 88 ? -0.640 71.026 44.763 1.00 24.61 88 LEU C N 1
ATOM 4956 C CA . LEU C 1 88 ? -0.669 71.209 43.319 1.00 24.39 88 LEU C CA 1
ATOM 4957 C C . LEU C 1 88 ? 0.279 70.196 42.695 1.00 24.42 88 LEU C C 1
ATOM 4958 O O . LEU C 1 88 ? 1.464 70.149 43.031 1.00 24.74 88 LEU C O 1
ATOM 4963 N N . ALA C 1 89 ? -0.259 69.375 41.798 1.00 24.72 89 ALA C N 1
ATOM 4964 C CA . ALA C 1 89 ? 0.519 68.350 41.111 1.00 24.38 89 ALA C CA 1
ATOM 4965 C C . ALA C 1 89 ? 1.249 68.889 39.884 1.00 24.64 89 ALA C C 1
ATOM 4966 O O . ALA C 1 89 ? 0.952 69.979 39.404 1.00 24.15 89 ALA C O 1
ATOM 4968 N N . TYR C 1 90 ? 2.204 68.102 39.394 1.00 25.82 90 TYR C N 1
ATOM 4969 C CA . TYR C 1 90 ? 3.006 68.436 38.222 1.00 27.19 90 TYR C CA 1
ATOM 4970 C C . TYR C 1 90 ? 3.738 69.767 38.340 1.00 29.34 90 TYR C C 1
ATOM 4971 O O . TYR C 1 90 ? 4.127 70.354 37.341 1.00 30.15 90 TYR C O 1
ATOM 4980 N N . ALA C 1 91 ? 3.944 70.233 39.563 1.00 32.11 91 ALA C N 1
ATOM 4981 C CA . ALA C 1 91 ? 4.605 71.514 39.771 1.00 35.29 91 ALA C CA 1
ATOM 4982 C C . ALA C 1 91 ? 5.944 71.372 40.476 1.00 37.96 91 ALA C C 1
ATOM 4983 O O . ALA C 1 91 ? 6.497 72.351 40.966 1.00 39.25 91 ALA C O 1
ATOM 4985 N N . ARG C 1 92 ? 6.477 70.163 40.520 1.00 41.36 92 ARG C N 1
ATOM 4986 C CA . ARG C 1 92 ? 7.739 69.956 41.199 1.00 45.30 92 ARG C CA 1
ATOM 4987 C C . ARG C 1 92 ? 8.939 70.590 40.512 1.00 46.20 92 ARG C C 1
ATOM 4988 O O . ARG C 1 92 ? 9.836 71.106 41.180 1.00 45.90 92 ARG C O 1
ATOM 4996 N N . GLN C 1 93 ? 8.961 70.575 39.184 1.00 47.62 93 GLN C N 1
ATOM 4997 C CA . GLN C 1 93 ? 10.104 71.131 38.475 1.00 48.62 93 GLN C CA 1
ATOM 4998 C C . GLN C 1 93 ? 9.913 72.473 37.768 1.00 48.49 93 GLN C C 1
ATOM 4999 O O . GLN C 1 93 ? 8.816 72.849 37.359 1.00 47.93 93 GLN C O 1
ATOM 5005 N N . ASP C 1 94 ? 11.029 73.179 37.642 1.00 49.45 94 ASP C N 1
ATOM 5006 C CA . ASP C 1 94 ? 11.118 74.508 37.040 1.00 49.59 94 ASP C CA 1
ATOM 5007 C C . ASP C 1 94 ? 11.436 74.446 35.545 1.00 48.52 94 ASP C C 1
ATOM 5008 O O . ASP C 1 94 ? 11.040 75.327 34.779 1.00 47.97 94 ASP C O 1
ATOM 5013 N N . LYS C 1 95 ? 12.162 73.407 35.140 1.00 47.15 95 LYS C N 1
ATOM 5014 C CA . LYS C 1 95 ? 12.571 73.283 33.752 1.00 46.56 95 LYS C CA 1
ATOM 5015 C C . LYS C 1 95 ? 12.859 71.853 33.329 1.00 44.97 95 LYS C C 1
ATOM 5016 O O . LYS C 1 95 ? 12.551 70.902 34.049 1.00 45.07 95 LYS C O 1
ATOM 5022 N N . LYS C 1 96 ? 13.457 71.710 32.154 1.00 43.22 96 LYS C N 1
ATOM 5023 C CA . LYS C 1 96 ? 13.786 70.395 31.634 1.00 42.15 96 LYS C CA 1
ATOM 5024 C C . LYS C 1 96 ? 15.125 69.912 32.171 1.00 41.05 96 LYS C C 1
ATOM 5025 O O . LYS C 1 96 ? 16.041 70.698 32.372 1.00 39.63 96 LYS C O 1
ATOM 5031 N N . PHE C 1 97 ? 15.221 68.610 32.409 1.00 41.07 97 PHE C N 1
ATOM 5032 C CA . PHE C 1 97 ? 16.453 68.006 32.889 1.00 41.12 97 PHE C CA 1
ATOM 5033 C C . PHE C 1 97 ? 17.002 67.116 31.779 1.00 41.04 97 PHE C C 1
ATOM 5034 O O . PHE C 1 97 ? 17.980 66.391 31.982 1.00 41.82 97 PHE C O 1
ATOM 5042 N N . ASN C 1 98 ? 16.361 67.176 30.610 1.00 39.40 98 ASN C N 1
ATOM 5043 C CA . ASN C 1 98 ? 16.767 66.384 29.455 1.00 38.01 98 ASN C CA 1
ATOM 5044 C C . ASN C 1 98 ? 16.070 66.913 28.237 1.00 36.74 98 ASN C C 1
ATOM 5045 O O . ASN C 1 98 ? 14.941 67.388 28.323 1.00 36.31 98 ASN C O 1
ATOM 5050 N N . PRO C 1 99 ? 16.734 66.841 27.079 1.00 36.03 99 PRO C N 1
ATOM 5051 C CA . PRO C 1 99 ? 16.099 67.330 25.854 1.00 34.46 99 PRO C CA 1
ATOM 5052 C C . PRO C 1 99 ? 14.923 66.405 25.544 1.00 33.24 99 PRO C C 1
ATOM 5053 O O . PRO C 1 99 ? 14.938 65.235 25.925 1.00 32.91 99 PRO C O 1
ATOM 5057 N N . GLY C 1 100 ? 13.900 66.930 24.876 1.00 32.74 100 GLY C N 1
ATOM 5058 C CA . GLY C 1 100 ? 12.745 66.110 24.545 1.00 30.96 100 GLY C CA 1
ATOM 5059 C C . GLY C 1 100 ? 11.705 66.044 25.657 1.00 30.35 100 GLY C C 1
ATOM 5060 O O . GLY C 1 100 ? 10.625 65.467 25.479 1.00 28.60 100 GLY C O 1
ATOM 5061 N N . GLU C 1 101 ? 12.031 66.629 26.809 1.00 29.32 101 GLU C N 1
ATOM 5062 C CA . GLU C 1 101 ? 11.114 66.645 27.934 1.00 28.35 101 GLU C CA 1
ATOM 5063 C C . GLU C 1 101 ? 10.143 67.815 27.833 1.00 28.25 101 GLU C C 1
ATOM 5064 O O . GLU C 1 101 ? 10.270 68.697 26.987 1.00 26.95 101 GLU C O 1
ATOM 5070 N N . ALA C 1 102 ? 9.167 67.805 28.723 1.00 27.53 102 ALA C N 1
ATOM 5071 C CA . ALA C 1 102 ? 8.185 68.853 28.784 1.00 27.43 102 ALA C CA 1
ATOM 5072 C C . ALA C 1 102 ? 8.362 69.536 30.126 1.00 27.18 102 ALA C C 1
ATOM 5073 O O . ALA C 1 102 ? 9.040 69.021 31.004 1.00 27.15 102 ALA C O 1
ATOM 5075 N N . ILE C 1 103 ? 7.789 70.721 30.262 1.00 26.87 103 ILE C N 1
ATOM 5076 C CA . ILE C 1 103 ? 7.808 71.420 31.530 1.00 26.99 103 ILE C CA 1
ATOM 5077 C C . ILE C 1 103 ? 6.316 71.375 31.868 1.00 26.93 103 ILE C C 1
ATOM 5078 O O . ILE C 1 103 ? 5.538 72.239 31.457 1.00 27.42 103 ILE C O 1
ATOM 5083 N N . SER C 1 104 ? 5.929 70.321 32.586 1.00 26.42 104 SER C N 1
ATOM 5084 C CA . SER C 1 104 ? 4.540 70.072 32.964 1.00 26.05 104 SER C CA 1
ATOM 5085 C C . SER C 1 104 ? 3.763 71.229 33.585 1.00 25.73 104 SER C C 1
ATOM 5086 O O . SER C 1 104 ? 2.620 71.482 33.200 1.00 25.15 104 SER C O 1
ATOM 5089 N N . ILE C 1 105 ? 4.369 71.934 34.536 1.00 25.65 105 ILE C N 1
ATOM 5090 C CA . ILE C 1 105 ? 3.687 73.048 35.170 1.00 25.88 105 ILE C CA 1
ATOM 5091 C C . ILE C 1 105 ? 3.474 74.185 34.172 1.00 25.52 105 ILE C C 1
ATOM 5092 O O . ILE C 1 105 ? 2.508 74.935 34.283 1.00 25.55 105 ILE C O 1
ATOM 5097 N N . ARG C 1 106 ? 4.369 74.297 33.192 1.00 24.51 106 ARG C N 1
ATOM 5098 C CA . ARG C 1 106 ? 4.257 75.322 32.163 1.00 24.82 106 ARG C CA 1
ATOM 5099 C C . ARG C 1 106 ? 3.005 75.060 31.320 1.00 25.31 106 ARG C C 1
ATOM 5100 O O . ARG C 1 106 ? 2.200 75.966 31.069 1.00 26.21 106 ARG C O 1
ATOM 5108 N N . ALA C 1 107 ? 2.845 73.811 30.888 1.00 24.84 107 ALA C N 1
ATOM 5109 C CA . ALA C 1 107 ? 1.705 73.412 30.075 1.00 23.47 107 ALA C CA 1
ATOM 5110 C C . ALA C 1 107 ? 0.385 73.575 30.821 1.00 23.73 107 ALA C C 1
ATOM 5111 O O . ALA C 1 107 ? -0.612 74.012 30.258 1.00 23.85 107 ALA C O 1
ATOM 5113 N N . LEU C 1 108 ? 0.379 73.220 32.095 1.00 23.56 108 LEU C N 1
ATOM 5114 C CA . LEU C 1 108 ? -0.831 73.322 32.893 1.00 23.96 108 LEU C CA 1
ATOM 5115 C C . LEU C 1 108 ? -1.158 74.762 33.304 1.00 24.73 108 LEU C C 1
ATOM 5116 O O . LEU C 1 108 ? -2.338 75.134 33.408 1.00 23.38 108 LEU C O 1
ATOM 5121 N N . ALA C 1 109 ? -0.121 75.569 33.528 1.00 25.38 109 ALA C N 1
ATOM 5122 C CA . ALA C 1 109 ? -0.320 76.960 33.904 1.00 26.70 109 ALA C CA 1
ATOM 5123 C C . ALA C 1 109 ? -1.128 77.646 32.805 1.00 27.77 109 ALA C C 1
ATOM 5124 O O . ALA C 1 109 ? -1.982 78.494 33.088 1.00 26.83 109 ALA C O 1
ATOM 5126 N N . LYS C 1 110 ? -0.859 77.261 31.555 1.00 28.53 110 LYS C N 1
ATOM 5127 C CA . LYS C 1 110 ? -1.568 77.819 30.410 1.00 30.10 110 LYS C CA 1
ATOM 5128 C C . LYS C 1 110 ? -3.055 77.528 30.490 1.00 29.45 110 LYS C C 1
ATOM 5129 O O . LYS C 1 110 ? -3.881 78.387 30.205 1.00 29.43 110 LYS C O 1
ATOM 5135 N N . ILE C 1 111 ? -3.391 76.309 30.883 1.00 28.71 111 ILE C N 1
ATOM 5136 C CA . ILE C 1 111 ? -4.781 75.927 31.013 1.00 27.98 111 ILE C CA 1
ATOM 5137 C C . ILE C 1 111 ? -5.410 76.647 32.209 1.00 28.68 111 ILE C C 1
ATOM 5138 O O . ILE C 1 111 ? -6.519 77.159 32.109 1.00 29.13 111 ILE C O 1
ATOM 5143 N N . TYR C 1 112 ? -4.693 76.702 33.329 1.00 28.27 112 TYR C N 1
ATOM 5144 C CA . TYR C 1 112 ? -5.202 77.368 34.526 1.00 28.71 112 TYR C CA 1
ATOM 5145 C C . TYR C 1 112 ? -5.487 78.844 34.300 1.00 29.28 112 TYR C C 1
ATOM 5146 O O . TYR C 1 112 ? -6.507 79.361 34.749 1.00 29.28 112 TYR C O 1
ATOM 5155 N N . SER C 1 113 ? -4.563 79.515 33.617 1.00 29.97 113 SER C N 1
ATOM 5156 C CA . SER C 1 113 ? -4.679 80.943 33.316 1.00 29.43 113 SER C CA 1
ATOM 5157 C C . SER C 1 113 ? -5.882 81.235 32.430 1.00 30.10 113 SER C C 1
ATOM 5158 O O . SER C 1 113 ? -6.349 82.372 32.354 1.00 30.54 113 SER C O 1
ATOM 5161 N N . ASN C 1 114 ? -6.385 80.198 31.770 1.00 30.72 114 ASN C N 1
ATOM 5162 C CA . ASN C 1 114 ? -7.519 80.333 30.883 1.00 30.96 114 ASN C CA 1
ATOM 5163 C C . ASN C 1 114 ? -8.828 79.964 31.570 1.00 30.19 114 ASN C C 1
ATOM 5164 O O . ASN C 1 114 ? -9.855 80.558 31.273 1.00 31.62 114 ASN C O 1
ATOM 5169 N N . ILE C 1 115 ? -8.822 79.013 32.496 1.00 29.14 115 ILE C N 1
ATOM 5170 C CA . ILE C 1 115 ? -10.089 78.644 33.129 1.00 28.96 115 ILE C CA 1
ATOM 5171 C C . ILE C 1 115 ? -10.409 79.285 34.488 1.00 28.81 115 ILE C C 1
ATOM 5172 O O . ILE C 1 115 ? -11.570 79.313 34.910 1.00 27.53 115 ILE C O 1
ATOM 5177 N N . VAL C 1 116 ? -9.395 79.798 35.174 1.00 29.16 116 VAL C N 1
ATOM 5178 C CA . VAL C 1 116 ? -9.629 80.458 36.459 1.00 29.45 116 VAL C CA 1
ATOM 5179 C C . VAL C 1 116 ? -8.955 81.823 36.490 1.00 28.54 116 VAL C C 1
ATOM 5180 O O . VAL C 1 116 ? -8.024 82.083 35.734 1.00 28.54 116 VAL C O 1
ATOM 5184 N N . ASP C 1 117 ? -9.443 82.689 37.368 1.00 28.49 117 ASP C N 1
ATOM 5185 C CA . ASP C 1 117 ? -8.925 84.046 37.495 1.00 29.58 117 ASP C CA 1
ATOM 5186 C C . ASP C 1 117 ? -7.860 84.167 38.574 1.00 29.66 117 ASP C C 1
ATOM 5187 O O . ASP C 1 117 ? -7.124 85.154 38.627 1.00 29.55 117 ASP C O 1
ATOM 5192 N N . LYS C 1 118 ? -7.778 83.159 39.430 1.00 29.99 118 LYS C N 1
ATOM 5193 C CA . LYS C 1 118 ? -6.812 83.176 40.511 1.00 30.94 118 LYS C CA 1
ATOM 5194 C C . LYS C 1 118 ? -6.524 81.761 40.993 1.00 29.93 118 LYS C C 1
ATOM 5195 O O . LYS C 1 118 ? -7.419 80.925 41.068 1.00 29.13 118 LYS C O 1
ATOM 5201 N N . LEU C 1 119 ? -5.266 81.496 41.315 1.00 29.89 119 LEU C N 1
ATOM 5202 C CA . LEU C 1 119 ? -4.872 80.176 41.783 1.00 30.32 119 LEU C CA 1
ATOM 5203 C C . LEU C 1 119 ? -4.122 80.258 43.104 1.00 29.62 119 LEU C C 1
ATOM 5204 O O . LEU C 1 119 ? -3.142 80.987 43.226 1.00 28.83 119 LEU C O 1
ATOM 5209 N N . ILE C 1 120 ? -4.595 79.502 44.090 1.00 28.77 120 ILE C N 1
ATOM 5210 C CA . ILE C 1 120 ? -3.963 79.458 45.407 1.00 27.33 120 ILE C CA 1
ATOM 5211 C C . ILE C 1 120 ? -3.470 78.034 45.697 1.00 27.35 120 ILE C C 1
ATOM 5212 O O . ILE C 1 120 ? -4.146 77.044 45.396 1.00 27.72 120 ILE C O 1
ATOM 5217 N N . THR C 1 121 ? -2.281 77.924 46.266 1.00 27.13 121 THR C N 1
ATOM 5218 C CA . THR C 1 121 ? -1.753 76.614 46.611 1.00 27.18 121 THR C CA 1
ATOM 5219 C C . THR C 1 121 ? -0.930 76.739 47.891 1.00 27.00 121 THR C C 1
ATOM 5220 O O . THR C 1 121 ? -0.483 77.827 48.237 1.00 26.74 121 THR C O 1
ATOM 5224 N N . ILE C 1 122 ? -0.750 75.635 48.607 1.00 27.08 122 ILE C N 1
ATOM 5225 C CA . ILE C 1 122 ? 0.003 75.669 49.854 1.00 26.55 122 ILE C CA 1
ATOM 5226 C C . ILE C 1 122 ? 1.399 75.070 49.709 1.00 27.87 122 ILE C C 1
ATOM 5227 O O . ILE C 1 122 ? 1.560 73.970 49.186 1.00 27.57 122 ILE C O 1
ATOM 5232 N N . ASN C 1 123 ? 2.399 75.814 50.180 1.00 28.45 123 ASN C N 1
ATOM 5233 C CA . ASN C 1 123 ? 3.797 75.396 50.141 1.00 29.41 123 ASN C CA 1
ATOM 5234 C C . ASN C 1 123 ? 4.266 74.693 48.867 1.00 30.79 123 ASN C C 1
ATOM 5235 O O . ASN C 1 123 ? 4.538 73.494 48.877 1.00 30.00 123 ASN C O 1
ATOM 5240 N N . PRO C 1 124 ? 4.375 75.435 47.753 1.00 32.27 124 PRO C N 1
ATOM 5241 C CA . PRO C 1 124 ? 4.828 74.844 46.489 1.00 33.62 124 PRO C CA 1
ATOM 5242 C C . PRO C 1 124 ? 6.294 74.465 46.671 1.00 35.57 124 PRO C C 1
ATOM 5243 O O . PRO C 1 124 ? 7.007 75.074 47.471 1.00 35.81 124 PRO C O 1
ATOM 5247 N N . HIS C 1 125 ? 6.758 73.466 45.942 1.00 37.89 125 HIS C N 1
ATOM 5248 C CA . HIS C 1 125 ? 8.148 73.084 46.073 1.00 39.66 125 HIS C CA 1
ATOM 5249 C C . HIS C 1 125 ? 9.029 74.146 45.426 1.00 41.58 125 HIS C C 1
ATOM 5250 O O . HIS C 1 125 ? 10.056 74.532 45.971 1.00 42.49 125 HIS C O 1
ATOM 5257 N N . GLU C 1 126 ? 8.607 74.614 44.256 1.00 43.74 126 GLU C N 1
ATOM 5258 C CA . GLU C 1 126 ? 9.340 75.614 43.483 1.00 44.43 126 GLU C CA 1
ATOM 5259 C C . GLU C 1 126 ? 8.524 76.898 43.411 1.00 44.56 126 GLU C C 1
ATOM 5260 O O . GLU C 1 126 ? 7.465 76.932 42.775 1.00 44.75 126 GLU C O 1
ATOM 5266 N N . THR C 1 127 ? 9.015 77.956 44.048 1.00 44.42 127 THR C N 1
ATOM 5267 C CA . THR C 1 127 ? 8.293 79.228 44.036 1.00 43.80 127 THR C CA 1
ATOM 5268 C C . THR C 1 127 ? 8.279 79.896 42.664 1.00 43.96 127 THR C C 1
ATOM 5269 O O . THR C 1 127 ? 7.375 80.688 42.372 1.00 44.74 127 THR C O 1
ATOM 5273 N N . HIS C 1 128 ? 9.253 79.568 41.815 1.00 43.56 128 HIS C N 1
ATOM 5274 C CA . HIS C 1 128 ? 9.326 80.201 40.497 1.00 44.39 128 HIS C CA 1
ATOM 5275 C C . HIS C 1 128 ? 8.305 79.733 39.470 1.00 43.33 128 HIS C C 1
ATOM 5276 O O . HIS C 1 128 ? 8.129 80.389 38.437 1.00 43.77 128 HIS C O 1
ATOM 5283 N N . ILE C 1 129 ? 7.616 78.628 39.743 1.00 41.19 129 ILE C N 1
ATOM 5284 C CA . ILE C 1 129 ? 6.625 78.150 38.792 1.00 39.48 129 ILE C CA 1
ATOM 5285 C C . ILE C 1 129 ? 5.583 79.224 38.493 1.00 39.03 129 ILE C C 1
ATOM 5286 O O . ILE C 1 129 ? 4.922 79.161 37.463 1.00 38.85 129 ILE C O 1
ATOM 5291 N N . LYS C 1 130 ? 5.457 80.222 39.371 1.00 39.12 130 LYS C N 1
ATOM 5292 C CA . LYS C 1 130 ? 4.483 81.296 39.162 1.00 39.96 130 LYS C CA 1
ATOM 5293 C C . LYS C 1 130 ? 4.767 82.109 37.900 1.00 39.39 130 LYS C C 1
ATOM 5294 O O . LYS C 1 130 ? 3.864 82.743 37.341 1.00 39.28 130 LYS C O 1
ATOM 5300 N N . ASP C 1 131 ? 6.017 82.078 37.442 1.00 38.14 131 ASP C N 1
ATOM 5301 C CA . ASP C 1 131 ? 6.398 82.839 36.257 1.00 37.48 131 ASP C CA 1
ATOM 5302 C C . ASP C 1 131 ? 5.671 82.367 35.009 1.00 36.02 131 ASP C C 1
ATOM 5303 O O . ASP C 1 131 ? 5.568 83.111 34.024 1.00 36.14 131 ASP C O 1
ATOM 5308 N N . PHE C 1 132 ? 5.147 81.143 35.060 1.00 33.32 132 PHE C N 1
ATOM 5309 C CA . PHE C 1 132 ? 4.429 80.569 33.928 1.00 30.53 132 PHE C CA 1
ATOM 5310 C C . PHE C 1 132 ? 2.953 80.979 33.896 1.00 29.53 132 PHE C C 1
ATOM 5311 O O . PHE C 1 132 ? 2.273 80.810 32.890 1.00 28.73 132 PHE C O 1
ATOM 5319 N N . PHE C 1 133 ? 2.455 81.520 35.000 1.00 29.61 133 PHE C N 1
ATOM 5320 C CA . PHE C 1 133 ? 1.050 81.922 35.070 1.00 30.13 133 PHE C CA 1
ATOM 5321 C C . PHE C 1 133 ? 0.800 83.359 34.650 1.00 29.54 133 PHE C C 1
ATOM 5322 O O . PHE C 1 133 ? 1.627 84.225 34.905 1.00 30.59 133 PHE C O 1
ATOM 5330 N N . THR C 1 134 ? -0.340 83.601 34.008 1.00 28.77 134 THR C N 1
ATOM 5331 C CA . THR C 1 134 ? -0.711 84.939 33.580 1.00 28.53 134 THR C CA 1
ATOM 5332 C C . THR C 1 134 ? -1.926 85.403 34.374 1.00 28.18 134 THR C C 1
ATOM 5333 O O . THR C 1 134 ? -2.674 86.280 33.945 1.00 28.84 134 THR C O 1
ATOM 5337 N N . ILE C 1 135 ? -2.117 84.772 35.527 1.00 27.18 135 ILE C N 1
ATOM 5338 C CA . ILE C 1 135 ? -3.182 85.116 36.457 1.00 26.32 135 ILE C CA 1
ATOM 5339 C C . ILE C 1 135 ? -2.485 85.127 37.807 1.00 25.50 135 ILE C C 1
ATOM 5340 O O . ILE C 1 135 ? -1.382 84.621 37.945 1.00 24.55 135 ILE C O 1
ATOM 5345 N N . PRO C 1 136 ? -3.112 85.723 38.817 1.00 26.01 136 PRO C N 1
ATOM 5346 C CA . PRO C 1 136 ? -2.519 85.779 40.153 1.00 26.96 136 PRO C CA 1
ATOM 5347 C C . PRO C 1 136 ? -2.234 84.379 40.694 1.00 28.80 136 PRO C C 1
ATOM 5348 O O . PRO C 1 136 ? -3.122 83.527 40.707 1.00 30.16 136 PRO C O 1
ATOM 5352 N N . PHE C 1 137 ? -1.001 84.149 41.137 1.00 30.76 137 PHE C N 1
ATOM 5353 C CA . PHE C 1 137 ? -0.596 82.864 41.694 1.00 31.45 137 PHE C CA 1
ATOM 5354 C C . PHE C 1 137 ? -0.184 83.098 43.147 1.00 31.90 137 PHE C C 1
ATOM 5355 O O . PHE C 1 137 ? 0.927 83.548 43.436 1.00 32.55 137 PHE C O 1
ATOM 5363 N N . ILE C 1 138 ? -1.094 82.790 44.058 1.00 32.48 138 ILE C N 1
ATOM 5364 C CA . ILE C 1 138 ? -0.863 82.973 45.483 1.00 33.21 138 ILE C CA 1
ATOM 5365 C C . ILE C 1 138 ? -0.524 81.658 46.179 1.00 34.80 138 ILE C C 1
ATOM 5366 O O . ILE C 1 138 ? -1.119 80.617 45.891 1.00 34.93 138 ILE C O 1
ATOM 5371 N N . TYR C 1 139 ? 0.438 81.709 47.094 1.00 36.84 139 TYR C N 1
ATOM 5372 C CA . TYR C 1 139 ? 0.832 80.526 47.850 1.00 39.35 139 TYR C CA 1
ATOM 5373 C C . TYR C 1 139 ? 0.888 80.841 49.340 1.00 38.68 139 TYR C C 1
ATOM 5374 O O . TYR C 1 139 ? 1.435 81.863 49.746 1.00 39.61 139 TYR C O 1
ATOM 5383 N N . GLY C 1 140 ? 0.282 79.971 50.142 1.00 37.44 140 GLY C N 1
ATOM 5384 C CA . GLY C 1 140 ? 0.278 80.156 51.580 1.00 35.87 140 GLY C CA 1
ATOM 5385 C C . GLY C 1 140 ? 1.281 79.213 52.217 1.00 35.27 140 GLY C C 1
ATOM 5386 O O . GLY C 1 140 ? 1.736 78.264 51.572 1.00 36.16 140 GLY C O 1
ATOM 5387 N N . ASP C 1 141 ? 1.631 79.466 53.475 1.00 33.54 141 ASP C N 1
ATOM 5388 C CA . ASP C 1 141 ? 2.585 78.625 54.189 1.00 32.04 141 ASP C CA 1
ATOM 5389 C C . ASP C 1 141 ? 1.925 77.953 55.389 1.00 32.08 141 ASP C C 1
ATOM 5390 O O . ASP C 1 141 ? 1.331 78.617 56.242 1.00 32.68 141 ASP C O 1
ATOM 5395 N N . ALA C 1 142 ? 2.030 76.629 55.448 1.00 31.16 142 ALA C N 1
ATOM 5396 C CA . ALA C 1 142 ? 1.439 75.866 56.532 1.00 30.78 142 ALA C CA 1
ATOM 5397 C C . ALA C 1 142 ? 2.458 75.435 57.586 1.00 31.09 142 ALA C C 1
ATOM 5398 O O . ALA C 1 142 ? 2.091 74.834 58.597 1.00 30.92 142 ALA C O 1
ATOM 5400 N N . VAL C 1 143 ? 3.732 75.741 57.356 1.00 31.55 143 VAL C N 1
ATOM 5401 C CA . VAL C 1 143 ? 4.776 75.388 58.313 1.00 31.30 143 VAL C CA 1
ATOM 5402 C C . VAL C 1 143 ? 4.474 75.942 59.711 1.00 31.12 143 VAL C C 1
ATOM 5403 O O . VAL C 1 143 ? 4.676 75.253 60.708 1.00 32.22 143 VAL C O 1
ATOM 5407 N N . PRO C 1 144 ? 3.995 77.193 59.804 1.00 30.59 144 PRO C N 1
ATOM 5408 C CA . PRO C 1 144 ? 3.687 77.748 61.125 1.00 31.24 144 PRO C CA 1
ATOM 5409 C C . PRO C 1 144 ? 2.689 76.885 61.906 1.00 32.47 144 PRO C C 1
ATOM 5410 O O . PRO C 1 144 ? 2.786 76.750 63.126 1.00 32.38 144 PRO C O 1
ATOM 5414 N N . LYS C 1 145 ? 1.731 76.302 61.192 1.00 33.64 145 LYS C N 1
ATOM 5415 C CA . LYS C 1 145 ? 0.724 75.446 61.810 1.00 34.23 145 LYS C CA 1
ATOM 5416 C C . LYS C 1 145 ? 1.340 74.132 62.287 1.00 33.94 145 LYS C C 1
ATOM 5417 O O . LYS C 1 145 ? 0.899 73.550 63.280 1.00 34.60 145 LYS C O 1
ATOM 5423 N N . LEU C 1 146 ? 2.355 73.657 61.579 1.00 32.95 146 LEU C N 1
ATOM 5424 C CA . LEU C 1 146 ? 2.995 72.416 61.971 1.00 33.96 146 LEU C CA 1
ATOM 5425 C C . LEU C 1 146 ? 3.787 72.682 63.244 1.00 34.82 146 LEU C C 1
ATOM 5426 O O . LEU C 1 146 ? 3.741 71.901 64.206 1.00 34.77 146 LEU C O 1
ATOM 5431 N N . ALA C 1 147 ? 4.503 73.799 63.245 1.00 35.57 147 ALA C N 1
ATOM 5432 C CA . ALA C 1 147 ? 5.306 74.199 64.394 1.00 36.79 147 ALA C CA 1
ATOM 5433 C C . ALA C 1 147 ? 4.426 74.293 65.635 1.00 37.41 147 ALA C C 1
ATOM 5434 O O . ALA C 1 147 ? 4.776 73.780 66.698 1.00 37.81 147 ALA C O 1
ATOM 5436 N N . GLU C 1 148 ? 3.277 74.943 65.491 1.00 37.97 148 GLU C N 1
ATOM 5437 C CA . GLU C 1 148 ? 2.346 75.102 66.601 1.00 38.81 148 GLU C CA 1
ATOM 5438 C C . GLU C 1 148 ? 1.840 73.770 67.143 1.00 37.99 148 GLU C C 1
ATOM 5439 O O . GLU C 1 148 ? 1.473 73.674 68.316 1.00 38.49 148 GLU C O 1
ATOM 5445 N N . TYR C 1 149 ? 1.839 72.744 66.296 1.00 36.55 149 TYR C N 1
ATOM 5446 C CA . TYR C 1 149 ? 1.373 71.418 66.696 1.00 35.37 149 TYR C CA 1
ATOM 5447 C C . TYR C 1 149 ? 2.386 70.654 67.561 1.00 36.29 149 TYR C C 1
ATOM 5448 O O . TYR C 1 149 ? 2.006 69.825 68.389 1.00 35.66 149 TYR C O 1
ATOM 5457 N N . VAL C 1 150 ? 3.670 70.932 67.364 1.00 37.64 150 VAL C N 1
ATOM 5458 C CA . VAL C 1 150 ? 4.710 70.231 68.096 1.00 40.11 150 VAL C CA 1
ATOM 5459 C C . VAL C 1 150 ? 5.328 70.934 69.304 1.00 42.74 150 VAL C C 1
ATOM 5460 O O . VAL C 1 150 ? 5.885 70.262 70.186 1.00 42.66 150 VAL C O 1
ATOM 5464 N N . LYS C 1 151 ? 5.256 72.268 69.355 1.00 45.42 151 LYS C N 1
ATOM 5465 C CA . LYS C 1 151 ? 5.847 73.006 70.489 1.00 47.71 151 LYS C CA 1
ATOM 5466 C C . LYS C 1 151 ? 5.268 72.457 71.781 1.00 47.79 151 LYS C C 1
ATOM 5467 O O . LYS C 1 151 ? 5.851 72.557 72.861 1.00 46.85 151 LYS C O 1
ATOM 5473 N N . ASP C 1 152 ? 4.096 71.872 71.622 1.00 48.48 152 ASP C N 1
ATOM 5474 C CA . ASP C 1 152 ? 3.348 71.265 72.700 1.00 49.24 152 ASP C CA 1
ATOM 5475 C C . ASP C 1 152 ? 3.989 69.936 73.161 1.00 49.25 152 ASP C C 1
ATOM 5476 O O . ASP C 1 152 ? 3.883 69.572 74.333 1.00 49.15 152 ASP C O 1
ATOM 5481 N N . LYS C 1 153 ? 4.663 69.222 72.252 1.00 48.74 153 LYS C N 1
ATOM 5482 C CA . LYS C 1 153 ? 5.252 67.927 72.606 1.00 48.54 153 LYS C CA 1
ATOM 5483 C C . LYS C 1 153 ? 6.754 67.694 72.387 1.00 48.58 153 LYS C C 1
ATOM 5484 O O . LYS C 1 153 ? 7.195 66.553 72.194 1.00 48.48 153 LYS C O 1
ATOM 5490 N N . LEU C 1 154 ? 7.538 68.761 72.409 1.00 48.52 154 LEU C N 1
ATOM 5491 C CA . LEU C 1 154 ? 8.982 68.630 72.256 1.00 48.80 154 LEU C CA 1
ATOM 5492 C C . LEU C 1 154 ? 9.633 69.510 73.312 1.00 49.96 154 LEU C C 1
ATOM 5493 O O . LEU C 1 154 ? 9.152 70.614 73.608 1.00 50.52 154 LEU C O 1
ATOM 5498 N N . ASN C 1 155 ? 10.725 69.015 73.889 1.00 50.92 155 ASN C N 1
ATOM 5499 C CA . ASN C 1 155 ? 11.435 69.748 74.940 1.00 51.21 155 ASN C CA 1
ATOM 5500 C C . ASN C 1 155 ? 12.678 70.476 74.413 1.00 50.27 155 ASN C C 1
ATOM 5501 O O . ASN C 1 155 ? 13.704 69.845 74.131 1.00 49.90 155 ASN C O 1
ATOM 5506 N N . ASP C 1 156 ? 12.578 71.800 74.288 1.00 49.31 156 ASP C N 1
ATOM 5507 C CA . ASP C 1 156 ? 13.689 72.612 73.788 1.00 49.31 156 ASP C CA 1
ATOM 5508 C C . ASP C 1 156 ? 14.331 71.878 72.605 1.00 48.82 156 ASP C C 1
ATOM 5509 O O . ASP C 1 156 ? 15.488 71.458 72.669 1.00 48.49 156 ASP C O 1
ATOM 5514 N N . PRO C 1 157 ? 13.579 71.711 71.508 1.00 48.60 157 PRO C N 1
ATOM 5515 C CA . PRO C 1 157 ? 14.084 71.014 70.323 1.00 47.66 157 PRO C CA 1
ATOM 5516 C C . PRO C 1 157 ? 14.962 71.839 69.393 1.00 46.81 157 PRO C C 1
ATOM 5517 O O . PRO C 1 157 ? 15.001 73.064 69.471 1.00 47.17 157 PRO C O 1
ATOM 5521 N N . ILE C 1 158 ? 15.656 71.127 68.512 1.00 46.38 158 ILE C N 1
ATOM 5522 C CA . ILE C 1 158 ? 16.509 71.707 67.479 1.00 45.63 158 ILE C CA 1
ATOM 5523 C C . ILE C 1 158 ? 15.671 71.489 66.221 1.00 44.49 158 ILE C C 1
ATOM 5524 O O . ILE C 1 158 ? 15.202 70.373 65.976 1.00 44.96 158 ILE C O 1
ATOM 5529 N N . VAL C 1 159 ? 15.455 72.532 65.434 1.00 42.55 159 VAL C N 1
ATOM 5530 C CA . VAL C 1 159 ? 14.666 72.361 64.225 1.00 40.99 159 VAL C CA 1
ATOM 5531 C C . VAL C 1 159 ? 15.600 72.110 63.054 1.00 40.90 159 VAL C C 1
ATOM 5532 O O . VAL C 1 159 ? 16.430 72.953 62.721 1.00 41.08 159 VAL C O 1
ATOM 5536 N N . LEU C 1 160 ? 15.460 70.947 62.426 1.00 41.06 160 LEU C N 1
ATOM 5537 C CA . LEU C 1 160 ? 16.321 70.595 61.303 1.00 41.48 160 LEU C CA 1
ATOM 5538 C C . LEU C 1 160 ? 15.645 70.480 59.946 1.00 41.03 160 LEU C C 1
ATOM 5539 O O . LEU C 1 160 ? 14.514 70.004 59.840 1.00 41.09 160 LEU C O 1
ATOM 5544 N N . ALA C 1 161 ? 16.358 70.908 58.911 1.00 40.42 161 ALA C N 1
ATOM 5545 C CA . ALA C 1 161 ? 15.867 70.789 57.549 1.00 41.25 161 ALA C CA 1
ATOM 5546 C C . ALA C 1 161 ? 16.623 69.564 57.002 1.00 42.57 161 ALA C C 1
ATOM 5547 O O . ALA C 1 161 ? 17.846 69.463 57.142 1.00 42.88 161 ALA C O 1
ATOM 5549 N N . PRO C 1 162 ? 15.903 68.607 56.390 1.00 43.20 162 PRO C N 1
ATOM 5550 C CA . PRO C 1 162 ? 16.506 67.389 55.834 1.00 43.27 162 PRO C CA 1
ATOM 5551 C C . PRO C 1 162 ? 17.684 67.672 54.894 1.00 43.80 162 PRO C C 1
ATOM 5552 O O . PRO C 1 162 ? 18.552 66.809 54.680 1.00 43.19 162 PRO C O 1
ATOM 5556 N N . ASP C 1 163 ? 17.689 68.878 54.330 1.00 44.45 163 ASP C N 1
ATOM 5557 C CA . ASP C 1 163 ? 18.741 69.336 53.426 1.00 45.56 163 ASP C CA 1
ATOM 5558 C C . ASP C 1 163 ? 18.714 70.862 53.342 1.00 46.25 163 ASP C C 1
ATOM 5559 O O . ASP C 1 163 ? 17.794 71.503 53.858 1.00 46.62 163 ASP C O 1
ATOM 5564 N N . LYS C 1 164 ? 19.728 71.446 52.710 1.00 47.06 164 LYS C N 1
ATOM 5565 C CA . LYS C 1 164 ? 19.808 72.896 52.599 1.00 47.25 164 LYS C CA 1
ATOM 5566 C C . LYS C 1 164 ? 18.540 73.486 51.970 1.00 46.60 164 LYS C C 1
ATOM 5567 O O . LYS C 1 164 ? 18.043 74.524 52.416 1.00 46.75 164 LYS C O 1
ATOM 5573 N N . GLY C 1 165 ? 18.019 72.807 50.948 1.00 45.89 165 GLY C N 1
ATOM 5574 C CA . GLY C 1 165 ? 16.823 73.266 50.258 1.00 45.14 165 GLY C CA 1
ATOM 5575 C C . GLY C 1 165 ? 15.652 73.650 51.148 1.00 44.56 165 GLY C C 1
ATOM 5576 O O . GLY C 1 165 ? 14.923 74.602 50.847 1.00 44.70 165 GLY C O 1
ATOM 5577 N N . ALA C 1 166 ? 15.479 72.926 52.251 1.00 43.61 166 ALA C N 1
ATOM 5578 C CA . ALA C 1 166 ? 14.380 73.186 53.176 1.00 42.67 166 ALA C CA 1
ATOM 5579 C C . ALA C 1 166 ? 14.762 74.047 54.374 1.00 42.41 166 ALA C C 1
ATOM 5580 O O . ALA C 1 166 ? 14.032 74.083 55.367 1.00 42.73 166 ALA C O 1
ATOM 5582 N N . LEU C 1 167 ? 15.886 74.747 54.295 1.00 42.03 167 LEU C N 1
ATOM 5583 C CA . LEU C 1 167 ? 16.310 75.571 55.417 1.00 42.53 167 LEU C CA 1
ATOM 5584 C C . LEU C 1 167 ? 15.275 76.603 55.859 1.00 42.84 167 LEU C C 1
ATOM 5585 O O . LEU C 1 167 ? 15.143 76.882 57.058 1.00 42.58 167 LEU C O 1
ATOM 5590 N N . GLU C 1 168 ? 14.532 77.165 54.908 1.00 43.46 168 GLU C N 1
ATOM 5591 C CA . GLU C 1 168 ? 13.531 78.175 55.257 1.00 44.05 168 GLU C CA 1
ATOM 5592 C C . GLU C 1 168 ? 12.382 77.657 56.117 1.00 43.22 168 GLU C C 1
ATOM 5593 O O . GLU C 1 168 ? 11.859 78.378 56.984 1.00 43.37 168 GLU C O 1
ATOM 5599 N N . PHE C 1 169 ? 11.992 76.410 55.883 1.00 41.38 169 PHE C N 1
ATOM 5600 C CA . PHE C 1 169 ? 10.921 75.815 56.648 1.00 39.97 169 PHE C CA 1
ATOM 5601 C C . PHE C 1 169 ? 11.419 75.697 58.080 1.00 39.98 169 PHE C C 1
ATOM 5602 O O . PHE C 1 169 ? 10.720 76.055 59.032 1.00 39.64 169 PHE C O 1
ATOM 5610 N N . ALA C 1 170 ? 12.649 75.222 58.229 1.00 40.07 170 ALA C N 1
ATOM 5611 C CA . ALA C 1 170 ? 13.243 75.065 59.551 1.00 39.97 170 ALA C CA 1
ATOM 5612 C C . ALA C 1 170 ? 13.328 76.412 60.254 1.00 39.91 170 ALA C C 1
ATOM 5613 O O . ALA C 1 170 ? 13.028 76.515 61.440 1.00 39.21 170 ALA C O 1
ATOM 5615 N N . LYS C 1 171 ? 13.740 77.448 59.523 1.00 40.71 171 LYS C N 1
ATOM 5616 C CA . LYS C 1 171 ? 13.836 78.786 60.111 1.00 41.71 171 LYS C CA 1
ATOM 5617 C C . LYS C 1 171 ? 12.446 79.286 60.559 1.00 41.24 171 LYS C C 1
ATOM 5618 O O . LYS C 1 171 ? 12.282 79.778 61.678 1.00 41.31 171 LYS C O 1
ATOM 5624 N N . THR C 1 172 ? 11.452 79.151 59.683 1.00 40.21 172 THR C N 1
ATOM 5625 C CA . THR C 1 172 ? 10.094 79.565 60.006 1.00 39.89 172 THR C CA 1
ATOM 5626 C C . THR C 1 172 ? 9.616 78.901 61.290 1.00 40.84 172 THR C C 1
ATOM 5627 O O . THR C 1 172 ? 9.196 79.573 62.235 1.00 41.43 172 THR C O 1
ATOM 5631 N N . ALA C 1 173 ? 9.675 77.575 61.320 1.00 41.31 173 ALA C N 1
ATOM 5632 C CA . ALA C 1 173 ? 9.245 76.826 62.494 1.00 41.80 173 ALA C CA 1
ATOM 5633 C C . ALA C 1 173 ? 10.087 77.238 63.684 1.00 42.30 173 ALA C C 1
ATOM 5634 O O . ALA C 1 173 ? 9.576 77.392 64.797 1.00 41.87 173 ALA C O 1
ATOM 5636 N N . SER C 1 174 ? 11.383 77.416 63.424 1.00 43.21 174 SER C N 1
ATOM 5637 C CA . SER C 1 174 ? 12.362 77.791 64.441 1.00 43.90 174 SER C CA 1
ATOM 5638 C C . SER C 1 174 ? 11.937 79.026 65.214 1.00 44.19 174 SER C C 1
ATOM 5639 O O . SER C 1 174 ? 12.016 79.073 66.449 1.00 43.69 174 SER C O 1
ATOM 5642 N N . LYS C 1 175 ? 11.481 80.027 64.477 1.00 44.79 175 LYS C N 1
ATOM 5643 C CA . LYS C 1 175 ? 11.040 81.261 65.090 1.00 45.97 175 LYS C CA 1
ATOM 5644 C C . LYS C 1 175 ? 9.853 81.036 66.035 1.00 45.64 175 LYS C C 1
ATOM 5645 O O . LYS C 1 175 ? 9.853 81.528 67.163 1.00 45.81 175 LYS C O 1
ATOM 5651 N N . ILE C 1 176 ? 8.859 80.279 65.576 1.00 45.25 176 ILE C N 1
ATOM 5652 C CA . ILE C 1 176 ? 7.664 79.986 66.371 1.00 45.16 176 ILE C CA 1
ATOM 5653 C C . ILE C 1 176 ? 7.952 79.173 67.633 1.00 45.85 176 ILE C C 1
ATOM 5654 O O . ILE C 1 176 ? 7.255 79.314 68.642 1.00 45.96 176 ILE C O 1
ATOM 5659 N N . LEU C 1 177 ? 8.979 78.330 67.573 1.00 46.76 177 LEU C N 1
ATOM 5660 C CA . LEU C 1 177 ? 9.353 77.492 68.712 1.00 47.75 177 LEU C CA 1
ATOM 5661 C C . LEU C 1 177 ? 10.459 78.121 69.592 1.00 48.91 177 LEU C C 1
ATOM 5662 O O . LEU C 1 177 ? 10.813 77.571 70.650 1.00 48.24 177 LEU C O 1
ATOM 5667 N N . ASN C 1 178 ? 11.000 79.259 69.151 1.00 50.01 178 ASN C N 1
ATOM 5668 C CA . ASN C 1 178 ? 12.067 79.939 69.888 1.00 51.41 178 ASN C CA 1
ATOM 5669 C C . ASN C 1 178 ? 13.232 78.965 70.066 1.00 51.83 178 ASN C C 1
ATOM 5670 O O . ASN C 1 178 ? 13.867 78.916 71.131 1.00 52.99 178 ASN C O 1
ATOM 5675 N N . ALA C 1 179 ? 13.506 78.184 69.021 1.00 51.26 179 ALA C N 1
ATOM 5676 C CA . ALA C 1 179 ? 14.581 77.196 69.060 1.00 49.89 179 ALA C CA 1
ATOM 5677 C C . ALA C 1 179 ? 15.630 77.518 68.008 1.00 49.46 179 ALA C C 1
ATOM 5678 O O . ALA C 1 179 ? 15.450 78.412 67.190 1.00 48.08 179 ALA C O 1
ATOM 5680 N N . GLU C 1 180 ? 16.731 76.777 68.042 1.00 50.42 180 GLU C N 1
ATOM 5681 C CA . GLU C 1 180 ? 17.819 76.968 67.085 1.00 51.15 180 GLU C CA 1
ATOM 5682 C C . GLU C 1 180 ? 17.449 76.136 65.867 1.00 50.82 180 GLU C C 1
ATOM 5683 O O . GLU C 1 180 ? 16.574 75.266 65.940 1.00 51.20 180 GLU C O 1
ATOM 5689 N N . TYR C 1 181 ? 18.108 76.390 64.747 1.00 50.55 181 TYR C N 1
ATOM 5690 C CA . TYR C 1 181 ? 17.816 75.613 63.552 1.00 50.71 181 TYR C CA 1
ATOM 5691 C C . TYR C 1 181 ? 19.067 75.437 62.688 1.00 50.90 181 TYR C C 1
ATOM 5692 O O . TYR C 1 181 ? 20.002 76.242 62.753 1.00 51.31 181 TYR C O 1
ATOM 5701 N N . ASP C 1 182 ? 19.067 74.384 61.872 1.00 50.72 182 ASP C N 1
ATOM 5702 C CA . ASP C 1 182 ? 20.207 74.064 61.026 1.00 49.85 182 ASP C CA 1
ATOM 5703 C C . ASP C 1 182 ? 19.695 73.148 59.915 1.00 49.74 182 ASP C C 1
ATOM 5704 O O . ASP C 1 182 ? 18.483 73.006 59.729 1.00 49.28 182 ASP C O 1
ATOM 5709 N N . TYR C 1 183 ? 20.614 72.515 59.194 1.00 49.72 183 TYR C N 1
ATOM 5710 C CA . TYR C 1 183 ? 20.235 71.613 58.117 1.00 50.06 183 TYR C CA 1
ATOM 5711 C C . TYR C 1 183 ? 21.334 70.576 57.869 1.00 50.19 183 TYR C C 1
ATOM 5712 O O . TYR C 1 183 ? 22.522 70.890 57.964 1.00 51.08 183 TYR C O 1
ATOM 5721 N N . LEU C 1 184 ? 20.946 69.346 57.545 1.00 49.52 184 LEU C N 1
ATOM 5722 C CA . LEU C 1 184 ? 21.930 68.306 57.271 1.00 48.89 184 LEU C CA 1
ATOM 5723 C C . LEU C 1 184 ? 22.629 68.678 55.962 1.00 49.17 184 LEU C C 1
ATOM 5724 O O . LEU C 1 184 ? 21.963 69.084 55.007 1.00 47.99 184 LEU C O 1
ATOM 5729 N N . GLU C 1 185 ? 23.961 68.553 55.921 1.00 50.04 185 GLU C N 1
ATOM 5730 C CA . GLU C 1 185 ? 24.726 68.905 54.715 1.00 51.21 185 GLU C CA 1
ATOM 5731 C C . GLU C 1 185 ? 25.054 67.701 53.822 1.00 50.31 185 GLU C C 1
ATOM 5732 O O . GLU C 1 185 ? 25.550 66.679 54.299 1.00 49.54 185 GLU C O 1
ATOM 5738 N N . ILE C 1 196 ? 27.284 63.257 55.814 1.00 47.99 196 ILE C N 1
ATOM 5739 C CA . ILE C 1 196 ? 25.956 63.736 56.222 1.00 48.21 196 ILE C CA 1
ATOM 5740 C C . ILE C 1 196 ? 25.854 63.984 57.726 1.00 47.73 196 ILE C C 1
ATOM 5741 O O . ILE C 1 196 ? 26.175 63.109 58.530 1.00 47.74 196 ILE C O 1
ATOM 5746 N N . ALA C 1 197 ? 25.392 65.181 58.081 1.00 47.70 197 ALA C N 1
ATOM 5747 C CA . ALA C 1 197 ? 25.200 65.604 59.477 1.00 47.27 197 ALA C CA 1
ATOM 5748 C C . ALA C 1 197 ? 24.814 67.089 59.512 1.00 46.97 197 ALA C C 1
ATOM 5749 O O . ALA C 1 197 ? 24.954 67.811 58.511 1.00 47.22 197 ALA C O 1
ATOM 5751 N N . PRO C 1 198 ? 24.297 67.565 60.654 1.00 47.09 198 PRO C N 1
ATOM 5752 C CA . PRO C 1 198 ? 23.937 68.989 60.671 1.00 47.43 198 PRO C CA 1
ATOM 5753 C C . PRO C 1 198 ? 25.162 69.847 60.384 1.00 47.91 198 PRO C C 1
ATOM 5754 O O . PRO C 1 198 ? 26.271 69.524 60.823 1.00 48.24 198 PRO C O 1
ATOM 5758 N N . LYS C 1 199 ? 24.967 70.925 59.633 1.00 48.51 199 LYS C N 1
ATOM 5759 C CA . LYS C 1 199 ? 26.068 71.811 59.277 1.00 49.91 199 LYS C CA 1
ATOM 5760 C C . LYS C 1 199 ? 26.794 72.411 60.481 1.00 50.78 199 LYS C C 1
ATOM 5761 O O . LYS C 1 199 ? 28.030 72.526 60.487 1.00 51.84 199 LYS C O 1
ATOM 5767 N N . THR C 1 200 ? 26.029 72.781 61.505 1.00 50.96 200 THR C N 1
ATOM 5768 C CA . THR C 1 200 ? 26.599 73.427 62.675 1.00 50.68 200 THR C CA 1
ATOM 5769 C C . THR C 1 200 ? 26.206 72.857 64.033 1.00 50.84 200 THR C C 1
ATOM 5770 O O . THR C 1 200 ? 27.067 72.632 64.889 1.00 51.44 200 THR C O 1
ATOM 5774 N N . LEU C 1 201 ? 24.908 72.652 64.243 1.00 50.20 201 LEU C N 1
ATOM 5775 C CA . LEU C 1 201 ? 24.426 72.151 65.524 1.00 49.68 201 LEU C CA 1
ATOM 5776 C C . LEU C 1 201 ? 24.788 70.702 65.777 1.00 49.54 201 LEU C C 1
ATOM 5777 O O . LEU C 1 201 ? 25.326 70.019 64.898 1.00 50.06 201 LEU C O 1
ATOM 5782 N N . ASP C 1 202 ? 24.496 70.246 66.994 1.00 49.67 202 ASP C N 1
ATOM 5783 C CA . ASP C 1 202 ? 24.786 68.879 67.429 1.00 50.14 202 ASP C CA 1
ATOM 5784 C C . ASP C 1 202 ? 23.562 68.357 68.174 1.00 50.28 202 ASP C C 1
ATOM 5785 O O . ASP C 1 202 ? 23.078 68.990 69.118 1.00 50.33 202 ASP C O 1
ATOM 5790 N N . ALA C 1 203 ? 23.075 67.194 67.752 1.00 50.61 203 ALA C N 1
ATOM 5791 C CA . ALA C 1 203 ? 21.877 66.598 68.333 1.00 50.22 203 ALA C CA 1
ATOM 5792 C C . ALA C 1 203 ? 22.053 65.757 69.590 1.00 50.41 203 ALA C C 1
ATOM 5793 O O . ALA C 1 203 ? 21.068 65.244 70.131 1.00 50.23 203 ALA C O 1
ATOM 5795 N N . LYS C 1 204 ? 23.288 65.603 70.056 1.00 50.98 204 LYS C N 1
ATOM 5796 C CA . LYS C 1 204 ? 23.547 64.820 71.271 1.00 51.05 204 LYS C CA 1
ATOM 5797 C C . LYS C 1 204 ? 22.601 65.274 72.400 1.00 51.03 204 LYS C C 1
ATOM 5798 O O . LYS C 1 204 ? 22.538 66.462 72.743 1.00 50.58 204 LYS C O 1
ATOM 5804 N N . ASP C 1 205 ? 21.848 64.323 72.943 1.00 51.05 205 ASP C N 1
ATOM 5805 C CA . ASP C 1 205 ? 20.884 64.568 74.026 1.00 51.50 205 ASP C CA 1
ATOM 5806 C C . ASP C 1 205 ? 19.870 65.694 73.808 1.00 50.78 205 ASP C C 1
ATOM 5807 O O . ASP C 1 205 ? 19.539 66.444 74.736 1.00 50.73 205 ASP C O 1
ATOM 5812 N N . ARG C 1 206 ? 19.350 65.799 72.593 1.00 50.32 206 ARG C N 1
ATOM 5813 C CA . ARG C 1 206 ? 18.378 66.845 72.298 1.00 48.51 206 ARG C CA 1
ATOM 5814 C C . ARG C 1 206 ? 17.159 66.371 71.518 1.00 47.19 206 ARG C C 1
ATOM 5815 O O . ARG C 1 206 ? 17.234 65.403 70.756 1.00 47.83 206 ARG C O 1
ATOM 5823 N N . ASP C 1 207 ? 16.028 67.038 71.746 1.00 45.66 207 ASP C N 1
ATOM 5824 C CA . ASP C 1 207 ? 14.798 66.722 71.031 1.00 44.38 207 ASP C CA 1
ATOM 5825 C C . ASP C 1 207 ? 14.947 67.339 69.646 1.00 43.84 207 ASP C C 1
ATOM 5826 O O . ASP C 1 207 ? 15.583 68.394 69.503 1.00 43.81 207 ASP C O 1
ATOM 5831 N N . VAL C 1 208 ? 14.385 66.686 68.630 1.00 42.39 208 VAL C N 1
ATOM 5832 C CA . VAL C 1 208 ? 14.509 67.205 67.266 1.00 41.64 208 VAL C CA 1
ATOM 5833 C C . VAL C 1 208 ? 13.210 67.302 66.465 1.00 40.98 208 VAL C C 1
ATOM 5834 O O . VAL C 1 208 ? 12.376 66.393 66.474 1.00 41.92 208 VAL C O 1
ATOM 5838 N N . PHE C 1 209 ? 13.057 68.419 65.766 1.00 39.57 209 PHE C N 1
ATOM 5839 C CA . PHE C 1 209 ? 11.889 68.663 64.930 1.00 37.31 209 PHE C CA 1
ATOM 5840 C C . PHE C 1 209 ? 12.391 68.768 63.498 1.00 36.10 209 PHE C C 1
ATOM 5841 O O . PHE C 1 209 ? 12.939 69.797 63.105 1.00 35.56 209 PHE C O 1
ATOM 5849 N N . ILE C 1 210 ? 12.239 67.688 62.736 1.00 34.97 210 ILE C N 1
ATOM 5850 C CA . ILE C 1 210 ? 12.659 67.688 61.343 1.00 34.30 210 ILE C CA 1
ATOM 5851 C C . ILE C 1 210 ? 11.452 68.151 60.537 1.00 33.89 210 ILE C C 1
ATOM 5852 O O . ILE C 1 210 ? 10.362 67.606 60.665 1.00 33.47 210 ILE C O 1
ATOM 5857 N N . VAL C 1 211 ? 11.641 69.173 59.720 1.00 33.72 211 VAL C N 1
ATOM 5858 C CA . VAL C 1 211 ? 10.534 69.686 58.934 1.00 34.22 211 VAL C CA 1
ATOM 5859 C C . VAL C 1 211 ? 10.918 69.902 57.477 1.00 34.05 211 VAL C C 1
ATOM 5860 O O . VAL C 1 211 ? 12.002 70.406 57.170 1.00 34.32 211 VAL C O 1
ATOM 5864 N N . ASP C 1 212 ? 10.013 69.514 56.584 1.00 33.63 212 ASP C N 1
ATOM 5865 C CA . ASP C 1 212 ? 10.233 69.655 55.154 1.00 32.53 212 ASP C CA 1
ATOM 5866 C C . ASP C 1 212 ? 8.872 69.940 54.530 1.00 31.88 212 ASP C C 1
ATOM 5867 O O . ASP C 1 212 ? 7.856 69.951 55.226 1.00 31.84 212 ASP C O 1
ATOM 5872 N N . ASP C 1 213 ? 8.840 70.190 53.229 1.00 31.49 213 ASP C N 1
ATOM 5873 C CA . ASP C 1 213 ? 7.569 70.449 52.584 1.00 30.87 213 ASP C CA 1
ATOM 5874 C C . ASP C 1 213 ? 6.930 69.130 52.139 1.00 31.05 213 ASP C C 1
ATOM 5875 O O . ASP C 1 213 ? 5.713 68.969 52.202 1.00 31.52 213 ASP C O 1
ATOM 5880 N N . ILE C 1 214 ? 7.755 68.175 51.721 1.00 31.55 214 ILE C N 1
ATOM 5881 C CA . ILE C 1 214 ? 7.245 66.886 51.268 1.00 32.70 214 ILE C CA 1
ATOM 5882 C C . ILE C 1 214 ? 8.044 65.690 51.760 1.00 33.50 214 ILE C C 1
ATOM 5883 O O . ILE C 1 214 ? 9.257 65.763 51.952 1.00 34.34 214 ILE C O 1
ATOM 5888 N N . ILE C 1 215 ? 7.333 64.585 51.947 1.00 34.59 215 ILE C N 1
ATOM 5889 C CA . ILE C 1 215 ? 7.918 63.313 52.341 1.00 35.83 215 ILE C CA 1
ATOM 5890 C C . ILE C 1 215 ? 7.204 62.290 51.451 1.00 37.07 215 ILE C C 1
ATOM 5891 O O . ILE C 1 215 ? 6.052 61.930 51.712 1.00 36.45 215 ILE C O 1
ATOM 5896 N N . SER C 1 216 ? 7.884 61.863 50.384 1.00 38.28 216 SER C N 1
ATOM 5897 C CA . SER C 1 216 ? 7.342 60.891 49.429 1.00 39.75 216 SER C CA 1
ATOM 5898 C C . SER C 1 216 ? 7.756 59.487 49.804 1.00 40.24 216 SER C C 1
ATOM 5899 O O . SER C 1 216 ? 7.000 58.739 50.423 1.00 40.42 216 SER C O 1
ATOM 5902 N N . THR C 1 217 ? 8.978 59.165 49.385 1.00 40.99 217 THR C N 1
ATOM 5903 C CA . THR C 1 217 ? 9.637 57.884 49.585 1.00 41.46 217 THR C CA 1
ATOM 5904 C C . THR C 1 217 ? 10.026 57.647 51.032 1.00 42.09 217 THR C C 1
ATOM 5905 O O . THR C 1 217 ? 9.926 56.523 51.542 1.00 41.95 217 THR C O 1
ATOM 5909 N N . GLY C 1 218 ? 10.493 58.707 51.682 1.00 42.85 218 GLY C N 1
ATOM 5910 C CA . GLY C 1 218 ? 10.897 58.596 53.068 1.00 44.24 218 GLY C CA 1
ATOM 5911 C C . GLY C 1 218 ? 12.391 58.401 53.274 1.00 45.25 218 GLY C C 1
ATOM 5912 O O . GLY C 1 218 ? 12.865 58.510 54.410 1.00 45.18 218 GLY C O 1
ATOM 5913 N N . GLY C 1 219 ? 13.131 58.120 52.196 1.00 46.23 219 GLY C N 1
ATOM 5914 C CA . GLY C 1 219 ? 14.573 57.913 52.297 1.00 46.67 219 GLY C CA 1
ATOM 5915 C C . GLY C 1 219 ? 15.330 59.065 52.952 1.00 47.47 219 GLY C C 1
ATOM 5916 O O . GLY C 1 219 ? 16.038 58.873 53.945 1.00 47.72 219 GLY C O 1
ATOM 5917 N N . THR C 1 220 ? 15.192 60.263 52.388 1.00 48.24 220 THR C N 1
ATOM 5918 C CA . THR C 1 220 ? 15.844 61.459 52.926 1.00 49.33 220 THR C CA 1
ATOM 5919 C C . THR C 1 220 ? 15.561 61.555 54.417 1.00 50.24 220 THR C C 1
ATOM 5920 O O . THR C 1 220 ? 16.470 61.767 55.226 1.00 51.39 220 THR C O 1
ATOM 5924 N N . MET C 1 221 ? 14.288 61.401 54.765 1.00 50.71 221 MET C N 1
ATOM 5925 C CA . MET C 1 221 ? 13.841 61.450 56.149 1.00 51.09 221 MET C CA 1
ATOM 5926 C C . MET C 1 221 ? 14.407 60.316 56.996 1.00 51.03 221 MET C C 1
ATOM 5927 O O . MET C 1 221 ? 15.131 60.575 57.964 1.00 51.55 221 MET C O 1
ATOM 5932 N N . ALA C 1 222 ? 14.078 59.072 56.633 1.00 50.22 222 ALA C N 1
ATOM 5933 C CA . ALA C 1 222 ? 14.534 57.891 57.379 1.00 49.44 222 ALA C CA 1
ATOM 5934 C C . ALA C 1 222 ? 16.025 57.937 57.638 1.00 48.94 222 ALA C C 1
ATOM 5935 O O . ALA C 1 222 ? 16.504 57.518 58.700 1.00 49.50 222 ALA C O 1
ATOM 5937 N N . THR C 1 223 ? 16.753 58.437 56.653 1.00 48.03 223 THR C N 1
ATOM 5938 C CA . THR C 1 223 ? 18.197 58.557 56.749 1.00 48.20 223 THR C CA 1
ATOM 5939 C C . THR C 1 223 ? 18.578 59.537 57.868 1.00 47.32 223 THR C C 1
ATOM 5940 O O . THR C 1 223 ? 19.350 59.211 58.774 1.00 47.13 223 THR C O 1
ATOM 5944 N N . ALA C 1 224 ? 18.019 60.737 57.796 1.00 46.47 224 ALA C N 1
ATOM 5945 C CA . ALA C 1 224 ? 18.273 61.763 58.789 1.00 45.80 224 ALA C CA 1
ATOM 5946 C C . ALA C 1 224 ? 17.984 61.254 60.201 1.00 45.23 224 ALA C C 1
ATOM 5947 O O . ALA C 1 224 ? 18.767 61.498 61.121 1.00 45.29 224 ALA C O 1
ATOM 5949 N N . VAL C 1 225 ? 16.864 60.551 60.364 1.00 44.38 225 VAL C N 1
ATOM 5950 C CA . VAL C 1 225 ? 16.457 60.024 61.667 1.00 44.08 225 VAL C CA 1
ATOM 5951 C C . VAL C 1 225 ? 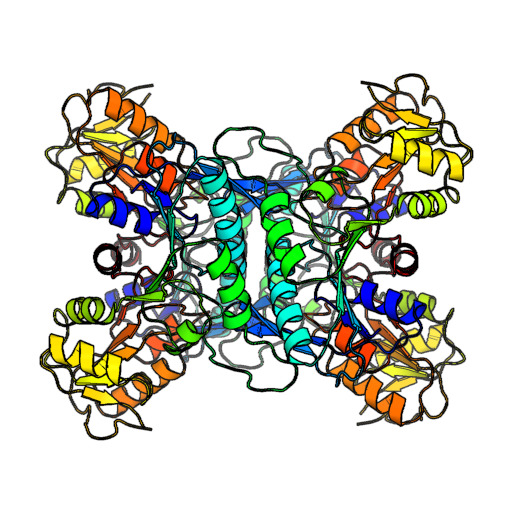17.426 58.995 62.240 1.00 44.23 225 VAL C C 1
ATOM 5952 O O . VAL C 1 225 ? 17.794 59.077 63.412 1.00 43.25 225 VAL C O 1
ATOM 5956 N N . LYS C 1 226 ? 17.820 58.022 61.421 1.00 45.07 226 LYS C N 1
ATOM 5957 C CA . LYS C 1 226 ? 18.745 56.994 61.874 1.00 46.53 226 LYS C CA 1
ATOM 5958 C C . LYS C 1 226 ? 20.036 57.641 62.370 1.00 46.79 226 LYS C C 1
ATOM 5959 O O . LYS C 1 226 ? 20.504 57.341 63.475 1.00 47.33 226 LYS C O 1
ATOM 5965 N N . LEU C 1 227 ? 20.592 58.547 61.566 1.00 46.38 227 LEU C N 1
ATOM 5966 C CA . LEU C 1 227 ? 21.814 59.256 61.933 1.00 45.73 227 LEU C CA 1
ATOM 5967 C C . LEU C 1 227 ? 21.624 60.016 63.239 1.00 45.46 227 LEU C C 1
ATOM 5968 O O . LEU C 1 227 ? 22.348 59.775 64.210 1.00 45.68 227 LEU C O 1
ATOM 5973 N N . LEU C 1 228 ? 20.653 60.931 63.254 1.00 44.42 228 LEU C N 1
ATOM 5974 C CA . LEU C 1 228 ? 20.351 61.727 64.441 1.00 43.55 228 LEU C CA 1
ATOM 5975 C C . LEU C 1 228 ? 20.248 60.852 65.682 1.00 44.02 228 LEU C C 1
ATOM 5976 O O . LEU C 1 228 ? 20.723 61.228 66.754 1.00 44.32 228 LEU C O 1
ATOM 5981 N N . LYS C 1 229 ? 19.617 59.690 65.543 1.00 44.48 229 LYS C N 1
ATOM 5982 C CA . LYS C 1 229 ? 19.484 58.785 66.668 1.00 45.29 229 LYS C CA 1
ATOM 5983 C C . LYS C 1 229 ? 20.877 58.371 67.124 1.00 46.46 229 LYS C C 1
ATOM 5984 O O . LYS C 1 229 ? 21.157 58.284 68.323 1.00 46.66 229 LYS C O 1
ATOM 5990 N N . GLU C 1 230 ? 21.752 58.131 66.155 1.00 46.84 230 GLU C N 1
ATOM 5991 C CA . GLU C 1 230 ? 23.114 57.722 66.450 1.00 47.68 230 GLU C CA 1
ATOM 5992 C C . GLU C 1 230 ? 23.934 58.829 67.110 1.00 47.49 230 GLU C C 1
ATOM 5993 O O . GLU C 1 230 ? 24.870 58.567 67.866 1.00 47.91 230 GLU C O 1
ATOM 5999 N N . GLN C 1 231 ? 23.576 60.069 66.818 1.00 46.66 231 GLN C N 1
ATOM 6000 C CA . GLN C 1 231 ? 24.263 61.203 67.391 1.00 45.40 231 GLN C CA 1
ATOM 6001 C C . GLN C 1 231 ? 23.637 61.501 68.740 1.00 45.07 231 GLN C C 1
ATOM 6002 O O . GLN C 1 231 ? 23.816 62.587 69.294 1.00 45.36 231 GLN C O 1
ATOM 6008 N N . GLY C 1 232 ? 22.890 60.527 69.255 1.00 44.99 232 GLY C N 1
ATOM 6009 C CA . GLY C 1 232 ? 22.246 60.678 70.551 1.00 45.68 232 GLY C CA 1
ATOM 6010 C C . GLY C 1 232 ? 21.050 61.622 70.608 1.00 46.27 232 GLY C C 1
ATOM 6011 O O . GLY C 1 232 ? 20.851 62.318 71.611 1.00 46.75 232 GLY C O 1
ATOM 6012 N N . ALA C 1 233 ? 20.253 61.672 69.542 1.00 46.28 233 ALA C N 1
ATOM 6013 C CA . ALA C 1 233 ? 19.082 62.543 69.549 1.00 45.74 233 ALA C CA 1
ATOM 6014 C C . ALA C 1 233 ? 18.048 61.875 70.455 1.00 46.06 233 ALA C C 1
ATOM 6015 O O . ALA C 1 233 ? 18.019 60.645 70.585 1.00 45.57 233 ALA C O 1
ATOM 6017 N N . LYS C 1 234 ? 17.209 62.678 71.095 1.00 46.03 234 LYS C N 1
ATOM 6018 C CA . LYS C 1 234 ? 16.197 62.110 71.968 1.00 47.10 234 LYS C CA 1
ATOM 6019 C C . LYS C 1 234 ? 14.875 61.940 71.205 1.00 46.53 234 LYS C C 1
ATOM 6020 O O . LYS C 1 234 ? 14.802 61.152 70.254 1.00 47.09 234 LYS C O 1
ATOM 6026 N N . LYS C 1 235 ? 13.834 62.664 71.607 1.00 45.19 235 LYS C N 1
ATOM 6027 C CA . LYS C 1 235 ? 12.548 62.557 70.924 1.00 43.45 235 LYS C CA 1
ATOM 6028 C C . LYS C 1 235 ? 12.595 63.290 69.574 1.00 41.94 235 LYS C C 1
ATOM 6029 O O . LYS C 1 235 ? 12.941 64.483 69.504 1.00 41.55 235 LYS C O 1
ATOM 6035 N N . ILE C 1 236 ? 12.272 62.564 68.502 1.00 39.67 236 ILE C N 1
ATOM 6036 C CA . ILE C 1 236 ? 12.281 63.137 67.158 1.00 37.28 236 ILE C CA 1
ATOM 6037 C C . ILE C 1 236 ? 10.903 63.132 66.525 1.00 35.76 236 ILE C C 1
ATOM 6038 O O . ILE C 1 236 ? 10.246 62.088 66.457 1.00 35.53 236 ILE C O 1
ATOM 6043 N N . ILE C 1 237 ? 10.467 64.303 66.070 1.00 33.34 237 ILE C N 1
ATOM 6044 C CA . ILE C 1 237 ? 9.192 64.418 65.383 1.00 31.58 237 ILE C CA 1
ATOM 6045 C C . ILE C 1 237 ? 9.459 64.913 63.960 1.00 30.97 237 ILE C C 1
ATOM 6046 O O . ILE C 1 237 ? 10.192 65.876 63.746 1.00 30.15 237 ILE C O 1
ATOM 6051 N N . ALA C 1 238 ? 8.872 64.229 62.988 1.00 30.10 238 ALA C N 1
ATOM 6052 C CA . ALA C 1 238 ? 9.035 64.598 61.593 1.00 29.63 238 ALA C CA 1
ATOM 6053 C C . ALA C 1 238 ? 7.721 65.155 61.049 1.00 29.23 238 ALA C C 1
ATOM 6054 O O . ALA C 1 238 ? 6.681 64.498 61.109 1.00 28.35 238 ALA C O 1
ATOM 6056 N N . ALA C 1 239 ? 7.777 66.376 60.529 1.00 28.67 239 ALA C N 1
ATOM 6057 C CA . ALA C 1 239 ? 6.594 67.016 59.970 1.00 29.33 239 ALA C CA 1
ATOM 6058 C C . ALA C 1 239 ? 6.821 67.454 58.519 1.00 29.43 239 ALA C C 1
ATOM 6059 O O . ALA C 1 239 ? 7.936 67.768 58.108 1.00 28.96 239 ALA C O 1
ATOM 6061 N N . CYS C 1 240 ? 5.746 67.454 57.744 1.00 29.49 240 CYS C N 1
ATOM 6062 C CA . CYS C 1 240 ? 5.805 67.871 56.355 1.00 29.44 240 CYS C CA 1
ATOM 6063 C C . CYS C 1 240 ? 4.451 68.474 56.022 1.00 29.22 240 CYS C C 1
ATOM 6064 O O . CYS C 1 240 ? 3.459 68.207 56.708 1.00 29.76 240 CYS C O 1
ATOM 6067 N N . VAL C 1 241 ? 4.400 69.294 54.982 1.00 28.02 241 VAL C N 1
ATOM 6068 C CA . VAL C 1 241 ? 3.131 69.883 54.599 1.00 26.83 241 VAL C CA 1
ATOM 6069 C C . VAL C 1 241 ? 2.331 68.877 53.781 1.00 26.05 241 VAL C C 1
ATOM 6070 O O . VAL C 1 241 ? 1.155 68.638 54.050 1.00 25.64 241 VAL C O 1
ATOM 6074 N N . HIS C 1 242 ? 2.988 68.273 52.796 1.00 24.27 242 HIS C N 1
ATOM 6075 C CA . HIS C 1 242 ? 2.336 67.304 51.927 1.00 23.61 242 HIS C CA 1
ATOM 6076 C C . HIS C 1 242 ? 2.785 65.883 52.245 1.00 23.14 242 HIS C C 1
ATOM 6077 O O . HIS C 1 242 ? 3.811 65.417 51.746 1.00 24.10 242 HIS C O 1
ATOM 6084 N N . PRO C 1 243 ? 2.013 65.175 53.086 1.00 22.22 243 PRO C N 1
ATOM 6085 C CA . PRO C 1 243 ? 2.332 63.802 53.481 1.00 21.99 243 PRO C CA 1
ATOM 6086 C C . PRO C 1 243 ? 2.010 62.776 52.411 1.00 22.30 243 PRO C C 1
ATOM 6087 O O . PRO C 1 243 ? 1.111 61.944 52.581 1.00 22.56 243 PRO C O 1
ATOM 6091 N N . VAL C 1 244 ? 2.754 62.832 51.309 1.00 22.16 244 VAL C N 1
ATOM 6092 C CA . VAL C 1 244 ? 2.543 61.911 50.204 1.00 22.47 244 VAL C CA 1
ATOM 6093 C C . VAL C 1 244 ? 2.759 60.473 50.663 1.00 22.60 244 VAL C C 1
ATOM 6094 O O . VAL C 1 244 ? 2.037 59.564 50.235 1.00 23.73 244 VAL C O 1
ATOM 6098 N N . LEU C 1 245 ? 3.749 60.287 51.536 1.00 22.05 245 LEU C N 1
ATOM 6099 C CA . LEU C 1 245 ? 4.088 58.993 52.126 1.00 22.58 245 LEU C CA 1
ATOM 6100 C C . LEU C 1 245 ? 3.724 57.767 51.290 1.00 23.60 245 LEU C C 1
ATOM 6101 O O . LEU C 1 245 ? 2.798 57.024 51.613 1.00 23.88 245 LEU C O 1
ATOM 6106 N N . ILE C 1 246 ? 4.485 57.555 50.227 1.00 23.76 246 ILE C N 1
ATOM 6107 C CA . ILE C 1 246 ? 4.274 56.442 49.322 1.00 23.47 246 ILE C CA 1
ATOM 6108 C C . ILE C 1 246 ? 4.693 55.097 49.889 1.00 23.09 246 ILE C C 1
ATOM 6109 O O . ILE C 1 246 ? 5.689 54.988 50.601 1.00 23.57 246 ILE C O 1
ATOM 6114 N N . GLY C 1 247 ? 3.917 54.075 49.552 1.00 22.50 247 GLY C N 1
ATOM 6115 C CA . GLY C 1 247 ? 4.211 52.729 49.989 1.00 23.24 247 GLY C CA 1
ATOM 6116 C C . GLY C 1 247 ? 4.418 52.523 51.472 1.00 24.78 247 GLY C C 1
ATOM 6117 O O . GLY C 1 247 ? 3.535 52.801 52.279 1.00 25.55 247 GLY C O 1
ATOM 6118 N N . ASP C 1 248 ? 5.588 52.018 51.833 1.00 25.54 248 ASP C N 1
ATOM 6119 C CA . ASP C 1 248 ? 5.896 51.753 53.227 1.00 26.70 248 ASP C CA 1
ATOM 6120 C C . ASP C 1 248 ? 6.662 52.887 53.894 1.00 26.69 248 ASP C C 1
ATOM 6121 O O . ASP C 1 248 ? 7.345 52.675 54.891 1.00 27.24 248 ASP C O 1
ATOM 6126 N N . ALA C 1 249 ? 6.530 54.090 53.346 1.00 26.72 249 ALA C N 1
ATOM 6127 C CA . ALA C 1 249 ? 7.221 55.260 53.873 1.00 27.16 249 ALA C CA 1
ATOM 6128 C C . ALA C 1 249 ? 7.080 55.416 55.391 1.00 28.15 249 ALA C C 1
ATOM 6129 O O . ALA C 1 249 ? 8.080 55.583 56.104 1.00 28.38 249 ALA C O 1
ATOM 6131 N N . LEU C 1 250 ? 5.846 55.354 55.888 1.00 28.94 250 LEU C N 1
ATOM 6132 C CA . LEU C 1 250 ? 5.608 55.506 57.316 1.00 29.94 250 LEU C CA 1
ATOM 6133 C C . LEU C 1 250 ? 6.321 54.469 58.163 1.00 30.06 250 LEU C C 1
ATOM 6134 O O . LEU C 1 250 ? 6.912 54.813 59.183 1.00 30.44 250 LEU C O 1
ATOM 6139 N N . ASN C 1 251 ? 6.268 53.206 57.749 1.00 30.40 251 ASN C N 1
ATOM 6140 C CA . ASN C 1 251 ? 6.925 52.143 58.502 1.00 31.60 251 ASN C CA 1
ATOM 6141 C C . ASN C 1 251 ? 8.428 52.372 58.536 1.00 31.92 251 ASN C C 1
ATOM 6142 O O . ASN C 1 251 ? 9.096 52.090 59.530 1.00 30.64 251 ASN C O 1
ATOM 6147 N N . LYS C 1 252 ? 8.940 52.905 57.435 1.00 32.84 252 LYS C N 1
ATOM 6148 C CA . LYS C 1 252 ? 10.361 53.189 57.284 1.00 34.35 252 LYS C CA 1
ATOM 6149 C C . LYS C 1 252 ? 10.787 54.218 58.335 1.00 34.88 252 LYS C C 1
ATOM 6150 O O . LYS C 1 252 ? 11.791 54.039 59.023 1.00 36.13 252 LYS C O 1
ATOM 6156 N N . LEU C 1 253 ? 10.011 55.289 58.467 1.00 34.66 253 LEU C N 1
ATOM 6157 C CA . LEU C 1 253 ? 10.314 56.344 59.437 1.00 33.46 253 LEU C CA 1
ATOM 6158 C C . LEU C 1 253 ? 10.179 55.868 60.877 1.00 32.90 253 LEU C C 1
ATOM 6159 O O . LEU C 1 253 ? 11.041 56.137 61.712 1.00 33.11 253 LEU C O 1
ATOM 6164 N N . TYR C 1 254 ? 9.089 55.170 61.166 1.00 33.02 254 TYR C N 1
ATOM 6165 C CA . TYR C 1 254 ? 8.839 54.654 62.512 1.00 34.02 254 TYR C CA 1
ATOM 6166 C C . TYR C 1 254 ? 9.966 53.715 62.968 1.00 34.87 254 TYR C C 1
ATOM 6167 O O . TYR C 1 254 ? 10.385 53.744 64.126 1.00 35.33 254 TYR C O 1
ATOM 6176 N N . SER C 1 255 ? 10.450 52.885 62.048 1.00 35.21 255 SER C N 1
ATOM 6177 C CA . SER C 1 255 ? 11.529 51.958 62.357 1.00 35.41 255 SER C CA 1
ATOM 6178 C C . SER C 1 255 ? 12.821 52.722 62.602 1.00 34.55 255 SER C C 1
ATOM 6179 O O . SER C 1 255 ? 13.585 52.379 63.499 1.00 34.17 255 SER C O 1
ATOM 6182 N N . ALA C 1 256 ? 13.063 53.754 61.802 1.00 33.90 256 ALA C N 1
ATOM 6183 C CA . ALA C 1 256 ? 14.263 54.554 61.970 1.00 34.20 256 ALA C CA 1
ATOM 6184 C C . ALA C 1 256 ? 14.246 55.129 63.380 1.00 34.97 256 ALA C C 1
ATOM 6185 O O . ALA C 1 256 ? 15.281 55.539 63.903 1.00 34.79 256 ALA C O 1
ATOM 6187 N N . GLY C 1 257 ? 13.056 55.166 63.979 1.00 35.22 257 GLY C N 1
ATOM 6188 C CA . GLY C 1 257 ? 12.922 55.669 65.332 1.00 35.13 257 GLY C CA 1
ATOM 6189 C C . GLY C 1 257 ? 12.213 56.993 65.585 1.00 35.45 257 GLY C C 1
ATOM 6190 O O . GLY C 1 257 ? 12.377 57.553 66.671 1.00 34.71 257 GLY C O 1
ATOM 6191 N N . VAL C 1 258 ? 11.429 57.512 64.638 1.00 35.50 258 VAL C N 1
ATOM 6192 C CA . VAL C 1 258 ? 10.752 58.784 64.910 1.00 36.01 258 VAL C CA 1
ATOM 6193 C C . VAL C 1 258 ? 9.668 58.586 65.950 1.00 36.55 258 VAL C C 1
ATOM 6194 O O . VAL C 1 258 ? 9.041 57.528 66.028 1.00 36.26 258 VAL C O 1
ATOM 6198 N N . GLU C 1 259 ? 9.457 59.623 66.749 1.00 37.35 259 GLU C N 1
ATOM 6199 C CA . GLU C 1 259 ? 8.453 59.607 67.803 1.00 38.14 259 GLU C CA 1
ATOM 6200 C C . GLU C 1 259 ? 7.072 59.767 67.184 1.00 36.41 259 GLU C C 1
ATOM 6201 O O . GLU C 1 259 ? 6.084 59.224 67.682 1.00 35.96 259 GLU C O 1
ATOM 6207 N N . GLU C 1 260 ? 7.019 60.519 66.090 1.00 34.88 260 GLU C N 1
ATOM 6208 C CA . GLU C 1 260 ? 5.765 60.766 65.397 1.00 33.85 260 GLU C CA 1
ATOM 6209 C C . GLU C 1 260 ? 5.979 61.477 64.066 1.00 33.08 260 GLU C C 1
ATOM 6210 O O . GLU C 1 260 ? 6.944 62.232 63.891 1.00 33.96 260 GLU C O 1
ATOM 6216 N N . VAL C 1 261 ? 5.082 61.201 63.124 1.00 30.81 261 VAL C N 1
ATOM 6217 C CA . VAL C 1 261 ? 5.105 61.835 61.816 1.00 28.54 261 VAL C CA 1
ATOM 6218 C C . VAL C 1 261 ? 3.772 62.569 61.709 1.00 28.11 261 VAL C C 1
ATOM 6219 O O . VAL C 1 261 ? 2.723 62.012 62.039 1.00 28.87 261 VAL C O 1
ATOM 6223 N N . VAL C 1 262 ? 3.812 63.827 61.282 1.00 25.74 262 VAL C N 1
ATOM 6224 C CA . VAL C 1 262 ? 2.594 64.602 61.166 1.00 24.12 262 VAL C CA 1
ATOM 6225 C C . VAL C 1 262 ? 2.581 65.391 59.875 1.00 23.38 262 VAL C C 1
ATOM 6226 O O . VAL C 1 262 ? 3.606 65.904 59.441 1.00 24.30 262 VAL C O 1
ATOM 6230 N N . GLY C 1 263 ? 1.411 65.454 59.252 1.00 22.58 263 GLY C N 1
ATOM 6231 C CA . GLY C 1 263 ? 1.255 66.182 58.007 1.00 22.97 263 GLY C CA 1
ATOM 6232 C C . GLY C 1 263 ? -0.010 67.015 58.040 1.00 22.90 263 GLY C C 1
ATOM 6233 O O . GLY C 1 263 ? -0.694 67.064 59.066 1.00 23.69 263 GLY C O 1
ATOM 6234 N N . THR C 1 264 ? -0.327 67.679 56.933 1.00 22.19 264 THR C N 1
ATOM 6235 C CA . THR C 1 264 ? -1.536 68.494 56.880 1.00 22.47 264 THR C CA 1
ATOM 6236 C C . THR C 1 264 ? -2.580 67.817 55.994 1.00 23.06 264 THR C C 1
ATOM 6237 O O . THR C 1 264 ? -2.349 66.733 55.455 1.00 22.69 264 THR C O 1
ATOM 6241 N N . ASP C 1 265 ? -3.729 68.467 55.848 1.00 23.80 265 ASP C N 1
ATOM 6242 C CA . ASP C 1 265 ? -4.800 67.923 55.033 1.00 23.29 265 ASP C CA 1
ATOM 6243 C C . ASP C 1 265 ? -4.813 68.413 53.585 1.00 23.51 265 ASP C C 1
ATOM 6244 O O . ASP C 1 265 ? -5.872 68.489 52.964 1.00 23.52 265 ASP C O 1
ATOM 6249 N N . THR C 1 266 ? -3.635 68.749 53.054 1.00 23.41 266 THR C N 1
ATOM 6250 C CA . THR C 1 266 ? -3.532 69.162 51.654 1.00 22.98 266 THR C CA 1
ATOM 6251 C C . THR C 1 266 ? -3.496 67.875 50.832 1.00 23.22 266 THR C C 1
ATOM 6252 O O . THR C 1 266 ? -3.918 67.845 49.689 1.00 23.06 266 THR C O 1
ATOM 6256 N N . TYR C 1 267 ? -2.989 66.813 51.447 1.00 23.27 267 TYR C N 1
ATOM 6257 C CA . TYR C 1 267 ? -2.852 65.512 50.803 1.00 24.60 267 TYR C CA 1
ATOM 6258 C C . TYR C 1 267 ? -3.233 64.457 51.835 1.00 25.19 267 TYR C C 1
ATOM 6259 O O . TYR C 1 267 ? -2.587 64.339 52.867 1.00 26.91 267 TYR C O 1
ATOM 6268 N N . LEU C 1 268 ? -4.273 63.683 51.546 1.00 25.20 268 LEU C N 1
ATOM 6269 C CA . LEU C 1 268 ? -4.758 62.670 52.477 1.00 24.52 268 LEU C CA 1
ATOM 6270 C C . LEU C 1 268 ? -3.794 61.539 52.819 1.00 24.64 268 LEU C C 1
ATOM 6271 O O . LEU C 1 268 ? -3.340 60.804 51.948 1.00 24.72 268 LEU C O 1
ATOM 6276 N N . SER C 1 269 ? -3.500 61.412 54.112 1.00 25.76 269 SER C N 1
ATOM 6277 C CA . SER C 1 269 ? -2.617 60.366 54.626 1.00 26.23 269 SER C CA 1
ATOM 6278 C C . SER C 1 269 ? -3.121 59.938 55.996 1.00 26.07 269 SER C C 1
ATOM 6279 O O . SER C 1 269 ? -4.042 60.545 56.542 1.00 25.78 269 SER C O 1
ATOM 6282 N N . GLU C 1 270 ? -2.513 58.893 56.547 1.00 26.78 270 GLU C N 1
ATOM 6283 C CA . GLU C 1 270 ? -2.892 58.394 57.858 1.00 25.87 270 GLU C CA 1
ATOM 6284 C C . GLU C 1 270 ? -2.449 59.351 58.956 1.00 25.40 270 GLU C C 1
ATOM 6285 O O . GLU C 1 270 ? -2.801 59.158 60.120 1.00 25.95 270 GLU C O 1
ATOM 6291 N N . VAL C 1 271 ? -1.690 60.385 58.588 1.00 24.47 271 VAL C N 1
ATOM 6292 C CA . VAL C 1 271 ? -1.222 61.366 59.565 1.00 25.37 271 VAL C CA 1
ATOM 6293 C C . VAL C 1 271 ? -1.554 62.822 59.233 1.00 26.27 271 VAL C C 1
ATOM 6294 O O . VAL C 1 271 ? -0.893 63.733 59.723 1.00 26.32 271 VAL C O 1
ATOM 6298 N N . SER C 1 272 ? -2.574 63.039 58.409 1.00 27.43 272 SER C N 1
ATOM 6299 C CA . SER C 1 272 ? -2.992 64.392 58.049 1.00 27.62 272 SER C CA 1
ATOM 6300 C C . SER C 1 272 ? -3.754 65.003 59.228 1.00 28.36 272 SER C C 1
ATOM 6301 O O . SER C 1 272 ? -4.969 65.181 59.167 1.00 27.77 272 SER C O 1
ATOM 6304 N N . LYS C 1 273 ? -3.019 65.331 60.289 1.00 28.98 273 LYS C N 1
ATOM 6305 C CA . LYS C 1 273 ? -3.585 65.888 61.514 1.00 29.23 273 LYS C CA 1
ATOM 6306 C C . LYS C 1 273 ? -3.818 67.393 61.526 1.00 28.92 273 LYS C C 1
ATOM 6307 O O . LYS C 1 273 ? -4.772 67.865 62.122 1.00 30.00 273 LYS C O 1
ATOM 6313 N N . VAL C 1 274 ? -2.939 68.148 60.884 1.00 28.01 274 VAL C N 1
ATOM 6314 C CA . VAL C 1 274 ? -3.052 69.598 60.875 1.00 26.96 274 VAL C CA 1
ATOM 6315 C C . VAL C 1 274 ? -3.849 70.093 59.676 1.00 27.69 274 VAL C C 1
ATOM 6316 O O . VAL C 1 274 ? -3.696 69.592 58.567 1.00 28.55 274 VAL C O 1
ATOM 6320 N N . SER C 1 275 ? -4.713 71.073 59.905 1.00 27.92 275 SER C N 1
ATOM 6321 C CA . SER C 1 275 ? -5.534 71.633 58.835 1.00 28.47 275 SER C CA 1
ATOM 6322 C C . SER C 1 275 ? -4.958 72.929 58.261 1.00 28.82 275 SER C C 1
ATOM 6323 O O . SER C 1 275 ? -4.303 73.710 58.963 1.00 29.15 275 SER C O 1
ATOM 6326 N N . VAL C 1 276 ? -5.204 73.153 56.977 1.00 27.33 276 VAL C N 1
ATOM 6327 C CA . VAL C 1 276 ? -4.717 74.356 56.320 1.00 25.84 276 VAL C CA 1
ATOM 6328 C C . VAL C 1 276 ? -5.890 75.285 56.021 1.00 25.64 276 VAL C C 1
ATOM 6329 O O . VAL C 1 276 ? -5.742 76.281 55.309 1.00 25.56 276 VAL C O 1
ATOM 6333 N N . ALA C 1 277 ? -7.047 74.959 56.589 1.00 23.67 277 ALA C N 1
ATOM 6334 C CA . ALA C 1 277 ? -8.243 75.751 56.383 1.00 23.66 277 ALA C CA 1
ATOM 6335 C C . ALA C 1 277 ? -8.019 77.232 56.685 1.00 24.00 277 ALA C C 1
ATOM 6336 O O . ALA C 1 277 ? -8.326 78.090 55.858 1.00 23.36 277 ALA C O 1
ATOM 6338 N N . GLU C 1 278 ? -7.489 77.531 57.869 1.00 25.09 278 GLU C N 1
ATOM 6339 C CA . GLU C 1 278 ? -7.252 78.912 58.259 1.00 27.17 278 GLU C CA 1
ATOM 6340 C C . GLU C 1 278 ? -6.263 79.572 57.314 1.00 27.69 278 GLU C C 1
ATOM 6341 O O . GLU C 1 278 ? -6.424 80.737 56.943 1.00 26.94 278 GLU C O 1
ATOM 6347 N N . VAL C 1 279 ? -5.241 78.818 56.924 1.00 27.53 279 VAL C N 1
ATOM 6348 C CA . VAL C 1 279 ? -4.214 79.332 56.026 1.00 28.00 279 VAL C CA 1
ATOM 6349 C C . VAL C 1 279 ? -4.829 79.749 54.695 1.00 28.62 279 VAL C C 1
ATOM 6350 O O . VAL C 1 279 ? -4.436 80.760 54.111 1.00 29.31 279 VAL C O 1
ATOM 6354 N N . ILE C 1 280 ? -5.791 78.955 54.226 1.00 28.31 280 ILE C N 1
ATOM 6355 C CA . ILE C 1 280 ? -6.484 79.222 52.975 1.00 28.16 280 ILE C CA 1
ATOM 6356 C C . ILE C 1 280 ? -7.413 80.419 53.144 1.00 28.91 280 ILE C C 1
ATOM 6357 O O . ILE C 1 280 ? -7.454 81.300 52.290 1.00 29.13 280 ILE C O 1
ATOM 6362 N N . VAL C 1 281 ? -8.149 80.455 54.249 1.00 29.27 281 VAL C N 1
ATOM 6363 C CA . VAL C 1 281 ? -9.078 81.544 54.496 1.00 30.93 281 VAL C CA 1
ATOM 6364 C C . VAL C 1 281 ? -8.387 82.905 54.447 1.00 32.94 281 VAL C C 1
ATOM 6365 O O . VAL C 1 281 ? -8.969 83.881 53.974 1.00 32.88 281 VAL C O 1
ATOM 6369 N N . ASP C 1 282 ? -7.141 82.969 54.910 1.00 34.70 282 ASP C N 1
ATOM 6370 C CA . ASP C 1 282 ? -6.403 84.230 54.914 1.00 36.01 282 ASP C CA 1
ATOM 6371 C C . ASP C 1 282 ? -5.950 84.681 53.550 1.00 35.58 282 ASP C C 1
ATOM 6372 O O . ASP C 1 282 ? -5.660 85.852 53.356 1.00 36.15 282 ASP C O 1
ATOM 6377 N N . LEU C 1 283 ? -5.882 83.756 52.604 1.00 35.61 283 LEU C N 1
ATOM 6378 C CA . LEU C 1 283 ? -5.449 84.097 51.258 1.00 35.22 283 LEU C CA 1
ATOM 6379 C C . LEU C 1 283 ? -6.624 84.451 50.366 1.00 35.93 283 LEU C C 1
ATOM 6380 O O . LEU C 1 283 ? -6.438 84.860 49.223 1.00 36.85 283 LEU C O 1
ATOM 6385 N N . LEU C 1 284 ? -7.836 84.297 50.888 1.00 36.62 284 LEU C N 1
ATOM 6386 C CA . LEU C 1 284 ? -9.027 84.603 50.110 1.00 38.06 284 LEU C CA 1
ATOM 6387 C C . LEU C 1 284 ? -9.397 86.088 50.187 1.00 40.58 284 LEU C C 1
ATOM 6388 O O . LEU C 1 284 ? -8.589 86.869 50.756 1.00 40.96 284 LEU C O 1
ATOM 6394 N N . MET D 1 1 ? 6.418 64.168 8.197 1.00 49.62 1 MET D N 1
ATOM 6395 C CA . MET D 1 1 ? 5.592 64.111 9.439 1.00 49.32 1 MET D CA 1
ATOM 6396 C C . MET D 1 1 ? 6.011 62.929 10.308 1.00 47.85 1 MET D C 1
ATOM 6397 O O . MET D 1 1 ? 5.871 61.771 9.886 1.00 48.32 1 MET D O 1
ATOM 6402 N N . ILE D 1 2 ? 6.506 63.215 11.515 1.00 44.67 2 ILE D N 1
ATOM 6403 C CA . ILE D 1 2 ? 6.895 62.165 12.450 1.00 40.27 2 ILE D CA 1
ATOM 6404 C C . ILE D 1 2 ? 5.646 61.710 13.211 1.00 37.70 2 ILE D C 1
ATOM 6405 O O . ILE D 1 2 ? 4.757 62.511 13.502 1.00 36.62 2 ILE D O 1
ATOM 6410 N N . VAL D 1 3 ? 5.581 60.422 13.524 1.00 35.49 3 VAL D N 1
ATOM 6411 C CA . VAL D 1 3 ? 4.464 59.863 14.282 1.00 32.35 3 VAL D CA 1
ATOM 6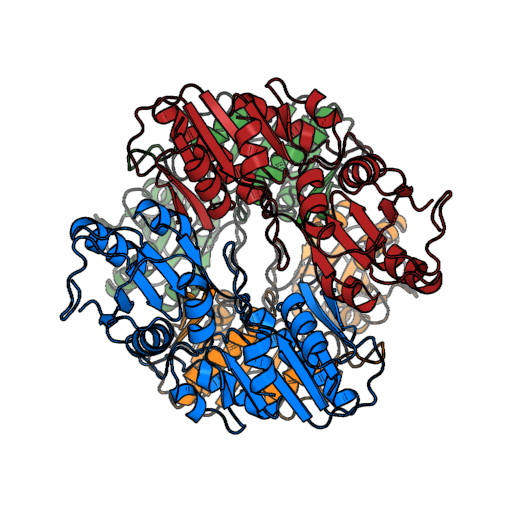412 C C . VAL D 1 3 ? 4.885 59.756 15.749 1.00 30.71 3 VAL D C 1
ATOM 6413 O O . VAL D 1 3 ? 5.890 59.122 16.067 1.00 30.28 3 VAL D O 1
ATOM 6417 N N . VAL D 1 4 ? 4.121 60.384 16.636 1.00 29.40 4 VAL D N 1
ATOM 6418 C CA . VAL D 1 4 ? 4.420 60.356 18.067 1.00 28.22 4 VAL D CA 1
ATOM 6419 C C . VAL D 1 4 ? 3.433 59.439 18.807 1.00 28.04 4 VAL D C 1
ATOM 6420 O O . VAL D 1 4 ? 2.230 59.705 18.855 1.00 28.43 4 VAL D O 1
ATOM 6424 N N . SER D 1 5 ? 3.953 58.359 19.380 1.00 26.88 5 SER D N 1
ATOM 6425 C CA . SER D 1 5 ? 3.125 57.395 20.084 1.00 27.10 5 SER D CA 1
ATOM 6426 C C . SER D 1 5 ? 2.660 57.835 21.447 1.00 26.38 5 SER D C 1
ATOM 6427 O O . SER D 1 5 ? 3.452 58.291 22.267 1.00 27.11 5 SER D O 1
ATOM 6430 N N . GLY D 1 6 ? 1.366 57.688 21.684 1.00 24.83 6 GLY D N 1
ATOM 6431 C CA . GLY D 1 6 ? 0.820 58.002 22.983 1.00 23.03 6 GLY D CA 1
ATOM 6432 C C . GLY D 1 6 ? 0.932 56.671 23.690 1.00 22.09 6 GLY D C 1
ATOM 6433 O O . GLY D 1 6 ? 1.023 55.651 23.028 1.00 20.89 6 GLY D O 1
ATOM 6434 N N . SER D 1 7 ? 0.930 56.658 25.015 1.00 22.36 7 SER D N 1
ATOM 6435 C CA . SER D 1 7 ? 1.054 55.400 25.742 1.00 21.31 7 SER D CA 1
ATOM 6436 C C . SER D 1 7 ? -0.122 54.446 25.532 1.00 21.31 7 SER D C 1
ATOM 6437 O O . SER D 1 7 ? 0.010 53.241 25.751 1.00 20.99 7 SER D O 1
ATOM 6440 N N . GLN D 1 8 ? -1.261 54.971 25.093 1.00 20.11 8 GLN D N 1
ATOM 6441 C CA . GLN D 1 8 ? -2.428 54.132 24.901 1.00 19.98 8 GLN D CA 1
ATOM 6442 C C . GLN D 1 8 ? -2.703 53.613 23.489 1.00 20.93 8 GLN D C 1
ATOM 6443 O O . GLN D 1 8 ? -3.618 52.813 23.301 1.00 21.44 8 GLN D O 1
ATOM 6449 N N . SER D 1 9 ? -1.910 54.048 22.510 1.00 22.31 9 SER D N 1
ATOM 6450 C CA . SER D 1 9 ? -2.066 53.615 21.117 1.00 22.06 9 SER D CA 1
ATOM 6451 C C . SER D 1 9 ? -0.725 53.254 20.503 1.00 22.81 9 SER D C 1
ATOM 6452 O O . SER D 1 9 ? -0.453 53.612 19.367 1.00 24.13 9 SER D O 1
ATOM 6455 N N . GLN D 1 10 ? 0.109 52.538 21.246 1.00 23.14 10 GLN D N 1
ATOM 6456 C CA . GLN D 1 10 ? 1.426 52.166 20.747 1.00 22.93 10 GLN D CA 1
ATOM 6457 C C . GLN D 1 10 ? 1.414 51.275 19.514 1.00 22.72 10 GLN D C 1
ATOM 6458 O O . GLN D 1 10 ? 2.257 51.432 18.643 1.00 22.99 10 GLN D O 1
ATOM 6464 N N . ASN D 1 11 ? 0.462 50.352 19.424 1.00 22.40 11 ASN D N 1
ATOM 6465 C CA . ASN D 1 11 ? 0.396 49.487 18.264 1.00 22.17 11 ASN D CA 1
ATOM 6466 C C . ASN D 1 11 ? -0.214 50.211 17.080 1.00 22.24 11 ASN D C 1
ATOM 6467 O O . ASN D 1 11 ? 0.257 50.079 15.963 1.00 22.58 11 ASN D O 1
ATOM 6472 N N . LEU D 1 12 ? -1.261 50.981 17.328 1.00 22.39 12 LEU D N 1
ATOM 6473 C CA . LEU D 1 12 ? -1.921 51.709 16.260 1.00 23.61 12 LEU D CA 1
ATOM 6474 C C . LEU D 1 12 ? -0.987 52.753 15.639 1.00 24.43 12 LEU D C 1
ATOM 6475 O O . LEU D 1 12 ? -0.956 52.918 14.415 1.00 24.92 12 LEU D O 1
ATOM 6480 N N . ALA D 1 13 ? -0.225 53.448 16.477 1.00 23.42 13 ALA D N 1
ATOM 6481 C CA . ALA D 1 13 ? 0.719 54.447 15.989 1.00 23.17 13 ALA D CA 1
ATOM 6482 C C . ALA D 1 13 ? 1.776 53.787 15.088 1.00 22.92 13 ALA D C 1
ATOM 6483 O O . ALA D 1 13 ? 2.199 54.351 14.078 1.00 21.73 13 ALA D O 1
ATOM 6485 N N . PHE D 1 14 ? 2.191 52.589 15.479 1.00 22.52 14 PHE D N 1
ATOM 6486 C CA . PHE D 1 14 ? 3.174 51.808 14.748 1.00 22.60 14 PHE D CA 1
ATOM 6487 C C . PHE D 1 14 ? 2.624 51.427 13.377 1.00 22.51 14 PHE D C 1
ATOM 6488 O O . PHE D 1 14 ? 3.287 51.596 12.362 1.00 21.47 14 PHE D O 1
ATOM 6496 N N . LYS D 1 15 ? 1.404 50.903 13.366 1.00 23.56 15 LYS D N 1
ATOM 6497 C CA . LYS D 1 15 ? 0.755 50.493 12.132 1.00 24.10 15 LYS D CA 1
ATOM 6498 C C . LYS D 1 15 ? 0.576 51.665 11.181 1.00 24.12 15 LYS D C 1
ATOM 6499 O O . LYS D 1 15 ? 0.743 51.521 9.972 1.00 25.26 15 LYS D O 1
ATOM 6505 N N . VAL D 1 16 ? 0.244 52.826 11.734 1.00 23.82 16 VAL D N 1
ATOM 6506 C CA . VAL D 1 16 ? 0.049 54.028 10.938 1.00 23.16 16 VAL D CA 1
ATOM 6507 C C . VAL D 1 16 ? 1.370 54.503 10.345 1.00 24.45 16 VAL D C 1
ATOM 6508 O O . VAL D 1 16 ? 1.453 54.809 9.157 1.00 24.34 16 VAL D O 1
ATOM 6512 N N . ALA D 1 17 ? 2.398 54.566 11.182 1.00 25.03 17 ALA D N 1
ATOM 6513 C CA . ALA D 1 17 ? 3.711 54.996 10.737 1.00 26.05 17 ALA D CA 1
ATOM 6514 C C . ALA D 1 17 ? 4.194 54.104 9.599 1.00 27.20 17 ALA D C 1
ATOM 6515 O O . ALA D 1 17 ? 4.766 54.581 8.621 1.00 26.28 17 ALA D O 1
ATOM 6517 N N . LYS D 1 18 ? 3.951 52.805 9.742 1.00 29.18 18 LYS D N 1
ATOM 6518 C CA . LYS D 1 18 ? 4.355 51.815 8.750 1.00 30.90 18 LYS D CA 1
ATOM 6519 C C . LYS D 1 18 ? 3.661 52.124 7.425 1.00 31.04 18 LYS D C 1
ATOM 6520 O O . LYS D 1 18 ? 4.283 52.089 6.365 1.00 30.84 18 LYS D O 1
ATOM 6526 N N . LEU D 1 19 ? 2.371 52.429 7.492 1.00 30.76 19 LEU D N 1
ATOM 6527 C CA . LEU D 1 19 ? 1.621 52.764 6.294 1.00 31.33 19 LEU D CA 1
ATOM 6528 C C . LEU D 1 19 ? 2.138 54.065 5.690 1.00 31.75 19 LEU D C 1
ATOM 6529 O O . LEU D 1 19 ? 2.213 54.200 4.478 1.00 32.40 19 LEU D O 1
ATOM 6534 N N . LEU D 1 20 ? 2.498 55.021 6.535 1.00 32.87 20 LEU D N 1
ATOM 6535 C CA . LEU D 1 20 ? 3.022 56.300 6.063 1.00 33.85 20 LEU D CA 1
ATOM 6536 C C . LEU D 1 20 ? 4.494 56.143 5.708 1.00 35.32 20 LEU D C 1
ATOM 6537 O O . LEU D 1 20 ? 5.150 57.096 5.285 1.00 35.09 20 LEU D O 1
ATOM 6542 N N . ASN D 1 21 ? 5.009 54.931 5.886 1.00 37.23 21 ASN D N 1
ATOM 6543 C CA . ASN D 1 21 ? 6.410 54.646 5.605 1.00 38.04 21 ASN D CA 1
ATOM 6544 C C . ASN D 1 21 ? 7.304 55.676 6.289 1.00 38.64 21 ASN D C 1
ATOM 6545 O O . ASN D 1 21 ? 8.237 56.205 5.685 1.00 38.17 21 ASN D O 1
ATOM 6550 N N . THR D 1 22 ? 6.994 55.958 7.555 1.00 40.28 22 THR D N 1
ATOM 6551 C CA . THR D 1 22 ? 7.754 56.902 8.376 1.00 41.50 22 THR D CA 1
ATOM 6552 C C . THR D 1 22 ? 8.422 56.196 9.551 1.00 42.87 22 THR D C 1
ATOM 6553 O O . THR D 1 22 ? 7.897 55.212 10.096 1.00 43.42 22 THR D O 1
ATOM 6557 N N . LYS D 1 23 ? 9.584 56.705 9.940 1.00 44.01 23 LYS D N 1
ATOM 6558 C CA . LYS D 1 23 ? 10.326 56.134 11.062 1.00 45.03 23 LYS D CA 1
ATOM 6559 C C . LYS D 1 23 ? 9.507 56.472 12.316 1.00 43.19 23 LYS D C 1
ATOM 6560 O O . LYS D 1 23 ? 9.115 57.628 12.525 1.00 42.88 23 LYS D O 1
ATOM 6566 N N . LEU D 1 24 ? 9.222 55.460 13.131 1.00 40.38 24 LEU D N 1
ATOM 6567 C CA . LEU D 1 24 ? 8.441 55.678 14.344 1.00 36.54 24 LEU D CA 1
ATOM 6568 C C . LEU D 1 24 ? 9.316 56.283 15.438 1.00 34.71 24 LEU D C 1
ATOM 6569 O O . LEU D 1 24 ? 10.294 55.665 15.879 1.00 34.41 24 LEU D O 1
ATOM 6574 N N . THR D 1 25 ? 8.958 57.491 15.868 1.00 32.55 25 THR D N 1
ATOM 6575 C CA . THR D 1 25 ? 9.691 58.203 16.924 1.00 31.78 25 THR D CA 1
ATOM 6576 C C . THR D 1 25 ? 9.634 57.492 18.282 1.00 30.85 25 THR D C 1
ATOM 6577 O O . THR D 1 25 ? 8.566 57.092 18.732 1.00 30.37 25 THR D O 1
ATOM 6581 N N . ARG D 1 26 ? 10.787 57.338 18.931 1.00 29.76 26 ARG D N 1
ATOM 6582 C CA . ARG D 1 26 ? 10.857 56.688 20.240 1.00 28.44 26 ARG D CA 1
ATOM 6583 C C . ARG D 1 26 ? 10.375 57.660 21.309 1.00 28.56 26 ARG D C 1
ATOM 6584 O O . ARG D 1 26 ? 10.982 58.712 21.525 1.00 29.37 26 ARG D O 1
ATOM 6592 N N . VAL D 1 27 ? 9.278 57.320 21.970 1.00 27.81 27 VAL D N 1
ATOM 6593 C CA . VAL D 1 27 ? 8.744 58.188 23.004 1.00 27.31 27 VAL D CA 1
ATOM 6594 C C . VAL D 1 27 ? 8.773 57.498 24.355 1.00 27.00 27 VAL D C 1
ATOM 6595 O O . VAL D 1 27 ? 8.136 56.468 24.555 1.00 25.77 27 VAL D O 1
ATOM 6599 N N . GLU D 1 28 ? 9.518 58.081 25.281 1.00 26.89 28 GLU D N 1
ATOM 6600 C CA . GLU D 1 28 ? 9.641 57.525 26.617 1.00 27.46 28 GLU D CA 1
ATOM 6601 C C . GLU D 1 28 ? 8.394 57.830 27.449 1.00 27.10 28 GLU D C 1
ATOM 6602 O O . GLU D 1 28 ? 7.938 58.971 27.502 1.00 25.93 28 GLU D O 1
ATOM 6608 N N . TYR D 1 29 ? 7.835 56.797 28.076 1.00 27.15 29 TYR D N 1
ATOM 6609 C CA . TYR D 1 29 ? 6.657 56.951 28.924 1.00 27.99 29 TYR D CA 1
ATOM 6610 C C . TYR D 1 29 ? 6.794 56.130 30.202 1.00 28.25 29 TYR D C 1
ATOM 6611 O O . TYR D 1 29 ? 7.103 54.937 30.154 1.00 27.65 29 TYR D O 1
ATOM 6620 N N . LYS D 1 30 ? 6.569 56.772 31.344 1.00 28.10 30 LYS D N 1
ATOM 6621 C CA . LYS D 1 30 ? 6.643 56.084 32.625 1.00 29.23 30 LYS D CA 1
ATOM 6622 C C . LYS D 1 30 ? 5.908 56.863 33.693 1.00 29.19 30 LYS D C 1
ATOM 6623 O O . LYS D 1 30 ? 5.398 57.949 33.446 1.00 28.64 30 LYS D O 1
ATOM 6629 N N . ARG D 1 31 ? 5.845 56.294 34.888 1.00 30.22 31 ARG D N 1
ATOM 6630 C CA . ARG D 1 31 ? 5.171 56.944 36.004 1.00 30.24 31 ARG D CA 1
ATOM 6631 C C . ARG D 1 31 ? 6.149 57.169 37.143 1.00 30.60 31 ARG D C 1
ATOM 6632 O O . ARG D 1 31 ? 6.967 56.299 37.425 1.00 31.05 31 ARG D O 1
ATOM 6640 N N . PHE D 1 32 ? 6.083 58.331 37.785 1.00 30.61 32 PHE D N 1
ATOM 6641 C CA . PHE D 1 32 ? 6.956 58.590 38.922 1.00 31.10 32 PHE D CA 1
ATOM 6642 C C . PHE D 1 32 ? 6.349 57.797 40.070 1.00 31.07 32 PHE D C 1
ATOM 6643 O O . PHE D 1 32 ? 5.258 57.232 39.935 1.00 30.16 32 PHE D O 1
ATOM 6651 N N . PRO D 1 33 ? 7.051 57.714 41.208 1.00 31.48 33 PRO D N 1
ATOM 6652 C CA . PRO D 1 33 ? 6.465 56.961 42.327 1.00 31.08 33 PRO D CA 1
ATOM 6653 C C . PRO D 1 33 ? 5.089 57.570 42.657 1.00 30.78 33 PRO D C 1
ATOM 6654 O O . PRO D 1 33 ? 4.180 56.872 43.104 1.00 30.90 33 PRO D O 1
ATOM 6658 N N . ASP D 1 34 ? 4.970 58.881 42.422 1.00 30.92 34 ASP D N 1
ATOM 6659 C CA . ASP D 1 34 ? 3.739 59.667 42.606 1.00 30.01 34 ASP D CA 1
ATOM 6660 C C . ASP D 1 34 ? 2.584 59.030 41.846 1.00 29.26 34 ASP D C 1
ATOM 6661 O O . ASP D 1 34 ? 1.437 59.004 42.298 1.00 28.21 34 ASP D O 1
ATOM 6666 N N . ASN D 1 35 ? 2.936 58.605 40.638 1.00 27.41 35 ASN D N 1
ATOM 6667 C CA . ASN D 1 35 ? 2.055 58.019 39.650 1.00 26.43 35 ASN D CA 1
ATOM 6668 C C . ASN D 1 35 ? 1.787 59.128 38.635 1.00 25.40 35 ASN D C 1
ATOM 6669 O O . ASN D 1 35 ? 0.872 59.041 37.823 1.00 24.13 35 ASN D O 1
ATOM 6674 N N . GLU D 1 36 ? 2.593 60.186 38.706 1.00 24.61 36 GLU D N 1
ATOM 6675 C CA . GLU D 1 36 ? 2.473 61.293 37.766 1.00 23.96 36 GLU D CA 1
ATOM 6676 C C . GLU D 1 36 ? 3.082 60.807 36.470 1.00 23.11 36 GLU D C 1
ATOM 6677 O O . GLU D 1 36 ? 3.994 59.988 36.475 1.00 23.08 36 GLU D O 1
ATOM 6683 N N . ILE D 1 37 ? 2.561 61.303 35.359 1.00 22.84 37 ILE D N 1
ATOM 6684 C CA . ILE D 1 37 ? 3.050 60.907 34.051 1.00 22.30 37 ILE D CA 1
ATOM 6685 C C . ILE D 1 37 ? 4.357 61.584 33.671 1.00 22.85 37 ILE D C 1
ATOM 6686 O O . ILE D 1 37 ? 4.567 62.763 33.941 1.00 22.95 37 ILE D O 1
ATOM 6691 N N . TYR D 1 38 ? 5.239 60.809 33.059 1.00 22.92 38 TYR D N 1
ATOM 6692 C CA . TYR D 1 38 ? 6.507 61.319 32.577 1.00 23.11 38 TYR D CA 1
ATOM 6693 C C . TYR D 1 38 ? 6.610 60.957 31.100 1.00 24.34 38 TYR D C 1
ATOM 6694 O O . TYR D 1 38 ? 6.532 59.783 30.731 1.00 23.55 38 TYR D O 1
ATOM 6703 N N . VAL D 1 39 ? 6.760 61.962 30.249 1.00 25.51 39 VAL D N 1
ATOM 6704 C CA . VAL D 1 39 ? 6.911 61.684 28.832 1.00 26.41 39 VAL D CA 1
ATOM 6705 C C . VAL D 1 39 ? 8.210 62.281 28.345 1.00 27.37 39 VAL D C 1
ATOM 6706 O O . VAL D 1 39 ? 8.740 63.208 28.955 1.00 26.82 39 VAL D O 1
ATOM 6710 N N . ARG D 1 40 ? 8.725 61.732 27.249 1.00 28.79 40 ARG D N 1
ATOM 6711 C CA . ARG D 1 40 ? 9.963 62.215 26.666 1.00 29.65 40 ARG D CA 1
ATOM 6712 C C . ARG D 1 40 ? 10.225 61.748 25.236 1.00 29.99 40 ARG D C 1
ATOM 6713 O O . ARG D 1 40 ? 10.308 60.545 24.959 1.00 28.99 40 ARG D O 1
ATOM 6721 N N . ILE D 1 41 ? 10.347 62.722 24.338 1.00 29.97 41 ILE D N 1
ATOM 6722 C CA . ILE D 1 41 ? 10.628 62.463 22.941 1.00 31.09 41 ILE D CA 1
ATOM 6723 C C . ILE D 1 41 ? 12.111 62.134 22.927 1.00 32.47 41 ILE D C 1
ATOM 6724 O O . ILE D 1 41 ? 12.942 63.028 23.055 1.00 33.16 41 ILE D O 1
ATOM 6729 N N . VAL D 1 42 ? 12.444 60.854 22.793 1.00 33.82 42 VAL D N 1
ATOM 6730 C CA . VAL D 1 42 ? 13.837 60.427 22.797 1.00 35.64 42 VAL D CA 1
ATOM 6731 C C . VAL D 1 42 ? 14.577 60.767 21.514 1.00 37.97 42 VAL D C 1
ATOM 6732 O O . VAL D 1 42 ? 15.603 61.430 21.557 1.00 37.64 42 VAL D O 1
ATOM 6736 N N . ASP D 1 43 ? 14.062 60.314 20.375 1.00 41.75 43 ASP D N 1
ATOM 6737 C CA . ASP D 1 43 ? 14.697 60.599 19.093 1.00 45.56 43 ASP D CA 1
ATOM 6738 C C . ASP D 1 43 ? 14.754 62.091 18.859 1.00 48.37 43 ASP D C 1
ATOM 6739 O O . ASP D 1 43 ? 13.937 62.839 19.384 1.00 49.73 43 ASP D O 1
ATOM 6744 N N . GLU D 1 44 ? 15.713 62.529 18.057 1.00 51.89 44 GLU D N 1
ATOM 6745 C CA . GLU D 1 44 ? 15.838 63.950 17.770 1.00 54.84 44 GLU D CA 1
ATOM 6746 C C . GLU D 1 44 ? 14.826 64.322 16.704 1.00 55.93 44 GLU D C 1
ATOM 6747 O O . GLU D 1 44 ? 14.616 63.573 15.743 1.00 55.94 44 GLU D O 1
ATOM 6753 N N . ILE D 1 45 ? 14.190 65.475 16.888 1.00 57.31 45 ILE D N 1
ATOM 6754 C CA . ILE D 1 45 ? 13.179 65.935 15.947 1.00 58.74 45 ILE D CA 1
ATOM 6755 C C . ILE D 1 45 ? 13.647 67.077 15.062 1.00 59.66 45 ILE D C 1
ATOM 6756 O O . ILE D 1 45 ? 13.901 68.192 15.533 1.00 59.35 45 ILE D O 1
ATOM 6761 N N . ASN D 1 46 ? 13.725 66.777 13.769 1.00 60.91 46 ASN D N 1
ATOM 6762 C CA . ASN D 1 46 ? 14.140 67.731 12.751 1.00 61.41 46 ASN D CA 1
ATOM 6763 C C . ASN D 1 46 ? 12.843 68.273 12.142 1.00 60.71 46 ASN D C 1
ATOM 6764 O O . ASN D 1 46 ? 12.591 69.484 12.164 1.00 61.28 46 ASN D O 1
ATOM 6769 N N . ASP D 1 47 ? 12.023 67.364 11.616 1.00 60.03 47 ASP D N 1
ATOM 6770 C CA . ASP D 1 47 ? 10.738 67.710 11.003 1.00 59.59 47 ASP D CA 1
ATOM 6771 C C . ASP D 1 47 ? 9.981 68.649 11.961 1.00 58.61 47 ASP D C 1
ATOM 6772 O O . ASP D 1 47 ? 10.233 68.636 13.170 1.00 59.53 47 ASP D O 1
ATOM 6777 N N . ASP D 1 48 ? 9.075 69.474 11.440 1.00 56.39 48 ASP D N 1
ATOM 6778 C CA . ASP D 1 48 ? 8.334 70.376 12.312 1.00 54.73 48 ASP D CA 1
ATOM 6779 C C . ASP D 1 48 ? 6.822 70.139 12.260 1.00 52.24 48 ASP D C 1
ATOM 6780 O O . ASP D 1 48 ? 6.020 71.042 12.531 1.00 50.92 48 ASP D O 1
ATOM 6785 N N . GLU D 1 49 ? 6.455 68.908 11.907 1.00 49.82 49 GLU D N 1
ATOM 6786 C CA . GLU D 1 49 ? 5.058 68.478 11.851 1.00 47.38 49 GLU D CA 1
ATOM 6787 C C . GLU D 1 49 ? 4.942 67.077 12.448 1.00 44.32 49 GLU D C 1
ATOM 6788 O O . GLU D 1 49 ? 5.473 66.102 11.906 1.00 43.87 49 GLU D O 1
ATOM 6794 N N . ALA D 1 50 ? 4.257 66.982 13.580 1.00 40.83 50 ALA D N 1
ATOM 6795 C CA . ALA D 1 50 ? 4.096 65.703 14.252 1.00 37.77 50 ALA D CA 1
ATOM 6796 C C . ALA D 1 50 ? 2.636 65.319 14.361 1.00 35.47 50 ALA D C 1
ATOM 6797 O O . ALA D 1 50 ? 1.748 66.171 14.330 1.00 34.98 50 ALA D O 1
ATOM 6799 N N . VAL D 1 51 ? 2.404 64.019 14.484 1.00 33.12 51 VAL D N 1
ATOM 6800 C CA . VAL D 1 51 ? 1.064 63.490 14.632 1.00 30.45 51 VAL D CA 1
ATOM 6801 C C . VAL D 1 51 ? 1.034 62.636 15.889 1.00 29.06 51 VAL D C 1
ATOM 6802 O O . VAL D 1 51 ? 1.702 61.601 15.960 1.00 28.71 51 VAL D O 1
ATOM 6806 N N . ILE D 1 52 ? 0.275 63.087 16.884 1.00 26.64 52 ILE D N 1
ATOM 6807 C CA . ILE D 1 52 ? 0.137 62.345 18.124 1.00 24.68 52 ILE D CA 1
ATOM 6808 C C . ILE D 1 52 ? -1.031 61.379 17.978 1.00 23.37 52 ILE D C 1
ATOM 6809 O O . ILE D 1 52 ? -2.131 61.781 17.631 1.00 23.73 52 ILE D O 1
ATOM 6814 N N . ILE D 1 53 ? -0.782 60.102 18.231 1.00 22.51 53 ILE D N 1
ATOM 6815 C CA . ILE D 1 53 ? -1.824 59.097 18.145 1.00 21.38 53 ILE D CA 1
ATOM 6816 C C . ILE D 1 53 ? -1.966 58.503 19.531 1.00 20.63 53 ILE D C 1
ATOM 6817 O O . ILE D 1 53 ? -1.168 57.671 19.950 1.00 20.08 53 ILE D O 1
ATOM 6822 N N . ASN D 1 54 ? -2.987 58.962 20.247 1.00 20.11 54 ASN D N 1
ATOM 6823 C CA . ASN D 1 54 ? -3.237 58.507 21.602 1.00 19.77 54 ASN D CA 1
ATOM 6824 C C . ASN D 1 54 ? -4.735 58.460 21.889 1.00 19.60 54 ASN D C 1
ATOM 6825 O O . ASN D 1 54 ? -5.383 59.496 22.054 1.00 18.96 54 ASN D O 1
ATOM 6830 N N . THR D 1 55 ? -5.276 57.247 21.946 1.00 19.39 55 THR D N 1
ATOM 6831 C CA . THR D 1 55 ? -6.696 57.060 22.212 1.00 19.98 55 THR D CA 1
ATOM 6832 C C . THR D 1 55 ? -6.956 57.298 23.700 1.00 19.88 55 THR D C 1
ATOM 6833 O O . THR D 1 55 ? -6.029 57.294 24.502 1.00 20.20 55 THR D O 1
ATOM 6837 N N . GLN D 1 56 ? -8.218 57.482 24.070 1.00 19.36 56 GLN D N 1
ATOM 6838 C CA . GLN D 1 56 ? -8.544 57.790 25.455 1.00 19.70 56 GLN D CA 1
ATOM 6839 C C . GLN D 1 56 ? -9.382 56.802 26.266 1.00 19.31 56 GLN D C 1
ATOM 6840 O O . GLN D 1 56 ? -10.376 57.192 26.868 1.00 19.60 56 GLN D O 1
ATOM 6846 N N . LYS D 1 57 ? -8.986 55.534 26.289 1.00 19.42 57 LYS D N 1
ATOM 6847 C CA . LYS D 1 57 ? -9.706 54.533 27.074 1.00 18.85 57 LYS D CA 1
ATOM 6848 C C . LYS D 1 57 ? -9.615 54.966 28.543 1.00 18.71 57 LYS D C 1
ATOM 6849 O O . LYS D 1 57 ? -10.605 54.972 29.265 1.00 18.37 57 LYS D O 1
ATOM 6855 N N . ASN D 1 58 ? -8.413 55.310 28.981 1.00 18.35 58 ASN D N 1
ATOM 6856 C CA . ASN D 1 58 ? -8.223 55.823 30.325 1.00 20.04 58 ASN D CA 1
ATOM 6857 C C . ASN D 1 58 ? -8.259 57.317 30.063 1.00 20.87 58 ASN D C 1
ATOM 6858 O O . ASN D 1 58 ? -7.241 57.945 29.807 1.00 22.08 58 ASN D O 1
ATOM 6863 N N . GLN D 1 59 ? -9.469 57.855 30.105 1.00 20.03 59 GLN D N 1
ATOM 6864 C CA . GLN D 1 59 ? -9.748 59.244 29.798 1.00 19.30 59 GLN D CA 1
ATOM 6865 C C . GLN D 1 59 ? -8.848 60.350 30.332 1.00 19.39 59 GLN D C 1
ATOM 6866 O O . GLN D 1 59 ? -8.174 61.025 29.551 1.00 19.25 59 GLN D O 1
ATOM 6872 N N . ASN D 1 60 ? -8.836 60.547 31.647 1.00 18.48 60 ASN D N 1
ATOM 6873 C CA . ASN D 1 60 ? -8.046 61.623 32.229 1.00 18.58 60 ASN D CA 1
ATOM 6874 C C . ASN D 1 60 ? -6.550 61.480 32.028 1.00 18.69 60 ASN D C 1
ATOM 6875 O O . ASN D 1 60 ? -5.834 62.474 31.969 1.00 19.42 60 ASN D O 1
ATOM 6880 N N . ASP D 1 61 ? -6.075 60.248 31.918 1.00 18.28 61 ASP D N 1
ATOM 6881 C CA . ASP D 1 61 ? -4.660 60.015 31.701 1.00 18.52 61 ASP D CA 1
ATOM 6882 C C . ASP D 1 61 ? -4.280 60.460 30.292 1.00 18.72 61 ASP D C 1
ATOM 6883 O O . ASP D 1 61 ? -3.236 61.073 30.078 1.00 18.83 61 ASP D O 1
ATOM 6888 N N . ALA D 1 62 ? -5.142 60.145 29.332 1.00 17.74 62 ALA D N 1
ATOM 6889 C CA . ALA D 1 62 ? -4.911 60.497 27.937 1.00 18.19 62 ALA D CA 1
ATOM 6890 C C . ALA D 1 62 ? -4.884 62.014 27.734 1.00 17.76 62 ALA D C 1
ATOM 6891 O O . ALA D 1 62 ? -4.088 62.543 26.952 1.00 17.51 62 ALA D O 1
ATOM 6893 N N . ILE D 1 63 ? -5.764 62.703 28.446 1.00 16.44 63 ILE D N 1
ATOM 6894 C CA . ILE D 1 63 ? -5.850 64.146 28.349 1.00 16.83 63 ILE D CA 1
ATOM 6895 C C . ILE D 1 63 ? -4.570 64.799 28.870 1.00 17.71 63 ILE D C 1
ATOM 6896 O O . ILE D 1 63 ? -3.979 65.637 28.197 1.00 18.24 63 ILE D O 1
ATOM 6901 N N . VAL D 1 64 ? -4.131 64.403 30.057 1.00 18.11 64 VAL D N 1
ATOM 6902 C CA . VAL D 1 64 ? -2.933 64.981 30.630 1.00 17.98 64 VAL D CA 1
ATOM 6903 C C . VAL D 1 64 ? -1.695 64.586 29.849 1.00 19.72 64 VAL D C 1
ATOM 6904 O O . VAL D 1 64 ? -0.823 65.422 29.602 1.00 20.89 64 VAL D O 1
ATOM 6908 N N . GLU D 1 65 ? -1.614 63.323 29.448 1.00 20.13 65 GLU D N 1
ATOM 6909 C CA . GLU D 1 65 ? -0.464 62.870 28.683 1.00 21.53 65 GLU D CA 1
ATOM 6910 C C . GLU D 1 65 ? -0.336 63.645 27.372 1.00 21.88 65 GLU D C 1
ATOM 6911 O O . GLU D 1 65 ? 0.772 63.964 26.937 1.00 22.82 65 GLU D O 1
ATOM 6917 N N . THR D 1 66 ? -1.473 63.948 26.751 1.00 21.50 66 THR D N 1
ATOM 6918 C CA . THR D 1 66 ? -1.494 64.679 25.493 1.00 21.62 66 THR D CA 1
ATOM 6919 C C . THR D 1 66 ? -1.024 66.111 25.707 1.00 22.54 66 THR D C 1
ATOM 6920 O O . THR D 1 66 ? -0.239 66.638 24.913 1.00 22.75 66 THR D O 1
ATOM 6924 N N . ILE D 1 67 ? -1.489 66.724 26.796 1.00 22.51 67 ILE D N 1
ATOM 6925 C CA . ILE D 1 67 ? -1.119 68.091 27.148 1.00 22.25 67 ILE D CA 1
ATOM 6926 C C . ILE D 1 67 ? 0.394 68.190 27.324 1.00 22.35 67 ILE D C 1
ATOM 6927 O O . ILE D 1 67 ? 1.025 69.111 26.817 1.00 23.04 67 ILE D O 1
ATOM 6932 N N . LEU D 1 68 ? 0.963 67.232 28.042 1.00 21.40 68 LEU D N 1
ATOM 6933 C CA . LEU D 1 68 ? 2.397 67.199 28.279 1.00 20.50 68 LEU D CA 1
ATOM 6934 C C . LEU D 1 68 ? 3.201 66.961 26.991 1.00 20.28 68 LEU D C 1
ATOM 6935 O O . LEU D 1 68 ? 4.241 67.577 26.784 1.00 19.08 68 LEU D O 1
ATOM 6940 N N . LEU D 1 69 ? 2.720 66.067 26.129 1.00 21.11 69 LEU D N 1
ATOM 6941 C CA . LEU D 1 69 ? 3.401 65.772 24.871 1.00 20.90 69 LEU D CA 1
ATOM 6942 C C . LEU D 1 69 ? 3.438 66.988 23.951 1.00 21.60 69 LEU D C 1
ATOM 6943 O O . LEU D 1 69 ? 4.429 67.232 23.276 1.00 21.57 69 LEU D O 1
ATOM 6948 N N . CYS D 1 70 ? 2.353 67.750 23.923 1.00 21.95 70 CYS D N 1
ATOM 6949 C CA . CYS D 1 70 ? 2.294 68.928 23.077 1.00 22.05 70 CYS D CA 1
ATOM 6950 C C . CYS D 1 70 ? 3.331 69.945 23.526 1.00 23.71 70 CYS D C 1
ATOM 6951 O O . CYS D 1 70 ? 4.021 70.554 22.706 1.00 23.61 70 CYS D O 1
ATOM 6954 N N . ASP D 1 71 ? 3.438 70.126 24.836 1.00 24.55 71 ASP D N 1
ATOM 6955 C CA . ASP D 1 71 ? 4.402 71.057 25.397 1.00 24.98 71 ASP D CA 1
ATOM 6956 C C . ASP D 1 71 ? 5.819 70.613 25.005 1.00 25.41 71 ASP D C 1
ATOM 6957 O O . ASP D 1 71 ? 6.658 71.426 24.618 1.00 24.78 71 ASP D O 1
ATOM 6962 N N . ALA D 1 72 ? 6.069 69.311 25.103 1.00 24.99 72 ALA D N 1
ATOM 6963 C CA . ALA D 1 72 ? 7.368 68.755 24.767 1.00 25.53 72 ALA D CA 1
ATOM 6964 C C . ALA D 1 72 ? 7.709 68.941 23.288 1.00 26.19 72 ALA D C 1
ATOM 6965 O O . ALA D 1 72 ? 8.856 69.231 22.943 1.00 26.38 72 ALA D O 1
ATOM 6967 N N . LEU D 1 73 ? 6.718 68.773 22.420 1.00 25.62 73 LEU D N 1
ATOM 6968 C CA . LEU D 1 73 ? 6.941 68.933 20.995 1.00 26.86 73 LEU D CA 1
ATOM 6969 C C . LEU D 1 73 ? 7.184 70.397 20.615 1.00 28.06 73 LEU D C 1
ATOM 6970 O O . LEU D 1 73 ? 8.112 70.693 19.861 1.00 28.51 73 LEU D O 1
ATOM 6975 N N . ARG D 1 74 ? 6.363 71.309 21.136 1.00 29.20 74 ARG D N 1
ATOM 6976 C CA . ARG D 1 74 ? 6.523 72.732 20.834 1.00 30.27 74 ARG D CA 1
ATOM 6977 C C . ARG D 1 74 ? 7.897 73.213 21.264 1.00 31.89 74 ARG D C 1
ATOM 6978 O O . ARG D 1 74 ? 8.579 73.927 20.526 1.00 32.43 74 ARG D O 1
ATOM 6986 N N . ASP D 1 75 ? 8.292 72.808 22.467 1.00 33.93 75 ASP D N 1
ATOM 6987 C CA . ASP D 1 75 ? 9.573 73.185 23.043 1.00 34.94 75 ASP D CA 1
ATOM 6988 C C . ASP D 1 75 ? 10.712 72.535 22.287 1.00 35.56 75 ASP D C 1
ATOM 6989 O O . ASP D 1 75 ? 11.864 72.585 22.711 1.00 36.12 75 ASP D O 1
ATOM 6994 N N . GLU D 1 76 ? 10.391 71.922 21.158 1.00 36.71 76 GLU D N 1
ATOM 6995 C CA . GLU D 1 76 ? 11.415 71.274 20.373 1.00 37.84 76 GLU D CA 1
ATOM 6996 C C . GLU D 1 76 ? 11.340 71.664 18.911 1.00 37.63 76 GLU D C 1
ATOM 6997 O O . GLU D 1 76 ? 11.918 71.001 18.051 1.00 37.98 76 GLU D O 1
ATOM 7003 N N . GLY D 1 77 ? 10.612 72.738 18.634 1.00 37.17 77 GLY D N 1
ATOM 7004 C CA . GLY D 1 77 ? 10.513 73.220 17.272 1.00 37.57 77 GLY D CA 1
ATOM 7005 C C . GLY D 1 77 ? 9.291 72.890 16.444 1.00 37.73 77 GLY D C 1
ATOM 7006 O O . GLY D 1 77 ? 9.032 73.595 15.474 1.00 38.23 77 GLY D O 1
ATOM 7007 N N . VAL D 1 78 ? 8.542 71.848 16.804 1.00 38.26 78 VAL D N 1
ATOM 7008 C CA . VAL D 1 78 ? 7.352 71.449 16.036 1.00 38.12 78 VAL D CA 1
ATOM 7009 C C . VAL D 1 78 ? 6.346 72.580 15.840 1.00 37.52 78 VAL D C 1
ATOM 7010 O O . VAL D 1 78 ? 5.826 73.118 16.806 1.00 37.65 78 VAL D O 1
ATOM 7014 N N . LYS D 1 79 ? 6.080 72.923 14.579 1.00 37.95 79 LYS D N 1
ATOM 7015 C CA . LYS D 1 79 ? 5.156 74.004 14.228 1.00 37.75 79 LYS D CA 1
ATOM 7016 C C . LYS D 1 79 ? 3.703 73.574 14.139 1.00 36.55 79 LYS D C 1
ATOM 7017 O O . LYS D 1 79 ? 2.804 74.341 14.480 1.00 37.53 79 LYS D O 1
ATOM 7023 N N . LYS D 1 80 ? 3.466 72.359 13.658 1.00 35.07 80 LYS D N 1
ATOM 7024 C CA . LYS D 1 80 ? 2.105 71.847 13.530 1.00 32.95 80 LYS D CA 1
ATOM 7025 C C . LYS D 1 80 ? 1.944 70.489 14.232 1.00 31.26 80 LYS D C 1
ATOM 7026 O O . LYS D 1 80 ? 2.708 69.555 13.995 1.00 30.13 80 LYS D O 1
ATOM 7032 N N . ILE D 1 81 ? 0.954 70.397 15.115 1.00 29.50 81 ILE D N 1
ATOM 7033 C CA . ILE D 1 81 ? 0.687 69.159 15.833 1.00 27.61 81 ILE D CA 1
ATOM 7034 C C . ILE D 1 81 ? -0.726 68.707 15.555 1.00 27.04 81 ILE D C 1
ATOM 7035 O O . ILE D 1 81 ? -1.672 69.433 15.825 1.00 26.75 81 ILE D O 1
ATOM 7040 N N . THR D 1 82 ? -0.860 67.504 15.016 1.00 26.38 82 THR D N 1
ATOM 7041 C CA . THR D 1 82 ? -2.164 66.938 14.740 1.00 26.76 82 THR D CA 1
ATOM 7042 C C . THR D 1 82 ? -2.400 65.851 15.780 1.00 25.85 82 THR D C 1
ATOM 7043 O O . THR D 1 82 ? -1.547 64.998 15.994 1.00 25.22 82 THR D O 1
ATOM 7047 N N . LEU D 1 83 ? -3.548 65.902 16.445 1.00 24.91 83 LEU D N 1
ATOM 7048 C CA . LEU D 1 83 ? -3.887 64.891 17.437 1.00 22.75 83 LEU D CA 1
ATOM 7049 C C . LEU D 1 83 ? -4.907 63.894 16.910 1.00 22.03 83 LEU D C 1
ATOM 7050 O O . LEU D 1 83 ? -5.995 64.264 16.484 1.00 21.39 83 LEU D O 1
ATOM 7055 N N . VAL D 1 84 ? -4.528 62.626 16.931 1.00 21.59 84 VAL D N 1
ATOM 7056 C CA . VAL D 1 84 ? -5.419 61.561 16.523 1.00 22.12 84 VAL D CA 1
ATOM 7057 C C . VAL D 1 84 ? -5.828 60.809 17.794 1.00 22.91 84 VAL D C 1
ATOM 7058 O O . VAL D 1 84 ? -5.016 60.137 18.429 1.00 22.74 84 VAL D O 1
ATOM 7062 N N . ALA D 1 85 ? -7.089 60.973 18.178 1.00 23.39 85 ALA D N 1
ATOM 7063 C CA . ALA D 1 85 ? -7.648 60.300 19.347 1.00 22.99 85 ALA D CA 1
ATOM 7064 C C . ALA D 1 85 ? -8.730 59.368 18.804 1.00 22.54 85 ALA D C 1
ATOM 7065 O O . ALA D 1 85 ? -9.894 59.751 18.730 1.00 22.68 85 ALA D O 1
ATOM 7067 N N . PRO D 1 86 ? -8.349 58.139 18.402 1.00 22.82 86 PRO D N 1
ATOM 7068 C CA . PRO D 1 86 ? -9.275 57.137 17.850 1.00 22.17 86 PRO D CA 1
ATOM 7069 C C . PRO D 1 86 ? -10.578 57.148 18.620 1.00 21.55 86 PRO D C 1
ATOM 7070 O O . PRO D 1 86 ? -11.648 57.309 18.046 1.00 21.84 86 PRO D O 1
ATOM 7074 N N . TYR D 1 87 ? -10.480 56.958 19.927 1.00 21.55 87 TYR D N 1
ATOM 7075 C CA . TYR D 1 87 ? -11.644 57.039 20.786 1.00 21.57 87 TYR D CA 1
ATOM 7076 C C . TYR D 1 87 ? -11.483 58.351 21.559 1.00 21.14 87 TYR D C 1
ATOM 7077 O O . TYR D 1 87 ? -10.495 58.542 22.262 1.00 20.85 87 TYR D O 1
ATOM 7086 N N . LEU D 1 88 ? -12.436 59.260 21.408 1.00 21.16 88 LEU D N 1
ATOM 7087 C CA . LEU D 1 88 ? -12.387 60.535 22.109 1.00 21.42 88 LEU D CA 1
ATOM 7088 C C . LEU D 1 88 ? -13.346 60.478 23.292 1.00 22.15 88 LEU D C 1
ATOM 7089 O O . LEU D 1 88 ? -14.541 60.226 23.122 1.00 23.07 88 LEU D O 1
ATOM 7094 N N . ALA D 1 89 ? -12.811 60.700 24.488 1.00 22.52 89 ALA D N 1
ATOM 7095 C CA . ALA D 1 89 ? -13.598 60.666 25.706 1.00 22.82 89 ALA D CA 1
ATOM 7096 C C . ALA D 1 89 ? -14.311 61.988 25.980 1.00 23.96 89 ALA D C 1
ATOM 7097 O O . ALA D 1 89 ? -14.004 63.007 25.362 1.00 22.25 89 ALA D O 1
ATOM 7099 N N . TYR D 1 90 ? -15.265 61.948 26.912 1.00 24.55 90 TYR D N 1
ATOM 7100 C CA . TYR D 1 90 ? -16.039 63.117 27.314 1.00 26.44 90 TYR D CA 1
ATOM 7101 C C . TYR D 1 90 ? -16.730 63.818 26.153 1.00 28.92 90 TYR D C 1
ATOM 7102 O O . TYR D 1 90 ? -17.058 64.998 26.247 1.00 30.51 90 TYR D O 1
ATOM 7111 N N . ALA D 1 91 ? -16.970 63.096 25.066 1.00 30.74 91 ALA D N 1
ATOM 7112 C CA . ALA D 1 91 ? -17.608 63.693 23.897 1.00 33.78 91 ALA D CA 1
ATOM 7113 C C . ALA D 1 91 ? -18.956 63.083 23.576 1.00 35.69 91 ALA D C 1
ATOM 7114 O O . ALA D 1 91 ? -19.489 63.276 22.491 1.00 35.95 91 ALA D O 1
ATOM 7116 N N . ARG D 1 92 ? -19.520 62.351 24.518 1.00 39.91 92 ARG D N 1
ATOM 7117 C CA . ARG D 1 92 ? -20.800 61.716 24.277 1.00 43.68 92 ARG D CA 1
ATOM 7118 C C . ARG D 1 92 ? -21.976 62.688 24.169 1.00 45.30 92 ARG D C 1
ATOM 7119 O O . ARG D 1 92 ? -22.890 62.477 23.364 1.00 44.78 92 ARG D O 1
ATOM 7127 N N . GLN D 1 93 ? -21.961 63.759 24.961 1.00 46.83 93 GLN D N 1
ATOM 7128 C CA . GLN D 1 93 ? -23.077 64.698 24.925 1.00 48.32 93 GLN D CA 1
ATOM 7129 C C . GLN D 1 93 ? -22.840 66.059 24.249 1.00 48.34 93 GLN D C 1
ATOM 7130 O O . GLN D 1 93 ? -21.729 66.582 24.184 1.00 47.51 93 GLN D O 1
ATOM 7136 N N . ASP D 1 94 ? -23.937 66.607 23.741 1.00 49.34 94 ASP D N 1
ATOM 7137 C CA . ASP D 1 94 ? -23.982 67.874 23.015 1.00 48.81 94 ASP D CA 1
ATOM 7138 C C . ASP D 1 94 ? -24.281 69.061 23.933 1.00 47.96 94 ASP D C 1
ATOM 7139 O O . ASP D 1 94 ? -23.868 70.198 23.667 1.00 46.07 94 ASP D O 1
ATOM 7144 N N . LYS D 1 95 ? -25.027 68.790 25.002 1.00 47.86 95 LYS D N 1
ATOM 7145 C CA . LYS D 1 95 ? -25.431 69.842 25.925 1.00 47.62 95 LYS D CA 1
ATOM 7146 C C . LYS D 1 95 ? -25.745 69.347 27.330 1.00 46.35 95 LYS D C 1
ATOM 7147 O O . LYS D 1 95 ? -25.467 68.200 27.680 1.00 45.92 95 LYS D O 1
ATOM 7153 N N . LYS D 1 96 ? -26.330 70.234 28.130 1.00 44.96 96 LYS D N 1
ATOM 7154 C CA . LYS D 1 96 ? -26.676 69.908 29.500 1.00 43.84 96 LYS D CA 1
ATOM 7155 C C . LYS D 1 96 ? -28.030 69.227 29.564 1.00 43.53 96 LYS D C 1
ATOM 7156 O O . LYS D 1 96 ? -28.927 69.549 28.790 1.00 43.45 96 LYS D O 1
ATOM 7162 N N . PHE D 1 97 ? -28.169 68.281 30.484 1.00 43.40 97 PHE D N 1
ATOM 7163 C CA . PHE D 1 97 ? -29.427 67.572 30.669 1.00 43.32 97 PHE D CA 1
ATOM 7164 C C . PHE D 1 97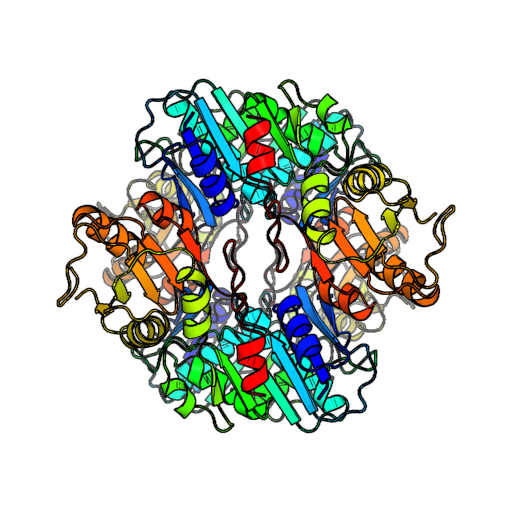 ? -29.963 67.964 32.039 1.00 43.32 97 PHE D C 1
ATOM 7165 O O . PHE D 1 97 ? -30.951 67.399 32.519 1.00 44.69 97 PHE D O 1
ATOM 7173 N N . ASN D 1 98 ? -29.296 68.924 32.675 1.00 41.74 98 ASN D N 1
ATOM 7174 C CA . ASN D 1 98 ? -29.704 69.399 33.990 1.00 39.78 98 ASN D CA 1
ATOM 7175 C C . ASN D 1 98 ? -28.970 70.681 34.278 1.00 38.14 98 ASN D C 1
ATOM 7176 O O . ASN D 1 98 ? -27.833 70.864 33.844 1.00 37.28 98 ASN D O 1
ATOM 7181 N N . PRO D 1 99 ? -29.615 71.596 35.008 1.00 36.66 99 PRO D N 1
ATOM 7182 C CA . PRO D 1 99 ? -28.949 72.857 35.332 1.00 35.45 99 PRO D CA 1
ATOM 7183 C C . PRO D 1 99 ? -27.786 72.541 36.279 1.00 33.99 99 PRO D C 1
ATOM 7184 O O . PRO D 1 99 ? -27.826 71.545 37.004 1.00 33.88 99 PRO D O 1
ATOM 7188 N N . GLY D 1 100 ? -26.745 73.367 36.251 1.00 32.85 100 GLY D N 1
ATOM 7189 C CA . GLY D 1 100 ? -25.594 73.128 37.108 1.00 32.17 100 GLY D CA 1
ATOM 7190 C C . GLY D 1 100 ? -24.578 72.156 36.517 1.00 31.36 100 GLY D C 1
ATOM 7191 O O . GLY D 1 100 ? -23.506 71.927 37.092 1.00 30.43 100 GLY D O 1
ATOM 7192 N N . GLU D 1 101 ? -24.913 71.575 35.367 1.00 29.80 101 GLU D N 1
ATOM 7193 C CA . GLU D 1 101 ? -24.016 70.636 34.716 1.00 29.19 101 GLU D CA 1
ATOM 7194 C C . GLU D 1 101 ? -23.025 71.363 33.834 1.00 28.79 101 GLU D C 1
ATOM 7195 O O . GLU D 1 101 ? -23.124 72.565 33.599 1.00 29.38 101 GLU D O 1
ATOM 7201 N N . ALA D 1 102 ? -22.064 70.606 33.339 1.00 27.58 102 ALA D N 1
ATOM 7202 C CA . ALA D 1 102 ? -21.060 71.145 32.453 1.00 27.45 102 ALA D CA 1
ATOM 7203 C C . ALA D 1 102 ? -21.234 70.470 31.092 1.00 27.02 102 ALA D C 1
ATOM 7204 O O . ALA D 1 102 ? -21.937 69.468 30.963 1.00 26.68 102 ALA D O 1
ATOM 7206 N N . ILE D 1 103 ? -20.628 71.049 30.069 1.00 26.31 103 ILE D N 1
ATOM 7207 C CA . ILE D 1 103 ? -20.655 70.436 28.760 1.00 25.87 103 ILE D CA 1
ATOM 7208 C C . ILE D 1 103 ? -19.174 70.095 28.606 1.00 25.54 103 ILE D C 1
ATOM 7209 O O . ILE D 1 103 ? -18.375 70.907 28.141 1.00 23.65 103 ILE D O 1
ATOM 7214 N N . SER D 1 104 ? -18.828 68.886 29.049 1.00 25.51 104 SER D N 1
ATOM 7215 C CA . SER D 1 104 ? -17.452 68.396 29.053 1.00 26.15 104 SER D CA 1
ATOM 7216 C C . SER D 1 104 ? -16.667 68.553 27.751 1.00 25.96 104 SER D C 1
ATOM 7217 O O . SER D 1 104 ? -15.514 68.998 27.774 1.00 24.31 104 SER D O 1
ATOM 7220 N N . ILE D 1 105 ? -17.276 68.196 26.621 1.00 25.43 105 ILE D N 1
ATOM 7221 C CA . ILE D 1 105 ? -16.579 68.322 25.351 1.00 25.00 105 ILE D CA 1
ATOM 7222 C C . ILE D 1 105 ? -16.330 69.792 25.009 1.00 24.59 105 ILE D C 1
ATOM 7223 O O . ILE D 1 105 ? -15.362 70.118 24.333 1.00 23.65 105 ILE D O 1
ATOM 7228 N N . ARG D 1 106 ? -17.200 70.676 25.494 1.00 24.69 106 ARG D N 1
ATOM 7229 C CA . ARG D 1 106 ? -17.044 72.106 25.259 1.00 25.04 106 ARG D CA 1
ATOM 7230 C C . ARG D 1 106 ? -15.787 72.618 25.968 1.00 25.36 106 ARG D C 1
ATOM 7231 O O . ARG D 1 106 ? -14.973 73.333 25.374 1.00 26.05 106 ARG D O 1
ATOM 7239 N N . ALA D 1 107 ? -15.645 72.242 27.240 1.00 24.75 107 ALA D N 1
ATOM 7240 C CA . ALA D 1 107 ? -14.505 72.631 28.060 1.00 23.79 107 ALA D CA 1
ATOM 7241 C C . ALA D 1 107 ? -13.191 72.078 27.511 1.00 23.38 107 ALA D C 1
ATOM 7242 O O . ALA D 1 107 ? -12.176 72.767 27.513 1.00 22.89 107 ALA D O 1
ATOM 7244 N N . LEU D 1 108 ? -13.217 70.838 27.035 1.00 22.63 108 LEU D N 1
ATOM 7245 C CA . LEU D 1 108 ? -12.014 70.210 26.501 1.00 22.34 108 LEU D CA 1
ATOM 7246 C C . LEU D 1 108 ? -11.650 70.710 25.103 1.00 22.91 108 LEU D C 1
ATOM 7247 O O . LEU D 1 108 ? -10.470 70.814 24.761 1.00 21.30 108 LEU D O 1
ATOM 7252 N N . ALA D 1 109 ? -12.667 71.028 24.305 1.00 24.34 109 ALA D N 1
ATOM 7253 C CA . ALA D 1 109 ? -12.446 71.540 22.954 1.00 25.12 109 ALA D CA 1
ATOM 7254 C C . ALA D 1 109 ? -11.611 72.815 23.043 1.00 25.71 109 ALA D C 1
ATOM 7255 O O . ALA D 1 109 ? -10.756 73.081 22.188 1.00 23.96 109 ALA D O 1
ATOM 7257 N N . LYS D 1 110 ? -11.864 73.596 24.092 1.00 26.88 110 LYS D N 1
ATOM 7258 C CA . LYS D 1 110 ? -11.127 74.836 24.313 1.00 28.97 110 LYS D CA 1
ATOM 7259 C C . LYS D 1 110 ? -9.644 74.563 24.512 1.00 28.11 110 LYS D C 1
ATOM 7260 O O . LYS D 1 110 ? -8.793 75.274 23.978 1.00 28.26 110 LYS D O 1
ATOM 7266 N N . ILE D 1 111 ? -9.339 73.528 25.280 1.00 27.16 111 ILE D N 1
ATOM 7267 C CA . ILE D 1 111 ? -7.956 73.161 25.526 1.00 25.71 111 ILE D CA 1
ATOM 7268 C C . ILE D 1 111 ? -7.334 72.585 24.241 1.00 25.50 111 ILE D C 1
ATOM 7269 O O . ILE D 1 111 ? -6.219 72.936 23.884 1.00 24.84 111 ILE D O 1
ATOM 7274 N N . TYR D 1 112 ? -8.062 71.714 23.549 1.00 25.27 112 TYR D N 1
ATOM 7275 C CA . TYR D 1 112 ? -7.573 71.129 22.301 1.00 26.01 112 TYR D CA 1
ATOM 7276 C C . TYR D 1 112 ? -7.263 72.186 21.245 1.00 26.74 112 TYR D C 1
ATOM 7277 O O . TYR D 1 112 ? -6.229 72.131 20.590 1.00 26.79 112 TYR D O 1
ATOM 7286 N N . SER D 1 113 ? -8.174 73.138 21.082 1.00 27.28 113 SER D N 1
ATOM 7287 C CA . SER D 1 113 ? -8.013 74.213 20.115 1.00 27.68 113 SER D CA 1
ATOM 7288 C C . SER D 1 113 ? -6.787 75.069 20.405 1.00 27.73 113 SER D C 1
ATOM 7289 O O . SER D 1 113 ? -6.300 75.786 19.536 1.00 27.56 113 SER D O 1
ATOM 7292 N N . ASN D 1 114 ? -6.293 74.985 21.633 1.00 27.92 114 ASN D N 1
ATOM 7293 C CA . ASN D 1 114 ? -5.134 75.755 22.052 1.00 28.76 114 ASN D CA 1
ATOM 7294 C C . ASN D 1 114 ? -3.840 74.961 21.960 1.00 28.32 114 ASN D C 1
ATOM 7295 O O . ASN D 1 114 ? -2.802 75.533 21.659 1.00 27.70 114 ASN D O 1
ATOM 7300 N N . ILE D 1 115 ? -3.877 73.652 22.189 1.00 27.78 115 ILE D N 1
ATOM 7301 C CA . ILE D 1 115 ? -2.629 72.890 22.129 1.00 27.75 115 ILE D CA 1
ATOM 7302 C C . ILE D 1 115 ? -2.327 72.161 20.822 1.00 28.24 115 ILE D C 1
ATOM 7303 O O . ILE D 1 115 ? -1.180 71.819 20.563 1.00 28.42 115 ILE D O 1
ATOM 7308 N N . VAL D 1 116 ? -3.336 71.921 19.996 1.00 28.18 116 VAL D N 1
ATOM 7309 C CA . VAL D 1 116 ? -3.104 71.264 18.709 1.00 28.11 116 VAL D CA 1
ATOM 7310 C C . VAL D 1 116 ? -3.756 72.060 17.578 1.00 28.44 116 VAL D C 1
ATOM 7311 O O . VAL D 1 116 ? -4.681 72.847 17.792 1.00 27.90 116 VAL D O 1
ATOM 7315 N N . ASP D 1 117 ? -3.259 71.840 16.371 1.00 28.58 117 ASP D N 1
ATOM 7316 C CA . ASP D 1 117 ? -3.750 72.535 15.188 1.00 29.04 117 ASP D CA 1
ATOM 7317 C C . ASP D 1 117 ? -4.833 71.757 14.454 1.00 28.73 117 ASP D C 1
ATOM 7318 O O . ASP D 1 117 ? -5.543 72.306 13.620 1.00 28.99 117 ASP D O 1
ATOM 7323 N N . LYS D 1 118 ? -4.959 70.478 14.775 1.00 29.22 118 LYS D N 1
ATOM 7324 C CA . LYS D 1 118 ? -5.942 69.637 14.117 1.00 30.43 118 LYS D CA 1
ATOM 7325 C C . LYS D 1 118 ? -6.264 68.437 14.994 1.00 29.22 118 LYS D C 1
ATOM 7326 O O . LYS D 1 118 ? -5.378 67.884 15.642 1.00 28.78 118 LYS D O 1
ATOM 7332 N N . LEU D 1 119 ? -7.533 68.046 15.010 1.00 27.84 119 LEU D N 1
ATOM 7333 C CA . LEU D 1 119 ? -7.964 66.904 15.794 1.00 26.89 119 LEU D CA 1
ATOM 7334 C C . LEU D 1 119 ? -8.724 65.902 14.935 1.00 25.45 119 LEU D C 1
ATOM 7335 O O . LEU D 1 119 ? -9.667 66.260 14.242 1.00 25.84 119 LEU D O 1
ATOM 7340 N N . ILE D 1 120 ? -8.298 64.646 14.983 1.00 24.11 120 ILE D N 1
ATOM 7341 C CA . ILE D 1 120 ? -8.948 63.578 14.233 1.00 23.56 120 ILE D CA 1
ATOM 7342 C C . ILE D 1 120 ? -9.478 62.527 15.207 1.00 23.95 120 ILE D C 1
ATOM 7343 O O . ILE D 1 120 ? -8.807 62.185 16.186 1.00 24.57 120 ILE D O 1
ATOM 7348 N N . THR D 1 121 ? -10.686 62.029 14.957 1.00 23.52 121 THR D N 1
ATOM 7349 C CA . THR D 1 121 ? -11.254 60.993 15.811 1.00 23.77 121 THR D CA 1
ATOM 7350 C C . THR D 1 121 ? -12.091 60.047 14.959 1.00 23.32 121 THR D C 1
ATOM 7351 O O . THR D 1 121 ? -12.525 60.417 13.874 1.00 22.65 121 THR D O 1
ATOM 7355 N N . ILE D 1 122 ? -12.305 58.825 15.435 1.00 23.28 122 ILE D N 1
ATOM 7356 C CA . ILE D 1 122 ? -13.077 57.851 14.670 1.00 23.68 122 ILE D CA 1
ATOM 7357 C C . ILE D 1 122 ? -14.481 57.651 15.219 1.00 25.02 122 ILE D C 1
ATOM 7358 O O . ILE D 1 122 ? -14.665 57.426 16.410 1.00 25.68 122 ILE D O 1
ATOM 7363 N N . ASN D 1 123 ? -15.465 57.728 14.333 1.00 26.45 123 ASN D N 1
ATOM 7364 C CA . ASN D 1 123 ? -16.872 57.556 14.690 1.00 27.88 123 ASN D CA 1
ATOM 7365 C C . ASN D 1 123 ? -17.326 58.184 15.999 1.00 29.04 123 ASN D C 1
ATOM 7366 O O . ASN D 1 123 ? -17.608 57.478 16.962 1.00 28.95 123 ASN D O 1
ATOM 7371 N N . PRO D 1 124 ? -17.414 59.524 16.047 1.00 31.14 124 PRO D N 1
ATOM 7372 C CA . PRO D 1 124 ? -17.855 60.217 17.261 1.00 32.81 124 PRO D CA 1
ATOM 7373 C C . PRO D 1 124 ? -19.336 59.897 17.454 1.00 34.92 124 PRO D C 1
ATOM 7374 O O . PRO D 1 124 ? -20.058 59.642 16.484 1.00 34.71 124 PRO D O 1
ATOM 7378 N N . HIS D 1 125 ? -19.804 59.905 18.691 1.00 37.56 125 HIS D N 1
ATOM 7379 C CA . HIS D 1 125 ? -21.205 59.617 18.906 1.00 39.90 125 HIS D CA 1
ATOM 7380 C C . HIS D 1 125 ? -22.049 60.791 18.412 1.00 40.95 125 HIS D C 1
ATOM 7381 O O . HIS D 1 125 ? -23.071 60.604 17.749 1.00 42.06 125 HIS D O 1
ATOM 7388 N N . GLU D 1 126 ? -21.603 62.000 18.736 1.00 41.63 126 GLU D N 1
ATOM 7389 C CA . GLU D 1 126 ? -22.296 63.231 18.365 1.00 42.46 126 GLU D CA 1
ATOM 7390 C C . GLU D 1 126 ? -21.447 64.016 17.368 1.00 42.43 126 GLU D C 1
ATOM 7391 O O . GLU D 1 126 ? -20.371 64.507 17.710 1.00 42.07 126 GLU D O 1
ATOM 7397 N N . THR D 1 127 ? -21.927 64.137 16.138 1.00 43.07 127 THR D N 1
ATOM 7398 C CA . THR D 1 127 ? -21.187 64.872 15.116 1.00 44.06 127 THR D CA 1
ATOM 7399 C C . THR D 1 127 ? -21.142 66.369 15.358 1.00 43.79 127 THR D C 1
ATOM 7400 O O . THR D 1 127 ? -20.239 67.042 14.866 1.00 43.92 127 THR D O 1
ATOM 7404 N N . HIS D 1 128 ? -22.098 66.894 16.118 1.00 44.00 128 HIS D N 1
ATOM 7405 C CA . HIS D 1 128 ? -22.130 68.334 16.372 1.00 44.90 128 HIS D CA 1
ATOM 7406 C C . HIS D 1 128 ? -21.084 68.861 17.355 1.00 43.81 128 HIS D C 1
ATOM 7407 O O . HIS D 1 128 ? -20.833 70.069 17.407 1.00 43.84 128 HIS D O 1
ATOM 7414 N N . ILE D 1 129 ? -20.443 67.978 18.112 1.00 42.18 129 ILE D N 1
ATOM 7415 C CA . ILE D 1 129 ? -19.443 68.456 19.063 1.00 40.87 129 ILE D CA 1
ATOM 7416 C C . ILE D 1 129 ? -18.367 69.296 18.375 1.00 40.10 129 ILE D C 1
ATOM 7417 O O . ILE D 1 129 ? -17.674 70.068 19.026 1.00 38.97 129 ILE D O 1
ATOM 7422 N N . LYS D 1 130 ? -18.247 69.170 17.057 1.00 39.93 130 LYS D N 1
ATOM 7423 C CA . LYS D 1 130 ? -17.237 69.937 16.324 1.00 40.32 130 LYS D CA 1
ATOM 7424 C C . LYS D 1 130 ? -17.485 71.440 16.409 1.00 39.56 130 LYS D C 1
ATOM 7425 O O . LYS D 1 130 ? -16.560 72.236 16.249 1.00 39.70 130 LYS D O 1
ATOM 7431 N N . ASP D 1 131 ? -18.729 71.828 16.668 1.00 38.75 131 ASP D N 1
ATOM 7432 C CA . ASP D 1 131 ? -19.067 73.244 16.740 1.00 37.83 131 ASP D CA 1
ATOM 7433 C C . ASP D 1 131 ? -18.320 73.949 17.858 1.00 36.56 131 ASP D C 1
ATOM 7434 O O . ASP D 1 131 ? -18.173 75.171 17.834 1.00 36.51 131 ASP D O 1
ATOM 7439 N N . PHE D 1 132 ? -17.834 73.175 18.828 1.00 35.18 132 PHE D N 1
ATOM 7440 C CA . PHE D 1 132 ? -17.118 73.740 19.968 1.00 33.62 132 PHE D CA 1
ATOM 7441 C C . PHE D 1 132 ? -15.634 73.971 19.677 1.00 32.83 132 PHE D C 1
ATOM 7442 O O . PHE D 1 132 ? -14.947 74.658 20.428 1.00 33.12 132 PHE D O 1
ATOM 7450 N N . PHE D 1 133 ? -15.143 73.406 18.582 1.00 31.22 133 PHE D N 1
ATOM 7451 C CA . PHE D 1 133 ? -13.736 73.544 18.236 1.00 30.37 133 PHE D CA 1
ATOM 7452 C C . PHE D 1 133 ? -13.435 74.722 17.326 1.00 29.59 133 PHE D C 1
ATOM 7453 O O . PHE D 1 133 ? -14.233 75.078 16.466 1.00 30.22 133 PHE D O 1
ATOM 7461 N N . THR D 1 134 ? -12.274 75.331 17.521 1.00 27.40 134 THR D N 1
ATOM 7462 C CA . THR D 1 134 ? -11.869 76.449 16.685 1.00 26.18 134 THR D CA 1
ATOM 7463 C C . THR D 1 134 ? -10.651 76.036 15.870 1.00 26.49 134 THR D C 1
ATOM 7464 O O . THR D 1 134 ? -9.852 76.862 15.439 1.00 25.31 134 THR D O 1
ATOM 7468 N N . ILE D 1 135 ? -10.514 74.728 15.691 1.00 26.62 135 ILE D N 1
ATOM 7469 C CA . ILE D 1 135 ? -9.449 74.144 14.885 1.00 25.36 135 ILE D CA 1
ATOM 7470 C C . ILE D 1 135 ? -10.168 73.075 14.088 1.00 25.64 135 ILE D C 1
ATOM 7471 O O . ILE D 1 135 ? -11.291 72.700 14.421 1.00 24.96 135 ILE D O 1
ATOM 7476 N N . PRO D 1 136 ? -9.542 72.583 13.016 1.00 26.14 136 PRO D N 1
ATOM 7477 C CA . PRO D 1 136 ? -10.154 71.549 12.184 1.00 27.34 136 PRO D CA 1
ATOM 7478 C C . PRO D 1 136 ? -10.488 70.307 13.001 1.00 28.81 136 PRO D C 1
ATOM 7479 O O . PRO D 1 136 ? -9.635 69.789 13.704 1.00 29.73 136 PRO D O 1
ATOM 7483 N N . PHE D 1 137 ? -11.730 69.844 12.912 1.00 30.19 137 PHE D N 1
ATOM 7484 C CA . PHE D 1 137 ? -12.165 68.657 13.629 1.00 30.93 137 PHE D CA 1
ATOM 7485 C C . PHE D 1 137 ? -12.603 67.627 12.591 1.00 31.66 137 PHE D C 1
ATOM 7486 O O . PHE D 1 137 ? -13.722 67.683 12.066 1.00 32.34 137 PHE D O 1
ATOM 7494 N N . ILE D 1 138 ? -11.709 66.687 12.306 1.00 30.99 138 ILE D N 1
ATOM 7495 C CA . ILE D 1 138 ? -11.960 65.643 11.327 1.00 31.55 138 ILE D CA 1
ATOM 7496 C C . ILE D 1 138 ? -12.349 64.314 11.966 1.00 33.04 138 ILE D C 1
ATOM 7497 O O . ILE D 1 138 ? -11.762 63.904 12.967 1.00 33.74 138 ILE D O 1
ATOM 7502 N N . TYR D 1 139 ? -13.344 63.646 11.389 1.00 34.86 139 TYR D N 1
ATOM 7503 C CA . TYR D 1 139 ? -13.777 62.346 11.884 1.00 36.46 139 TYR D CA 1
ATOM 7504 C C . TYR D 1 139 ? -13.853 61.318 10.746 1.00 35.72 139 TYR D C 1
ATOM 7505 O O . TYR D 1 139 ? -14.389 61.590 9.673 1.00 35.38 139 TYR D O 1
ATOM 7514 N N . GLY D 1 140 ? -13.267 60.149 10.985 1.00 34.52 140 GLY D N 1
ATOM 7515 C CA . GLY D 1 140 ? -13.284 59.084 10.005 1.00 32.10 140 GLY D CA 1
ATOM 7516 C C . GLY D 1 140 ? -14.311 58.044 10.413 1.00 30.96 140 GLY D C 1
ATOM 7517 O O . GLY D 1 140 ? -14.764 58.023 11.563 1.00 29.65 140 GLY D O 1
ATOM 7518 N N . ASP D 1 141 ? -14.682 57.184 9.466 1.00 30.54 141 ASP D N 1
ATOM 7519 C CA . ASP D 1 141 ? -15.663 56.134 9.712 1.00 30.10 141 ASP D CA 1
ATOM 7520 C C . ASP D 1 141 ? -15.034 54.757 9.543 1.00 29.83 141 ASP D C 1
ATOM 7521 O O . ASP D 1 141 ? -14.445 54.450 8.504 1.00 29.42 141 ASP D O 1
ATOM 7526 N N . ALA D 1 142 ? -15.163 53.935 10.581 1.00 28.73 142 ALA D N 1
ATOM 7527 C CA . ALA D 1 142 ? -14.610 52.595 10.570 1.00 27.54 142 ALA D CA 1
ATOM 7528 C C . ALA D 1 142 ? -15.657 51.524 10.275 1.00 26.88 142 ALA D C 1
ATOM 7529 O O . ALA D 1 142 ? -15.312 50.355 10.125 1.00 27.22 142 ALA D O 1
ATOM 7531 N N . VAL D 1 143 ? -16.925 51.917 10.179 1.00 26.76 143 VAL D N 1
ATOM 7532 C CA . VAL D 1 143 ? -17.995 50.960 9.896 1.00 26.80 143 VAL D CA 1
ATOM 7533 C C . VAL D 1 143 ? -17.707 50.134 8.641 1.00 27.09 143 VAL D C 1
ATOM 7534 O O . VAL D 1 143 ? -17.933 48.929 8.629 1.00 27.14 143 VAL D O 1
ATOM 7538 N N . PRO D 1 144 ? -17.208 50.769 7.567 1.00 27.58 144 PRO D N 1
ATOM 7539 C CA . PRO D 1 144 ? -16.907 50.014 6.345 1.00 28.44 144 PRO D CA 1
ATOM 7540 C C . PRO D 1 144 ? -15.939 48.852 6.599 1.00 30.11 144 PRO D C 1
ATOM 7541 O O . PRO D 1 144 ? -16.063 47.782 6.000 1.00 29.31 144 PRO D O 1
ATOM 7545 N N . LYS D 1 145 ? -14.976 49.071 7.494 1.00 31.60 145 LYS D N 1
ATOM 7546 C CA . LYS D 1 145 ? -13.996 48.046 7.838 1.00 32.15 145 LYS D CA 1
ATOM 7547 C C . LYS D 1 145 ? -14.646 46.906 8.619 1.00 32.43 145 LYS D C 1
ATOM 7548 O O . LYS D 1 145 ? -14.234 45.751 8.499 1.00 32.01 145 LYS D O 1
ATOM 7554 N N . LEU D 1 146 ? -15.650 47.228 9.428 1.00 31.59 146 LEU D N 1
ATOM 7555 C CA . LEU D 1 146 ? -16.327 46.196 10.196 1.00 31.93 146 LEU D CA 1
ATOM 7556 C C . LEU D 1 146 ? -17.147 45.346 9.230 1.00 32.94 146 LEU D C 1
ATOM 7557 O O . LEU D 1 146 ? -17.140 44.118 9.308 1.00 33.40 146 LEU D O 1
ATOM 7562 N N . ALA D 1 147 ? -17.840 46.014 8.311 1.00 33.93 147 ALA D N 1
ATOM 7563 C CA . ALA D 1 147 ? -18.655 45.349 7.306 1.00 34.64 147 ALA D CA 1
ATOM 7564 C C . ALA D 1 147 ? -17.799 44.380 6.493 1.00 35.37 147 ALA D C 1
ATOM 7565 O O . ALA D 1 147 ? -18.197 43.237 6.257 1.00 35.94 147 ALA D O 1
ATOM 7567 N N . GLU D 1 148 ? -16.624 44.838 6.070 1.00 35.44 148 GLU D N 1
ATOM 7568 C CA . GLU D 1 148 ? -15.717 44.001 5.295 1.00 36.56 148 GLU D CA 1
ATOM 7569 C C . GLU D 1 148 ? -15.246 42.769 6.070 1.00 36.14 148 GLU D C 1
ATOM 7570 O O . GLU D 1 148 ? -14.907 41.751 5.477 1.00 37.36 148 GLU D O 1
ATOM 7576 N N . TYR D 1 149 ? -15.253 42.854 7.394 1.00 35.23 149 TYR D N 1
ATOM 7577 C CA . TYR D 1 149 ? -14.818 41.748 8.237 1.00 35.16 149 TYR D CA 1
ATOM 7578 C C . TYR D 1 149 ? -15.853 40.635 8.339 1.00 37.05 149 TYR D C 1
ATOM 7579 O O . TYR D 1 149 ? -15.502 39.464 8.515 1.00 37.84 149 TYR D O 1
ATOM 7588 N N . VAL D 1 150 ? -17.127 40.995 8.229 1.00 38.52 150 VAL D N 1
ATOM 7589 C CA . VAL D 1 150 ? -18.202 40.012 8.364 1.00 39.89 150 VAL D CA 1
ATOM 7590 C C . VAL D 1 150 ? -18.812 39.451 7.077 1.00 41.31 150 VAL D C 1
ATOM 7591 O O . VAL D 1 150 ? -19.381 38.347 7.103 1.00 40.87 150 VAL D O 1
ATOM 7595 N N . LYS D 1 151 ? -18.715 40.189 5.966 1.00 42.60 151 LYS D N 1
ATOM 7596 C CA . LYS D 1 151 ? -19.310 39.712 4.709 1.00 44.95 151 LYS D CA 1
ATOM 7597 C C . LYS D 1 151 ? -18.771 38.327 4.413 1.00 44.93 151 LYS D C 1
ATOM 7598 O O . LYS D 1 151 ? -19.375 37.517 3.722 1.00 44.82 151 LYS D O 1
ATOM 7604 N N . ASP D 1 152 ? -17.609 38.084 4.982 1.00 45.84 152 ASP D N 1
ATOM 7605 C CA . ASP D 1 152 ? -16.893 36.840 4.853 1.00 46.37 152 ASP D CA 1
ATOM 7606 C C . ASP D 1 152 ? -17.573 35.706 5.642 1.00 45.99 152 ASP D C 1
ATOM 7607 O O . ASP D 1 152 ? -17.513 34.544 5.234 1.00 45.49 152 ASP D O 1
ATOM 7612 N N . LYS D 1 153 ? -18.238 36.046 6.754 1.00 45.17 153 LYS D N 1
ATOM 7613 C CA . LYS D 1 153 ? -18.874 35.028 7.598 1.00 43.40 153 LYS D CA 1
ATOM 7614 C C . LYS D 1 153 ? -20.371 35.110 7.897 1.00 42.98 153 LYS D C 1
ATOM 7615 O O . LYS D 1 153 ? -20.837 34.585 8.917 1.00 42.47 153 LYS D O 1
ATOM 7621 N N . LEU D 1 154 ? -21.124 35.765 7.023 1.00 42.75 154 LEU D N 1
ATOM 7622 C CA . LEU D 1 154 ? -22.578 35.837 7.182 1.00 42.94 154 LEU D CA 1
ATOM 7623 C C . LEU D 1 154 ? -23.230 35.502 5.839 1.00 44.36 154 LEU D C 1
ATOM 7624 O O . LEU D 1 154 ? -22.736 35.888 4.768 1.00 44.33 154 LEU D O 1
ATOM 7629 N N . ASN D 1 155 ? -24.334 34.767 5.899 1.00 45.31 155 ASN D N 1
ATOM 7630 C CA . ASN D 1 155 ? -25.054 34.362 4.698 1.00 45.92 155 ASN D CA 1
ATOM 7631 C C . ASN D 1 155 ? -26.269 35.249 4.421 1.00 45.16 155 ASN D C 1
ATOM 7632 O O . ASN D 1 155 ? -27.292 35.141 5.091 1.00 44.76 155 ASN D O 1
ATOM 7637 N N . ASP D 1 156 ? -26.142 36.124 3.426 1.00 44.96 156 ASP D N 1
ATOM 7638 C CA . ASP D 1 156 ? -27.227 37.027 3.043 1.00 45.37 156 ASP D CA 1
ATOM 7639 C C . ASP D 1 156 ? -27.865 37.575 4.311 1.00 44.37 156 ASP D C 1
ATOM 7640 O O . ASP D 1 156 ? -29.039 37.309 4.607 1.00 43.90 156 ASP D O 1
ATOM 7645 N N . PRO D 1 157 ? -27.097 38.359 5.078 1.00 42.90 157 PRO D N 1
ATOM 7646 C CA . PRO D 1 157 ? -27.598 38.931 6.327 1.00 41.92 157 PRO D CA 1
ATOM 7647 C C . PRO D 1 157 ? -28.453 40.182 6.203 1.00 41.18 157 PRO D C 1
ATOM 7648 O O . PRO D 1 157 ? -28.495 40.832 5.167 1.00 41.08 157 PRO D O 1
ATOM 7652 N N . ILE D 1 158 ? -29.136 40.493 7.296 1.00 40.68 158 ILE D N 1
ATOM 7653 C CA . ILE D 1 158 ? -29.965 41.682 7.429 1.00 39.75 158 ILE D CA 1
ATOM 7654 C C . ILE D 1 158 ? -29.111 42.546 8.357 1.00 38.96 158 ILE D C 1
ATOM 7655 O O . ILE D 1 158 ? -28.673 42.082 9.412 1.00 38.48 158 ILE D O 1
ATOM 7660 N N . VAL D 1 159 ? -28.859 43.789 7.981 1.00 38.33 159 VAL D N 1
ATOM 7661 C CA . VAL D 1 159 ? -28.053 44.642 8.834 1.00 37.31 159 VAL D CA 1
ATOM 7662 C C . VAL D 1 159 ? -28.984 45.458 9.709 1.00 36.89 159 VAL D C 1
ATOM 7663 O O . VAL D 1 159 ? -29.800 46.222 9.211 1.00 37.59 159 VAL D O 1
ATOM 7667 N N . LEU D 1 160 ? -28.863 45.291 11.016 1.00 36.54 160 LEU D N 1
ATOM 7668 C CA . LEU D 1 160 ? -29.712 46.020 11.952 1.00 36.71 160 LEU D CA 1
ATOM 7669 C C . LEU D 1 160 ? -29.015 47.037 12.839 1.00 36.18 160 LEU D C 1
ATOM 7670 O O . LEU D 1 160 ? -27.892 46.816 13.294 1.00 36.39 160 LEU D O 1
ATOM 7675 N N . ALA D 1 161 ? -29.697 48.147 13.093 1.00 35.39 161 ALA D N 1
ATOM 7676 C CA . ALA D 1 161 ? -29.174 49.169 13.987 1.00 35.29 161 ALA D CA 1
ATOM 7677 C C . ALA D 1 161 ? -29.938 48.904 15.291 1.00 36.00 161 ALA D C 1
ATOM 7678 O O . ALA D 1 161 ? -31.155 48.710 15.270 1.00 35.69 161 ALA D O 1
ATOM 7680 N N . PRO D 1 162 ? -29.233 48.866 16.439 1.00 36.89 162 PRO D N 1
ATOM 7681 C CA . PRO D 1 162 ? -29.851 48.613 17.754 1.00 37.59 162 PRO D CA 1
ATOM 7682 C C . PRO D 1 162 ? -31.005 49.563 18.066 1.00 37.41 162 PRO D C 1
ATOM 7683 O O . PRO D 1 162 ? -31.884 49.249 18.873 1.00 36.28 162 PRO D O 1
ATOM 7687 N N . ASP D 1 163 ? -30.971 50.728 17.426 1.00 37.87 163 ASP D N 1
ATOM 7688 C CA . ASP D 1 163 ? -32.000 51.751 17.571 1.00 39.81 163 ASP D CA 1
ATOM 7689 C C . ASP D 1 163 ? -31.941 52.708 16.385 1.00 40.42 163 ASP D C 1
ATOM 7690 O O . ASP D 1 163 ? -31.014 52.647 15.579 1.00 39.94 163 ASP D O 1
ATOM 7695 N N . LYS D 1 164 ? -32.935 53.581 16.269 1.00 42.22 164 LYS D N 1
ATOM 7696 C CA . LYS D 1 164 ? -32.981 54.524 15.153 1.00 44.12 164 LYS D CA 1
ATOM 7697 C C . LYS D 1 164 ? -31.693 55.352 15.051 1.00 44.34 164 LYS D C 1
ATOM 7698 O O . LYS D 1 164 ? -31.187 55.600 13.945 1.00 43.76 164 LYS D O 1
ATOM 7704 N N . GLY D 1 165 ? -31.166 55.762 16.208 1.00 44.20 165 GLY D N 1
ATOM 7705 C CA . GLY D 1 165 ? -29.950 56.562 16.242 1.00 43.40 165 GLY D CA 1
ATOM 7706 C C . GLY D 1 165 ? -28.793 56.029 15.416 1.00 42.95 165 GLY D C 1
ATOM 7707 O O . GLY D 1 165 ? -28.042 56.802 14.805 1.00 42.86 165 GLY D O 1
ATOM 7708 N N . ALA D 1 166 ? -28.651 54.707 15.381 1.00 41.61 166 ALA D N 1
ATOM 7709 C CA . ALA D 1 166 ? -27.567 54.078 14.640 1.00 40.72 166 ALA D CA 1
ATOM 7710 C C . ALA D 1 166 ? -27.942 53.625 13.237 1.00 39.65 166 ALA D C 1
ATOM 7711 O O . ALA D 1 166 ? -27.228 52.821 12.642 1.00 40.41 166 ALA D O 1
ATOM 7713 N N . LEU D 1 167 ? -29.039 54.141 12.698 1.00 39.02 167 LEU D N 1
ATOM 7714 C CA . LEU D 1 167 ? -29.467 53.722 11.366 1.00 38.93 167 LEU D CA 1
ATOM 7715 C C . LEU D 1 167 ? -28.418 53.943 10.283 1.00 38.05 167 LEU D C 1
ATOM 7716 O O . LEU D 1 167 ? -28.303 53.140 9.354 1.00 37.39 167 LEU D O 1
ATOM 7721 N N . GLU D 1 168 ? -27.639 55.011 10.402 1.00 38.33 168 GLU D N 1
ATOM 7722 C CA . GLU D 1 168 ? -26.628 55.296 9.390 1.00 39.61 168 GLU D CA 1
ATOM 7723 C C . GLU D 1 168 ? -25.511 54.274 9.304 1.00 38.98 168 GLU D C 1
ATOM 7724 O O . GLU D 1 168 ? -24.987 53.988 8.217 1.00 39.32 168 GLU D O 1
ATOM 7730 N N . PHE D 1 169 ? -25.149 53.719 10.450 1.00 37.90 169 PHE D N 1
ATOM 7731 C CA . PHE D 1 169 ? -24.105 52.723 10.486 1.00 37.84 169 PHE D CA 1
ATOM 7732 C C . PHE D 1 169 ? -24.626 51.508 9.735 1.00 37.80 169 PHE D C 1
ATOM 7733 O O . PHE D 1 169 ? -23.930 50.937 8.890 1.00 37.99 169 PHE D O 1
ATOM 7741 N N . ALA D 1 170 ? -25.868 51.133 10.028 1.00 37.70 170 ALA D N 1
ATOM 7742 C CA . ALA D 1 170 ? -26.486 49.989 9.375 1.00 37.62 170 ALA D CA 1
ATOM 7743 C C . ALA D 1 170 ? -26.546 50.208 7.861 1.00 37.69 170 ALA D C 1
ATOM 7744 O O . ALA D 1 170 ? -26.253 49.303 7.078 1.00 37.17 170 ALA D O 1
ATOM 7746 N N . LYS D 1 171 ? -26.916 51.417 7.450 1.00 38.36 171 LYS D N 1
ATOM 7747 C CA . LYS D 1 171 ? -26.996 51.738 6.025 1.00 39.71 171 LYS D CA 1
ATOM 7748 C C . LYS D 1 171 ? -25.624 51.633 5.359 1.00 38.99 171 LYS D C 1
ATOM 7749 O O . LYS D 1 171 ? -25.485 51.026 4.290 1.00 39.58 171 LYS D O 1
ATOM 7755 N N . THR D 1 172 ? -24.613 52.223 5.997 1.00 37.56 172 THR D N 1
ATOM 7756 C CA . THR D 1 172 ? -23.248 52.172 5.484 1.00 35.95 172 THR D CA 1
ATOM 7757 C C . THR D 1 172 ? -22.814 50.720 5.277 1.00 36.16 172 THR D C 1
ATOM 7758 O O . THR D 1 172 ? -22.405 50.333 4.184 1.00 35.83 172 THR D O 1
ATOM 7762 N N . ALA D 1 173 ? -22.903 49.919 6.335 1.00 36.32 173 ALA D N 1
ATOM 7763 C CA . ALA D 1 173 ? -22.517 48.520 6.259 1.00 37.17 173 ALA D CA 1
ATOM 7764 C C . ALA D 1 173 ? -23.378 47.815 5.220 1.00 37.87 173 ALA D C 1
ATOM 7765 O O . ALA D 1 173 ? -22.894 46.987 4.436 1.00 38.13 173 ALA D O 1
ATOM 7767 N N . SER D 1 174 ? -24.659 48.165 5.224 1.00 38.73 174 SER D N 1
ATOM 7768 C CA . SER D 1 174 ? -25.631 47.584 4.318 1.00 39.76 174 SER D CA 1
ATOM 7769 C C . SER D 1 174 ? -25.190 47.681 2.867 1.00 40.07 174 SER D C 1
ATOM 7770 O O . SER D 1 174 ? -25.301 46.722 2.100 1.00 39.93 174 SER D O 1
ATOM 7773 N N . LYS D 1 175 ? -24.695 48.849 2.489 1.00 41.17 175 LYS D N 1
ATOM 7774 C CA . LYS D 1 175 ? -24.239 49.059 1.128 1.00 42.82 175 LYS D CA 1
ATOM 7775 C C . LYS D 1 175 ? -23.068 48.136 0.781 1.00 42.87 175 LYS D C 1
ATOM 7776 O O . LYS D 1 175 ? -23.059 47.505 -0.272 1.00 43.67 175 LYS D O 1
ATOM 7782 N N . ILE D 1 176 ? -22.088 48.045 1.672 1.00 42.69 176 ILE D N 1
ATOM 7783 C CA . ILE D 1 176 ? -20.920 47.191 1.447 1.00 42.13 176 ILE D CA 1
ATOM 7784 C C . ILE D 1 176 ? -21.260 45.702 1.353 1.00 42.21 176 ILE D C 1
ATOM 7785 O O . ILE D 1 176 ? -20.599 44.950 0.642 1.00 43.03 176 ILE D O 1
ATOM 7790 N N . LEU D 1 177 ? -22.295 45.282 2.071 1.00 42.62 177 LEU D N 1
ATOM 7791 C CA . LEU D 1 177 ? -22.716 43.882 2.080 1.00 43.00 177 LEU D CA 1
ATOM 7792 C C . LEU D 1 177 ? -23.814 43.568 1.050 1.00 43.63 177 LEU D C 1
ATOM 7793 O O . LEU D 1 177 ? -24.198 42.407 0.877 1.00 43.26 177 LEU D O 1
ATOM 7798 N N . ASN D 1 178 ? -24.315 44.597 0.371 1.00 44.90 178 ASN D N 1
ATOM 7799 C CA . ASN D 1 178 ? -25.379 44.420 -0.617 1.00 47.05 178 ASN D CA 1
ATOM 7800 C C . ASN D 1 178 ? -26.572 43.746 0.066 1.00 47.37 178 ASN D C 1
ATOM 7801 O O . ASN D 1 178 ? -27.231 42.879 -0.511 1.00 46.78 178 ASN D O 1
ATOM 7806 N N . ALA D 1 179 ? -26.844 44.158 1.300 1.00 47.69 179 ALA D N 1
ATOM 7807 C CA . ALA D 1 179 ? -27.935 43.578 2.076 1.00 47.83 179 ALA D CA 1
ATOM 7808 C C . ALA D 1 179 ? -28.973 44.632 2.426 1.00 47.73 179 ALA D C 1
ATOM 7809 O O . ALA D 1 179 ? -28.763 45.818 2.188 1.00 47.76 179 ALA D O 1
ATOM 7811 N N . GLU D 1 180 ? -30.092 44.191 2.992 1.00 47.74 180 GLU D N 1
ATOM 7812 C CA . GLU D 1 180 ? -31.157 45.105 3.391 1.00 48.34 180 GLU D CA 1
ATOM 7813 C C . GLU D 1 180 ? -30.794 45.596 4.787 1.00 47.47 180 GLU D C 1
ATOM 7814 O O . GLU D 1 180 ? -29.959 44.990 5.464 1.00 47.69 180 GLU D O 1
ATOM 7820 N N . TYR D 1 181 ? -31.422 46.678 5.230 1.00 46.26 181 TYR D N 1
ATOM 7821 C CA . TYR D 1 181 ? -31.130 47.187 6.562 1.00 44.94 181 TYR D CA 1
ATOM 7822 C C . TYR D 1 181 ? -32.357 47.816 7.206 1.00 44.55 181 TYR D C 1
ATOM 7823 O O . TYR D 1 181 ? -33.272 48.277 6.524 1.00 44.69 181 TYR D O 1
ATOM 7832 N N . ASP D 1 182 ? -32.363 47.836 8.531 1.00 44.35 182 ASP D N 1
ATOM 7833 C CA . ASP D 1 182 ? -33.486 48.370 9.283 1.00 44.42 182 ASP D CA 1
ATOM 7834 C C . ASP D 1 182 ? -32.978 48.703 10.688 1.00 44.78 182 ASP D C 1
ATOM 7835 O O . ASP D 1 182 ? -31.770 48.691 10.938 1.00 44.46 182 ASP D O 1
ATOM 7840 N N . TYR D 1 183 ? -33.896 48.990 11.606 1.00 45.06 183 TYR D N 1
ATOM 7841 C CA . TYR D 1 183 ? -33.521 49.323 12.973 1.00 45.70 183 TYR D CA 1
ATOM 7842 C C . TYR D 1 183 ? -34.638 48.953 13.941 1.00 46.34 183 TYR D C 1
ATOM 7843 O O . TYR D 1 183 ? -35.817 49.095 13.610 1.00 47.18 183 TYR D O 1
ATOM 7852 N N . LEU D 1 184 ? -34.274 48.487 15.136 1.00 46.19 184 LEU D N 1
ATOM 7853 C CA . LEU D 1 184 ? -35.271 48.118 16.136 1.00 46.07 184 LEU D CA 1
ATOM 7854 C C . LEU D 1 184 ? -35.953 49.402 16.611 1.00 46.96 184 LEU D C 1
ATOM 7855 O O . LEU D 1 184 ? -35.272 50.391 16.855 1.00 46.78 184 LEU D O 1
ATOM 7860 N N . GLU D 1 185 ? -37.285 49.394 16.728 1.00 47.88 185 GLU D N 1
ATOM 7861 C CA . GLU D 1 185 ? -38.026 50.592 17.141 1.00 48.95 185 GLU D CA 1
ATOM 7862 C C . GLU D 1 185 ? -38.357 50.610 18.631 1.00 48.54 185 GLU D C 1
ATOM 7863 O O . GLU D 1 185 ? -38.904 49.647 19.177 1.00 47.67 185 GLU D O 1
ATOM 7869 N N . ILE D 1 196 ? -40.719 46.441 21.049 1.00 49.34 196 ILE D N 1
ATOM 7870 C CA . ILE D 1 196 ? -39.387 46.366 20.433 1.00 49.65 196 ILE D CA 1
ATOM 7871 C C . ILE D 1 196 ? -39.288 45.297 19.352 1.00 48.33 196 ILE D C 1
ATOM 7872 O O . ILE D 1 196 ? -39.623 44.141 19.608 1.00 47.29 196 ILE D O 1
ATOM 7877 N N . ALA D 1 197 ? -38.802 45.696 18.171 1.00 47.36 197 ALA D N 1
ATOM 7878 C CA . ALA D 1 197 ? -38.608 44.805 17.013 1.00 45.57 197 ALA D CA 1
ATOM 7879 C C . ALA D 1 197 ? -38.195 45.634 15.794 1.00 44.41 197 ALA D C 1
ATOM 7880 O O . ALA D 1 197 ? -38.299 46.864 15.796 1.00 44.70 197 ALA D O 1
ATOM 7882 N N . PRO D 1 198 ? -37.703 44.979 14.740 1.00 43.65 198 PRO D N 1
ATOM 7883 C CA . PRO D 1 198 ? -37.325 45.792 13.585 1.00 44.42 198 PRO D CA 1
ATOM 7884 C C . PRO D 1 198 ? -38.543 46.563 13.056 1.00 45.58 198 PRO D C 1
ATOM 7885 O O . PRO D 1 198 ? -39.668 46.045 13.067 1.00 46.02 198 PRO D O 1
ATOM 7889 N N . LYS D 1 199 ? -38.321 47.799 12.614 1.00 46.06 199 LYS D N 1
ATOM 7890 C CA . LYS D 1 199 ? -39.398 48.634 12.096 1.00 46.60 199 LYS D CA 1
ATOM 7891 C C . LYS D 1 199 ? -40.127 48.020 10.902 1.00 46.63 199 LYS D C 1
ATOM 7892 O O . LYS D 1 199 ? -41.347 48.113 10.805 1.00 47.52 199 LYS D O 1
ATOM 7898 N N . THR D 1 200 ? -39.378 47.385 10.005 1.00 46.61 200 THR D N 1
ATOM 7899 C CA . THR D 1 200 ? -39.951 46.829 8.783 1.00 45.75 200 THR D CA 1
ATOM 7900 C C . THR D 1 200 ? -39.598 45.381 8.455 1.00 45.35 200 THR D C 1
ATOM 7901 O O . THR D 1 200 ? -40.484 44.578 8.148 1.00 44.26 200 THR D O 1
ATOM 7905 N N . LEU D 1 201 ? -38.302 45.061 8.489 1.00 44.43 201 LEU D N 1
ATOM 7906 C CA . LEU D 1 201 ? -37.841 43.719 8.157 1.00 43.05 201 LEU D CA 1
ATOM 7907 C C . LEU D 1 201 ? -38.238 42.675 9.194 1.00 42.28 201 LEU D C 1
ATOM 7908 O O . LEU D 1 201 ? -38.749 43.003 10.262 1.00 40.49 201 LEU D O 1
ATOM 7913 N N . ASP D 1 202 ? -38.001 41.414 8.848 1.00 42.37 202 ASP D N 1
ATOM 7914 C CA . ASP D 1 202 ? -38.317 40.279 9.699 1.00 42.36 202 ASP D CA 1
ATOM 7915 C C . ASP D 1 202 ? -37.110 39.340 9.700 1.00 42.49 202 ASP D C 1
ATOM 7916 O O . ASP D 1 202 ? -36.626 38.928 8.643 1.00 42.61 202 ASP D O 1
ATOM 7921 N N . ALA D 1 203 ? -36.636 39.000 10.893 1.00 42.17 203 ALA D N 1
ATOM 7922 C CA . ALA D 1 203 ? -35.464 38.151 11.038 1.00 43.25 203 ALA D CA 1
ATOM 7923 C C . ALA D 1 203 ? -35.685 36.641 10.984 1.00 43.37 203 ALA D C 1
ATOM 7924 O O . ALA D 1 203 ? -34.722 35.872 11.103 1.00 44.34 203 ALA D O 1
ATOM 7926 N N . LYS D 1 204 ? -36.926 36.206 10.810 1.00 43.50 204 LYS D N 1
ATOM 7927 C CA . LYS D 1 204 ? -37.206 34.771 10.737 1.00 44.35 204 LYS D CA 1
ATOM 7928 C C . LYS D 1 204 ? -36.274 34.099 9.705 1.00 43.71 204 LYS D C 1
ATOM 7929 O O . LYS D 1 204 ? -36.191 34.523 8.554 1.00 42.33 204 LYS D O 1
ATOM 7935 N N . ASP D 1 205 ? -35.558 33.072 10.154 1.00 43.88 205 ASP D N 1
ATOM 7936 C CA . ASP D 1 205 ? -34.606 32.312 9.333 1.00 45.14 205 ASP D CA 1
ATOM 7937 C C . ASP D 1 205 ? -33.566 33.127 8.570 1.00 44.68 205 ASP D C 1
ATOM 7938 O O . ASP D 1 205 ? -33.238 32.808 7.418 1.00 44.61 205 ASP D O 1
ATOM 7943 N N . ARG D 1 206 ? -33.026 34.161 9.210 1.00 43.66 206 ARG D N 1
ATOM 7944 C CA . ARG D 1 206 ? -32.026 34.987 8.551 1.00 41.90 206 ARG D CA 1
ATOM 7945 C C . ARG D 1 206 ? -30.795 35.313 9.395 1.00 40.99 206 ARG D C 1
ATOM 7946 O O . ARG D 1 206 ? -30.866 35.367 10.628 1.00 41.11 206 ARG D O 1
ATOM 7954 N N . ASP D 1 207 ? -29.661 35.496 8.721 1.00 39.30 207 ASP D N 1
ATOM 7955 C CA . ASP D 1 207 ? -28.429 35.857 9.405 1.00 38.23 207 ASP D CA 1
ATOM 7956 C C . ASP D 1 207 ? -28.548 37.348 9.721 1.00 37.71 207 ASP D C 1
ATOM 7957 O O . ASP D 1 207 ? -29.186 38.101 8.971 1.00 36.93 207 ASP D O 1
ATOM 7962 N N . VAL D 1 208 ? -27.962 37.776 10.836 1.00 36.98 208 VAL D N 1
ATOM 7963 C CA . VAL D 1 208 ? -28.056 39.179 11.217 1.00 36.08 208 VAL D CA 1
ATOM 7964 C C . VAL D 1 208 ? -26.739 39.835 11.617 1.00 35.48 208 VAL D C 1
ATOM 7965 O O . VAL D 1 208 ? -25.919 39.257 12.344 1.00 35.89 208 VAL D O 1
ATOM 7969 N N . PHE D 1 209 ? -26.553 41.056 11.130 1.00 33.84 209 PHE D N 1
ATOM 7970 C CA . PHE D 1 209 ? -25.371 41.841 11.433 1.00 32.74 209 PHE D CA 1
ATOM 7971 C C . PHE D 1 209 ? -25.836 43.074 12.186 1.00 32.21 209 PHE D C 1
ATOM 7972 O O . PHE D 1 209 ? -26.333 44.022 11.587 1.00 32.37 209 PHE D O 1
ATOM 7980 N N . ILE D 1 210 ? -25.700 43.048 13.507 1.00 31.82 210 ILE D N 1
ATOM 7981 C CA . ILE D 1 210 ? -26.090 44.191 14.325 1.00 32.07 210 ILE D CA 1
ATOM 7982 C C . ILE D 1 210 ? -24.869 45.101 14.424 1.00 32.36 210 ILE D C 1
ATOM 7983 O O . ILE D 1 210 ? -23.789 44.653 14.802 1.00 33.10 210 ILE D O 1
ATOM 7988 N N . VAL D 1 211 ? -25.024 46.368 14.064 1.00 31.89 211 VAL D N 1
ATOM 7989 C CA . VAL D 1 211 ? -23.892 47.277 14.114 1.00 31.83 211 VAL D CA 1
ATOM 7990 C C . VAL D 1 211 ? -24.246 48.584 14.794 1.00 32.09 211 VAL D C 1
ATOM 7991 O O . VAL D 1 211 ? -25.310 49.147 14.572 1.00 32.73 211 VAL D O 1
ATOM 7995 N N . ASP D 1 212 ? -23.336 49.055 15.634 1.00 32.22 212 ASP D N 1
ATOM 7996 C CA . ASP D 1 212 ? -23.521 50.301 16.366 1.00 31.93 212 ASP D CA 1
ATOM 7997 C C . ASP D 1 212 ? -22.136 50.933 16.528 1.00 30.81 212 ASP D C 1
ATOM 7998 O O . ASP D 1 212 ? -21.130 50.343 16.151 1.00 30.42 212 ASP D O 1
ATOM 8003 N N . ASP D 1 213 ? -22.077 52.139 17.064 1.00 30.19 213 ASP D N 1
ATOM 8004 C CA . ASP D 1 213 ? -20.792 52.782 17.242 1.00 30.32 213 ASP D CA 1
ATOM 8005 C C . ASP D 1 213 ? -20.175 52.362 18.570 1.00 31.09 213 ASP D C 1
ATOM 8006 O O . ASP D 1 213 ? -18.959 52.213 18.671 1.00 32.37 213 ASP D O 1
ATOM 8011 N N . ILE D 1 214 ? -21.012 52.143 19.580 1.00 31.50 214 ILE D N 1
ATOM 8012 C CA . ILE D 1 214 ? -20.521 51.743 20.892 1.00 32.74 214 ILE D CA 1
ATOM 8013 C C . ILE D 1 214 ? -21.364 50.666 21.566 1.00 33.77 214 ILE D C 1
ATOM 8014 O O . ILE D 1 214 ? -22.577 50.577 21.370 1.00 33.45 214 ILE D O 1
ATOM 8019 N N . ILE D 1 215 ? -20.687 49.857 22.369 1.00 35.18 215 ILE D N 1
ATOM 8020 C CA . ILE D 1 215 ? -21.312 48.815 23.166 1.00 37.03 215 ILE D CA 1
ATOM 8021 C C . ILE D 1 215 ? -20.608 48.921 24.528 1.00 38.45 215 ILE D C 1
ATOM 8022 O O . ILE D 1 215 ? -19.460 48.479 24.676 1.00 39.23 215 ILE D O 1
ATOM 8027 N N . SER D 1 216 ? -21.277 49.542 25.499 1.00 38.89 216 SER D N 1
ATOM 8028 C CA . SER D 1 216 ? -20.716 49.728 26.841 1.00 39.97 216 SER D CA 1
ATOM 8029 C C . SER D 1 216 ? -21.164 48.622 27.762 1.00 40.52 216 SER D C 1
ATOM 8030 O O . SER D 1 216 ? -20.439 47.668 28.020 1.00 41.18 216 SER D O 1
ATOM 8033 N N . THR D 1 217 ? -22.382 48.809 28.262 1.00 41.77 217 THR D N 1
ATOM 8034 C CA . THR D 1 217 ? -23.079 47.912 29.179 1.00 42.29 217 THR D CA 1
ATOM 8035 C C . THR D 1 217 ? -23.517 46.611 28.511 1.00 42.53 217 THR D C 1
ATOM 8036 O O . THR D 1 217 ? -23.483 45.544 29.127 1.00 42.44 217 THR D O 1
ATOM 8040 N N . GLY D 1 218 ? -23.953 46.716 27.259 1.00 42.84 218 GLY D N 1
ATOM 8041 C CA . GLY D 1 218 ? -24.393 45.543 26.538 1.00 43.81 218 GLY D CA 1
ATOM 8042 C C . GLY D 1 218 ? -25.893 45.311 26.564 1.00 44.74 218 GLY D C 1
ATOM 8043 O O . GLY D 1 218 ? -26.388 44.474 25.804 1.00 45.31 218 GLY D O 1
ATOM 8044 N N . GLY D 1 219 ? -26.618 46.038 27.418 1.00 45.65 219 GLY D N 1
ATOM 8045 C CA . GLY D 1 219 ? -28.065 45.875 27.508 1.00 46.51 219 GLY D CA 1
ATOM 8046 C C . GLY D 1 219 ? -28.819 46.026 26.188 1.00 46.97 219 GLY D C 1
ATOM 8047 O O . GLY D 1 219 ? -29.548 45.125 25.763 1.00 45.93 219 GLY D O 1
ATOM 8048 N N . THR D 1 220 ? -28.650 47.179 25.547 1.00 47.85 220 THR D N 1
ATOM 8049 C CA . THR D 1 220 ? -29.286 47.458 24.265 1.00 49.26 220 THR D CA 1
ATOM 8050 C C . THR D 1 220 ? -29.012 46.286 23.328 1.00 50.12 220 THR D C 1
ATOM 8051 O O . THR D 1 220 ? -29.927 45.753 22.685 1.00 51.23 220 THR D O 1
ATOM 8055 N N . MET D 1 221 ? -27.744 45.895 23.257 1.00 50.37 221 MET D N 1
ATOM 8056 C CA . MET D 1 221 ? -27.324 44.783 22.414 1.00 50.45 221 MET D CA 1
ATOM 8057 C C . MET D 1 221 ? -27.926 43.449 22.834 1.00 49.46 221 MET D C 1
ATOM 8058 O O . MET D 1 221 ? -28.666 42.836 22.070 1.00 49.08 221 MET D O 1
ATOM 8063 N N . ALA D 1 222 ? -27.602 42.998 24.045 1.00 48.93 222 ALA D N 1
ATOM 8064 C CA . ALA D 1 222 ? -28.100 41.712 24.549 1.00 48.55 222 ALA D CA 1
ATOM 8065 C C . ALA D 1 222 ? -29.600 41.574 24.355 1.00 47.98 222 ALA D C 1
ATOM 8066 O O . ALA D 1 222 ? -30.100 40.485 24.068 1.00 48.09 222 ALA D O 1
ATOM 8068 N N . THR D 1 223 ? -30.305 42.685 24.525 1.00 47.52 223 THR D N 1
ATOM 8069 C CA . THR D 1 223 ? -31.747 42.724 24.362 1.00 47.45 223 THR D CA 1
ATOM 8070 C C . THR D 1 223 ? -32.111 42.402 22.913 1.00 46.83 223 THR D C 1
ATOM 8071 O O . THR D 1 223 ? -32.898 41.493 22.642 1.00 47.42 223 THR D O 1
ATOM 8075 N N . ALA D 1 224 ? -31.525 43.148 21.986 1.00 45.40 224 ALA D N 1
ATOM 8076 C CA . ALA D 1 224 ? -31.782 42.948 20.572 1.00 44.52 224 ALA D CA 1
ATOM 8077 C C . ALA D 1 224 ? -31.533 41.501 20.161 1.00 43.83 224 ALA D C 1
ATOM 8078 O O . ALA D 1 224 ? -32.321 40.926 19.413 1.00 44.19 224 ALA D O 1
ATOM 8080 N N . VAL D 1 225 ? -30.442 40.921 20.657 1.00 42.57 225 VAL D N 1
ATOM 8081 C CA . VAL D 1 225 ? -30.064 39.548 20.325 1.00 41.37 225 VAL D CA 1
ATOM 8082 C C . VAL D 1 225 ? -31.054 38.501 20.809 1.00 41.29 225 VAL D C 1
ATOM 8083 O O . VAL D 1 225 ? -31.426 37.598 20.059 1.00 39.45 225 VAL D O 1
ATOM 8087 N N . LYS D 1 226 ? -31.464 38.609 22.069 1.00 42.43 226 LYS D N 1
ATOM 8088 C CA . LYS D 1 226 ? -32.415 37.656 22.628 1.00 43.60 226 LYS D CA 1
ATOM 8089 C C . LYS D 1 226 ? -33.704 37.670 21.807 1.00 43.66 226 LYS D C 1
ATOM 8090 O O . LYS D 1 226 ? -34.206 36.615 21.421 1.00 43.60 226 LYS D O 1
ATOM 8096 N N . LEU D 1 227 ? -34.220 38.865 21.526 1.00 43.37 227 LEU D N 1
ATOM 8097 C CA . LEU D 1 227 ? -35.436 39.011 20.736 1.00 43.37 227 LEU D CA 1
ATOM 8098 C C . LEU D 1 227 ? -35.248 38.395 19.353 1.00 42.99 227 LEU D C 1
ATOM 8099 O O . LEU D 1 227 ? -35.985 37.482 18.972 1.00 43.38 227 LEU D O 1
ATOM 8104 N N . LEU D 1 228 ? -34.264 38.900 18.607 1.00 41.84 228 LEU D N 1
ATOM 8105 C CA . LEU D 1 228 ? -33.965 38.398 17.272 1.00 40.38 228 LEU D CA 1
ATOM 8106 C C . LEU D 1 228 ? -33.900 36.877 17.259 1.00 40.20 228 LEU D C 1
ATOM 8107 O O . LEU D 1 228 ? -34.403 36.246 16.335 1.00 40.17 228 LEU D O 1
ATOM 8112 N N . LYS D 1 229 ? -33.281 36.288 18.276 1.00 40.84 229 LYS D N 1
ATOM 8113 C CA . LYS D 1 229 ? -33.196 34.835 18.353 1.00 41.85 229 LYS D CA 1
ATOM 8114 C C . LYS D 1 229 ? -34.604 34.253 18.424 1.00 42.94 229 LYS D C 1
ATOM 8115 O O . LYS D 1 229 ? -34.903 33.221 17.809 1.00 42.17 229 LYS D O 1
ATOM 8121 N N . GLU D 1 230 ? -35.470 34.931 19.170 1.00 43.72 230 GLU D N 1
ATOM 8122 C CA . GLU D 1 230 ? -36.844 34.494 19.324 1.00 44.83 230 GLU D CA 1
ATOM 8123 C C . GLU D 1 230 ? -37.649 34.625 18.046 1.00 44.33 230 GLU D C 1
ATOM 8124 O O . GLU D 1 230 ? -38.605 33.878 17.825 1.00 44.12 230 GLU D O 1
ATOM 8130 N N . GLN D 1 231 ? -37.262 35.588 17.214 1.00 43.40 231 GLN D N 1
ATOM 8131 C CA . GLN D 1 231 ? -37.922 35.807 15.941 1.00 42.79 231 GLN D CA 1
ATOM 8132 C C . GLN D 1 231 ? -37.317 34.862 14.903 1.00 41.99 231 GLN D C 1
ATOM 8133 O O . GLN D 1 231 ? -37.504 35.036 13.695 1.00 41.97 231 GLN D O 1
ATOM 8139 N N . GLY D 1 232 ? -36.588 33.863 15.394 1.00 40.92 232 GLY D N 1
ATOM 8140 C CA . GLY D 1 232 ? -35.971 32.880 14.524 1.00 41.34 232 GLY D CA 1
ATOM 8141 C C . GLY D 1 232 ? -34.762 33.350 13.730 1.00 42.00 232 GLY D C 1
ATOM 8142 O O . GLY D 1 232 ? -34.563 32.943 12.584 1.00 41.66 232 GLY D O 1
ATOM 8143 N N . ALA D 1 233 ? -33.946 34.214 14.324 1.00 42.32 233 ALA D N 1
ATOM 8144 C CA . ALA D 1 233 ? -32.757 34.698 13.637 1.00 41.74 233 ALA D CA 1
ATOM 8145 C C . ALA D 1 233 ? -31.763 33.560 13.649 1.00 41.01 233 ALA D C 1
ATOM 8146 O O . ALA D 1 233 ? -31.752 32.755 14.577 1.00 40.99 233 ALA D O 1
ATOM 8148 N N . LYS D 1 234 ? -30.928 33.484 12.627 1.00 41.04 234 LYS D N 1
ATOM 8149 C CA . LYS D 1 234 ? -29.934 32.424 12.586 1.00 41.94 234 LYS D CA 1
ATOM 8150 C C . LYS D 1 234 ? -28.602 32.904 13.188 1.00 40.22 234 LYS D C 1
ATOM 8151 O O . LYS D 1 234 ? -28.530 33.198 14.382 1.00 39.22 234 LYS D O 1
ATOM 8157 N N . LYS D 1 235 ? -27.555 32.985 12.373 1.00 39.51 235 LYS D N 1
ATOM 8158 C CA . LYS D 1 235 ? -26.248 33.431 12.864 1.00 38.73 235 LYS D CA 1
ATOM 8159 C C . LYS D 1 235 ? -26.245 34.951 13.063 1.00 36.86 235 LYS D C 1
ATOM 8160 O O . LYS D 1 235 ? -26.538 35.709 12.131 1.00 36.68 235 LYS D O 1
ATOM 8166 N N . ILE D 1 236 ? -25.937 35.389 14.282 1.00 34.56 236 ILE D N 1
ATOM 8167 C CA . ILE D 1 236 ? -25.911 36.820 14.605 1.00 32.15 236 ILE D CA 1
ATOM 8168 C C . ILE D 1 236 ? -24.522 37.301 14.996 1.00 30.40 236 ILE D C 1
ATOM 8169 O O . ILE D 1 236 ? -23.886 36.741 15.896 1.00 29.79 236 ILE D O 1
ATOM 8174 N N . ILE D 1 237 ? -24.054 38.342 14.316 1.00 28.94 237 ILE D N 1
ATOM 8175 C CA . ILE D 1 237 ? -22.759 38.935 14.627 1.00 27.53 237 ILE D CA 1
ATOM 8176 C C . ILE D 1 237 ? -22.980 40.383 15.042 1.00 26.69 237 ILE D C 1
ATOM 8177 O O . ILE D 1 237 ? -23.668 41.148 14.360 1.00 25.66 237 ILE D O 1
ATOM 8182 N N . ALA D 1 238 ? -22.404 40.749 16.179 1.00 25.65 238 ALA D N 1
ATOM 8183 C CA . ALA D 1 238 ? -22.533 42.099 16.690 1.00 25.11 238 ALA D CA 1
ATOM 8184 C C . ALA D 1 238 ? -21.194 42.825 16.564 1.00 25.21 238 ALA D C 1
ATOM 8185 O O . ALA D 1 238 ? -20.170 42.356 17.061 1.00 24.40 238 ALA D O 1
ATOM 8187 N N . ALA D 1 239 ? -21.213 43.965 15.884 1.00 24.67 239 ALA D N 1
ATOM 8188 C CA . ALA D 1 239 ? -20.011 44.756 15.688 1.00 25.46 239 ALA D CA 1
ATOM 8189 C C . ALA D 1 239 ? -20.206 46.188 16.177 1.00 26.18 239 ALA D C 1
ATOM 8190 O O . ALA D 1 239 ? -21.306 46.736 16.126 1.00 26.24 239 ALA D O 1
ATOM 8192 N N . CYS D 1 240 ? -19.122 46.781 16.664 1.00 26.26 240 CYS D N 1
ATOM 8193 C CA . CYS D 1 240 ? -19.141 48.152 17.150 1.00 26.72 240 CYS D CA 1
ATOM 8194 C C . CYS D 1 240 ? -17.775 48.745 16.873 1.00 25.99 240 CYS D C 1
ATOM 8195 O O . CYS D 1 240 ? -16.810 48.012 16.701 1.00 26.02 240 CYS D O 1
ATOM 8198 N N . VAL D 1 241 ? -17.688 50.066 16.803 1.00 25.75 241 VAL D N 1
ATOM 8199 C CA . VAL D 1 241 ? -16.397 50.690 16.557 1.00 24.94 241 VAL D CA 1
ATOM 8200 C C . VAL D 1 241 ? -15.610 50.749 17.859 1.00 24.36 241 VAL D C 1
ATOM 8201 O O . VAL D 1 241 ? -14.449 50.362 17.912 1.00 23.81 241 VAL D O 1
ATOM 8205 N N . HIS D 1 242 ? -16.262 51.214 18.914 1.00 23.21 242 HIS D N 1
ATOM 8206 C CA . HIS D 1 242 ? -15.616 51.336 20.209 1.00 22.19 242 HIS D CA 1
ATOM 8207 C C . HIS D 1 242 ? -16.104 50.263 21.167 1.00 21.96 242 HIS D C 1
ATOM 8208 O O . HIS D 1 242 ? -17.135 50.421 21.818 1.00 22.77 242 HIS D O 1
ATOM 8215 N N . PRO D 1 243 ? -15.362 49.149 21.262 1.00 21.15 243 PRO D N 1
ATOM 8216 C CA . PRO D 1 243 ? -15.721 48.037 22.144 1.00 20.49 243 PRO D CA 1
ATOM 8217 C C . PRO D 1 243 ? -15.401 48.300 23.606 1.00 20.77 243 PRO D C 1
ATOM 8218 O O . PRO D 1 243 ? -14.527 47.668 24.181 1.00 20.65 243 PRO D O 1
ATOM 8222 N N . VAL D 1 244 ? -16.124 49.238 24.202 1.00 21.88 244 VAL D N 1
ATOM 8223 C CA . VAL D 1 244 ? -15.918 49.587 25.601 1.00 22.75 244 VAL D CA 1
ATOM 8224 C C . VAL D 1 244 ? -16.170 48.379 26.490 1.00 24.01 244 VAL D C 1
ATOM 8225 O O . VAL D 1 244 ? -15.452 48.163 27.466 1.00 24.66 244 VAL D O 1
ATOM 8229 N N . LEU D 1 245 ? -17.186 47.597 26.130 1.00 24.02 245 LEU D N 1
ATOM 8230 C CA . LEU D 1 245 ? -17.555 46.363 26.827 1.00 24.26 245 LEU D CA 1
ATOM 8231 C C . LEU D 1 245 ? -17.199 46.316 28.313 1.00 25.63 245 LEU D C 1
ATOM 8232 O O . LEU D 1 245 ? -16.279 45.599 28.734 1.00 25.83 245 LEU D O 1
ATOM 8237 N N . ILE D 1 246 ? -17.961 47.066 29.101 1.00 24.92 246 ILE D N 1
ATOM 8238 C CA . ILE D 1 246 ? -17.748 47.151 30.530 1.00 24.47 246 ILE D CA 1
ATOM 8239 C C . ILE D 1 246 ? -18.197 45.918 31.280 1.00 24.61 246 ILE D C 1
ATOM 8240 O O . ILE D 1 246 ? -19.209 45.314 30.951 1.00 25.70 246 ILE D O 1
ATOM 8245 N N . GLY D 1 247 ? -17.430 45.562 32.298 1.00 23.56 247 GLY D N 1
ATOM 8246 C CA . GLY D 1 247 ? -17.769 44.427 33.125 1.00 23.84 247 GLY D CA 1
ATOM 8247 C C . GLY D 1 247 ? -18.015 43.112 32.420 1.00 24.10 247 GLY D C 1
ATOM 8248 O O . GLY D 1 247 ? -17.144 42.606 31.725 1.00 24.15 247 GLY D O 1
ATOM 8249 N N . ASP D 1 248 ? -19.205 42.556 32.609 1.00 24.10 248 ASP D N 1
ATOM 8250 C CA . ASP D 1 248 ? -19.548 41.274 32.017 1.00 23.98 248 ASP D CA 1
ATOM 8251 C C . ASP D 1 248 ? -20.299 41.411 30.702 1.00 24.08 248 ASP D C 1
ATOM 8252 O O . ASP D 1 248 ? -20.984 40.482 30.267 1.00 23.88 248 ASP D O 1
ATOM 8257 N N . ALA D 1 249 ? -20.151 42.564 30.063 1.00 22.83 249 ALA D N 1
ATOM 8258 C CA . ALA D 1 249 ? -20.811 42.836 28.799 1.00 23.02 249 ALA D CA 1
ATOM 8259 C C . ALA D 1 249 ? -20.684 41.695 27.785 1.00 24.19 249 ALA D C 1
ATOM 8260 O O . ALA D 1 249 ? -21.681 41.249 27.219 1.00 24.02 249 ALA D O 1
ATOM 8262 N N . LEU D 1 250 ? -19.464 41.220 27.555 1.00 24.65 250 LEU D N 1
ATOM 8263 C CA . LEU D 1 250 ? -19.248 40.144 26.594 1.00 26.30 250 LEU D CA 1
ATOM 8264 C C . LEU D 1 250 ? -19.986 38.860 26.930 1.00 27.34 250 LEU D C 1
ATOM 8265 O O . LEU D 1 250 ? -20.567 38.228 26.048 1.00 26.59 250 LEU D O 1
ATOM 8270 N N . ASN D 1 251 ? -19.960 38.469 28.198 1.00 28.16 251 ASN D N 1
ATOM 8271 C CA . ASN D 1 251 ? -20.644 37.252 28.606 1.00 28.93 251 ASN D CA 1
ATOM 8272 C C . ASN D 1 251 ? -22.146 37.399 28.397 1.00 29.17 251 ASN D C 1
ATOM 8273 O O . ASN D 1 251 ? -22.838 36.439 28.063 1.00 29.33 251 ASN D O 1
ATOM 8278 N N . LYS D 1 252 ? -22.632 38.620 28.598 1.00 29.45 252 LYS D N 1
ATOM 8279 C CA . LYS D 1 252 ? -24.038 38.947 28.457 1.00 29.68 252 LYS D CA 1
ATOM 8280 C C . LYS D 1 252 ? -24.462 38.697 27.018 1.00 29.86 252 LYS D C 1
ATOM 8281 O O . LYS D 1 252 ? -25.469 38.039 26.767 1.00 29.86 252 LYS D O 1
ATOM 8287 N N . LEU D 1 253 ? -23.677 39.209 26.076 1.00 29.67 253 LEU D N 1
ATOM 8288 C CA . LEU D 1 253 ? -23.961 39.049 24.649 1.00 29.85 253 LEU D CA 1
ATOM 8289 C C . LEU D 1 253 ? -23.856 37.604 24.175 1.00 29.48 253 LEU D C 1
ATOM 8290 O O . LEU D 1 253 ? -24.708 37.125 23.426 1.00 29.90 253 LEU D O 1
ATOM 8295 N N . TYR D 1 254 ? -22.800 36.924 24.601 1.00 28.70 254 TYR D N 1
ATOM 8296 C CA . TYR D 1 254 ? -22.580 35.533 24.230 1.00 29.20 254 TYR D CA 1
ATOM 8297 C C . TYR D 1 254 ? -23.728 34.644 24.717 1.00 30.19 254 TYR D C 1
ATOM 8298 O O . TYR D 1 254 ? -24.163 33.726 24.013 1.00 30.94 254 TYR D O 1
ATOM 8307 N N . SER D 1 255 ? -24.218 34.917 25.919 1.00 30.31 255 SER D N 1
ATOM 8308 C CA . SER D 1 255 ? -25.314 34.137 26.475 1.00 30.67 255 SER D CA 1
ATOM 8309 C C . SER D 1 255 ? -26.607 34.418 25.719 1.00 30.32 255 SER D C 1
ATOM 8310 O O . SER D 1 255 ? -27.412 33.518 25.503 1.00 29.96 255 SER D O 1
ATOM 8313 N N . ALA D 1 256 ? -26.807 35.674 25.332 1.00 30.55 256 ALA D N 1
ATOM 8314 C CA . ALA D 1 256 ? -27.999 36.047 24.585 1.00 30.61 256 ALA D CA 1
ATOM 8315 C C . ALA D 1 256 ? -27.987 35.240 23.294 1.00 31.81 256 ALA D C 1
ATOM 8316 O O . ALA D 1 256 ? -29.018 35.088 22.638 1.00 32.26 256 ALA D O 1
ATOM 8318 N N . GLY D 1 257 ? -26.802 34.743 22.931 1.00 31.55 257 GLY D N 1
ATOM 8319 C CA . GLY D 1 257 ? -26.659 33.934 21.739 1.00 30.24 257 GLY D CA 1
ATOM 8320 C C . GLY D 1 257 ? -25.934 34.494 20.530 1.00 30.65 257 GLY D C 1
ATOM 8321 O O . GLY D 1 257 ? -26.119 33.966 19.438 1.00 30.40 257 GLY D O 1
ATOM 8322 N N . VAL D 1 258 ? -25.119 35.537 20.669 1.00 31.51 258 VAL D N 1
ATOM 8323 C CA . VAL D 1 258 ? -24.425 36.046 19.478 1.00 32.05 258 VAL D CA 1
ATOM 8324 C C . VAL D 1 258 ? -23.363 35.063 19.022 1.00 32.46 258 VAL D C 1
ATOM 8325 O O . VAL D 1 258 ? -22.764 34.360 19.835 1.00 31.74 258 VAL D O 1
ATOM 8329 N N . GLU D 1 259 ? -23.148 35.017 17.710 1.00 32.67 259 GLU D N 1
ATOM 8330 C CA . GLU D 1 259 ? -22.163 34.130 17.112 1.00 33.09 259 GLU D CA 1
ATOM 8331 C C . GLU D 1 259 ? -20.763 34.683 17.346 1.00 31.54 259 GLU D C 1
ATOM 8332 O O . GLU D 1 259 ? -19.793 33.939 17.485 1.00 30.67 259 GLU D O 1
ATOM 8338 N N . GLU D 1 260 ? -20.676 36.005 17.378 1.00 30.44 260 GLU D N 1
ATOM 8339 C CA . GLU D 1 260 ? -19.411 36.679 17.596 1.00 30.06 260 GLU D CA 1
ATOM 8340 C C . GLU D 1 260 ? -19.589 38.190 17.790 1.00 29.35 260 GLU D C 1
ATOM 8341 O O . GLU D 1 260 ? -20.530 38.805 17.272 1.00 28.54 260 GLU D O 1
ATOM 8347 N N . VAL D 1 261 ? -18.684 38.764 18.579 1.00 28.03 261 VAL D N 1
ATOM 8348 C CA . VAL D 1 261 ? -18.669 40.192 18.835 1.00 26.12 261 VAL D CA 1
ATOM 8349 C C . VAL D 1 261 ? -17.318 40.666 18.309 1.00 25.36 261 VAL D C 1
ATOM 8350 O O . VAL D 1 261 ? -16.295 40.040 18.559 1.00 25.79 261 VAL D O 1
ATOM 8354 N N . VAL D 1 262 ? -17.319 41.749 17.544 1.00 23.29 262 VAL D N 1
ATOM 8355 C CA . VAL D 1 262 ? -16.085 42.266 16.992 1.00 21.61 262 VAL D CA 1
ATOM 8356 C C . VAL D 1 262 ? -16.042 43.776 17.104 1.00 21.07 262 VAL D C 1
ATOM 8357 O O . VAL D 1 262 ? -17.047 44.449 16.907 1.00 20.55 262 VAL D O 1
ATOM 8361 N N . GLY D 1 263 ? -14.867 44.293 17.443 1.00 20.21 263 GLY D N 1
ATOM 8362 C CA . GLY D 1 263 ? -14.678 45.727 17.577 1.00 20.89 263 GLY D CA 1
ATOM 8363 C C . GLY D 1 263 ? -13.400 46.152 16.882 1.00 21.93 263 GLY D C 1
ATOM 8364 O O . GLY D 1 263 ? -12.746 45.332 16.231 1.00 23.71 263 GLY D O 1
ATOM 8365 N N . THR D 1 264 ? -13.039 47.426 17.002 1.00 22.41 264 THR D N 1
ATOM 8366 C CA . THR D 1 264 ? -11.814 47.922 16.379 1.00 22.77 264 THR D CA 1
ATOM 8367 C C . THR D 1 264 ? -10.772 48.212 17.458 1.00 23.72 264 THR D C 1
ATOM 8368 O O . THR D 1 264 ? -11.024 48.015 18.647 1.00 23.55 264 THR D O 1
ATOM 8372 N N . ASP D 1 265 ? -9.603 48.681 17.037 1.00 23.79 265 ASP D N 1
ATOM 8373 C CA . ASP D 1 265 ? -8.533 48.984 17.968 1.00 24.36 265 ASP D CA 1
ATOM 8374 C C . ASP D 1 265 ? -8.488 50.451 18.418 1.00 25.41 265 ASP D C 1
ATOM 8375 O O . ASP D 1 265 ? -7.415 50.981 18.721 1.00 25.69 265 ASP D O 1
ATOM 8380 N N . THR D 1 266 ? -9.648 51.106 18.459 1.00 25.09 266 THR D N 1
ATOM 8381 C CA . THR D 1 266 ? -9.708 52.493 18.929 1.00 24.87 266 THR D CA 1
ATOM 8382 C C . THR D 1 266 ? -9.757 52.412 20.453 1.00 25.14 266 THR D C 1
ATOM 8383 O O . THR D 1 266 ? -9.330 53.322 21.152 1.00 24.63 266 THR D O 1
ATOM 8387 N N . TYR D 1 267 ? -10.291 51.300 20.947 1.00 24.76 267 TYR D N 1
ATOM 8388 C CA . TYR D 1 267 ? -10.447 51.065 22.378 1.00 24.21 267 TYR D CA 1
ATOM 8389 C C . TYR D 1 267 ? -10.112 49.599 22.625 1.00 23.64 267 TYR D C 1
ATOM 8390 O O . TYR D 1 267 ? -10.779 48.708 22.111 1.00 24.80 267 TYR D O 1
ATOM 8399 N N . LEU D 1 268 ? -9.082 49.354 23.422 1.00 22.81 268 LEU D N 1
ATOM 8400 C CA . LEU D 1 268 ? -8.650 47.995 23.696 1.00 22.51 268 LEU D CA 1
ATOM 8401 C C . LEU D 1 268 ? -9.661 47.083 24.405 1.00 23.09 268 LEU D C 1
ATOM 8402 O O . LEU D 1 268 ? -10.153 47.379 25.492 1.00 22.26 268 LEU D O 1
ATOM 8407 N N . SER D 1 269 ? -9.955 45.960 23.762 1.00 23.04 269 SER D N 1
ATOM 8408 C CA . SER D 1 269 ? -10.867 44.959 24.301 1.00 23.47 269 SER D CA 1
ATOM 8409 C C . SER D 1 269 ? -10.397 43.578 23.853 1.00 23.83 269 SER D C 1
ATOM 8410 O O . SER D 1 269 ? -9.474 43.456 23.039 1.00 23.72 269 SER D O 1
ATOM 8413 N N . GLU D 1 270 ? -11.030 42.538 24.384 1.00 23.95 270 GLU D N 1
ATOM 8414 C CA . GLU D 1 270 ? -10.681 41.174 24.010 1.00 23.32 270 GLU D CA 1
ATOM 8415 C C . GLU D 1 270 ? -11.121 40.862 22.585 1.00 22.81 270 GLU D C 1
ATOM 8416 O O . GLU D 1 270 ? -10.800 39.798 22.064 1.00 23.57 270 GLU D O 1
ATOM 8422 N N . VAL D 1 271 ? -11.844 41.783 21.955 1.00 21.93 271 VAL D N 1
ATOM 8423 C CA . VAL D 1 271 ? -12.306 41.571 20.585 1.00 22.72 271 VAL D CA 1
ATOM 8424 C C . VAL D 1 271 ? -11.946 42.685 19.607 1.00 24.17 271 VAL D C 1
ATOM 8425 O O . VAL D 1 271 ? -12.605 42.840 18.582 1.00 25.03 271 VAL D O 1
ATOM 8429 N N . SER D 1 272 ? -10.917 43.466 19.924 1.00 25.35 272 SER D N 1
ATOM 8430 C CA . SER D 1 272 ? -10.467 44.540 19.041 1.00 25.97 272 SER D CA 1
ATOM 8431 C C . SER D 1 272 ? -9.715 43.920 17.855 1.00 27.01 272 SER D C 1
ATOM 8432 O O . SER D 1 272 ? -8.498 44.041 17.752 1.00 27.22 272 SER D O 1
ATOM 8435 N N . LYS D 1 273 ? -10.456 43.258 16.968 1.00 27.88 273 LYS D N 1
ATOM 8436 C CA . LYS D 1 273 ? -9.902 42.580 15.796 1.00 28.93 273 LYS D CA 1
ATOM 8437 C C . LYS D 1 273 ? -9.631 43.445 14.566 1.00 28.45 273 LYS D C 1
ATOM 8438 O O . LYS D 1 273 ? -8.668 43.217 13.846 1.00 28.71 273 LYS D O 1
ATOM 8444 N N . VAL D 1 274 ? -10.491 44.419 14.313 1.00 27.48 274 VAL D N 1
ATOM 8445 C CA . VAL D 1 274 ? -10.341 45.274 13.149 1.00 26.55 274 VAL D CA 1
ATOM 8446 C C . VAL D 1 274 ? -9.520 46.520 13.465 1.00 26.76 274 VAL D C 1
ATOM 8447 O O . VAL D 1 274 ? -9.697 47.140 14.506 1.00 27.81 274 VAL D O 1
ATOM 8451 N N . SER D 1 275 ? -8.622 46.883 12.559 1.00 25.57 275 SER D N 1
ATOM 8452 C CA . SER D 1 275 ? -7.780 48.058 12.741 1.00 24.92 275 SER D CA 1
ATOM 8453 C C . SER D 1 275 ? -8.318 49.293 12.013 1.00 24.46 275 SER D C 1
ATOM 8454 O O . SER D 1 275 ? -8.949 49.187 10.961 1.00 24.43 275 SER D O 1
ATOM 8457 N N . VAL D 1 276 ? -8.062 50.466 12.581 1.00 24.06 276 VAL D N 1
ATOM 8458 C CA . VAL D 1 276 ? -8.503 51.718 11.979 1.00 23.84 276 VAL D CA 1
ATOM 8459 C C . VAL D 1 276 ? -7.302 52.475 11.407 1.00 24.43 276 VAL D C 1
ATOM 8460 O O . VAL D 1 276 ? -7.414 53.638 11.011 1.00 25.35 276 VAL D O 1
ATOM 8464 N N . ALA D 1 277 ? -6.158 51.795 11.352 1.00 24.51 277 ALA D N 1
ATOM 8465 C CA . ALA D 1 277 ? -4.929 52.389 10.837 1.00 25.13 277 ALA D CA 1
ATOM 8466 C C . ALA D 1 277 ? -5.119 53.029 9.460 1.00 25.96 277 ALA D C 1
ATOM 8467 O O . ALA D 1 277 ? -4.783 54.198 9.269 1.00 25.12 277 ALA D O 1
ATOM 8469 N N . GLU D 1 278 ? -5.652 52.260 8.507 1.00 27.12 278 GLU D N 1
ATOM 8470 C CA . GLU D 1 278 ? -5.887 52.754 7.155 1.00 26.81 278 GLU D CA 1
ATOM 8471 C C . GLU D 1 278 ? -6.854 53.923 7.167 1.00 25.74 278 GLU D C 1
ATOM 8472 O O . GLU D 1 278 ? -6.666 54.893 6.439 1.00 24.28 278 GLU D O 1
ATOM 8478 N N . VAL D 1 279 ? -7.890 53.828 7.992 1.00 25.81 279 VAL D N 1
ATOM 8479 C CA . VAL D 1 279 ? -8.885 54.889 8.096 1.00 26.41 279 VAL D CA 1
ATOM 8480 C C . VAL D 1 279 ? -8.223 56.193 8.547 1.00 27.31 279 VAL D C 1
ATOM 8481 O O . VAL D 1 279 ? -8.547 57.275 8.053 1.00 27.84 279 VAL D O 1
ATOM 8485 N N . ILE D 1 280 ? -7.290 56.077 9.488 1.00 27.68 280 ILE D N 1
ATOM 8486 C CA . ILE D 1 280 ? -6.563 57.232 10.009 1.00 28.25 280 ILE D CA 1
ATOM 8487 C C . ILE D 1 280 ? -5.607 57.783 8.947 1.00 29.40 280 ILE D C 1
ATOM 8488 O O . ILE D 1 280 ? -5.527 58.991 8.731 1.00 29.04 280 ILE D O 1
ATOM 8493 N N . VAL D 1 281 ? -4.882 56.890 8.286 1.00 30.53 281 VAL D N 1
ATOM 8494 C CA . VAL D 1 281 ? -3.938 57.293 7.258 1.00 32.15 281 VAL D CA 1
ATOM 8495 C C . VAL D 1 281 ? -4.600 58.142 6.168 1.00 34.29 281 VAL D C 1
ATOM 8496 O O . VAL D 1 281 ? -3.981 59.074 5.651 1.00 34.25 281 VAL D O 1
ATOM 8500 N N . ASP D 1 282 ? -5.852 57.831 5.829 1.00 35.63 282 ASP D N 1
ATOM 8501 C CA . ASP D 1 282 ? -6.557 58.587 4.797 1.00 36.78 282 ASP D CA 1
ATOM 8502 C C . ASP D 1 282 ? -6.972 59.979 5.226 1.00 36.32 282 ASP D C 1
ATOM 8503 O O . ASP D 1 282 ? -7.216 60.834 4.381 1.00 37.31 282 ASP D O 1
ATOM 8508 N N . LEU D 1 283 ? -7.063 60.208 6.531 1.00 35.05 283 LEU D N 1
ATOM 8509 C CA . LEU D 1 283 ? -7.468 61.505 7.037 1.00 34.81 283 LEU D CA 1
ATOM 8510 C C . LEU D 1 283 ? -6.256 62.408 7.268 1.00 36.08 283 LEU D C 1
ATOM 8511 O O . LEU D 1 283 ? -6.399 63.587 7.612 1.00 37.05 283 LEU D O 1
ATOM 8516 N N . LEU D 1 284 ? -5.065 61.854 7.083 1.00 36.70 284 LEU D N 1
ATOM 8517 C CA . LEU D 1 284 ? -3.843 62.616 7.296 1.00 38.48 284 LEU D CA 1
ATOM 8518 C C . LEU D 1 284 ? -3.417 63.373 6.046 1.00 40.12 284 LEU D C 1
ATOM 8519 O O . LEU D 1 284 ? -4.187 63.363 5.059 1.00 42.34 284 LEU D O 1
#

GO terms:
  GO:0004749 ribose phosphate diphosphokinase activity (F, EXP)

CATH classification: 3.40.50.2020 (+1 more: 3.40.50.2020)

B-factor: mean 34.38, std 10.02, range [8.68, 67.68]

Solvent-accessible surface area: 40864 Å² total; per-residue (Å²): 85,23,0,0,5,0,22,32,3,8,12,3,0,26,75,0,2,118,82,41,139,40,168,18,7,31,5,30,28,106,83,81,99,44,78,15,5,36,7,47,2,54,48,160,23,144,54,61,70,2,6,0,0,0,5,0,62,80,12,8,36,0,1,0,3,0,3,3,0,3,13,1,0,89,55,47,36,5,144,86,0,9,0,0,0,0,20,17,1,6,7,135,68,30,124,71,131,66,97,2,8,17,16,27,0,41,7,1,0,118,11,3,25,94,25,3,53,45,0,0,1,1,9,20,90,40,61,99,0,84,106,57,17,122,26,71,17,58,87,7,57,0,0,33,61,0,0,94,44,0,110,114,59,18,109,96,8,3,0,2,0,9,63,129,75,2,51,105,40,0,101,39,0,4,170,47,20,134,18,82,84,8,20,10,110,140,41,19,115,112,39,94,2,134,92,50,12,0,0,0,0,16,5,37,4,40,69,5,29,80,4,3,50,0,0,107,49,0,82,149,56,26,8,109,68,0,0,0,0,0,0,6,0,9,21,52,34,12,0,7,1,46,0,12,32,11,26,6,54,39,2,0,0,0,32,0,21,48,13,54,6,29,132,14,25,0,2,81,10,0,33,110,41,70,85,24,0,0,4,0,21,32,2,7,10,3,0,24,73,0,2,113,83,41,138,40,163,16,7,34,6,31,30,105,82,77,98,39,77,12,4,35,5,43,1,54,47,160,23,142,54,61,70,2,6,0,0,0,6,0,62,81,14,8,36,0,1,0,3,0,3,3,0,3,12,1,0,87,56,48,36,3,142,84,0,9,0,0,0,0,22,17,1,6,6,134,70,29,122,71,131,66,100,2,12,18,17,28,1,42,9,0,0,119,10,3,24,95,26,3,52,45,0,0,1,1,8,21,88,41,60,100,0,82,106,56,17,122,28,71,17,58,84,7,58,0,0,34,62,0,0,96,43,0,108,112,59,18,108,95,7,2,0,2,0,9,62,127,74,2,51,106,39,0,101,38,0,4,172,49,19,132,18,85,85,8,20,8,110,140,40,19,114,112,40,94,2,133,90,49,11,0,0,0,0,16,6,37,4,39,69,6,28,78,5,2,51,0,0,109,48,0,82,152,55,27,9,112,67,0,0,0,0,0,0,6,0,9,21,52,35,13,0,8,2,47,0,12,35,13,27,6,53,38,3,0,0,0,33,0,22,47,13,55,6,30,131,14,25,0,2,82,10,0,34,108,41,68,84,24,0,0,5,0,22,33,2,8,12,3,0,23,73,0,1,116,82,41,139,41,163,16,7,33,4,30,29,105,80,77,96,41,78,13,5,38,6,43,1,57,49,160,23,144,53,61,70,2,6,0,0,0,4,0,62,81,14,7,36,0,1,0,3,0,3,4,0,3,12,0,0,87,53,45,36,5,144,83,0,9,0,0,0,0,22,17,1,6,7,133,72,29,123,71,131,64,99,2,10,18,18,28,0,44,8,1,0,120,10,3,26,92,24,3,51,43,0,0,1,1,8,21,87,40,60,100,0,84,105,56,17,119,26,71,18,58,85,7,57,0,0,33,60,0,0,96,43,0,110,110,60,18,110,94,7,3,0,2,0,9,61,127,73,3,52,104,38,0,99,39,0,4,169,48,19,132,19,84,85,8,19,9,108,141,41,19,114,112,41,93,2,135,92,51,12,0,0,1,0,17,6,36,5,39,71,5,28,78,5,3,51,0,0,109,47,0,81,152,55,27,9,110,69,0,0,0,0,0,0,5,0,10,22,50,35,13,0,8,1,48,0,11,33,12,26,6,55,38,3,0,0,0,33,0,23,45,12,55,5,28,130,14,25,0,2,84,10,0,34,109,40,67,85,23,0,0,4,0,21,34,2,8,13,3,0,26,74,0,1,115,82,42,139,42,166,15,8,33,4,29,29,104,81,78,100,43,78,14,5,36,6,45,2,56,46,160,22,143,56,60,70,2,6,0,0,0,5,1,63,80,12,8,36,0,2,0,3,0,3,3,0,3,12,1,0,88,53,48,37,4,143,84,0,10,0,0,0,0,20,17,1,7,7,134,71,30,123,68,129,65,99,1,9,17,18,27,0,42,7,1,0,115,10,3,24,93,25,3,52,44,0,0,1,1,10,20,89,40,60,98,0,84,106,55,17,120,27,72,17,59,87,7,58,0,0,35,60,0,0,95,45,0,111,112,58,18,110,94,7,3,0,2,0,9,63,129,72,3,51,105,39,0,99,39,0,4,169,49,19,134,18,84,84,9,19,9,107,140,41,18,112,112,42,93,2,136,92,52,10,0,0,0,0,17,6,36,5,38,69,5,29,79,4,3,50,0,0,107,48,0,83,151,54,27,9,113,68,1,0,0,0,0,0,6,0,9,22,49,34,15,0,8,2,50,0,14,35,12,28,6,58,40,3,0,0,0,33,0,21,46,12,53,5,28,131,15,23,0,2,83,10,0,33,110,41,67

InterPro domains:
  IPR000836 Phosphoribosyltransferase domain [PF00156] (147-242)
  IPR000836 Phosphoribosyltransferase domain [cd06223] (142-266)
  IPR005946 Ribose-phosphate pyrophosphokinase [PTHR10210] (2-273)
  IPR005946 Ribose-phosphate pyrophosphokinase [TIGR01251] (1-283)
  IPR029057 Phosphoribosyltransferase-like [G3DSA:3.40.50.2020] (1-146)
  IPR029057 Phosphoribosyltransferase-like [G3DSA:3.40.50.2020] (147-275)
  IPR029057 Phosphoribosyltransferase-like [SSF53271] (1-153)
  IPR029057 Phosphoribosyltransferase-like [SSF53271] (112-267)
  IPR029099 Ribose-phosphate pyrophosphokinase, N-terminal domain [PF13793] (1-112)
  IPR037514 Ribose-phosphate pyrophosphokinase, archaea [MF_00583_A] (2-282)

Foldseek 3Di:
DEEEEQVACVPLSVLLCVVVVHDHFDKDWDADVVRDIDIDRPDQDDDQEYEYEHAALVPVNRLVSLQVVLVRSVVRRRPAYEYEHQHHPLQQDDDDPDPPDDSRLLVSLVVCLVRHQYYEYEDGLDPPSCVSHPHHYYYFYCLCQVLVVPLVPFDQAEEEELDPSFQVSSVNSCVSSVHHYAYPPVPTPDDAQAAGEYEYEGAEQAQQPSPLVHLLVSVVSHHDAYEYEHAADNQPDCNVVSNVVSPHPYYAYDSSYDDPHNPTYCSVRVSVVD/DEEEEQVACVPLSVLLCVVVVHDHFDKDWDADVVRDIDIDRDDQDDDQEYEYEHAALVPVVSLVSLQVVLVRSVVRRRDAYEYEHQHHPLQQDDDDPDPPDDSRLLVSLVVCLVRHQYYEYEDGLDPPSCVSHPHHYYYFYCLCQVLVVPLVPFDQAEEEELDPSFQVSSVNSCVNSVHHYAYPPVPTPDDAQAAGEYEYEGAEQAQQVSPLVHLLVSVVSHHDAYEYEHAADNQPDCNVVSNVVSPHPYYAYDSSYDDPHNPTYCSVRVSVVD/DEEEEQVACVPLSVLLCVVVVHDHFDKDWDADVVRDIDIDRPDQDDDQEYEYEHAALVPVVRLVSLQVVLVRSVVRRRPAYEYEHQHHPLQQDDDDPDPPDDSRLLVSLVVCLVRHQYYEYEDGLDPPSCVSHPHHYYYFYCLCQVLVVPLVPFDQAEEEELDPSFQVSSVNSCVSSVHHYAYPPVPTPDDAQAAGEYEYEGAEQAQQVSPLVHLLVSVVSHHDAYEYEHAADNQPDCNVVSNVVSPHPYYAYDSSYDDPHNPTYCSVRVSVVD/DEEEEQVACVPLSVLLCVVVVHDHFDKDWDADVVRDIDIDRPDQDDDQEYEYEHAALVPVVRLVSLQVVLVRSVVRRRDAYEYEHQHHPLQQDDDDPDPPDDSRLLVSLVVCLVRHQYYEYEDGLDPPSCVSHPHHYYYFYCLCQVLVVPLVPFDQAEEEELDPSFQVSSVNSCVSSVHHYAYPPVPTPDDAQAAGEYEYEGAEQAQQVSPLVHLLVSVVSHHDAYEYEHAADNHPDCNVVSNVVSPHPYYAYDSSYDDPHNPTYCSVRVSVVD

Organism: Methanocaldococcus jannaschii (strain ATCC 43067 / DSM 2661 / JAL-1 / JCM 10045 / NBRC 100440) (NCBI:txid243232)

Radius of gyration: 30.28 Å; Cα contacts (8 Å, |Δi|>4): 2744; chains: 4; bounding box: 67×68×80 Å

Nearest PDB structures (foldseek):
  1u9y-assembly1_A  TM=1.004E+00  e=1.323E-57  Methanocaldococcus jannaschii
  4twb-assembly3_E  TM=9.378E-01  e=6.712E-25  Saccharolobus solfataricus
  5mp7-assembly1_A  TM=8.807E-01  e=5.833E-23  Mycolicibacterium smegmatis MC2 155
  2c4k-assembly3_C  TM=8.911E-01  e=2.116E-20  Homo sapiens
  2ji4-assembly1_A  TM=8.755E-01  e=7.528E-19  Homo sapiens

Secondary structure (DSSP, 8-state):
-EEEE-TT-HHHHHHHHHHTT-PEEPEEEEE-TT--EEEEE-S---SSEEEEE---SSHHHHHHHHHHHHHHHHTTT--EEEEE-SS-TT-S-SS-SSTTB--HHHHHHHHHHHH-SEEEEES-S-GGGGGG-SS-EEEE--HHHHHHHHTTT-SS-EEEESSGGGHHHHHHHHHHHT--EEEB---BSS---TT--EEEEEEE-SSSHHHHHHHHHHHHTT--SEEEEEEE----TTHHHHHHHHT-SEEEEETTS--TTEEE--HHHHHTT-/-EEEE-TT-HHHHHHHHHHTT-PEEPEEEEE-TT--EEEEE-S---SSEEEEE---SSHHHHHHHHHHHHHHHHTTT--EEEEE-SS-TT-S-SS-SSTT---HHHHHHHHHHHH-SEEEEES-S-GGGGGG-SS-EEEE--HHHHHHHHTTT-SS-EEEESSGGGHHHHHHHHHHHT--EEEB---BSS---TTEEEEEEEEE-SSSHHHHHHHHHHHHTTEEEEEEEEEE----TTHHHHHHHHT-SEEEEETTS--TTEEE--HHHHHHH-/-EEEE-TT-HHHHHHHHHHTT-PEEPEEEEE-TT--EEEEE-S---SSEEEEE---SSHHHHHHHHHHHHHHHHTTT--EEEEE-SS-TT-S-SS-SSTT---HHHHHHHHHHHH-SEEEEES-S-GGGGGG-SS-EEEE--HHHHHHHHTTT-SS-EEEESSGGGHHHHHHHHHHHT--EEEB---BSS---TTEEEEEEEEE-SSSHHHHHHHHHHHHTTEEEEEEEEEE----TTHHHHHHHHT-SEEEEETTS--TTEEE--HHHHHTT-/-EEEE-TT-HHHHHHHHHHTT-PEEPEEEEE-TT--EEEEE-S---SSEEEEE---SSHHHHHHHHHHHHHHHHTTT--EEEEE-SS-TT-S-SS-SSTTB--HHHHHHHHHHHH-SEEEEES-S-GGGGGG-SS-EEEE--HHHHHHHHTTT-SS-EEEESSGGGHHHHHHHHHHHT-EEEEB---BSS---TTEEEEEEEEE-SSSHHHHHHHHHHHHTTEEEEEEEEEE----TTHHHHHHHHT-SEEEEETTS--TTEEE--HHHHHHH-